Protein 6LCU (pdb70)

Sequence (756 aa):
PASTYRLQISAEFTLFDAARIVPYLHRLGADWLYLSPLLESESGSSHGYDVVDHSRVDAARGGPEGLAELSRAAHERGMGVVVDIVPNHVGVATPKANRWWWDVLARGQRSEYADYFDIDWEFGGGRLRLPVLGDGPDELDALRVDGDELVYYEHRFPIAEGTGGGTPREVHDRQHYELMSWRRADHDLNYRRFFAVNTLAAVRVEDPRVFDDTHREIGRWIAEGLVDGLRVDHPDGLRAPGDYLRRLAELAQGRPIWVEKIIEGDERMPPQWPIAGTTGYDALAGIDRVLVDPAGEHPLTQIVDEAAGSPRRWAELVPERKRAVARGILNSEIRRVARELGEVAGDVEDALVEIAAALSVYRSYLPFGREHLDEAVAAAQAAAPQLEADLAAVGAALADPGNPAALRFQQTSGMIMAKGVEDNAFYRYPRLTSLTEVGGDPSLFAIDAAAFHAAQRDRAARLPESMTTLTTHDTKRSEDTRARITALAEAPERWRRFLTEVGGLIGTGDRVLENLIWQAIVGAWPASRERLEAYALKAAREAGESTDWIDGDPAFEERLTRLVTVAVEEPLVHELLERLVDELTAAGYSNGLAAKLLQLLAPGTPDVYQGTERWDRSLVDPDNRRPVDFAAASELLDRLDGGWRPPVDETGAVKTLVVSRALRLRRDRPELFTAYHPVTARGAQAEHLIGFDRGGAIALATRLPLGLAAAGGWGDTVVDVGERSLRDELTGREARGAARVAELFADYPVALLVET

Organism: Arthrobacter ramosus (NCBI:txid1672)

Foldseek 3Di:
DQFEEEDQFFLVQALQNLLVCLVVCVLLQHAEYEYAAFAAADVPDSGRLAHQALAWGHVSRPIPVSLQSSLCSQVVVNHFYAYEDEQWWHFCPAVVSRVLSLQCQQPPPPGPNNQQFAFDCVLVVQAAEQQPFAPDPPQCVQWDDDPQWIDRPPHIHGQHPPLDDDDRVSSQVPTSHHYHHNQCLFARGGTDADQLDRRITTTQCVPVVSVCRNCVVVLVCQVVVSHQEYEYEDLLLHLASQVVQVVVCVSNVNGAYAYAFFDFDPDDDDQSRSHLYYQALLVQLLLLQQQFDVQLPVLLQVLLCVLVVHGDDLVPQQLVLLLVSCNTSLVNLLVVLDVLVDCLDPPLSVLLSQLLSQQRGLAANPVGPLVSSVRSLVVSCVVPVVCNVSSVSNSVLLRDSVRSSVSSSSSRSNSSNCLRQLLASLLSRPSQNLQSKRNHDVVSRHDALVVSQVSLVVCVVRNQAHEHEQDDLAIQWGNLLSLLSSLCSLPSVVLSVLLVVLVVPADQSRSSNVSVLLSLPLSLPPDDLVQSLVSSVSSVQSNVPQAHDPGGDVSSSVSSSVSSVCCCDPVPNVVSSVVVSVVRVQSSLQSSLQSLLCNSQGRHHYYHYAQVLAPDGAGGPPRNVPDHDSVLLSVLSVVVVVVDQDASDRSRSLSSLSSSLSSNCCNVVVVQADQWAWWFKDDDQRSQWGWIGRHFKIKIGGHNVVVCVVVPHQPAMWTAPECFWWAWSNPRDIDHGTHRQCVQCVGHRITMIGTD

B-factor: mean 44.97, std 16.31, range [18.85, 135.31]

Solvent-accessible surface area: 26616 Å² total; per-residue (Å²): 37,13,1,0,0,2,0,17,0,10,53,150,38,23,0,71,40,0,8,163,24,0,44,7,0,63,113,0,0,0,20,35,0,6,0,0,3,2,11,28,2,25,113,75,13,74,52,0,24,20,2,15,42,13,77,99,1,3,60,56,3,14,4,60,116,0,0,46,59,0,3,101,3,0,63,122,96,64,7,3,0,0,0,1,4,10,4,2,2,1,0,11,45,63,8,104,46,4,158,19,2,48,34,1,0,23,129,0,106,207,7,118,18,12,63,12,5,12,21,26,25,138,43,4,66,28,47,1,34,6,10,48,9,24,76,32,129,105,34,45,71,25,2,146,65,80,66,104,20,0,17,11,145,166,67,77,2,6,21,6,175,81,25,54,55,43,78,35,93,96,3,7,95,111,4,64,0,44,6,4,24,90,81,86,3,33,72,31,4,0,10,15,5,38,33,28,62,36,61,19,1,1,1,61,3,39,21,76,118,0,8,80,38,3,3,146,14,4,10,74,0,0,71,110,35,24,0,36,0,0,2,0,10,22,0,9,3,2,52,29,6,20,64,4,0,131,79,0,17,139,46,0,112,68,69,44,1,0,0,28,5,17,18,52,69,136,18,130,15,4,119,118,14,58,37,18,0,2,4,0,8,44,0,2,17,10,0,9,5,0,6,0,24,78,77,0,68,129,22,2,26,56,14,3,22,105,47,30,73,70,59,45,127,29,86,74,15,26,32,83,50,0,45,34,14,0,128,22,47,0,12,6,16,0,65,20,0,14,85,64,18,30,167,56,27,48,80,14,65,64,0,0,4,14,0,0,4,26,6,69,4,12,3,7,22,16,114,64,7,110,100,31,4,70,103,2,17,59,49,0,42,81,66,4,86,144,14,101,80,19,0,50,36,0,5,73,17,2,13,64,54,69,39,72,0,0,37,19,6,6,5,2,1,6,7,0,7,4,44,0,10,21,24,14,0,5,2,37,13,0,14,2,0,1,2,1,2,9,14,9,53,2,49,83,6,20,27,88,35,71,42,0,8,58,38,0,112,53,12,41,83,87,29,73,85,0,0,1,0,2,2,10,3,49,0,15,2,0,10,9,0,2,8,12,0,4,1,3,1,31,20,18,106,36,0,76,106,2,30,95,64,1,13,65,79,33,29,2,84,15,115,4,5,6,4,2,1,2,0,0,2,0,0,0,20,85,11,44,69,105,47,3,36,63,9,0,36,49,0,1,61,18,2,27,68,34,5,48,137,80,94,36,56,99,59,5,24,125,105,0,34,137,0,0,27,10,0,34,111,60,105,88,1,46,101,36,0,72,132,0,10,106,70,4,33,74,3,6,25,7,1,4,0,0,8,2,0,0,0,1,0,0,4,8,2,0,4,0,5,11,16,0,0,67,32,16,52,5,0,9,43,99,17,5,53,96,130,41,88,14,77,33,2,28,105,14,1,94,107,1,68,68,52,68,104,4,80,50,29,131,44,0,0,0,1,0,0,0,0,0,24,0,1,56,7,46,43,85,96,64,113,9,20,105,36,17,96,45,15,95,15,134,42,64,26,23,101,10,9,1,0,0,12,21,23,2,0,1,0,0,0,2,22,18,16,48,30,16,70,95,57,69,22,21,44,90,0,20,0,74,4,27,177,62,31,0,115,2,61,0,44,43,70,109,9,161,22,59,10,101,0,35,92,6,18,65,76,9,29,1,0,0,0,8,70,99

InterPro domains:
  IPR006047 Glycosyl hydrolase family 13, catalytic domain [PF00128] (23-235)
  IPR006047 Glycosyl hydrolase family 13, catalytic domain [SM00642] (2-662)
  IPR012767 Maltooligosyl trehalose synthase [TIGR02401] (2-755)
  IPR012767 Maltooligosyl trehalose synthase [cd11336] (4-670)
  IPR013797 Maltooligosyl trehalose synthase, domain 4 [G3DSA:1.10.10.470] (493-585)
  IPR017853 Glycoside hydrolase superfamily [SSF51445] (1-674)

CATH classification: 3.30.1590.10 (+1 more: 1.10.10.470)

Nearest PDB structures (foldseek):
  6lcu-assembly1_A  TM=1.001E+00  e=0.000E+00  Arthrobacter ramosus
  6lcv-assembly1_A  TM=1.001E+00  e=0.000E+00  Arthrobacter ramosus
  5zcr-assembly2_B  TM=9.187E-01  e=9.417E-55  Saccharolobus shibatae B12
  1iv8-assembly1_A  TM=9.026E-01  e=2.918E-51  Sulfolobus acidocaldarius
  3hje-assembly1_A  TM=9.130E-01  e=1.484E-50  Sulfurisphaera tokodaii str. 7

Radius of gyration: 26.71 Å; Cα contacts (8 Å, |Δi|>4): 1540; chains: 1; bounding box: 61×59×72 Å

Structure (mmCIF, N/CA/C/O backbone):
data_6LCU
#
_entry.id   6LCU
#
_cell.length_a   195.430
_cell.length_b   195.430
_cell.length_c   197.727
_cell.angle_alpha   90.000
_cell.angle_beta   90.000
_cell.angle_gamma   120.000
#
_symmetry.space_group_name_H-M   'P 61 2 2'
#
loop_
_entity.id
_entity.type
_entity.pdbx_description
1 polymer MTSase
2 water water
#
loop_
_atom_site.group_PDB
_atom_site.id
_atom_site.type_symbol
_atom_site.label_atom_id
_atom_site.label_alt_id
_atom_site.label_comp_id
_atom_site.label_asym_id
_atom_site.label_entity_id
_atom_site.label_seq_id
_atom_site.pdbx_PDB_ins_code
_atom_site.Cartn_x
_atom_site.Cartn_y
_atom_site.Cartn_z
_atom_site.occupancy
_atom_site.B_iso_or_equiv
_atom_site.auth_seq_id
_atom_site.auth_comp_id
_atom_site.auth_asym_id
_atom_site.auth_atom_id
_atom_site.pdbx_PDB_model_num
ATOM 1 N N . PRO A 1 2 ? -93.64200 52.92400 3.08800 1.000 33.84120 2 PRO A N 1
ATOM 2 C CA . PRO A 1 2 ? -93.00100 52.29600 1.92100 1.000 31.67195 2 PRO A CA 1
ATOM 3 C C . PRO A 1 2 ? -94.00900 51.68500 0.95600 1.000 31.08567 2 PRO A C 1
ATOM 4 O O . PRO A 1 2 ? -95.07200 51.23000 1.39000 1.000 35.80438 2 PRO A O 1
ATOM 8 N N . ALA A 1 3 ? -93.67200 51.70000 -0.33600 1.000 28.11562 3 ALA A N 1
ATOM 9 C CA . ALA A 1 3 ? -94.49400 51.05400 -1.35300 1.000 27.83307 3 ALA A CA 1
ATOM 10 C C . ALA A 1 3 ? -94.39700 49.53700 -1.28000 1.000 23.37502 3 ALA A C 1
ATOM 11 O O . ALA A 1 3 ? -95.30100 48.84600 -1.74900 1.000 32.42363 3 ALA A O 1
ATOM 13 N N . SER A 1 4 ? -93.30800 49.01800 -0.72900 1.000 25.89753 4 SER A N 1
ATOM 14 C CA . SER A 1 4 ? -93.02300 47.59000 -0.64400 1.000 29.12975 4 SER A CA 1
ATOM 15 C C . SER A 1 4 ? -91.78200 47.41100 0.21800 1.000 27.76058 4 SER A C 1
ATOM 16 O O . SER A 1 4 ? -90.98600 48.33600 0.38500 1.000 31.05976 4 SER A O 1
ATOM 19 N N . THR A 1 5 ? -91.62300 46.21200 0.76100 1.000 32.08221 5 THR A N 1
ATOM 20 C CA . THR A 1 5 ? -90.40800 45.84500 1.47200 1.000 31.76520 5 THR A CA 1
ATOM 21 C C . THR A 1 5 ? -89.85700 44.55600 0.86900 1.000 31.59555 5 THR A C 1
ATOM 22 O O . THR A 1 5 ? -90.59900 43.72400 0.33800 1.000 32.06085 5 THR A O 1
ATOM 26 N N . TYR A 1 6 ? -88.54100 44.40500 0.93500 1.000 25.94855 6 TYR A N 1
ATOM 27 C CA . TYR A 1 6 ? -87.86000 43.23700 0.39700 1.000 25.14265 6 TYR A CA 1
ATOM 28 C C . TYR A 1 6 ? -86.99500 42.65600 1.51300 1.000 32.64531 6 TYR A C 1
ATOM 29 O O . TYR A 1 6 ? -86.02900 43.29400 1.95200 1.000 27.85287 6 TYR A O 1
ATOM 38 N N . ARG A 1 7 ? -87.35600 41.46300 1.98900 1.000 28.39687 7 ARG A N 1
ATOM 39 C CA . ARG A 1 7 ? -86.72500 40.87000 3.16600 1.000 25.78065 7 ARG A CA 1
ATOM 40 C C . ARG A 1 7 ? -85.41000 40.16700 2.81400 1.000 30.65498 7 ARG A C 1
ATOM 41 O O . ARG A 1 7 ? -85.35900 39.31300 1.92000 1.000 30.12995 7 ARG A O 1
ATOM 49 N N . LEU A 1 8 ? -84.34900 40.51700 3.53000 1.000 30.35942 8 LEU A N 1
ATOM 50 C CA . LEU A 1 8 ? -83.02500 39.94700 3.32600 1.000 23.16149 8 LEU A CA 1
ATOM 51 C C . LEU A 1 8 ? -82.58800 39.23700 4.59800 1.000 29.91087 8 LEU A C 1
ATOM 52 O O . LEU A 1 8 ? -82.64300 39.82400 5.68200 1.000 32.10899 8 LEU A O 1
ATOM 57 N N . GLN A 1 9 ? -82.16000 37.98100 4.46800 1.000 28.32193 9 GLN A N 1
ATOM 58 C CA . GLN A 1 9 ? -81.51200 37.25200 5.56000 1.000 32.18467 9 GLN A CA 1
ATOM 59 C C . GLN A 1 9 ? -80.04000 37.64800 5.61200 1.000 35.06290 9 GLN A C 1
ATOM 60 O O . GLN A 1 9 ? -79.22800 37.13600 4.83300 1.000 31.18708 9 GLN A O 1
ATOM 66 N N . ILE A 1 10 ? -79.69100 38.55400 6.54400 1.000 32.23522 10 ILE A N 1
ATOM 67 C CA . ILE A 1 10 ? -78.30600 38.98700 6.74800 1.000 33.24490 10 ILE A CA 1
ATOM 68 C C . ILE A 1 10 ? -77.58300 38.00800 7.67700 1.000 36.19663 10 ILE A C 1
ATOM 69 O O . ILE A 1 10 ? -78.10300 37.60000 8.72700 1.000 34.26691 10 ILE A O 1
ATOM 74 N N . SER A 1 11 ? -76.37300 37.63000 7.30000 1.000 30.96228 11 SER A N 1
ATOM 75 C CA . SER A 1 11 ? -75.57300 36.72400 8.11200 1.000 32.27744 11 SER A CA 1
ATOM 76 C C . SER A 1 11 ? -74.12400 36.89900 7.69700 1.000 36.38430 11 SER A C 1
ATOM 77 O O . SER A 1 11 ? -73.80200 37.76900 6.87800 1.000 35.60663 11 SER A O 1
ATOM 80 N N . ALA A 1 12 ? -73.24500 36.04300 8.23400 1.000 33.91694 12 ALA A N 1
ATOM 81 C CA . ALA A 1 12 ? -71.85600 36.04900 7.78600 1.000 39.46959 12 ALA A CA 1
ATOM 82 C C . ALA A 1 12 ? -71.72600 35.63800 6.32500 1.000 40.11678 12 ALA A C 1
ATOM 83 O O . ALA A 1 12 ? -70.75800 36.02400 5.66800 1.000 44.64387 12 ALA A O 1
ATOM 85 N N . GLU A 1 13 ? -72.68300 34.86300 5.80900 1.000 41.63506 13 GLU A N 1
ATOM 86 C CA . GLU A 1 13 ? -72.68800 34.43600 4.41300 1.000 40.35615 13 GLU A CA 1
ATOM 87 C C . GLU A 1 13 ? -73.26000 35.49200 3.48300 1.000 45.98420 13 GLU A C 1
ATOM 88 O O . GLU A 1 13 ? -72.98200 35.46700 2.27900 1.000 50.86382 13 GLU A O 1
ATOM 94 N N . PHE A 1 14 ? -74.05800 36.41200 4.00900 1.000 40.92638 14 PHE A N 1
ATOM 95 C CA . PHE A 1 14 ? -74.61400 37.49800 3.21100 1.000 33.38077 14 PHE A CA 1
ATOM 96 C C . PHE A 1 14 ? -74.63700 38.71600 4.13200 1.000 30.92097 14 PHE A C 1
ATOM 97 O O . PHE A 1 14 ? -75.61400 38.95100 4.84800 1.000 32.17367 14 PHE A O 1
ATOM 105 N N . THR A 1 15 ? -73.54200 39.47300 4.12300 1.000 33.35241 15 THR A N 1
ATOM 106 C CA . THR A 1 15 ? -73.31700 40.54600 5.08300 1.000 31.93024 15 THR A CA 1
ATOM 107 C C . THR A 1 15 ? -74.00600 41.83900 4.64400 1.000 34.74504 15 THR A C 1
ATOM 108 O O . THR A 1 15 ? -74.53200 41.95800 3.53500 1.000 33.81255 15 THR A O 1
ATOM 112 N N . LEU A 1 16 ? -73.96800 42.83300 5.53300 1.000 32.89456 16 LEU A N 1
ATOM 113 C CA . LEU A 1 16 ? -74.46500 44.16300 5.18800 1.000 35.42701 16 LEU A CA 1
ATOM 114 C C . LEU A 1 16 ? -73.75000 44.74200 3.96700 1.000 37.36232 16 LEU A C 1
ATOM 115 O O . LEU A 1 16 ? -74.34500 45.52000 3.20900 1.000 38.40852 16 LEU A O 1
ATOM 120 N N . PHE A 1 17 ? -72.49000 44.35800 3.74600 1.000 31.93754 17 PHE A N 1
ATOM 121 C CA . PHE A 1 17 ? -71.77000 44.79200 2.55200 1.000 31.67040 17 PHE A CA 1
ATOM 122 C C . PHE A 1 17 ? -72.23500 44.04800 1.31200 1.000 33.55006 17 PHE A C 1
ATOM 123 O O . PHE A 1 17 ? -72.29700 44.63200 0.22600 1.000 36.46216 17 PHE A O 1
ATOM 131 N N . ASP A 1 18 ? -72.49200 42.73900 1.43900 1.000 32.24455 18 ASP A N 1
ATOM 132 C CA . ASP A 1 18 ? -73.10300 41.98600 0.34400 1.000 32.07322 18 ASP A CA 1
ATOM 133 C C . ASP A 1 18 ? -74.46600 42.56100 -0.00200 1.000 35.79587 18 ASP A C 1
ATOM 134 O O . ASP A 1 18 ? -74.78500 42.75600 -1.17900 1.000 35.41173 18 ASP A O 1
ATOM 139 N N . ALA A 1 19 ? -75.26400 42.87900 1.02000 1.000 32.18740 19 ALA A N 1
ATOM 140 C CA . ALA A 1 19 ? -76.55300 43.51300 0.79300 1.000 31.01934 19 ALA A CA 1
ATOM 141 C C . ALA A 1 19 ? -76.38800 44.85100 0.08100 1.000 34.28642 19 ALA A C 1
ATOM 142 O O . ALA A 1 19 ? -77.11000 45.14100 -0.88200 1.000 37.60681 19 ALA A O 1
ATOM 144 N N . ALA A 1 20 ? -75.42000 45.66900 0.51600 1.000 29.05052 20 ALA A N 1
ATOM 145 C CA . ALA A 1 20 ? -75.22200 46.95400 -0.14900 1.000 35.77499 20 ALA A CA 1
ATOM 146 C C . ALA A 1 20 ? -74.92300 46.76900 -1.63000 1.000 35.13667 20 ALA A C 1
ATOM 147 O O . ALA A 1 20 ? -75.34300 47.58900 -2.45200 1.000 35.16825 20 ALA A O 1
ATOM 149 N N . ARG A 1 21 ? -74.24100 45.67900 -1.99700 1.000 32.90588 21 ARG A N 1
ATOM 150 C CA . ARG A 1 21 ? -73.90800 45.49300 -3.39900 1.000 30.98053 21 ARG A CA 1
ATOM 151 C C . ARG A 1 21 ? -75.09700 45.05200 -4.24200 1.000 38.50819 21 ARG A C 1
ATOM 152 O O . ARG A 1 21 ? -75.05000 45.22100 -5.46200 1.000 40.82745 21 ARG A O 1
ATOM 160 N N . ILE A 1 22 ? -76.16000 44.49500 -3.65100 1.000 32.24335 22 ILE A N 1
ATOM 161 C CA . ILE A 1 22 ? -77.33000 44.16200 -4.45400 1.000 35.45031 22 ILE A CA 1
ATOM 162 C C . ILE A 1 22 ? -78.41600 45.22400 -4.36000 1.000 32.74401 22 ILE A C 1
ATOM 163 O O . ILE A 1 22 ? -79.46300 45.07400 -5.00700 1.000 38.77570 22 ILE A O 1
ATOM 168 N N . VAL A 1 23 ? -78.19700 46.30000 -3.59300 1.000 28.04921 23 VAL A N 1
ATOM 169 C CA . VAL A 1 23 ? -79.15700 47.40900 -3.58000 1.000 28.95431 23 VAL A CA 1
ATOM 170 C C . VAL A 1 23 ? -79.50600 47.91100 -4.98400 1.000 32.70604 23 VAL A C 1
ATOM 171 O O . VAL A 1 23 ? -80.70200 48.09000 -5.26800 1.000 28.05895 23 VAL A O 1
ATOM 175 N N . PRO A 1 24 ? -78.54900 48.16600 -5.89600 1.000 28.73203 24 PRO A N 1
ATOM 176 C CA . PRO A 1 24 ? -78.93800 48.58000 -7.25800 1.000 29.68318 24 PRO A CA 1
ATOM 177 C C . PRO A 1 24 ? -79.89300 47.61500 -7.92300 1.000 28.86210 24 PRO A C 1
ATOM 178 O O . PRO A 1 24 ? -80.89200 48.04400 -8.52200 1.000 33.49857 24 PRO A O 1
ATOM 182 N N . TYR A 1 25 ? -79.61200 46.31400 -7.83500 1.000 27.50971 25 TYR A N 1
ATOM 183 C CA . TYR A 1 25 ? -80.51100 45.33400 -8.43000 1.000 27.32960 25 TYR A CA 1
ATOM 184 C C . TYR A 1 25 ? -81.91100 45.41900 -7.81800 1.000 33.53044 25 TYR A C 1
ATOM 185 O O . TYR A 1 25 ? -82.91600 45.38000 -8.54200 1.000 29.73872 25 TYR A O 1
ATOM 194 N N . LEU A 1 26 ? -82.00200 45.55400 -6.48900 1.000 27.70170 26 LEU A N 1
ATOM 195 C CA . LEU A 1 26 ? -83.31500 45.62900 -5.85200 1.000 27.24778 26 LEU A CA 1
ATOM 196 C C . LEU A 1 26 ? -84.06800 46.88800 -6.27600 1.000 30.23351 26 LEU A C 1
ATOM 197 O O . LEU A 1 26 ? -85.29300 46.86000 -6.46400 1.000 30.34517 26 LEU A O 1
ATOM 202 N N . HIS A 1 27 ? -83.36100 48.00600 -6.42700 1.000 29.67991 27 HIS A N 1
ATOM 203 C CA . HIS A 1 27 ? -84.01300 49.19200 -6.96300 1.000 30.87823 27 HIS A CA 1
ATOM 204 C C . HIS A 1 27 ? -84.52700 48.93600 -8.38000 1.000 32.15548 27 HIS A C 1
ATOM 205 O O . HIS A 1 27 ? -85.66900 49.28500 -8.71800 1.000 31.58414 27 HIS A O 1
ATOM 212 N N . ARG A 1 28 ? -83.68800 48.31800 -9.21300 1.000 28.16460 28 ARG A N 1
ATOM 213 C CA . ARG A 1 28 ? -84.07300 47.90900 -10.56200 1.000 26.23534 28 ARG A CA 1
ATOM 214 C C . ARG A 1 28 ? -85.32200 47.04000 -10.53700 1.000 29.92028 28 ARG A C 1
ATOM 215 O O . ARG A 1 28 ? -86.23000 47.20800 -11.35500 1.000 29.88742 28 ARG A O 1
ATOM 223 N N . LEU A 1 29 ? -85.38200 46.10500 -9.59300 1.000 30.65391 29 LEU A N 1
ATOM 224 C CA . LEU A 1 29 ? -86.53500 45.22500 -9.48600 1.000 28.01795 29 LEU A CA 1
ATOM 225 C C . LEU A 1 29 ? -87.78700 46.00100 -9.10300 1.000 30.39012 29 LEU A C 1
ATOM 226 O O . LEU A 1 29 ? -88.89800 45.59300 -9.45200 1.000 34.34150 29 LEU A O 1
ATOM 231 N N . GLY A 1 30 ? -87.63500 47.12400 -8.40700 1.000 24.87129 30 GLY A N 1
ATOM 232 C CA . GLY A 1 30 ? -88.76700 47.92900 -7.99800 1.000 20.94863 30 GLY A CA 1
ATOM 233 C C . GLY A 1 30 ? -88.97700 47.97900 -6.50900 1.000 27.72372 30 GLY A C 1
ATOM 234 O O . GLY A 1 30 ? -89.95800 48.58400 -6.06600 1.000 36.89981 30 GLY A O 1
ATOM 235 N N . ALA A 1 31 ? -88.09700 47.35600 -5.71900 1.000 27.96704 31 ALA A N 1
ATOM 236 C CA . ALA A 1 31 ? -88.22800 47.39600 -4.26500 1.000 27.93664 31 ALA A CA 1
ATOM 237 C C . ALA A 1 31 ? -88.07700 48.82000 -3.75400 1.000 27.17605 31 ALA A C 1
ATOM 238 O O . ALA A 1 31 ? -87.27000 49.60500 -4.26700 1.000 34.57627 31 ALA A O 1
ATOM 240 N N . ASP A 1 32 ? -88.88100 49.15400 -2.74700 1.000 27.33626 32 ASP A N 1
ATOM 241 C CA . ASP A 1 32 ? -88.83900 50.47300 -2.12000 1.000 24.09529 32 ASP A CA 1
ATOM 242 C C . ASP A 1 32 ? -87.95800 50.48900 -0.86700 1.000 27.23120 32 ASP A C 1
ATOM 243 O O . ASP A 1 32 ? -87.02500 51.28600 -0.77200 1.000 32.59568 32 ASP A O 1
ATOM 248 N N . TRP A 1 33 ? -88.24400 49.62500 0.10200 1.000 23.83434 33 TRP A N 1
ATOM 249 C CA . TRP A 1 33 ? -87.46900 49.52800 1.33500 1.000 26.55142 33 TRP A CA 1
ATOM 250 C C . TRP A 1 33 ? -86.85100 48.14400 1.46000 1.000 28.26427 33 TRP A C 1
ATOM 251 O O . TRP A 1 33 ? -87.47600 47.14300 1.09600 1.000 30.47163 33 TRP A O 1
ATOM 262 N N . LEU A 1 34 ? -85.63700 48.09600 2.00800 1.000 29.32840 34 LEU A N 1
ATOM 263 C CA . LEU A 1 34 ? -85.02800 46.84200 2.43800 1.000 29.51798 34 LEU A CA 1
ATOM 264 C C . LEU A 1 34 ? -85.50900 46.50000 3.84100 1.000 31.65645 34 LEU A C 1
ATOM 265 O O . LEU A 1 34 ? -85.67200 47.37900 4.69700 1.000 38.86087 34 LEU A O 1
ATOM 270 N N . TYR A 1 35 ? -85.73700 45.21600 4.06800 1.000 29.38917 35 TYR A N 1
ATOM 271 C CA . TYR A 1 35 ? -86.24700 44.68800 5.33000 1.000 33.63227 35 TYR A CA 1
ATOM 272 C C . TYR A 1 35 ? -85.17300 43.71500 5.83000 1.000 35.30277 35 TYR A C 1
ATOM 273 O O . TYR A 1 35 ? -85.01300 42.61600 5.28800 1.000 29.99710 35 TYR A O 1
ATOM 282 N N . LEU A 1 36 ? -84.39600 44.14400 6.82500 1.000 32.17297 36 LEU A N 1
ATOM 283 C CA . LEU A 1 36 ? -83.20500 43.41700 7.24400 1.000 28.33761 36 LEU A CA 1
ATOM 284 C C . LEU A 1 36 ? -83.48000 42.59000 8.48900 1.000 30.17107 36 LEU A C 1
ATOM 285 O O . LEU A 1 36 ? -84.16700 43.04100 9.41300 1.000 30.99325 36 LEU A O 1
ATOM 290 N N . SER A 1 37 ? -82.92400 41.38000 8.50300 1.000 30.42341 37 SER A N 1
ATOM 291 C CA . SER A 1 37 ? -82.99400 40.47500 9.63500 1.000 29.66382 37 SER A CA 1
ATOM 292 C C . SER A 1 37 ? -82.19000 41.06700 10.80700 1.000 33.11291 37 SER A C 1
ATOM 293 O O . SER A 1 37 ? -81.47200 42.05600 10.63700 1.000 29.23618 37 SER A O 1
ATOM 296 N N . PRO A 1 38 ? -82.30400 40.50000 12.01600 1.000 34.85117 38 PRO A N 1
ATOM 297 C CA . PRO A 1 38 ? -81.72200 41.16200 13.20000 1.000 30.42309 38 PRO A CA 1
ATOM 298 C C . PRO A 1 38 ? -80.21900 41.40800 13.10000 1.000 35.50038 38 PRO A C 1
ATOM 299 O O . PRO A 1 38 ? -79.45100 40.52800 12.70000 1.000 34.70624 38 PRO A O 1
ATOM 303 N N . LEU A 1 39 ? -79.79800 42.62700 13.49800 1.000 31.68298 39 LEU A N 1
ATOM 304 C CA . LEU A 1 39 ? -78.42500 43.08300 13.27900 1.000 27.17265 39 LEU A CA 1
ATOM 305 C C . LEU A 1 39 ? -77.58000 43.25600 14.53600 1.000 33.62584 39 LEU A C 1
ATOM 306 O O . LEU A 1 39 ? -76.35600 43.41500 14.40400 1.000 32.73366 39 LEU A O 1
ATOM 311 N N . LEU A 1 40 ? -78.17300 43.27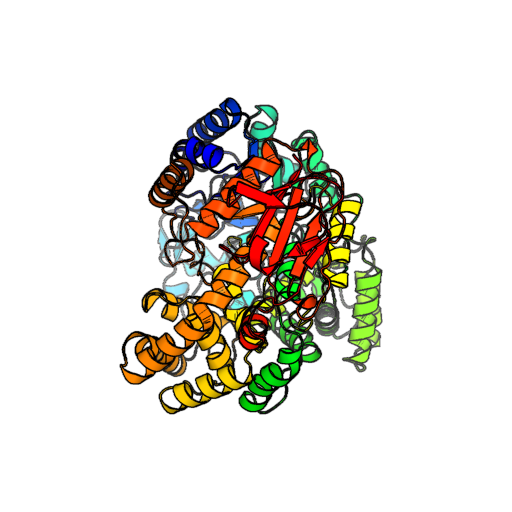700 15.73400 1.000 30.38907 40 LEU A N 1
ATOM 312 C CA . LEU A 1 40 ? -77.34800 43.39200 16.93300 1.000 29.76606 40 LEU A CA 1
ATOM 313 C C . LEU A 1 40 ? -76.46700 42.15000 17.05900 1.000 32.73987 40 LEU A C 1
ATOM 314 O O . LEU A 1 40 ? -76.81700 41.07300 16.57600 1.000 31.31162 40 LEU A O 1
ATOM 319 N N . GLU A 1 41 ? -75.29500 42.32300 17.67800 1.000 36.24773 41 GLU A N 1
ATOM 320 C CA . GLU A 1 41 ? -74.33100 41.23400 17.86600 1.000 39.20648 41 GLU A CA 1
ATOM 321 C C . GLU A 1 41 ? -75.00700 39.98500 18.42400 1.000 41.27519 41 GLU A C 1
ATOM 322 O O . GLU A 1 41 ? -75.70800 40.04300 19.44000 1.000 41.44640 41 GLU A O 1
ATOM 328 N N . SER A 1 42 ? -74.82500 38.86000 17.73400 1.000 37.25590 42 SER A N 1
ATOM 329 C CA . SER A 1 42 ? -75.52600 37.62200 18.07300 1.000 38.29147 42 SER A CA 1
ATOM 330 C C . SER A 1 42 ? -74.52300 36.48200 18.20900 1.000 36.78136 42 SER A C 1
ATOM 331 O O . SER A 1 42 ? -73.32700 36.65100 17.95200 1.000 45.77805 42 SER A O 1
ATOM 334 N N . GLU A 1 43 ? -75.03000 35.32700 18.66300 1.000 41.39428 43 GLU A N 1
ATOM 335 C CA . GLU A 1 43 ? -74.21900 34.12800 18.86000 1.000 43.61923 43 GLU A CA 1
ATOM 336 C C . GLU A 1 43 ? -73.30000 33.91400 17.67900 1.000 43.21066 43 GLU A C 1
ATOM 337 O O . GLU A 1 43 ? -73.72400 34.01000 16.52500 1.000 45.97944 43 GLU A O 1
ATOM 343 N N . SER A 1 44 ? -72.04100 33.62800 17.98000 1.000 45.49011 44 SER A N 1
ATOM 344 C CA . SER A 1 44 ? -71.07900 33.27200 16.94700 1.000 44.73888 44 SER A CA 1
ATOM 345 C C . SER A 1 44 ? -71.64400 32.19300 16.02900 1.000 43.45918 44 SER A C 1
ATOM 346 O O . SER A 1 44 ? -72.14500 31.16100 16.48700 1.000 45.08105 44 SER A O 1
ATOM 349 N N . GLY A 1 45 ? -71.59300 32.45300 14.72600 1.000 41.05616 45 GLY A N 1
ATOM 350 C CA . GLY A 1 45 ? -72.14000 31.53400 13.75300 1.000 31.57938 45 GLY A CA 1
ATOM 351 C C . GLY A 1 45 ? -73.63800 31.60400 13.55300 1.000 37.12181 45 GLY A C 1
ATOM 352 O O . GLY A 1 45 ? -74.17500 30.80400 12.78800 1.000 44.19335 45 GLY A O 1
ATOM 353 N N . SER A 1 46 ? -74.33200 32.52800 14.20300 1.000 39.42010 46 SER A N 1
ATOM 354 C CA . SER A 1 46 ? -75.78100 32.58900 14.06800 1.000 38.40847 46 SER A CA 1
ATOM 355 C C . SER A 1 46 ? -76.14500 32.94700 12.63400 1.000 41.74762 46 SER A C 1
ATOM 356 O O . SER A 1 46 ? -75.71000 33.97600 12.10100 1.000 43.24892 46 SER A O 1
ATOM 359 N N . SER A 1 47 ? -76.93200 32.08700 12.00300 1.000 36.59104 47 SER A N 1
ATOM 360 C CA . SER A 1 47 ? -77.39100 32.38100 10.66100 1.000 40.15180 47 SER A CA 1
ATOM 361 C C . SER A 1 47 ? -78.62700 33.27300 10.64800 1.000 41.26802 47 SER A C 1
ATOM 362 O O . SER A 1 47 ? -78.97400 33.80100 9.58600 1.000 42.65133 47 SER A O 1
ATOM 365 N N . HIS A 1 48 ? -79.28700 33.45900 11.79500 1.000 37.95710 48 HIS A N 1
ATOM 366 C CA . HIS A 1 48 ? -80.54100 34.19800 11.87700 1.000 37.73211 48 HIS A CA 1
ATOM 367 C C . HIS A 1 48 ? -80.48600 35.43900 12.76700 1.000 38.73345 48 HIS A C 1
ATOM 368 O O . HIS A 1 48 ? -81.27600 36.36200 12.55200 1.000 35.26729 48 HIS A O 1
ATOM 375 N N . GLY A 1 49 ? -79.60400 35.48300 13.76700 1.000 35.25482 49 GLY A N 1
ATOM 376 C CA . GLY A 1 49 ? -79.46200 36.67900 14.58800 1.000 35.35853 49 GLY A CA 1
ATOM 377 C C . GLY A 1 49 ? -80.49900 36.88100 15.67400 1.000 31.13079 49 GLY A C 1
ATOM 378 O O . GLY A 1 49 ? -80.52100 37.95300 16.28700 1.000 35.66637 49 GLY A O 1
ATOM 379 N N . TYR A 1 50 ? -81.37300 35.90500 15.92700 1.000 30.91369 50 TYR A N 1
ATOM 380 C CA . TYR A 1 50 ? -82.35800 36.04700 16.99900 1.000 36.60212 50 TYR A CA 1
ATOM 381 C C . TYR A 1 50 ? -81.78200 35.72400 18.37300 1.000 41.65114 50 TYR A C 1
ATOM 382 O O . TYR A 1 50 ? -82.43100 36.01300 19.38200 1.000 46.32956 50 TYR A O 1
ATOM 391 N N . ASP A 1 51 ? -80.56100 35.19600 18.43000 1.000 40.33799 51 ASP A N 1
ATOM 392 C CA . ASP A 1 51 ? -79.85500 34.94200 19.68600 1.000 35.63107 51 ASP A CA 1
ATOM 393 C C . ASP A 1 51 ? -78.85200 36.06700 19.96200 1.000 35.35266 51 ASP A C 1
ATOM 394 O O . ASP A 1 51 ? -77.63800 35.92000 19.81200 1.000 36.64840 51 ASP A O 1
ATOM 399 N N . VAL A 1 52 ? -79.39900 37.22100 20.36700 1.000 35.27045 52 VAL A N 1
ATOM 400 C CA . VAL A 1 52 ? -78.57800 38.39100 20.68300 1.000 35.30498 52 VAL A CA 1
ATOM 401 C C . VAL A 1 52 ? -77.70700 38.11800 21.90000 1.000 37.79228 52 VAL A C 1
ATOM 402 O O . VAL A 1 52 ? -78.17500 37.58000 22.91100 1.000 43.09589 52 VAL A O 1
ATOM 406 N N . VAL A 1 53 ? -76.43700 38.51300 21.82900 1.000 37.09963 53 VAL A N 1
ATOM 407 C CA . VAL A 1 53 ? -75.54100 38.39900 22.97800 1.000 36.54597 53 VAL A CA 1
ATOM 408 C C . VAL A 1 53 ? -74.95800 39.73000 23.42000 1.000 41.10843 53 VAL A C 1
ATOM 409 O O . VAL A 1 53 ? -74.38000 39.79500 24.51500 1.000 52.30987 53 VAL A O 1
ATOM 413 N N . ASP A 1 54 ? -75.06500 40.78700 22.61500 1.000 39.27277 54 ASP A N 1
ATOM 414 C CA . ASP A 1 54 ? -74.47100 42.08500 22.95000 1.000 38.68452 54 ASP A CA 1
ATOM 415 C C . ASP A 1 54 ? -75.29000 43.14400 22.21200 1.000 40.84479 54 ASP A C 1
ATOM 416 O O . ASP A 1 54 ? -75.13800 43.31200 21.00300 1.000 42.21653 54 ASP A O 1
ATOM 421 N N . HIS A 1 55 ? -76.14600 43.85400 22.94200 1.000 43.16787 55 HIS A N 1
ATOM 422 C CA . HIS A 1 55 ? -77.03000 44.85700 22.35100 1.000 40.88971 55 HIS A CA 1
ATOM 423 C C . HIS A 1 55 ? -76.32700 46.15000 21.97900 1.000 37.29760 55 HIS A C 1
ATOM 424 O O . HIS A 1 55 ? -76.97400 47.04800 21.43400 1.000 41.59267 55 HIS A O 1
ATOM 431 N N . SER A 1 56 ? -75.04000 46.28000 22.27800 1.000 35.27720 56 SER A N 1
ATOM 432 C CA . SER A 1 56 ? -74.38200 47.56800 22.17800 1.000 37.69248 56 SER A CA 1
ATOM 433 C C . SER A 1 56 ? -73.87000 47.88000 20.78700 1.000 40.47461 56 SER A C 1
ATOM 434 O O . SER A 1 56 ? -73.44400 49.01500 20.55600 1.000 41.59145 56 SER A O 1
ATOM 437 N N . ARG A 1 57 ? -73.88500 46.91800 19.86500 1.000 35.66270 57 ARG A N 1
ATOM 438 C CA . ARG A 1 57 ? -73.19500 47.10400 18.59500 1.000 40.80627 57 ARG A CA 1
ATOM 439 C C . ARG A 1 57 ? -73.84500 46.26900 17.50400 1.000 40.92244 57 ARG A C 1
ATOM 440 O O . ARG A 1 57 ? -74.51600 45.26500 17.76800 1.000 34.10976 57 ARG A O 1
ATOM 448 N N . VAL A 1 58 ? -73.62100 46.69600 16.25900 1.000 39.42777 58 VAL A N 1
ATOM 449 C CA . VAL A 1 58 ? -73.99900 45.87300 15.12000 1.000 38.06615 58 VAL A CA 1
ATOM 450 C C . VAL A 1 58 ? -73.06500 44.67400 15.02800 1.000 41.35513 58 VAL A C 1
ATOM 451 O O . VAL A 1 58 ? -71.83400 44.80400 15.13800 1.000 36.25611 58 VAL A O 1
ATOM 455 N N . ASP A 1 59 ? -73.66200 43.50100 14.82000 1.000 38.67731 59 ASP A N 1
ATOM 456 C CA . ASP A 1 59 ? -72.94400 42.23500 14.74100 1.000 33.46415 59 ASP A CA 1
ATOM 457 C C . ASP A 1 59 ? -71.75200 42.31100 13.78400 1.000 37.44186 59 ASP A C 1
ATOM 458 O O . ASP A 1 59 ? -71.88500 42.72900 12.62900 1.000 38.74344 59 ASP A O 1
ATOM 463 N N . ALA A 1 60 ? -70.58100 41.88900 14.26800 1.000 33.48320 60 ALA A N 1
ATOM 464 C CA . ALA A 1 60 ? -69.35400 42.07400 13.49000 1.000 38.24890 60 ALA A CA 1
ATOM 465 C C . ALA A 1 60 ? -69.30100 41.13700 12.29200 1.000 38.67871 60 ALA A C 1
ATOM 466 O O . ALA A 1 60 ? -68.81100 41.52200 11.22400 1.000 36.34645 60 ALA A O 1
ATOM 468 N N . ALA A 1 61 ? -69.79000 39.90100 12.45300 1.000 36.61260 61 ALA A N 1
ATOM 469 C CA . ALA A 1 61 ? -69.80100 38.95500 11.34100 1.000 36.15789 61 ALA A CA 1
ATOM 470 C C . ALA A 1 61 ? -70.64000 39.46000 10.17400 1.000 36.89811 61 ALA A C 1
ATOM 471 O O . ALA A 1 61 ? -70.36000 39.12600 9.01300 1.000 43.09594 61 ALA A O 1
ATOM 473 N N . ARG A 1 62 ? -71.60700 40.30500 10.48600 1.000 34.79943 62 ARG A N 1
ATOM 474 C CA . ARG A 1 62 ? -72.51800 40.88800 9.48600 1.000 35.42107 62 ARG A CA 1
ATOM 475 C C . ARG A 1 62 ? -71.96000 42.18800 8.91700 1.000 39.62086 62 ARG A C 1
ATOM 476 O O . ARG A 1 62 ? -72.61300 42.74100 8.10600 1.000 38.66845 62 ARG A O 1
ATOM 484 N N . GLY A 1 63 ? -70.79800 42.64000 9.36700 1.000 36.10678 63 GLY A N 1
ATOM 485 C CA . GLY A 1 63 ? -70.19100 43.85600 8.81400 1.000 35.92276 63 GLY A CA 1
ATOM 486 C C . GLY A 1 63 ? -70.00300 44.93200 9.83900 1.000 39.99822 63 GLY A C 1
ATOM 487 O O . GLY A 1 63 ? -69.35000 45.88600 9.53500 1.000 39.93532 63 GLY A O 1
ATOM 488 N N . GLY A 1 64 ? -70.64900 44.80100 10.98500 1.000 37.63810 64 GLY A N 1
ATOM 489 C CA . GLY A 1 64 ? -70.53100 45.78200 12.06900 1.000 34.51358 64 GLY A CA 1
ATOM 490 C C . GLY A 1 64 ? -71.17200 47.10900 11.75200 1.000 42.43442 64 GLY A C 1
ATOM 491 O O . GLY A 1 64 ? -71.99700 47.18900 10.88600 1.000 43.87058 64 GLY A O 1
ATOM 492 N N . PRO A 1 65 ? -70.83000 48.19400 12.45400 1.000 40.50271 65 PRO A N 1
ATOM 493 C CA . PRO A 1 65 ? -71.39600 49.48600 12.14700 1.000 36.05220 65 PRO A CA 1
ATOM 494 C C . PRO A 1 65 ? -70.97000 50.03000 10.77800 1.000 40.84384 65 PRO A C 1
ATOM 495 O O . PRO A 1 65 ? -71.65700 50.79000 10.25400 1.000 38.47738 65 PRO A O 1
ATOM 499 N N . GLU A 1 66 ? -69.81600 49.63400 10.27600 1.000 36.41099 66 GLU A N 1
ATOM 500 C CA . GLU A 1 66 ? -69.37600 50.08700 8.94600 1.000 38.73699 66 GLU A CA 1
ATOM 501 C C . GLU A 1 66 ? -70.28400 49.47100 7.88900 1.000 39.38314 66 GLU A C 1
ATOM 502 O O . GLU A 1 66 ? -70.56200 50.13700 6.94600 1.000 37.64907 66 GLU A O 1
ATOM 508 N N . GLY A 1 67 ? -70.69500 48.22900 8.07700 1.000 34.20599 67 GLY A N 1
ATOM 509 C CA . GLY A 1 67 ? -71.59800 47.55700 7.14000 1.000 35.32862 67 GLY A CA 1
ATOM 510 C C . GLY A 1 67 ? -72.95000 48.22100 7.10100 1.000 37.73333 67 GLY A C 1
ATOM 511 O O . GLY A 1 67 ? -73.44400 48.42300 6.03700 1.000 37.79339 67 GLY A O 1
ATOM 512 N N . LEU A 1 68 ? -73.49000 48.56700 8.25500 1.000 30.60013 68 LEU A N 1
ATOM 513 C CA . LEU A 1 68 ? -74.80600 49.21400 8.30000 1.000 30.03207 68 LEU A CA 1
ATOM 514 C C . LEU A 1 68 ? -74.70800 50.59100 7.67100 1.000 36.66534 68 LEU A C 1
ATOM 515 O O . LEU A 1 68 ? -75.61500 50.96100 7.00300 1.000 37.58651 68 LEU A O 1
ATOM 520 N N . ALA A 1 69 ? -73.62200 51.30600 7.90500 1.000 37.21522 69 ALA A N 1
ATOM 521 C CA . ALA A 1 69 ? -73.46600 52.65700 7.33400 1.000 37.99306 69 ALA A CA 1
ATOM 522 C C . ALA A 1 69 ? -73.45900 52.58600 5.81100 1.000 37.60204 69 ALA A C 1
ATOM 523 O O . ALA A 1 69 ? -74.10600 53.38200 5.21100 1.000 34.85195 69 ALA A O 1
ATOM 525 N N . GLU A 1 70 ? -72.74800 51.61900 5.25600 1.000 32.27930 70 GLU A N 1
ATOM 526 C CA . GLU A 1 70 ? -72.63300 51.41200 3.79800 1.000 30.63495 70 GLU A CA 1
ATOM 527 C C . GLU A 1 70 ? -73.97100 50.98000 3.20100 1.000 34.02059 70 GLU A C 1
ATOM 528 O O . GLU A 1 70 ? -74.32200 51.49800 2.18900 1.000 36.66190 70 GLU A O 1
ATOM 534 N N . LEU A 1 71 ? -74.66000 50.04400 3.82700 1.000 26.97626 71 LEU A N 1
ATOM 535 C CA . LEU A 1 71 ? -75.95500 49.56500 3.31900 1.000 29.89798 71 LEU A CA 1
ATOM 536 C C . LEU A 1 71 ? -76.94400 50.72400 3.34400 1.000 36.50428 71 LEU A C 1
ATOM 537 O O . LEU A 1 71 ? -77.59200 50.96000 2.37800 1.000 39.54225 71 LEU A O 1
ATOM 542 N N . SER A 1 72 ? -77.00700 51.42100 4.45200 1.000 33.32871 72 SER A N 1
ATOM 543 C CA . SER A 1 72 ? -77.94700 52.54000 4.62900 1.000 34.22594 72 SER A CA 1
ATOM 544 C C . SER A 1 72 ? -77.63800 53.67500 3.64700 1.000 35.75762 72 SER A C 1
ATOM 545 O O . SER A 1 72 ? -78.55800 54.24500 3.13700 1.000 35.25049 72 SER A O 1
ATOM 548 N N . ARG A 1 73 ? -76.37000 53.91500 3.36100 1.000 34.30163 73 ARG A N 1
ATOM 549 C CA . ARG A 1 73 ? -75.93200 54.93000 2.38400 1.000 37.74512 73 ARG A CA 1
ATOM 550 C C . ARG A 1 73 ? -76.34600 54.51900 0.96800 1.000 38.50598 73 ARG A C 1
ATOM 551 O O . ARG A 1 73 ? -76.84400 55.34200 0.26400 1.000 36.51264 73 ARG A O 1
ATOM 559 N N . ALA A 1 74 ? -76.13900 53.26700 0.60200 1.000 31.55201 74 ALA A N 1
ATOM 560 C CA . ALA A 1 74 ? -76.50900 52.77700 -0.73600 1.000 33.55048 74 ALA A CA 1
ATOM 561 C C . ALA A 1 74 ? -78.01100 52.93100 -0.95700 1.000 37.82351 74 ALA A C 1
ATOM 562 O O . ALA A 1 74 ? -78.38300 53.42400 -1.98400 1.000 34.53103 74 ALA A O 1
ATOM 564 N N . ALA A 1 75 ? -78.81000 52.53800 0.02000 1.000 28.49478 75 ALA A N 1
ATOM 565 C CA . ALA A 1 75 ? -80.27100 52.67100 -0.05800 1.000 31.61846 75 ALA A CA 1
ATOM 566 C C . ALA A 1 75 ? -80.69800 54.13600 -0.05000 1.000 34.25404 75 ALA A C 1
ATOM 567 O O . ALA A 1 75 ? -81.40800 54.52000 -0.91700 1.000 34.45837 75 ALA A O 1
ATOM 569 N N . HIS A 1 76 ? -80.21500 54.93200 0.88300 1.000 31.63011 76 HIS A N 1
ATOM 570 C CA . HIS A 1 76 ? -80.74600 56.28900 0.96700 1.000 31.42027 76 HIS A CA 1
ATOM 571 C C . HIS A 1 76 ? -80.33400 57.14100 -0.22800 1.000 35.38039 76 HIS A C 1
ATOM 572 O O . HIS A 1 76 ? -81.11200 57.99200 -0.66200 1.000 31.25535 76 HIS A O 1
ATOM 579 N N . GLU A 1 77 ? -79.14200 56.92100 -0.79200 1.000 32.58010 77 GLU A N 1
ATOM 580 C CA . GLU A 1 77 ? -78.77000 57.66900 -1.99000 1.000 30.50522 77 GLU A CA 1
ATOM 581 C C . GLU A 1 77 ? -79.63600 57.32500 -3.19900 1.000 34.19389 77 GLU A C 1
ATOM 582 O O . GLU A 1 77 ? -79.58600 58.04400 -4.19800 1.000 35.46594 77 GLU A O 1
ATOM 588 N N . ARG A 1 78 ? -80.44600 56.27400 -3.12200 1.000 36.29638 78 ARG A N 1
ATOM 589 C CA . ARG A 1 78 ? -81.38600 55.91800 -4.17100 1.000 34.25511 78 ARG A CA 1
ATOM 590 C C . ARG A 1 78 ? -82.82300 56.21500 -3.77300 1.000 33.91383 78 ARG A C 1
ATOM 591 O O . ARG A 1 78 ? -83.75200 55.84200 -4.49700 1.000 37.18896 78 ARG A O 1
ATOM 599 N N . GLY A 1 79 ? -83.02800 56.88900 -2.64700 1.000 29.77047 79 GLY A N 1
ATOM 600 C CA . GLY A 1 79 ? -84.37200 57.10800 -2.17100 1.000 23.63592 79 GLY A CA 1
ATOM 601 C C . GLY A 1 79 ? -85.04700 55.86500 -1.64300 1.000 32.15272 79 GLY A C 1
ATOM 602 O O . GLY A 1 79 ? -86.27500 55.80900 -1.59400 1.000 39.71326 79 GLY A O 1
ATOM 603 N N . MET A 1 80 ? -84.28200 54.84900 -1.28000 1.000 32.05535 80 MET A N 1
ATOM 604 C CA . MET A 1 80 ? -84.85500 53.65800 -0.67600 1.000 26.71439 80 MET A CA 1
ATOM 605 C C . MET A 1 80 ? -84.77900 53.77400 0.84000 1.000 32.24374 80 MET A C 1
ATOM 606 O O . MET A 1 80 ? -84.07100 54.62500 1.38900 1.000 40.74531 80 MET A O 1
ATOM 611 N N . GLY A 1 81 ? -85.56000 52.93500 1.51900 1.000 32.24166 81 GLY A N 1
ATOM 612 C CA . GLY A 1 81 ? -85.61100 52.92300 2.96200 1.000 26.82799 81 GLY A CA 1
ATOM 613 C C . GLY A 1 81 ? -85.08700 51.60900 3.51700 1.000 30.31436 81 GLY A C 1
ATOM 614 O O . GLY A 1 81 ? -84.85300 50.64700 2.78600 1.000 32.37897 81 GLY A O 1
ATOM 615 N N . VAL A 1 82 ? -84.92400 51.58800 4.84300 1.000 25.21914 82 VAL A N 1
ATOM 616 C CA . VAL A 1 82 ? -84.39600 50.44700 5.58700 1.000 29.45689 82 VAL A CA 1
ATOM 617 C C . VAL A 1 82 ? -85.25600 50.25200 6.83400 1.000 33.32222 82 VAL A C 1
ATOM 618 O O . VAL A 1 82 ? -85.33700 51.15300 7.68200 1.000 28.94776 82 VAL A O 1
ATOM 622 N N . VAL A 1 83 ? -85.89500 49.08200 6.95100 1.000 25.33313 83 VAL A N 1
ATOM 623 C CA . VAL A 1 83 ? -86.53700 48.64200 8.18400 1.000 29.11896 83 VAL A CA 1
ATOM 624 C C . VAL A 1 83 ? -85.76100 47.43400 8.71000 1.000 29.31524 83 VAL A C 1
ATOM 625 O O . VAL A 1 83 ? -85.37000 46.55300 7.93400 1.000 33.62906 83 VAL A O 1
ATOM 629 N N . VAL A 1 84 ? -85.49500 47.41900 10.02200 1.000 28.39372 84 VAL A N 1
ATOM 630 C CA . VAL A 1 84 ? -84.67400 46.39400 10.65900 1.000 29.44259 84 VAL A CA 1
ATOM 631 C C . VAL A 1 84 ? -85.52700 45.58500 11.63500 1.000 27.82600 84 VAL A C 1
ATOM 632 O O . VAL A 1 84 ? -86.28200 46.14900 12.43900 1.000 32.46931 84 VAL A O 1
ATOM 636 N N . ASP A 1 85 ? -85.41800 44.26300 11.53100 1.000 24.57942 85 ASP A N 1
ATOM 637 C CA . ASP A 1 85 ? -85.92400 43.33100 12.53300 1.000 26.06176 85 ASP A CA 1
ATOM 638 C C . ASP A 1 85 ? -85.15700 43.51800 13.84800 1.000 27.85046 85 ASP A C 1
ATOM 639 O O . ASP A 1 85 ? -83.92200 43.45900 13.86300 1.000 34.59264 85 ASP A O 1
ATOM 644 N N . ILE A 1 86 ? -85.87500 43.75700 14.95000 1.000 28.18353 86 ILE A N 1
ATOM 645 C CA . ILE A 1 86 ? -85.27100 43.82100 16.28100 1.000 28.84740 86 ILE A CA 1
ATOM 646 C C . ILE A 1 86 ? -85.95900 42.81400 17.19800 1.000 36.47706 86 ILE A C 1
ATOM 647 O O . ILE A 1 86 ? -87.13200 42.46600 17.01700 1.000 34.06902 86 ILE A O 1
ATOM 652 N N . VAL A 1 87 ? -85.22100 42.37000 18.21000 1.000 31.44137 87 VAL A N 1
ATOM 653 C CA . VAL A 1 87 ? -85.61900 41.23100 19.03600 1.000 32.05136 87 VAL A CA 1
ATOM 654 C C . VAL A 1 87 ? -85.67600 41.65000 20.50500 1.000 34.24562 87 VAL A C 1
ATOM 655 O O . VAL A 1 87 ? -84.68400 41.46500 21.22500 1.000 33.68208 87 VAL A O 1
ATOM 659 N N . PRO A 1 88 ? -86.79400 42.19800 21.00600 1.000 36.61693 88 PRO A N 1
ATOM 660 C CA . PRO A 1 88 ? -86.79700 42.72700 22.38600 1.000 32.31744 88 PRO A CA 1
ATOM 661 C C . PRO A 1 88 ? -87.04200 41.69900 23.47900 1.000 35.21435 88 PRO A C 1
ATOM 662 O O . PRO A 1 88 ? -86.81700 42.01700 24.65500 1.000 39.63791 88 PRO A O 1
ATOM 666 N N . ASN A 1 89 ? -87.51900 40.49900 23.15300 1.000 36.11720 89 ASN A N 1
ATOM 667 C CA . ASN A 1 89 ? -88.01500 39.62200 24.20300 1.000 35.52666 89 ASN A CA 1
ATOM 668 C C . ASN A 1 89 ? -86.91500 38.81600 24.89400 1.000 39.08720 89 ASN A C 1
ATOM 669 O O . ASN A 1 89 ? -87.07900 38.45200 26.06800 1.000 39.91053 89 ASN A O 1
ATOM 674 N N . HIS A 1 90 ? -85.81300 38.49600 24.20800 1.000 33.33274 90 HIS A N 1
ATOM 675 C CA . HIS A 1 90 ? -84.92200 37.46400 24.73600 1.000 37.97728 90 HIS A CA 1
ATOM 676 C C . HIS A 1 90 ? -83.52400 37.61500 24.16100 1.000 40.95263 90 HIS A C 1
ATOM 677 O O . HIS A 1 90 ? -83.30000 38.32500 23.17600 1.000 40.01800 90 HIS A O 1
ATOM 684 N N . VAL A 1 91 ? -82.58500 36.89700 24.78600 1.000 42.39555 91 VAL A N 1
ATOM 685 C CA . VAL A 1 91 ? -81.17800 36.91800 24.41700 1.000 27.62850 91 VAL A CA 1
ATOM 686 C C . VAL A 1 91 ? -80.67100 35.48300 24.34900 1.000 36.87325 91 VAL A C 1
ATOM 687 O O . VAL A 1 91 ? -81.28000 34.54800 24.88100 1.000 34.50342 91 VAL A O 1
ATOM 691 N N . GLY A 1 92 ? -79.53700 35.32100 23.66500 1.000 34.38326 92 GLY A N 1
ATOM 692 C CA . GLY A 1 92 ? -78.94300 34.01500 23.48300 1.000 33.76328 92 GLY A CA 1
ATOM 693 C C . GLY A 1 92 ? -78.01800 33.66400 24.63000 1.000 40.43012 92 GLY A C 1
ATOM 694 O O . GLY A 1 92 ? -77.10200 34.42200 24.95500 1.000 44.72762 92 GLY A O 1
ATOM 695 N N . VAL A 1 93 ? -78.26900 32.51000 25.24900 1.000 37.10744 93 VAL A N 1
ATOM 696 C CA . VAL A 1 93 ? -77.45100 32.05700 26.36200 1.000 44.61936 93 VAL A CA 1
ATOM 697 C C . VAL A 1 93 ? -76.84700 30.67600 26.08700 1.000 50.24371 93 VAL A C 1
ATOM 698 O O . VAL A 1 93 ? -76.45700 29.96800 27.01800 1.000 46.74796 93 VAL A O 1
ATOM 702 N N . ALA A 1 94 ? -76.73700 30.30000 24.80700 1.000 47.11125 94 ALA A N 1
ATOM 703 C CA . ALA A 1 94 ? -76.11000 29.03000 24.43900 1.000 42.15242 94 ALA A CA 1
ATOM 704 C C . ALA A 1 94 ? -74.65600 28.97500 24.89000 1.000 47.92539 94 ALA A C 1
ATOM 705 O O . ALA A 1 94 ? -74.20000 27.95700 25.41900 1.000 55.40216 94 ALA A O 1
ATOM 707 N N . THR A 1 95 ? -73.90100 30.05500 24.66000 1.000 51.27014 95 THR A N 1
ATOM 708 C CA . THR A 1 95 ? -72.53800 30.20900 25.16000 1.000 50.34933 95 THR A CA 1
ATOM 709 C C . THR A 1 95 ? -72.58800 31.24500 26.26500 1.000 53.45198 95 THR A C 1
ATOM 710 O O . THR A 1 95 ? -72.46500 32.44800 25.99200 1.000 56.34731 95 THR A O 1
ATOM 714 N N . PRO A 1 96 ? -72.76900 30.83400 27.52100 1.000 52.35386 96 PRO A N 1
ATOM 715 C CA . PRO A 1 96 ? -72.88500 31.81500 28.61800 1.000 52.11590 96 PRO A CA 1
ATOM 716 C C . PRO A 1 96 ? -71.81700 32.90200 28.59500 1.000 58.89215 96 PRO A C 1
ATOM 717 O O . PRO A 1 96 ? -72.12800 34.08300 28.80600 1.000 58.67034 96 PRO A O 1
ATOM 721 N N . LYS A 1 97 ? -70.56700 32.53700 28.29400 1.000 59.53538 97 LYS A N 1
ATOM 722 C CA . LYS A 1 97 ? -69.48500 33.51600 28.28300 1.000 55.92808 97 LYS A CA 1
ATOM 723 C C . LYS A 1 97 ? -69.70200 34.61000 27.24400 1.000 55.36318 97 LYS A C 1
ATOM 724 O O . LYS A 1 97 ? -69.25800 35.74600 27.44800 1.000 52.89585 97 LYS A O 1
ATOM 730 N N . ALA A 1 98 ? -70.36500 34.29900 26.12500 1.000 55.91857 98 ALA A N 1
ATOM 731 C CA . ALA A 1 98 ? -70.57900 35.31800 25.10000 1.000 49.73302 98 ALA A CA 1
ATOM 732 C C . ALA A 1 98 ? -71.59800 36.36800 25.51900 1.000 48.06089 98 ALA A C 1
ATOM 733 O O . ALA A 1 98 ? -71.66000 37.42800 24.89200 1.000 53.95211 98 ALA A O 1
ATOM 735 N N . ASN A 1 99 ? -72.36800 36.11900 26.57400 1.000 47.56199 99 ASN A N 1
ATOM 736 C CA . ASN A 1 99 ? -73.42700 37.02000 27.01300 1.000 44.69708 99 ASN A CA 1
ATOM 737 C C . ASN A 1 99 ? -73.04900 37.54700 28.39100 1.000 49.23034 99 ASN A C 1
ATOM 738 O O . ASN A 1 99 ? -73.33700 36.90300 29.40400 1.000 51.48311 99 ASN A O 1
ATOM 743 N N . ARG A 1 100 ? -72.42300 38.72600 28.43500 1.000 50.06558 100 ARG A N 1
ATOM 744 C CA . ARG A 1 100 ? -71.81000 39.16200 29.68500 1.000 49.70011 100 ARG A CA 1
ATOM 745 C C . ARG A 1 100 ? -72.85200 39.37100 30.78300 1.000 47.21582 100 ARG A C 1
ATOM 746 O O . ARG A 1 100 ? -72.55400 39.13400 31.96100 1.000 49.50652 100 ARG A O 1
ATOM 754 N N . TRP A 1 101 ? -74.07600 39.77300 30.42700 1.000 48.67906 101 TRP A N 1
ATOM 755 C CA . TRP A 1 101 ? -75.13800 39.89000 31.42600 1.000 48.68184 101 TRP A CA 1
ATOM 756 C C . TRP A 1 101 ? -75.43700 38.54400 32.08200 1.000 48.67600 101 TRP A C 1
ATOM 757 O O . TRP A 1 101 ? -75.50200 38.43300 33.31100 1.000 51.45829 101 TRP A O 1
ATOM 768 N N . TRP A 1 102 ? -75.67100 37.51800 31.26400 1.000 44.45514 102 TRP A N 1
ATOM 769 C CA . TRP A 1 102 ? -75.98200 36.19400 31.78300 1.000 47.44797 102 TRP A CA 1
ATOM 770 C C . TRP A 1 102 ? -74.79900 35.61600 32.54700 1.000 52.29855 102 TRP A C 1
ATOM 771 O O . TRP A 1 102 ? -74.97000 35.03200 33.62400 1.000 55.08165 102 TRP A O 1
ATOM 782 N N . TRP A 1 103 ? -73.59000 35.76400 31.99800 1.000 49.10185 103 TRP A N 1
ATOM 783 C CA . TRP A 1 103 ? -72.39100 35.28500 32.67700 1.000 49.32238 103 TRP A CA 1
ATOM 784 C C . TRP A 1 103 ? -72.28200 35.89000 34.06500 1.000 56.49975 103 TRP A C 1
ATOM 785 O O . TRP A 1 103 ? -71.95200 35.19700 35.03600 1.000 63.07396 103 TRP A O 1
ATOM 796 N N . ASP A 1 104 ? -72.58300 37.18000 34.18100 1.000 48.74071 104 ASP A N 1
ATOM 797 C CA . ASP A 1 104 ? -72.51100 37.83200 35.47800 1.000 52.86268 104 ASP A CA 1
ATOM 798 C C . ASP A 1 104 ? -73.52600 37.25200 36.45100 1.000 53.55031 104 ASP A C 1
ATOM 799 O O . ASP A 1 104 ? -73.23600 37.11500 37.64500 1.000 54.39648 104 ASP A O 1
ATOM 804 N N . VAL A 1 105 ? -74.72600 36.92000 35.96800 1.000 56.44676 105 VAL A N 1
ATOM 805 C CA . VAL A 1 105 ? -75.73200 36.34400 36.85700 1.000 54.52162 105 VAL A CA 1
ATOM 806 C C . VAL A 1 105 ? -75.31000 34.94600 37.30400 1.000 50.80624 105 VAL A C 1
ATOM 807 O O . VAL A 1 105 ? -75.52400 34.56500 38.45700 1.000 55.05507 105 VAL A O 1
ATOM 811 N N . LEU A 1 106 ? -74.67800 34.17400 36.41400 1.000 45.05159 106 LEU A N 1
ATOM 812 C CA . LEU A 1 106 ? -74.16200 32.86900 36.81600 1.000 45.32436 106 LEU A CA 1
ATOM 813 C C . LEU A 1 106 ? -73.06500 33.01300 37.85600 1.000 54.47762 106 LEU A C 1
ATOM 814 O O . LEU A 1 106 ? -72.92200 32.15600 38.73500 1.000 56.63347 106 LEU A O 1
ATOM 819 N N . ALA A 1 107 ? -72.29100 34.09200 37.78000 1.000 58.05466 107 ALA A N 1
ATOM 820 C CA . ALA A 1 107 ? -71.15400 34.27300 38.67100 1.000 55.27131 107 ALA A CA 1
ATOM 821 C C . ALA A 1 107 ? -71.53300 34.89400 40.00900 1.000 57.35672 107 ALA A C 1
ATOM 822 O O . ALA A 1 107 ? -70.89300 34.60100 41.02500 1.000 60.89189 107 ALA A O 1
ATOM 824 N N . ARG A 1 108 ? -72.55800 35.74000 40.04300 1.000 52.10710 108 ARG A N 1
ATOM 825 C CA . ARG A 1 108 ? -72.89900 36.47500 41.24900 1.000 55.75638 108 ARG A CA 1
ATOM 826 C C . ARG A 1 108 ? -74.33100 36.24800 41.71500 1.000 59.57467 108 ARG A C 1
ATOM 827 O O . ARG A 1 108 ? -74.68700 36.71600 42.80300 1.000 57.63184 108 ARG A O 1
ATOM 835 N N . GLY A 1 109 ? -75.15500 35.54500 40.93800 1.000 57.87594 109 GLY A N 1
ATOM 836 C CA . GLY A 1 109 ? -76.50900 35.26700 41.38200 1.000 54.12747 109 GLY A CA 1
ATOM 837 C C . GLY A 1 109 ? -77.30200 36.54400 41.54100 1.000 54.53713 109 GLY A C 1
ATOM 838 O O . GLY A 1 109 ? -77.21400 37.46600 40.72300 1.000 56.13901 109 GLY A O 1
ATOM 839 N N . GLN A 1 110 ? -78.06800 36.62300 42.62900 1.000 57.44892 110 GLN A N 1
ATOM 840 C CA . GLN A 1 110 ? -78.95100 37.76700 42.82100 1.000 54.06062 110 GLN A CA 1
ATOM 841 C C . GLN A 1 110 ? -78.21200 39.05000 43.16800 1.000 54.05558 110 GLN A C 1
ATOM 842 O O . GLN A 1 110 ? -78.81900 40.12000 43.11000 1.000 65.27729 110 GLN A O 1
ATOM 848 N N . ARG A 1 111 ? -76.93100 38.97900 43.50500 1.000 50.75296 111 ARG A N 1
ATOM 849 C CA . ARG A 1 111 ? -76.13700 40.18100 43.72100 1.000 59.97210 111 ARG A CA 1
ATOM 850 C C . ARG A 1 111 ? -75.67600 40.82900 42.42900 1.000 63.44527 111 ARG A C 1
ATOM 851 O O . ARG A 1 111 ? -75.17300 41.96200 42.47300 1.000 67.65442 111 ARG A O 1
ATOM 859 N N . SER A 1 112 ? -75.81800 40.13800 41.30000 1.000 60.06318 112 SER A N 1
ATOM 860 C CA . SER A 1 112 ? -75.44300 40.72000 40.02200 1.000 60.62561 112 SER A CA 1
ATOM 861 C C . SER A 1 112 ? -76.30100 41.93700 39.70200 1.000 60.04376 112 SER A C 1
ATOM 862 O O . SER A 1 112 ? -77.51200 41.95300 39.95300 1.000 59.47727 112 SER A O 1
ATOM 865 N N . GLU A 1 113 ? -75.65700 42.96200 39.13700 1.000 53.07677 113 GLU A N 1
ATOM 866 C CA . GLU A 1 113 ? -76.38300 44.13400 38.67100 1.000 59.26804 113 GLU A CA 1
ATOM 867 C C . GLU A 1 113 ? -77.38800 43.78100 37.57100 1.000 57.88068 113 GLU A C 1
ATOM 868 O O . GLU A 1 113 ? -78.32200 44.55400 37.32100 1.000 58.57745 113 GLU A O 1
ATOM 874 N N . TYR A 1 114 ? -77.22700 42.62100 36.92900 1.000 52.16838 114 TYR A N 1
ATOM 875 C CA . TYR A 1 114 ? -78.08100 42.18000 35.83200 1.000 52.01737 114 TYR A CA 1
ATOM 876 C C . TYR A 1 114 ? -79.10600 41.12700 36.23600 1.000 54.20616 114 TYR A C 1
ATOM 877 O O . TYR A 1 114 ? -79.83900 40.64300 35.37400 1.000 52.56826 114 TYR A O 1
ATOM 886 N N . ALA A 1 115 ? -79.19300 40.76900 37.51700 1.000 56.12104 115 ALA A N 1
ATOM 887 C CA . ALA A 1 115 ? -80.08700 39.68400 37.90300 1.000 52.44606 115 ALA A CA 1
ATOM 888 C C . ALA A 1 115 ? -81.53000 39.98500 37.51200 1.000 51.84539 115 ALA A C 1
ATOM 889 O O . ALA A 1 115 ? -82.24800 39.09600 37.04600 1.000 48.31607 115 ALA A O 1
ATOM 891 N N . ASP A 1 116 ? -81.98300 41.22100 37.70700 1.000 49.27316 116 ASP A N 1
ATOM 892 C CA . ASP A 1 116 ? -83.35500 41.57100 37.37300 1.000 48.03772 116 ASP A CA 1
ATOM 893 C C . ASP A 1 116 ? -83.49500 42.02100 35.92500 1.000 48.93588 116 ASP A C 1
ATOM 894 O O . ASP A 1 116 ? -84.55100 42.53800 35.54300 1.000 49.01493 116 ASP A O 1
ATOM 899 N N . TYR A 1 117 ? -82.45600 41.82500 35.10900 1.000 48.18004 117 TYR A N 1
ATOM 900 C CA . TYR A 1 117 ? -82.62900 41.92300 33.66900 1.000 40.94077 117 TYR A CA 1
ATOM 901 C C . TYR A 1 117 ? -83.31600 40.69200 33.09600 1.000 45.90213 117 TYR A C 1
ATOM 902 O O . TYR A 1 117 ? -83.86100 40.76900 31.99100 1.000 40.75207 117 TYR A O 1
ATOM 911 N N . PHE A 1 118 ? -83.29800 39.56800 33.82000 1.000 47.43076 118 PHE A N 1
ATOM 912 C CA . PHE A 1 118 ? -83.91200 38.30700 33.41500 1.000 42.06558 118 PHE A CA 1
ATOM 913 C C . PHE A 1 118 ? -85.11900 38.01700 34.30300 1.000 45.20476 118 PHE A C 1
ATOM 914 O O . PHE A 1 118 ? -85.35100 38.67200 35.32300 1.000 48.03193 118 PHE A O 1
ATOM 922 N N . ASP A 1 119 ? -85.90400 37.03100 33.89800 1.000 41.89694 119 ASP A N 1
ATOM 923 C CA . ASP A 1 119 ? -87.18200 36.71500 34.53900 1.000 37.20813 119 ASP A CA 1
ATOM 924 C C . ASP A 1 119 ? -87.02200 35.35500 35.23600 1.000 39.04602 119 ASP A C 1
ATOM 925 O O . ASP A 1 119 ? -87.36500 34.31000 34.68300 1.000 42.81619 119 ASP A O 1
ATOM 930 N N . ILE A 1 120 ? -86.49900 35.38100 36.46300 1.000 41.80094 120 ILE A N 1
ATOM 931 C CA . ILE A 1 120 ? -85.99500 34.19300 37.14800 1.000 43.10522 120 ILE A CA 1
ATOM 932 C C . ILE A 1 120 ? -86.80500 33.95800 38.41900 1.000 47.34041 120 ILE A C 1
ATOM 933 O O . ILE A 1 120 ? -87.04800 34.88700 39.19800 1.000 50.40267 120 ILE A O 1
ATOM 938 N N . ASP A 1 121 ? -87.23300 32.71400 38.61800 1.000 47.96905 121 ASP A N 1
ATOM 939 C CA . ASP A 1 121 ? -87.89500 32.30100 39.85000 1.000 45.55468 121 ASP A CA 1
ATOM 940 C C . ASP A 1 121 ? -86.83300 31.69100 40.75900 1.000 50.18298 121 ASP A C 1
ATOM 941 O O . ASP A 1 121 ? -86.63700 30.47600 40.80200 1.000 54.49942 121 ASP A O 1
ATOM 946 N N . TRP A 1 122 ? -86.13000 32.56200 41.49400 1.000 55.61485 122 TRP A N 1
ATOM 947 C CA . TRP A 1 122 ? -85.03600 32.09700 42.34500 1.000 52.20800 122 TRP A CA 1
ATOM 948 C C . TRP A 1 122 ? -85.54200 31.14300 43.41500 1.000 52.20603 122 TRP A C 1
ATOM 949 O O . TRP A 1 122 ? -84.87300 30.15400 43.74000 1.000 53.55647 122 TRP A O 1
ATOM 960 N N . GLU A 1 123 ? -86.73500 31.40800 43.95800 1.000 48.48988 123 GLU A N 1
ATOM 961 C CA . GLU A 1 123 ? -87.22300 30.58500 45.06100 1.000 49.83025 123 GLU A CA 1
ATOM 962 C C . GLU A 1 123 ? -87.55300 29.17600 44.59400 1.000 50.08484 123 GLU A C 1
ATOM 963 O O . GLU A 1 123 ? -87.21900 28.20400 45.27500 1.000 54.22045 123 GLU A O 1
ATOM 969 N N . PHE A 1 124 ? -88.16100 29.03600 43.41500 1.000 55.88262 124 PHE A N 1
ATOM 970 C CA . PHE A 1 124 ? -88.40600 27.70100 42.88400 1.000 56.18506 124 PHE A CA 1
ATOM 971 C C . PHE A 1 124 ? -87.10500 26.94000 42.68500 1.000 57.75901 124 PHE A C 1
ATOM 972 O O . PHE A 1 124 ? -87.07500 25.71000 42.81700 1.000 60.93135 124 PHE A O 1
ATOM 980 N N . GLY A 1 125 ? -86.02200 27.64800 42.38500 1.000 56.16731 125 GLY A N 1
ATOM 981 C CA . GLY A 1 125 ? -84.74300 27.01100 42.17100 1.000 56.34826 125 GLY A CA 1
ATOM 982 C C . GLY A 1 125 ? -83.95200 26.73400 43.42300 1.000 53.87533 125 GLY A C 1
ATOM 983 O O . GLY A 1 125 ? -82.79900 26.30500 43.34500 1.000 58.92937 125 GLY A O 1
ATOM 984 N N . GLY A 1 126 ? -84.53900 26.95600 44.59000 1.000 53.85499 126 GLY A N 1
ATOM 985 C CA . GLY A 1 126 ? -83.77700 26.81000 45.81300 1.000 54.98071 126 GLY A CA 1
ATOM 986 C C . GLY A 1 126 ? -82.67600 27.83100 45.93300 1.000 58.33432 126 GLY A C 1
ATOM 987 O O . GLY A 1 126 ? -81.63500 27.54300 46.52800 1.000 66.07737 126 GLY A O 1
ATOM 988 N N . GLY A 1 127 ? -82.88300 29.02200 45.37300 1.000 55.78056 127 GLY A N 1
ATOM 989 C CA . GLY A 1 127 ? -81.87400 30.05300 45.33400 1.000 51.64038 127 GLY A CA 1
ATOM 990 C C . GLY A 1 127 ? -80.91900 29.97100 44.16400 1.000 57.58549 127 GLY A C 1
ATOM 991 O O . GLY A 1 127 ? -80.04000 30.83600 44.04400 1.000 65.41139 127 GLY A O 1
ATOM 992 N N . ARG A 1 128 ? -81.06500 28.97400 43.29700 1.000 55.54370 128 ARG A N 1
ATOM 993 C CA . ARG A 1 128 ? -80.14600 28.75100 42.19500 1.000 51.44550 128 ARG A CA 1
ATOM 994 C C . ARG A 1 128 ? -80.89000 28.84100 40.87300 1.000 53.33283 128 ARG A C 1
ATOM 995 O O . ARG A 1 128 ? -82.09300 28.57600 40.79500 1.000 56.11666 128 ARG A O 1
ATOM 1003 N N . LEU A 1 129 ? -80.15500 29.23100 39.83700 1.000 49.13624 129 LEU A N 1
ATOM 1004 C CA . LEU A 1 129 ? -80.67000 29.29900 38.48200 1.000 45.19785 129 LEU A CA 1
ATOM 1005 C C . LEU A 1 129 ? -80.38700 27.96600 37.80900 1.000 50.41929 129 LEU A C 1
ATOM 1006 O O . LEU A 1 129 ? -79.23200 27.53600 37.75700 1.000 51.36420 129 LEU A O 1
ATOM 1011 N N . ARG A 1 130 ? -81.43300 27.31400 37.29900 1.000 54.44906 130 ARG A N 1
ATOM 1012 C CA . ARG A 1 130 ? -81.31500 25.97000 36.73400 1.000 48.89544 130 ARG A CA 1
ATOM 1013 C C . ARG A 1 130 ? -80.99400 26.02200 35.24500 1.000 54.62060 130 ARG A C 1
ATOM 1014 O O . ARG A 1 130 ? -81.70300 26.67100 34.46200 1.000 51.34066 130 ARG A O 1
ATOM 1022 N N . LEU A 1 131 ? -79.92000 25.34300 34.86300 1.000 52.72470 131 LEU A N 1
ATOM 1023 C CA . LEU A 1 131 ? -79.43600 25.34600 33.48400 1.000 50.46822 131 LEU A CA 1
ATOM 1024 C C . LEU A 1 131 ? -79.56900 23.94400 32.92000 1.000 48.61382 131 LEU A C 1
ATOM 1025 O O . LEU A 1 131 ? -78.80000 23.04900 33.31500 1.000 52.74957 131 LEU A O 1
ATOM 1030 N N . PRO A 1 132 ? -80.48600 23.69500 31.99500 1.000 48.63662 132 PRO A N 1
ATOM 1031 C CA . PRO A 1 132 ? -80.73400 22.32100 31.51000 1.000 50.20524 132 PRO A CA 1
ATOM 1032 C C . PRO A 1 132 ? -79.75700 21.89400 30.42000 1.000 57.22531 132 PRO A C 1
ATOM 1033 O O . PRO A 1 132 ? -80.14100 21.62900 29.27900 1.000 61.50832 132 PRO A O 1
ATOM 1037 N N . VAL A 1 133 ? -78.47100 21.81900 30.77000 1.000 55.92277 133 VAL A N 1
ATOM 1038 C CA . VAL A 1 133 ? -77.41600 21.57900 29.78700 1.000 51.39949 133 VAL A CA 1
ATOM 1039 C C . VAL A 1 133 ? -76.78900 20.20200 29.90800 1.000 54.94441 133 VAL A C 1
ATOM 1040 O O . VAL A 1 133 ? -75.94800 19.85100 29.06400 1.000 60.09227 133 VAL A O 1
ATOM 1044 N N . LEU A 1 134 ? -77.16000 19.41000 30.91300 1.000 55.96053 134 LEU A N 1
ATOM 1045 C CA . LEU A 1 134 ? -76.57700 18.08700 31.08900 1.000 59.76088 134 LEU A CA 1
ATOM 1046 C C . LEU A 1 134 ? -77.27800 17.06100 30.20900 1.000 65.85782 134 LEU A C 1
ATOM 1047 O O . LEU A 1 134 ? -78.42300 17.24000 29.78700 1.000 70.74132 134 LEU A O 1
ATOM 1052 N N . GLY A 1 135 ? -76.57400 15.96600 29.94600 1.000 64.33289 135 GLY A N 1
ATOM 1053 C CA . GLY A 1 135 ? -77.19600 14.83300 29.30400 1.000 68.97595 135 GLY A CA 1
ATOM 1054 C C . GLY A 1 135 ? -78.04400 14.03800 30.27200 1.000 79.40196 135 GLY A C 1
ATOM 1055 O O . GLY A 1 135 ? -77.88200 14.12000 31.49100 1.000 80.17078 135 GLY A O 1
ATOM 1056 N N . ASP A 1 136 ? -78.97000 13.25800 29.70800 1.000 83.65469 136 ASP A N 1
ATOM 1057 C CA . ASP A 1 136 ? -79.92300 12.49900 30.51400 1.000 90.49529 136 ASP A CA 1
ATOM 1058 C C . ASP A 1 136 ? -79.31300 11.26100 31.15600 1.000 86.15259 136 ASP A C 1
ATOM 1059 O O . ASP A 1 136 ? -79.88800 10.73900 32.11600 1.000 89.47642 136 ASP A O 1
ATOM 1064 N N . GLY A 1 137 ? -78.17900 10.77500 30.65000 1.000 87.18636 137 GLY A N 1
ATOM 1065 C CA . GLY A 1 137 ? -77.52700 9.61300 31.20800 1.000 87.87236 137 GLY A CA 1
ATOM 1066 C C . GLY A 1 137 ? -77.17600 9.80100 32.66900 1.000 90.17412 137 GLY A C 1
ATOM 1067 O O . GLY A 1 137 ? -77.04400 10.92900 33.15300 1.000 87.22699 137 GLY A O 1
ATOM 1068 N N . PRO A 1 138 ? -77.02000 8.70000 33.40200 1.000 97.77585 138 PRO A N 1
ATOM 1069 C CA . PRO A 1 138 ? -76.67200 8.79800 34.82300 1.000 98.72180 138 PRO A CA 1
ATOM 1070 C C . PRO A 1 138 ? -75.20500 9.15500 34.99000 1.000 99.63076 138 PRO A C 1
ATOM 1071 O O . PRO A 1 138 ? -74.40100 9.04500 34.06200 1.000 102.10923 138 PRO A O 1
ATOM 1075 N N . ASP A 1 139 ? -74.86800 9.59900 36.20100 1.000 94.25024 139 ASP A N 1
ATOM 1076 C CA . ASP A 1 139 ? -73.48700 9.94200 36.53600 1.000 97.25624 139 ASP A CA 1
ATOM 1077 C C . ASP A 1 139 ? -72.91000 10.99300 35.58500 1.000 90.81859 139 ASP A C 1
ATOM 1078 O O . ASP A 1 139 ? -71.72500 10.97500 35.24400 1.000 89.81717 139 ASP A O 1
ATOM 1083 N N . GLU A 1 140 ? -73.74400 11.93100 35.15200 1.000 83.38793 140 GLU A N 1
ATOM 1084 C CA . GLU A 1 140 ? -73.27900 12.84200 34.11900 1.000 78.47572 140 GLU A CA 1
ATOM 1085 C C . GLU A 1 140 ? -72.27300 13.84700 34.66600 1.000 79.82240 140 GLU A C 1
ATOM 1086 O O . GLU A 1 140 ? -71.39200 14.30800 33.92800 1.000 79.64313 140 GLU A O 1
ATOM 1092 N N . LEU A 1 141 ? -72.36200 14.18200 35.94800 1.000 80.25186 141 LEU A N 1
ATOM 1093 C CA . LEU A 1 141 ? -71.44400 15.16900 36.49900 1.000 83.91195 141 LEU A CA 1
ATOM 1094 C C . LEU A 1 141 ? -70.06400 14.60100 36.77800 1.000 85.16673 141 LEU A C 1
ATOM 1095 O O . LEU A 1 141 ? -69.19600 15.34300 37.24800 1.000 85.30829 141 LEU A O 1
ATOM 1100 N N . ASP A 1 142 ? -69.83700 13.31200 36.51600 1.000 84.37938 142 ASP A N 1
ATOM 1101 C CA . ASP A 1 142 ? -68.46900 12.81900 36.55400 1.000 88.83830 142 ASP A CA 1
ATOM 1102 C C . ASP A 1 142 ? -67.61300 13.52600 35.51400 1.000 86.80134 142 ASP A C 1
ATOM 1103 O O . ASP A 1 142 ? -66.40400 13.70800 35.72200 1.000 93.45443 142 ASP A O 1
ATOM 1108 N N . ALA A 1 143 ? -68.23300 13.95000 34.40400 1.000 78.37883 143 ALA A N 1
ATOM 1109 C CA . ALA A 1 143 ? -67.53700 14.69700 33.36500 1.000 73.97196 143 ALA A CA 1
ATOM 1110 C C . ALA A 1 143 ? -67.22300 16.12000 33.79000 1.000 75.13620 143 ALA A C 1
ATOM 1111 O O . ALA A 1 143 ? -66.35000 16.75900 33.19300 1.000 75.03195 143 ALA A O 1
ATOM 1113 N N . LEU A 1 144 ? -67.92000 16.63000 34.79900 1.000 77.01345 144 LEU A N 1
ATOM 1114 C CA . LEU A 1 144 ? -67.68300 17.98800 35.26400 1.000 74.24860 144 LEU A CA 1
ATOM 1115 C C . LEU A 1 144 ? -66.24000 18.13300 35.73200 1.000 80.24832 144 LEU A C 1
ATOM 1116 O O . LEU A 1 144 ? -65.76300 17.35000 36.56100 1.000 83.37762 144 LEU A O 1
ATOM 1121 N N . ARG A 1 145 ? -65.53900 19.12500 35.18000 1.000 75.59491 145 ARG A N 1
ATOM 1122 C CA . ARG A 1 145 ? -64.14200 19.38700 35.50500 1.000 75.73490 145 ARG A CA 1
ATOM 1123 C C . ARG A 1 145 ? -63.96700 20.85300 35.88300 1.000 76.83493 145 ARG A C 1
ATOM 1124 O O . ARG A 1 145 ? -64.81700 21.70000 35.58600 1.000 73.02589 145 ARG A O 1
ATOM 1132 N N . VAL A 1 146 ? -62.85100 21.14300 36.55100 1.000 77.49497 146 VAL A N 1
ATOM 1133 C CA . VAL A 1 146 ? -62.47500 22.50600 36.91000 1.000 74.07720 146 VAL A CA 1
ATOM 1134 C C . VAL A 1 146 ? -61.24300 22.90400 36.11000 1.000 79.76523 146 VAL A C 1
ATOM 1135 O O . VAL A 1 146 ? -60.29100 22.12600 35.98400 1.000 83.86201 146 VAL A O 1
ATOM 1139 N N . ASP A 1 147 ? -61.27000 24.12000 35.56600 1.000 79.26236 147 ASP A N 1
ATOM 1140 C CA . ASP A 1 147 ? -60.16800 24.68100 34.78500 1.000 83.50145 147 ASP A CA 1
ATOM 1141 C C . ASP A 1 147 ? -60.06000 26.14600 35.19900 1.000 86.95812 147 ASP A C 1
ATOM 1142 O O . ASP A 1 147 ? -60.82300 26.99500 34.72300 1.000 88.53244 147 ASP A O 1
ATOM 1147 N N . GLY A 1 148 ? -59.11300 26.43700 36.08400 1.000 84.92183 148 GLY A N 1
ATOM 1148 C CA . GLY A 1 148 ? -58.99900 27.80000 36.56300 1.000 83.20884 148 GLY A CA 1
ATOM 1149 C C . GLY A 1 148 ? -60.24500 28.17800 37.33200 1.000 81.12938 148 GLY A C 1
ATOM 1150 O O . GLY A 1 148 ? -60.69000 27.44900 38.22800 1.000 81.05077 148 GLY A O 1
ATOM 1151 N N . ASP A 1 149 ? -60.82800 29.32600 36.97800 1.000 80.16801 149 ASP A N 1
ATOM 1152 C CA . ASP A 1 149 ? -62.02900 29.83000 37.63400 1.000 83.47900 149 ASP A CA 1
ATOM 1153 C C . ASP A 1 149 ? -63.30300 29.47600 36.86200 1.000 74.86869 149 ASP A C 1
ATOM 1154 O O . ASP A 1 149 ? -64.30200 30.21000 36.91900 1.000 72.09450 149 ASP A O 1
ATOM 1159 N N . GLU A 1 150 ? -63.29600 28.34300 36.16500 1.000 71.64560 150 GLU A N 1
ATOM 1160 C CA . GLU A 1 150 ? -64.42200 27.93200 35.34600 1.000 69.32002 150 GLU A CA 1
ATOM 1161 C C . GLU A 1 150 ? -64.73700 26.47100 35.59900 1.000 70.28349 150 GLU A C 1
ATOM 1162 O O . GLU A 1 150 ? -63.83000 25.63900 35.67500 1.000 72.64155 150 GLU A O 1
ATOM 1168 N N . LEU A 1 151 ? -66.02200 26.18000 35.75100 1.000 71.61006 151 LEU A N 1
ATOM 1169 C CA . LEU A 1 151 ? -66.53400 24.81900 35.73000 1.000 68.20952 151 LEU A CA 1
ATOM 1170 C C . LEU A 1 151 ? -66.78500 24.41100 34.27900 1.000 64.25626 151 LEU A C 1
ATOM 1171 O O . LEU A 1 151 ? -67.33500 25.18800 33.49100 1.000 62.76384 151 LEU A O 1
ATOM 1176 N N . VAL A 1 152 ? -66.36300 23.21000 33.90700 1.000 64.01060 152 VAL A N 1
ATOM 1177 C CA . VAL A 1 152 ? -66.42800 22.78500 32.51500 1.000 65.39360 152 VAL A CA 1
ATOM 1178 C C . VAL A 1 152 ? -67.22300 21.49100 32.41400 1.000 68.42638 152 VAL A C 1
ATOM 1179 O O . VAL A 1 152 ? -66.98800 20.54300 33.17300 1.000 72.09101 152 VAL A O 1
ATOM 1183 N N . TYR A 1 153 ? -68.15800 21.45500 31.46800 1.000 63.83298 153 TYR A N 1
ATOM 1184 C CA . TYR A 1 153 ? -68.90400 20.24900 31.12500 1.000 62.82491 153 TYR A CA 1
ATOM 1185 C C . TYR A 1 153 ? -68.83400 20.13600 29.60400 1.000 66.83463 153 TYR A C 1
ATOM 1186 O O . TYR A 1 153 ? -69.56500 20.83300 28.89000 1.000 63.70900 153 TYR A O 1
ATOM 1195 N N . TYR A 1 154 ? -67.92700 19.27900 29.12400 1.000 63.47946 154 TYR A N 1
ATOM 1196 C CA . TYR A 1 154 ? -67.62900 19.09300 27.69900 1.000 60.96391 154 TYR A CA 1
ATOM 1197 C C . TYR A 1 154 ? -67.27500 20.45100 27.10400 1.000 68.10262 154 TYR A C 1
ATOM 1198 O O . TYR A 1 154 ? -66.30400 21.07600 27.56500 1.000 69.15128 154 TYR A O 1
ATOM 1207 N N . GLU A 1 155 ? -68.00300 20.95100 26.11600 1.000 72.56774 155 GLU A N 1
ATOM 1208 C CA . GLU A 1 155 ? -67.67500 22.23300 25.51300 1.000 81.36400 155 GLU A CA 1
ATOM 1209 C C . GLU A 1 155 ? -68.27000 23.42400 26.26500 1.000 74.13086 155 GLU A C 1
ATOM 1210 O O . GLU A 1 155 ? -67.98300 24.57100 25.90800 1.000 74.51377 155 GLU A O 1
ATOM 1216 N N . HIS A 1 156 ? -69.06200 23.18100 27.30800 1.000 69.28624 156 HIS A N 1
ATOM 1217 C CA . HIS A 1 156 ? -69.72400 24.24100 28.05400 1.000 61.01445 156 HIS A CA 1
ATOM 1218 C C . HIS A 1 156 ? -68.85900 24.71000 29.21400 1.000 64.08615 156 HIS A C 1
ATOM 1219 O O . HIS A 1 156 ? -68.26800 23.89200 29.92800 1.000 63.64198 156 HIS A O 1
ATOM 1226 N N . ARG A 1 157 ? -68.80700 26.03300 29.41300 1.000 60.73254 157 ARG A N 1
ATOM 1227 C CA . ARG A 1 157 ? -68.00900 26.63800 30.47200 1.000 61.44241 157 ARG A CA 1
ATOM 1228 C C . ARG A 1 157 ? -68.86400 27.60700 31.27700 1.000 56.04029 157 ARG A C 1
ATOM 1229 O O . ARG A 1 157 ? -69.66600 28.35300 30.71100 1.000 52.32718 157 ARG A O 1
ATOM 1237 N N . PHE A 1 158 ? -68.67500 27.60400 32.59500 1.000 53.14971 158 PHE A N 1
ATOM 1238 C CA . PHE A 1 158 ? -69.48200 28.38700 33.52100 1.000 53.62162 158 PHE A CA 1
ATOM 1239 C C . PHE A 1 158 ? -68.56800 29.02100 34.55700 1.000 58.10807 158 PHE A C 1
ATOM 1240 O O . PHE A 1 158 ? -67.51600 28.45800 34.87600 1.000 59.84793 158 PHE A O 1
ATOM 1248 N N . PRO A 1 159 ? -68.94100 30.17700 35.10600 1.000 55.26502 159 PRO A N 1
ATOM 1249 C CA . PRO A 1 159 ? -68.07700 30.81700 36.10800 1.000 53.23786 159 PRO A CA 1
ATOM 1250 C C . PRO A 1 159 ? -68.09700 30.08300 37.44300 1.000 59.33396 159 PRO A C 1
ATOM 1251 O O . PRO A 1 159 ? -69.13100 29.57200 37.88200 1.000 62.12371 159 PRO A O 1
ATOM 1255 N N . ILE A 1 160 ? -66.93600 30.03700 38.09200 1.000 62.29985 160 ILE A N 1
ATOM 1256 C CA . ILE A 1 160 ? -66.86300 29.64300 39.49400 1.000 63.24186 160 ILE A CA 1
ATOM 1257 C C . ILE A 1 160 ? -66.94600 30.91400 40.32900 1.000 67.42408 160 ILE A C 1
ATOM 1258 O O . ILE A 1 160 ? -66.10800 31.81000 40.18900 1.000 70.43160 160 ILE A O 1
ATOM 1263 N N . ALA A 1 161 ? -67.97800 31.00600 41.16700 1.000 62.30766 161 ALA A N 1
ATOM 1264 C CA . ALA A 1 161 ? -68.19000 32.20300 41.96700 1.000 57.93686 161 ALA A CA 1
ATOM 1265 C C . ALA A 1 161 ? -66.99400 32.46300 42.87500 1.000 73.07460 161 ALA A C 1
ATOM 1266 O O . ALA A 1 161 ? -66.27900 31.54100 43.27800 1.000 78.33716 161 ALA A O 1
ATOM 1268 N N . GLU A 1 162 ? -66.78900 33.74300 43.18900 1.000 75.49609 162 GLU A N 1
ATOM 1269 C CA . GLU A 1 162 ? -65.62400 34.18500 43.94700 1.000 81.75065 162 GLU A CA 1
ATOM 1270 C C . GLU A 1 162 ? -65.52700 33.45900 45.28100 1.000 82.49265 162 GLU A C 1
ATOM 1271 O O . GLU A 1 162 ? -66.47700 33.45100 46.06600 1.000 82.62272 162 GLU A O 1
ATOM 1277 N N . GLY A 1 163 ? -64.37500 32.84000 45.53400 1.000 84.68452 163 GLY A N 1
ATOM 1278 C CA . GLY A 1 163 ? -64.15800 32.16700 46.80100 1.000 83.24442 163 GLY A CA 1
ATOM 1279 C C . GLY A 1 163 ? -64.92000 30.87700 46.99700 1.000 78.64089 163 GLY A C 1
ATOM 1280 O O . GLY A 1 163 ? -64.99800 30.38200 48.12500 1.000 83.19544 163 GLY A O 1
ATOM 1281 N N . THR A 1 164 ? -65.46700 30.34100 45.92200 1.000 77.39021 164 THR A N 1
ATOM 1282 C CA . THR A 1 164 ? -66.22800 29.07400 46.00200 1.000 74.60739 164 THR A CA 1
ATOM 1283 C C . THR A 1 164 ? -65.36000 27.95000 45.45500 1.000 76.17312 164 THR A C 1
ATOM 1284 O O . THR A 1 164 ? -65.81300 26.83600 45.43500 1.000 77.03427 164 THR A O 1
ATOM 1288 N N . GLY A 1 165 ? -64.14100 28.25900 45.03800 1.000 71.67903 165 GLY A N 1
ATOM 1289 C CA . GLY A 1 165 ? -63.23300 27.20900 44.56400 1.000 74.37383 165 GLY A CA 1
ATOM 1290 C C . GLY A 1 165 ? -62.88000 26.28700 45.71200 1.000 89.81284 165 GLY A C 1
ATOM 1291 O O . GLY A 1 165 ? -62.74300 26.75000 46.85200 1.000 93.02823 165 GLY A O 1
ATOM 1292 N N . GLY A 1 166 ? -62.74300 25.00500 45.43400 1.000 90.13675 166 GLY A N 1
ATOM 1293 C CA . GLY A 1 166 ? -62.44100 24.08800 46.53400 1.000 91.41172 166 GLY A CA 1
ATOM 1294 C C . GLY A 1 166 ? -61.86800 22.82500 45.97700 1.000 99.32048 166 GLY A C 1
ATOM 1295 O O . GLY A 1 166 ? -60.93900 22.90200 45.19500 1.000 114.09195 166 GLY A O 1
ATOM 1296 N N . GLY A 1 167 ? -62.40800 21.69400 46.36900 1.000 92.71877 167 GLY A N 1
ATOM 1297 C CA . GLY A 1 167 ? -61.86400 20.45800 45.80500 1.000 91.74892 167 GLY A CA 1
ATOM 1298 C C . GLY A 1 167 ? -63.00500 19.64000 45.29000 1.000 87.02914 167 GLY A C 1
ATOM 1299 O O . GLY A 1 167 ? -64.02200 19.66800 45.95200 1.000 92.03975 167 GLY A O 1
ATOM 1300 N N . THR A 1 168 ? -62.80700 18.97600 44.15600 1.000 81.65588 168 THR A N 1
ATOM 1301 C CA . THR A 1 168 ? -63.81400 18.13500 43.46000 1.000 83.27557 168 THR A CA 1
ATOM 1302 C C . THR A 1 168 ? -64.82200 19.01200 42.72000 1.000 82.14068 168 THR A C 1
ATOM 1303 O O . THR A 1 168 ? -65.57100 19.74100 43.35500 1.000 84.53866 168 THR A O 1
ATOM 1307 N N . PRO A 1 169 ? -64.88900 18.90300 41.38100 1.000 80.38839 169 PRO A N 1
ATOM 1308 C CA . PRO A 1 169 ? -65.83800 19.63700 40.55200 1.000 79.21543 169 PRO A CA 1
ATOM 1309 C C . PRO A 1 169 ? -67.26000 19.55900 41.09800 1.000 83.29308 169 PRO A C 1
ATOM 1310 O O . PRO A 1 169 ? -67.88500 20.55600 41.24500 1.000 85.16228 169 PRO A O 1
ATOM 1314 N N . ARG A 1 170 ? -67.70200 18.36600 41.46200 1.000 84.40440 170 ARG A N 1
ATOM 1315 C CA . ARG A 1 170 ? -69.03800 18.21800 42.06200 1.000 80.03404 170 ARG A CA 1
ATOM 1316 C C . ARG A 1 170 ? -69.15400 19.08800 43.31700 1.000 79.89457 170 ARG A C 1
ATOM 1317 O O . ARG A 1 170 ? -70.18800 19.70000 43.47500 1.000 78.97420 170 ARG A O 1
ATOM 1325 N N . GLU A 1 171 ? -68.09100 19.19500 44.09900 1.000 78.24801 171 GLU A N 1
ATOM 1326 C CA . GLU A 1 171 ? -68.17500 19.97100 45.35500 1.000 77.00193 171 GLU A CA 1
ATOM 1327 C C . GLU A 1 171 ? -68.26100 21.45000 45.01300 1.000 78.26809 171 GLU A C 1
ATOM 1328 O O . GLU A 1 171 ? -69.02900 22.16800 45.64000 1.000 76.08175 171 GLU A O 1
ATOM 1334 N N . VAL A 1 172 ? -67.48100 21.85700 44.03100 1.000 75.07078 172 VAL A N 1
ATOM 1335 C CA . VAL A 1 172 ? -67.46500 23.28200 43.60400 1.000 78.68642 172 VAL A CA 1
ATOM 1336 C C . VAL A 1 172 ? -68.83500 23.63800 43.03400 1.000 75.80600 172 VAL A C 1
ATOM 1337 O O . VAL A 1 172 ? -69.38400 24.66800 43.38600 1.000 73.62256 172 VAL A O 1
ATOM 1341 N N . HIS A 1 173 ? -69.37400 22.74000 42.22600 1.000 73.78501 173 HIS A N 1
ATOM 1342 C CA . HIS A 1 173 ? -70.67700 22.92100 41.55800 1.000 68.68943 173 HIS A CA 1
ATOM 1343 C C . HIS A 1 173 ? -71.80200 23.13200 42.56300 1.000 68.42887 173 HIS A C 1
ATOM 1344 O O . HIS A 1 173 ? -72.65300 23.96600 42.30100 1.000 62.91706 173 HIS A O 1
ATOM 1351 N N . ASP A 1 174 ? -71.76300 22.46100 43.71200 1.000 67.45066 174 ASP A N 1
ATOM 1352 C CA . ASP A 1 174 ? -72.82000 22.57800 44.74600 1.000 70.11771 174 ASP A CA 1
ATOM 1353 C C . ASP A 1 174 ? -72.88100 23.96500 45.38800 1.000 68.39709 174 ASP A C 1
ATOM 1354 O O . ASP A 1 174 ? -73.89300 24.24400 45.98700 1.000 71.03609 174 ASP A O 1
ATOM 1359 N N . ARG A 1 175 ? -71.84100 24.78600 45.30000 1.000 67.19197 175 ARG A N 1
ATOM 1360 C CA . ARG A 1 175 ? -71.88000 26.13800 45.89600 1.000 66.88336 175 ARG A CA 1
ATOM 1361 C C . ARG A 1 175 ? -72.15100 27.21400 44.84100 1.000 67.51726 175 ARG A C 1
ATOM 1362 O O . ARG A 1 175 ? -72.09200 28.37200 45.19600 1.000 73.74650 175 ARG A O 1
ATOM 1370 N N . GLN A 1 176 ? -72.45900 26.85600 43.60100 1.000 63.01849 176 GLN A N 1
ATOM 1371 C CA . GLN A 1 176 ? -72.63800 27.91000 42.57700 1.000 58.33180 176 GLN A CA 1
ATOM 1372 C C . GLN A 1 176 ? -74.05300 28.47600 42.60500 1.000 61.22459 176 GLN A C 1
ATOM 1373 O O . GLN A 1 176 ? -74.94100 27.82000 43.08700 1.000 63.43915 176 GLN A O 1
ATOM 1379 N N . HIS A 1 177 ? -74.21500 29.68900 42.09800 1.000 60.88491 177 HIS A N 1
ATOM 1380 C CA . HIS A 1 177 ? -75.53300 30.29700 41.96700 1.000 58.26560 177 HIS A CA 1
ATOM 1381 C C . HIS A 1 177 ? -76.37300 29.65000 40.87300 1.000 53.92125 177 HIS A C 1
ATOM 1382 O O . HIS A 1 177 ? -77.56800 29.94600 40.77600 1.000 52.38709 177 HIS A O 1
ATOM 1389 N N . TYR A 1 178 ? -75.78000 28.79300 40.05100 1.000 52.39982 178 TYR A N 1
ATOM 1390 C CA . TYR A 1 178 ? -76.48600 28.01300 39.04900 1.000 56.17023 178 TYR A CA 1
ATOM 1391 C C . TYR A 1 178 ? -76.43300 26.53200 39.43000 1.000 59.09004 178 TYR A C 1
ATOM 1392 O O . TYR A 1 178 ? -75.58500 26.09500 40.21500 1.000 54.70407 178 TYR A O 1
ATOM 1401 N N . GLU A 1 179 ? -77.36300 25.75700 38.87800 1.000 52.94367 179 GLU A N 1
ATOM 1402 C CA . GLU A 1 179 ? -77.36400 24.30600 39.03500 1.000 52.32153 179 GLU A CA 1
ATOM 1403 C C . GLU A 1 179 ? -77.46000 23.67600 37.65300 1.000 55.72440 179 GLU A C 1
ATOM 1404 O O . GLU A 1 179 ? -78.44800 23.88600 36.94400 1.000 57.05206 179 GLU A O 1
ATOM 1410 N N . LEU A 1 180 ? -76.42900 22.93400 37.25400 1.000 59.73165 180 LEU A N 1
ATOM 1411 C CA . LEU A 1 180 ? -76.50100 22.20100 35.99800 1.000 57.37360 180 LEU A CA 1
ATOM 1412 C C . LEU A 1 180 ? -77.41400 20.99300 36.17100 1.000 57.12310 180 LEU A C 1
ATOM 1413 O O . LEU A 1 180 ? -77.35100 20.29600 37.18400 1.000 65.84518 180 LEU A O 1
ATOM 1418 N N . MET A 1 181 ? -78.28000 20.74600 35.18900 1.000 50.70734 181 MET A N 1
ATOM 1419 C CA . MET A 1 181 ? -79.23300 19.65400 35.31700 1.000 51.70240 181 MET A CA 1
ATOM 1420 C C . MET A 1 181 ? -79.57400 19.10000 33.93800 1.000 55.89292 181 MET A C 1
ATOM 1421 O O . MET A 1 181 ? -79.31000 19.73000 32.90900 1.000 52.14641 181 MET A O 1
ATOM 1426 N N . SER A 1 182 ? -80.17000 17.90300 33.93400 1.000 57.47229 182 SER A N 1
ATOM 1427 C CA . SER A 1 182 ? -80.55400 17.24000 32.69100 1.000 57.52322 182 SER A CA 1
ATOM 1428 C C . SER A 1 182 ? -81.44500 18.12300 31.82200 1.000 53.93352 182 SER A C 1
ATOM 1429 O O . SER A 1 182 ? -82.36200 18.79200 32.31300 1.000 49.29578 182 SER A O 1
ATOM 1432 N N . TRP A 1 183 ? -81.17800 18.09800 30.51100 1.000 53.49640 183 TRP A N 1
ATOM 1433 C CA . TRP A 1 183 ? -82.02200 18.83100 29.57200 1.000 48.63193 183 TRP A CA 1
ATOM 1434 C C . TRP A 1 183 ? -83.48600 18.42800 29.69800 1.000 51.17734 183 TRP A C 1
ATOM 1435 O O . TRP A 1 183 ? -84.37200 19.25200 29.45500 1.000 59.99507 183 TRP A O 1
ATOM 1446 N N . ARG A 1 184 ? -83.75700 17.17600 30.08900 1.000 51.24102 184 ARG A N 1
ATOM 1447 C CA . ARG A 1 184 ? -85.13400 16.70900 30.21000 1.000 53.73722 184 ARG A CA 1
ATOM 1448 C C . ARG A 1 184 ? -85.89100 17.46700 31.29100 1.000 57.24963 184 ARG A C 1
ATOM 1449 O O . ARG A 1 184 ? -87.10900 17.66100 31.17600 1.000 54.58450 184 ARG A O 1
ATOM 1457 N N . ARG A 1 185 ? -85.19200 17.92500 32.33300 1.000 54.03129 185 ARG A N 1
ATOM 1458 C CA . ARG A 1 185 ? -85.85900 18.64800 33.41200 1.000 53.00166 185 ARG A CA 1
ATOM 1459 C C . ARG A 1 185 ? -86.36700 20.02800 32.99900 1.000 52.17907 185 ARG A C 1
ATOM 1460 O O . ARG A 1 185 ? -87.07800 20.66200 33.78500 1.000 52.58884 185 ARG A O 1
ATOM 1468 N N . ALA A 1 186 ? -86.05400 20.49500 31.79100 1.000 44.37668 186 ALA A N 1
ATOM 1469 C CA . ALA A 1 186 ? -86.56200 21.78400 31.34900 1.000 49.89918 186 ALA A CA 1
ATOM 1470 C C . ALA A 1 186 ? -88.06700 21.75800 31.14200 1.000 51.48125 186 ALA A C 1
ATOM 1471 O O . ALA A 1 186 ? -88.70200 22.81600 31.21200 1.000 50.13928 186 ALA A O 1
ATOM 1473 N N . ASP A 1 187 ? -88.64400 20.57500 30.90300 1.000 46.75756 187 ASP A N 1
ATOM 1474 C CA . ASP A 1 187 ? -90.08400 20.48000 30.68500 1.000 48.29452 187 ASP A CA 1
ATOM 1475 C C . ASP A 1 187 ? -90.85900 20.94300 31.91000 1.000 47.92465 187 ASP A C 1
ATOM 1476 O O . ASP A 1 187 ? -91.90500 21.59100 31.78400 1.000 48.43603 187 ASP A O 1
ATOM 1481 N N . HIS A 1 188 ? -90.37300 20.60500 33.10500 1.000 44.15535 188 HIS A N 1
ATOM 1482 C CA . HIS A 1 188 ? -91.14100 20.82800 34.32800 1.000 50.16979 188 HIS A CA 1
ATOM 1483 C C . HIS A 1 188 ? -90.43500 21.63400 35.39500 1.000 47.03526 188 HIS A C 1
ATOM 1484 O O . HIS A 1 188 ? -91.12500 22.16700 36.26700 1.000 49.76788 188 HIS A O 1
ATOM 1491 N N . ASP A 1 189 ? -89.10300 21.73600 35.37800 1.000 45.70815 189 ASP A N 1
ATOM 1492 C CA . ASP A 1 189 ? -88.36000 22.29000 36.50600 1.000 46.98806 189 ASP A CA 1
ATOM 1493 C C . ASP A 1 189 ? -87.60400 23.56400 36.17100 1.000 46.66491 189 ASP A C 1
ATOM 1494 O O . ASP A 1 189 ? -86.85400 24.05000 37.02100 1.000 50.09124 189 ASP A O 1
ATOM 1499 N N . LEU A 1 190 ? -87.76200 24.11300 34.96900 1.000 46.56950 190 LEU A N 1
ATOM 1500 C CA . LEU A 1 190 ? -87.03600 25.32800 34.63100 1.000 46.33066 190 LEU A CA 1
ATOM 1501 C C . LEU A 1 190 ? -87.54600 26.48900 35.47900 1.000 46.52883 190 LEU A C 1
ATOM 1502 O O . LEU A 1 190 ? -88.73400 26.56500 35.80100 1.000 48.00832 190 LEU A O 1
ATOM 1507 N N . ASN A 1 191 ? -86.63200 27.38200 35.87700 1.000 44.81511 191 ASN A N 1
ATOM 1508 C CA . ASN A 1 191 ? -87.00100 28.51900 36.71700 1.000 45.08552 191 ASN A CA 1
ATOM 1509 C C . ASN A 1 191 ? -86.55900 29.84200 36.10700 1.000 49.61391 191 ASN A C 1
ATOM 1510 O O . ASN A 1 191 ? -86.33800 30.81700 36.83200 1.000 51.98997 191 ASN A O 1
ATOM 1515 N N . TYR A 1 192 ? -86.43400 29.90300 34.77700 1.000 45.50579 192 TYR A N 1
ATOM 1516 C CA . TYR A 1 192 ? -86.31500 31.18800 34.10100 1.000 44.86084 192 TYR A CA 1
ATOM 1517 C C . TYR A 1 192 ? -87.20400 31.19200 32.86200 1.000 44.64273 192 TYR A C 1
ATOM 1518 O O . TYR A 1 192 ? -87.45600 30.14800 32.25200 1.000 45.68885 192 TYR A O 1
ATOM 1527 N N . ARG A 1 193 ? -87.70200 32.37500 32.50800 1.000 37.76967 193 ARG A N 1
ATOM 1528 C CA . ARG A 1 193 ? -88.52700 32.50100 31.31000 1.000 41.60793 193 ARG A CA 1
ATOM 1529 C C . ARG A 1 193 ? -87.66900 32.43200 30.04500 1.000 43.38788 193 ARG A C 1
ATOM 1530 O O . ARG A 1 193 ? -86.58800 33.02500 29.95800 1.000 44.08353 193 ARG A O 1
ATOM 1538 N N . ARG A 1 194 ? -88.15400 31.68900 29.06000 1.000 39.05306 194 ARG A N 1
ATOM 1539 C CA . ARG A 1 194 ? -87.42300 31.45100 27.83100 1.000 37.49336 194 ARG A CA 1
ATOM 1540 C C . ARG A 1 194 ? -88.35300 31.71900 26.65800 1.000 37.31711 194 ARG A C 1
ATOM 1541 O O . ARG A 1 194 ? -89.55300 31.93700 26.83000 1.000 40.07560 194 ARG A O 1
ATOM 1549 N N . PHE A 1 195 ? -87.79500 31.70500 25.45300 1.000 39.17118 195 PHE A N 1
ATOM 1550 C CA . PHE A 1 195 ? -88.59500 31.83200 24.24500 1.000 39.15482 195 PHE A CA 1
ATOM 1551 C C . PHE A 1 195 ? -89.09600 30.44700 23.85700 1.000 43.32660 195 PHE A C 1
ATOM 1552 O O . PHE A 1 195 ? -88.29400 29.53100 23.63400 1.000 42.80310 195 PHE A O 1
ATOM 1560 N N . PHE A 1 196 ? -90.42100 30.30500 23.76800 1.000 43.37055 196 PHE A N 1
ATOM 1561 C CA . PHE A 1 196 ? -91.05800 29.00600 23.58700 1.000 45.24679 196 PHE A CA 1
ATOM 1562 C C . PHE A 1 196 ? -90.41300 27.98500 24.51600 1.000 52.26971 196 PHE A C 1
ATOM 1563 O O . PHE A 1 196 ? -90.33100 28.21100 25.73400 1.000 50.59154 196 PHE A O 1
ATOM 1571 N N . ALA A 1 197 ? -89.94300 26.86800 23.96500 1.000 47.18137 197 ALA A N 1
ATOM 1572 C CA . ALA A 1 197 ? -89.23400 25.87000 24.75700 1.000 48.57607 197 ALA A CA 1
ATOM 1573 C C . ALA A 1 197 ? -87.76300 25.78300 24.35600 1.000 47.42702 197 ALA A C 1
ATOM 1574 O O . ALA A 1 197 ? -87.12900 24.73000 24.49000 1.000 49.83250 197 ALA A O 1
ATOM 1576 N N . VAL A 1 198 ? -87.21500 26.89200 23.86700 1.000 42.30570 198 VAL A N 1
ATOM 1577 C CA . VAL A 1 198 ? -85.81000 26.98200 23.48600 1.000 39.18900 198 VAL A CA 1
ATOM 1578 C C . VAL A 1 198 ? -85.01400 27.47500 24.69000 1.000 42.21967 198 VAL A C 1
ATOM 1579 O O . VAL A 1 198 ? -85.04800 28.66100 25.02600 1.000 43.62801 198 VAL A O 1
ATOM 1583 N N . ASN A 1 199 ? -84.27400 26.57000 25.33100 1.000 38.07424 199 ASN A N 1
ATOM 1584 C CA . ASN A 1 199 ? -83.65200 26.90400 26.60900 1.000 41.95402 199 ASN A CA 1
ATOM 1585 C C . ASN A 1 199 ? -82.48300 27.85000 26.46100 1.000 42.62716 199 ASN A C 1
ATOM 1586 O O . ASN A 1 199 ? -82.09500 28.48700 27.44600 1.000 49.07609 199 ASN A O 1
ATOM 1591 N N . THR A 1 200 ? -81.91200 27.94900 25.26900 1.000 42.31499 200 THR A N 1
ATOM 1592 C CA . THR A 1 200 ? -80.78800 28.83800 25.01300 1.000 43.57219 200 THR A CA 1
ATOM 1593 C C . THR A 1 200 ? -81.22600 30.24900 24.63400 1.000 40.92568 200 THR A C 1
ATOM 1594 O O . THR A 1 200 ? -80.38500 31.06600 24.23900 1.000 45.58623 200 THR A O 1
ATOM 1598 N N . LEU A 1 201 ? -82.51700 30.55400 24.74800 1.000 43.80939 201 LEU A N 1
ATOM 1599 C CA . LEU A 1 201 ? -83.03600 31.90500 24.55700 1.000 43.79768 201 LEU A CA 1
ATOM 1600 C C . LEU A 1 201 ? -83.73500 32.33200 25.84200 1.000 40.31159 201 LEU A C 1
ATOM 1601 O O . LEU A 1 201 ? -84.84700 31.88700 26.12200 1.000 44.56758 201 LEU A O 1
ATOM 1606 N N . ALA A 1 202 ? -83.09400 33.19900 26.61500 1.000 39.25241 202 ALA A N 1
ATOM 1607 C CA . ALA A 1 202 ? -83.61100 33.62500 27.91000 1.000 40.07350 202 ALA A CA 1
ATOM 1608 C C . ALA A 1 202 ? -84.28000 34.98400 27.76900 1.000 40.03845 202 ALA A C 1
ATOM 1609 O O . ALA A 1 202 ? -83.70300 35.90200 27.17800 1.000 43.61759 202 ALA A O 1
ATOM 1611 N N . ALA A 1 203 ? -85.47900 35.11600 28.32900 1.000 34.02962 203 ALA A N 1
ATOM 1612 C CA . ALA A 1 203 ? -86.20800 36.36800 28.21800 1.000 37.07318 203 ALA A CA 1
ATOM 1613 C C . ALA A 1 203 ? -85.54300 37.45000 29.06000 1.000 40.97148 203 ALA A C 1
ATOM 1614 O O . ALA A 1 203 ? -84.93600 37.17300 30.09900 1.000 40.85972 203 ALA A O 1
ATOM 1616 N N . VAL A 1 204 ? -85.63800 38.69100 28.58700 1.000 36.26017 204 VAL A N 1
ATOM 1617 C CA . VAL A 1 204 ? -85.15300 39.85700 29.32100 1.000 40.60562 204 VAL A CA 1
ATOM 1618 C C . VAL A 1 204 ? -86.34500 40.74800 29.63000 1.000 40.43162 204 VAL A C 1
ATOM 1619 O O . VAL A 1 204 ? -87.28900 40.83900 28.83800 1.000 40.87730 204 VAL A O 1
ATOM 1623 N N . ARG A 1 205 ? -86.31300 41.36800 30.80400 1.000 40.20830 205 ARG A N 1
ATOM 1624 C CA . ARG A 1 205 ? -87.45500 42.11600 31.33000 1.000 36.91074 205 ARG A CA 1
ATOM 1625 C C . ARG A 1 205 ? -87.45500 43.53600 30.75600 1.000 40.83435 205 ARG A C 1
ATOM 1626 O O . ARG A 1 205 ? -87.27000 44.53800 31.44600 1.000 40.78853 205 ARG A O 1
ATOM 1634 N N . VAL A 1 206 ? -87.70800 43.60100 29.45000 1.000 41.83454 206 VAL A N 1
ATOM 1635 C CA . VAL A 1 206 ? -87.65200 44.84700 28.70400 1.000 38.29863 206 VAL A CA 1
ATOM 1636 C C . VAL A 1 206 ? -88.72700 45.84700 29.14000 1.000 39.99516 206 VAL A C 1
ATOM 1637 O O . VAL A 1 206 ? -88.65800 47.02300 28.77000 1.000 37.17230 206 VAL A O 1
ATOM 1641 N N . GLU A 1 207 ? -89.71200 45.40600 29.93900 1.000 38.58512 207 GLU A N 1
ATOM 1642 C CA . GLU A 1 207 ? -90.67800 46.31900 30.55600 1.000 42.10152 207 GLU A CA 1
ATOM 1643 C C . GLU A 1 207 ? -90.04900 47.20500 31.62000 1.000 43.87528 207 GLU A C 1
ATOM 1644 O O . GLU A 1 207 ? -90.65900 48.19500 32.01600 1.000 42.98815 207 GLU A O 1
ATOM 1650 N N . ASP A 1 208 ? -88.87500 46.84100 32.11300 1.000 45.45866 208 ASP A N 1
ATOM 1651 C CA . ASP A 1 208 ? -88.09000 47.68800 33.00000 1.000 38.62643 208 ASP A CA 1
ATOM 1652 C C . ASP A 1 208 ? -87.36500 48.73900 32.16200 1.000 45.30465 208 ASP A C 1
ATOM 1653 O O . ASP A 1 208 ? -86.61100 48.37500 31.25000 1.000 43.57119 208 ASP A O 1
ATOM 1658 N N . PRO A 1 209 ? -87.56300 50.03400 32.42200 1.000 43.80493 209 PRO A N 1
ATOM 1659 C CA . PRO A 1 209 ? -86.92000 51.06000 31.57400 1.000 37.40031 209 PRO A CA 1
ATOM 1660 C C . PRO A 1 209 ? -85.39300 50.99400 31.55600 1.000 44.61631 209 PRO A C 1
ATOM 1661 O O . PRO A 1 209 ? -84.78600 51.30200 30.52200 1.000 49.44293 209 PRO A O 1
ATOM 1665 N N . ARG A 1 210 ? -84.75700 50.61100 32.66800 1.000 47.61784 210 ARG A N 1
ATOM 1666 C CA . ARG A 1 210 ? -83.32900 50.30600 32.66900 1.000 47.13866 210 ARG A CA 1
ATOM 1667 C C . ARG A 1 210 ? -82.97600 49.31700 31.56300 1.000 43.43538 210 ARG A C 1
ATOM 1668 O O . ARG A 1 210 ? -82.00300 49.50400 30.82800 1.000 42.06496 210 ARG A O 1
ATOM 1676 N N . VAL A 1 211 ? -83.74800 48.23300 31.46500 1.000 40.92599 211 VAL A N 1
ATOM 1677 C CA . VAL A 1 211 ? -83.46200 47.17000 30.51000 1.000 40.14760 211 VAL A CA 1
ATOM 1678 C C . VAL A 1 211 ? -83.82700 47.60300 29.09500 1.000 42.36130 211 VAL A C 1
ATOM 1679 O O . VAL A 1 211 ? -83.10900 47.30100 28.13400 1.000 41.28208 211 VAL A O 1
ATOM 1683 N N . PHE A 1 212 ? -84.94400 48.31600 28.93600 1.000 41.41736 212 PHE A N 1
ATOM 1684 C CA . PHE A 1 212 ? -85.26600 48.84900 27.61700 1.000 41.91255 212 PHE A CA 1
ATOM 1685 C C . PHE A 1 212 ? -84.13800 49.73800 27.11900 1.000 40.24941 212 PHE A C 1
ATOM 1686 O O . PHE A 1 212 ? -83.66800 49.59400 25.98600 1.000 40.23060 212 PHE A O 1
ATOM 1694 N N . ASP A 1 213 ? -83.68300 50.65400 27.97400 1.000 41.43907 213 ASP A N 1
ATOM 1695 C CA . ASP A 1 213 ? -82.61400 51.57200 27.60400 1.000 44.35388 213 ASP A CA 1
ATOM 1696 C C . ASP A 1 213 ? -81.36200 50.82300 27.17600 1.000 41.14400 213 ASP A C 1
ATOM 1697 O O . ASP A 1 213 ? -80.74800 51.16000 26.15900 1.000 41.64543 213 ASP A O 1
ATOM 1702 N N . ASP A 1 214 ? -80.95200 49.81100 27.95400 1.000 37.42058 214 ASP A N 1
ATOM 1703 C CA . ASP A 1 214 ? -79.70700 49.11000 27.64400 1.000 37.52752 214 ASP A CA 1
ATOM 1704 C C . ASP A 1 214 ? -79.85000 48.26000 26.38700 1.000 41.95210 214 ASP A C 1
ATOM 1705 O O . ASP A 1 214 ? -78.92100 48.18300 25.57400 1.000 52.72996 214 ASP A O 1
ATOM 1710 N N . THR A 1 215 ? -81.00700 47.62800 26.19100 1.000 41.05078 215 THR A N 1
ATOM 1711 C CA . THR A 1 215 ? -81.14400 46.77000 25.02200 1.000 39.81743 215 THR A CA 1
ATOM 1712 C C . THR A 1 215 ? -81.48000 47.54000 23.75400 1.000 36.90562 215 THR A C 1
ATOM 1713 O O . THR A 1 215 ? -81.34200 46.97700 22.66500 1.000 34.91529 215 THR A O 1
ATOM 1717 N N . HIS A 1 216 ? -81.85700 48.81800 23.85700 1.000 33.75070 216 HIS A N 1
ATOM 1718 C CA . HIS A 1 216 ? -82.27800 49.58100 22.68900 1.000 34.77871 216 HIS A CA 1
ATOM 1719 C C . HIS A 1 216 ? -81.37800 50.76500 22.37000 1.000 39.82175 216 HIS A C 1
ATOM 1720 O O . HIS A 1 216 ? -81.71500 51.54900 21.47000 1.000 39.05206 216 HIS A O 1
ATOM 1727 N N . ARG A 1 217 ? -80.24000 50.91300 23.06100 1.000 32.37150 217 ARG A N 1
ATOM 1728 C CA . ARG A 1 217 ? -79.42800 52.11500 22.86400 1.000 33.71646 217 ARG A CA 1
ATOM 1729 C C . ARG A 1 217 ? -78.85600 52.18400 21.45200 1.000 36.41540 217 ARG A C 1
ATOM 1730 O O . ARG A 1 217 ? -78.87200 53.24600 20.82000 1.000 38.61731 217 ARG A O 1
ATOM 1738 N N . GLU A 1 218 ? -78.36800 51.05600 20.93200 1.000 34.99140 218 GLU A N 1
ATOM 1739 C CA . GLU A 1 218 ? -77.78400 51.05900 19.59900 1.000 35.44796 218 GLU A CA 1
ATOM 1740 C C . GLU A 1 218 ? -78.87100 51.17500 18.52700 1.000 34.64729 218 GLU A C 1
ATOM 1741 O O . GLU A 1 218 ? -78.71800 51.93200 17.56100 1.000 36.70963 218 GLU A O 1
ATOM 1747 N N . ILE A 1 219 ? -79.99400 50.47300 18.70700 1.000 40.16111 219 ILE A N 1
ATOM 1748 C CA . ILE A 1 219 ? -81.16300 50.67200 17.84600 1.000 36.78283 219 ILE A CA 1
ATOM 1749 C C . ILE A 1 219 ? -81.53900 52.15000 17.79300 1.000 37.21424 219 ILE A C 1
ATOM 1750 O O . ILE A 1 219 ? -81.81500 52.70300 16.71800 1.000 34.68785 219 ILE A O 1
ATOM 1755 N N . GLY A 1 220 ? -81.53400 52.81900 18.95200 1.000 32.59644 220 GLY A N 1
ATOM 1756 C CA . GLY A 1 220 ? -81.86600 54.23200 18.98900 1.000 28.75996 220 GLY A CA 1
ATOM 1757 C C . GLY A 1 220 ? -80.87200 55.10100 18.24500 1.000 36.92534 220 GLY A C 1
ATOM 1758 O O . GLY A 1 220 ? -81.24900 56.12700 17.66700 1.000 44.55250 220 GLY A O 1
ATOM 1759 N N . ARG A 1 221 ? -79.59700 54.71100 18.24800 1.000 35.96767 221 ARG A N 1
ATOM 1760 C CA . ARG A 1 221 ? -78.60700 55.42300 17.44200 1.000 36.68788 221 ARG A CA 1
ATOM 1761 C C . ARG A 1 221 ? -78.91200 55.30400 15.94800 1.000 35.19692 221 ARG A C 1
ATOM 1762 O O . ARG A 1 221 ? -78.76600 56.27700 15.19600 1.000 34.57990 221 ARG A O 1
ATOM 1770 N N . TRP A 1 222 ? -79.34000 54.11900 15.49700 1.000 32.36191 222 TRP A N 1
ATOM 1771 C CA . TRP A 1 222 ? -79.72800 53.96200 14.09700 1.000 33.59287 222 TRP A CA 1
ATOM 1772 C C . TRP A 1 222 ? -80.82500 54.94300 13.71200 1.000 37.77705 222 TRP A C 1
ATOM 1773 O O . TRP A 1 222 ? -80.79000 55.53100 12.62200 1.000 39.59262 222 TRP A O 1
ATOM 1784 N N . ILE A 1 223 ? -81.83200 55.10100 14.57800 1.000 37.93120 223 ILE A N 1
ATOM 1785 C CA . ILE A 1 223 ? -82.91500 56.03900 14.30200 1.000 36.10301 223 ILE A CA 1
ATOM 1786 C C . ILE A 1 223 ? -82.38100 57.46400 14.30500 1.000 40.64965 223 ILE A C 1
ATOM 1787 O O . ILE A 1 223 ? -82.57000 58.22400 13.34400 1.000 38.78631 223 ILE A O 1
ATOM 1792 N N . ALA A 1 224 ? -81.67500 57.82600 15.37900 1.000 35.38580 224 ALA A N 1
ATOM 1793 C CA . ALA A 1 224 ? -81.22500 59.20100 15.57200 1.000 34.51513 224 ALA A CA 1
ATOM 1794 C C . ALA A 1 224 ? -80.26200 59.64500 14.48000 1.000 38.75109 224 ALA A C 1
ATOM 1795 O O . ALA A 1 224 ? -80.31300 60.79300 14.03000 1.000 45.78064 224 ALA A O 1
ATOM 1797 N N . GLU A 1 225 ? -79.38500 58.76000 14.02900 1.000 37.55044 225 GLU A N 1
ATOM 1798 C CA . GLU A 1 225 ? -78.42100 59.13400 13.00500 1.000 32.29212 225 GLU A CA 1
ATOM 1799 C C . GLU A 1 225 ? -78.93700 58.90600 11.58700 1.000 34.98819 225 GLU A C 1
ATOM 1800 O O . GLU A 1 225 ? -78.16900 59.01700 10.63000 1.000 38.63388 225 GLU A O 1
ATOM 1806 N N . GLY A 1 226 ? -80.21400 58.59300 11.42400 1.000 34.30265 226 GLY A N 1
ATOM 1807 C CA . GLY A 1 226 ? -80.74400 58.47200 10.08700 1.000 27.85359 226 GLY A CA 1
ATOM 1808 C C . GLY A 1 226 ? -80.34000 57.23100 9.33300 1.000 33.35630 226 GLY A C 1
ATOM 1809 O O . GLY A 1 226 ? -80.42900 57.21100 8.10600 1.000 40.29992 226 GLY A O 1
ATOM 1810 N N . LEU A 1 227 ? -79.91800 56.18100 10.02100 1.000 31.62514 227 LEU A N 1
ATOM 1811 C CA . LEU A 1 227 ? -79.51500 54.97500 9.31500 1.000 28.47055 227 LEU A CA 1
ATOM 1812 C C . LEU A 1 227 ? -80.70600 54.09400 8.96900 1.000 33.00816 227 LEU A C 1
ATOM 1813 O O . LEU A 1 227 ? -80.67600 53.40400 7.94500 1.000 31.87080 227 LEU A O 1
ATOM 1818 N N . VAL A 1 228 ? -81.74100 54.05200 9.81700 1.000 29.51921 228 VAL A N 1
ATOM 1819 C CA . VAL A 1 228 ? -82.88300 53.20800 9.51200 1.000 35.26977 228 VAL A CA 1
ATOM 1820 C C . VAL A 1 228 ? -84.17500 54.00400 9.65400 1.000 32.01452 228 VAL A C 1
ATOM 1821 O O . VAL A 1 228 ? -84.28600 54.95500 10.43600 1.000 32.62821 228 VAL A O 1
ATOM 1825 N N . ASP A 1 229 ? -85.14700 53.60800 8.84600 1.000 30.70834 229 ASP A N 1
ATOM 1826 C CA . ASP A 1 229 ? -86.37500 54.34400 8.61200 1.000 31.28929 229 ASP A CA 1
ATOM 1827 C C . ASP A 1 229 ? -87.58600 53.67900 9.22500 1.000 33.31579 229 ASP A C 1
ATOM 1828 O O . ASP A 1 229 ? -88.67100 54.27100 9.18300 1.000 31.15965 229 ASP A O 1
ATOM 1833 N N . GLY A 1 230 ? -87.42800 52.47300 9.78100 1.000 30.35709 230 GLY A N 1
ATOM 1834 C CA . GLY A 1 230 ? -88.53000 51.75900 10.40200 1.000 22.38783 230 GLY A CA 1
ATOM 1835 C C . GLY A 1 230 ? -88.01400 50.53100 11.11400 1.000 28.14484 230 GLY A C 1
ATOM 1836 O O . GLY A 1 230 ? -86.84400 50.16300 10.99400 1.000 32.68002 230 GLY A O 1
ATOM 1837 N N . LEU A 1 231 ? -88.91300 49.90500 11.86700 1.000 26.71880 231 LEU A N 1
ATOM 1838 C CA . LEU A 1 231 ? -88.57400 48.77800 12.71600 1.000 26.42385 231 LEU A CA 1
ATOM 1839 C C . LEU A 1 231 ? -89.65600 47.71100 12.61400 1.000 27.65336 231 LEU A C 1
ATOM 1840 O O . LEU A 1 231 ? -90.84500 48.01400 12.47900 1.000 31.77102 231 LEU A O 1
ATOM 1845 N N . ARG A 1 232 ? -89.22400 46.45400 12.68900 1.000 27.55877 232 ARG A N 1
ATOM 1846 C CA . ARG A 1 232 ? -90.09600 45.29700 12.78500 1.000 26.58469 232 ARG A CA 1
ATOM 1847 C C . ARG A 1 232 ? -89.79800 44.60000 14.10900 1.000 31.62791 232 ARG A C 1
ATOM 1848 O O . ARG A 1 232 ? -88.64400 44.24300 14.38500 1.000 27.91148 232 ARG A O 1
ATOM 1856 N N . VAL A 1 233 ? -90.82700 44.41700 14.92800 1.000 26.89343 233 VAL A N 1
ATOM 1857 C CA . VAL A 1 233 ? -90.68100 43.88100 16.28400 1.000 28.06037 233 VAL A CA 1
ATOM 1858 C C . VAL A 1 233 ? -90.91400 42.36800 16.26900 1.000 28.19869 233 VAL A C 1
ATOM 1859 O O . VAL A 1 233 ? -91.99500 41.88700 15.91900 1.000 26.63794 233 VAL A O 1
ATOM 1863 N N . ASP A 1 234 ? -89.90200 41.61800 16.67100 1.000 34.88798 234 ASP A N 1
ATOM 1864 C CA . ASP A 1 234 ? -90.03700 40.18000 16.80600 1.000 28.91123 234 ASP A CA 1
ATOM 1865 C C . ASP A 1 234 ? -90.82200 39.84100 18.05800 1.000 32.12400 234 ASP A C 1
ATOM 1866 O O . ASP A 1 234 ? -90.57000 40.39800 19.12800 1.000 34.19485 234 ASP A O 1
ATOM 1871 N N . HIS A 1 235 ? -91.75700 38.90700 17.92000 1.000 31.98334 235 HIS A N 1
ATOM 1872 C CA . HIS A 1 235 ? -92.44200 38.26500 19.03700 1.000 34.00497 235 HIS A CA 1
ATOM 1873 C C . HIS A 1 235 ? -92.92600 39.17900 20.17100 1.000 35.72209 235 HIS A C 1
ATOM 1874 O O . HIS A 1 235 ? -92.61200 38.94300 21.33900 1.000 36.86101 235 HIS A O 1
ATOM 1881 N N . PRO A 1 236 ? -93.72300 40.21000 19.86300 1.000 32.92570 236 PRO A N 1
ATOM 1882 C CA . PRO A 1 236 ? -94.24000 41.05100 20.95300 1.000 30.83954 236 PRO A CA 1
ATOM 1883 C C . PRO A 1 236 ? -95.17500 40.29800 21.89000 1.000 31.37165 236 PRO A C 1
ATOM 1884 O O . PRO A 1 236 ? -95.36000 40.71700 23.04300 1.000 35.08653 236 PRO A O 1
ATOM 1888 N N . ASP A 1 237 ? -95.74300 39.17600 21.45200 1.000 31.86671 237 ASP A N 1
ATOM 1889 C CA . ASP A 1 237 ? -96.66600 38.45100 22.31700 1.000 33.46047 237 ASP A CA 1
ATOM 1890 C C . ASP A 1 237 ? -95.97100 37.74000 23.47800 1.000 37.96310 237 ASP A C 1
ATOM 1891 O O . ASP A 1 237 ? -96.66200 37.27300 24.39000 1.000 37.48384 237 ASP A O 1
ATOM 1896 N N . GLY A 1 238 ? -94.63200 37.68600 23.49900 1.000 35.24478 238 GLY A N 1
ATOM 1897 C CA . GLY A 1 238 ? -93.93500 37.24700 24.69600 1.000 31.82840 238 GLY A CA 1
ATOM 1898 C C . GLY A 1 238 ? -93.67700 38.32000 25.74100 1.000 35.72951 238 GLY A C 1
ATOM 1899 O O . GLY A 1 238 ? -93.31200 37.98800 26.87200 1.000 39.72711 238 GLY A O 1
ATOM 1900 N N . LEU A 1 239 ? -93.90900 39.57200 25.41400 1.000 33.24747 239 LEU A N 1
ATOM 1901 C CA . LEU A 1 239 ? -93.62000 40.66300 26.36800 1.000 34.57611 239 LEU A CA 1
ATOM 1902 C C . LEU A 1 239 ? -94.71000 40.79200 27.42200 1.000 35.81965 239 LEU A C 1
ATOM 1903 O O . LEU A 1 239 ? -95.84000 40.55400 27.13100 1.000 36.18863 239 LEU A O 1
ATOM 1908 N N . ARG A 1 240 ? -94.29900 41.19200 28.60900 1.000 37.34305 240 ARG A N 1
ATOM 1909 C CA . ARG A 1 240 ? -95.18000 41.39900 29.76600 1.000 40.64236 240 ARG A CA 1
ATOM 1910 C C . ARG A 1 240 ? -96.11900 42.56800 29.50200 1.000 35.89109 240 ARG A C 1
ATOM 1911 O O . ARG A 1 240 ? -97.25200 42.46600 29.86000 1.000 38.38146 240 ARG A O 1
ATOM 1919 N N . ALA A 1 241 ? -95.65300 43.59700 28.82500 1.000 31.39644 241 ALA A N 1
ATOM 1920 C CA . ALA A 1 241 ? -96.48600 44.77800 28.58200 1.000 36.03755 241 ALA A CA 1
ATOM 1921 C C . ALA A 1 241 ? -96.23300 45.28400 27.17100 1.000 35.46282 241 ALA A C 1
ATOM 1922 O O . ALA A 1 241 ? -95.54900 46.29000 26.97100 1.000 34.11184 241 ALA A O 1
ATOM 1924 N N . PRO A 1 242 ? -96.75700 44.58700 26.15600 1.000 39.46695 242 PRO A N 1
ATOM 1925 C CA . PRO A 1 242 ? -96.40600 44.95900 24.77400 1.000 36.14974 242 PRO A CA 1
ATOM 1926 C C . PRO A 1 242 ? -96.91000 46.33000 24.38000 1.000 33.59187 242 PRO A C 1
ATOM 1927 O O . PRO A 1 242 ? -96.24900 47.01500 23.59000 1.000 40.57854 242 PRO A O 1
ATOM 1931 N N . GLY A 1 243 ? -98.04600 46.76200 24.92400 1.000 39.41726 243 GLY A N 1
ATOM 1932 C CA . GLY A 1 243 ? -98.51700 48.10600 24.64200 1.000 32.18448 243 GLY A CA 1
ATOM 1933 C C . GLY A 1 243 ? -97.55200 49.16700 25.12900 1.000 39.61945 243 GLY A C 1
ATOM 1934 O O . GLY A 1 243 ? -97.23900 50.11800 24.40500 1.000 43.47989 243 GLY A O 1
ATOM 1935 N N . ASP A 1 244 ? -97.06400 49.01900 26.36700 1.000 37.75081 244 ASP A N 1
ATOM 1936 C CA . ASP A 1 244 ? -96.08800 49.97900 26.87900 1.000 39.42734 244 ASP A CA 1
ATOM 1937 C C . ASP A 1 244 ? -94.78400 49.87300 26.11100 1.000 40.88055 244 ASP A C 1
ATOM 1938 O O . ASP A 1 244 ? -94.16400 50.89300 25.78700 1.000 40.82878 244 ASP A O 1
ATOM 1943 N N . TYR A 1 245 ? -94.36700 48.64800 25.78400 1.000 36.51675 245 TYR A N 1
ATOM 1944 C CA . TYR A 1 245 ? -93.17300 48.48700 24.97100 1.000 34.74527 245 TYR A CA 1
ATOM 1945 C C . TYR A 1 245 ? -93.29000 49.27400 23.66600 1.000 34.78435 245 TYR A C 1
ATOM 1946 O O . TYR A 1 245 ? -92.40500 50.07200 23.32900 1.000 31.49847 245 TYR A O 1
ATOM 1955 N N . LEU A 1 246 ? -94.39100 49.06900 22.92600 1.000 34.87167 246 LEU A N 1
ATOM 1956 C CA . LEU A 1 246 ? -94.55700 49.72600 21.63100 1.000 32.79661 246 LEU A CA 1
ATOM 1957 C C . LEU A 1 246 ? -94.64700 51.23900 21.78000 1.000 36.66650 246 LEU A C 1
ATOM 1958 O O . LEU A 1 246 ? -94.13700 51.98200 20.93000 1.000 36.73129 246 LEU A O 1
ATOM 1963 N N . ARG A 1 247 ? -95.25500 51.71600 22.86200 1.000 35.20314 247 ARG A N 1
ATOM 1964 C CA . ARG A 1 247 ? -95.29500 53.15300 23.09200 1.000 32.64825 247 ARG A CA 1
ATOM 1965 C C . ARG A 1 247 ? -93.88300 53.70900 23.26200 1.000 35.55481 247 ARG A C 1
ATOM 1966 O O . ARG A 1 247 ? -93.52300 54.72900 22.65700 1.000 36.50517 247 ARG A O 1
ATOM 1974 N N . ARG A 1 248 ? -93.05700 53.02600 24.06100 1.000 31.98498 248 ARG A N 1
ATOM 1975 C CA . ARG A 1 248 ? -91.67300 53.45500 24.24600 1.000 33.80493 248 ARG A CA 1
ATOM 1976 C C . ARG A 1 248 ? -90.89100 53.37600 22.94000 1.000 35.80845 248 ARG A C 1
ATOM 1977 O O . ARG A 1 248 ? -90.06600 54.25100 22.64100 1.000 37.83317 248 ARG A O 1
ATOM 1985 N N . LEU A 1 249 ? -91.12700 52.32500 22.15600 1.000 35.46901 249 LEU A N 1
ATOM 1986 C CA . LEU A 1 249 ? -90.39500 52.16300 20.91000 1.000 33.10244 249 LEU A CA 1
ATOM 1987 C C . LEU A 1 249 ? -90.78800 53.23300 19.90200 1.000 35.23885 249 LEU A C 1
ATOM 1988 O O . LEU A 1 249 ? -89.93900 53.72900 19.15200 1.000 33.98870 249 LEU A O 1
ATOM 1993 N N . ALA A 1 250 ? -92.07000 53.60600 19.86500 1.000 30.51658 250 ALA A N 1
ATOM 1994 C CA . ALA A 1 250 ? -92.48400 54.61500 18.89800 1.000 32.76654 250 ALA A CA 1
ATOM 1995 C C . ALA A 1 250 ? -91.78300 55.94700 19.16200 1.000 34.15883 250 ALA A C 1
ATOM 1996 O O . ALA A 1 250 ? -91.39900 56.65600 18.21900 1.000 36.87433 250 ALA A O 1
ATOM 1998 N N . GLU A 1 251 ? -91.57400 56.29100 20.44000 1.000 31.31572 251 GLU A N 1
ATOM 1999 C CA . GLU A 1 251 ? -90.79100 57.48500 20.75400 1.000 36.93491 251 GLU A CA 1
ATOM 2000 C C . GLU A 1 251 ? -89.32900 57.28300 20.39200 1.000 36.42078 251 GLU A C 1
ATOM 2001 O O . GLU A 1 251 ? -88.69200 58.19300 19.85500 1.000 38.60109 251 GLU A O 1
ATOM 2007 N N . LEU A 1 252 ? -88.77900 56.09900 20.67300 1.000 33.50108 252 LEU A N 1
ATOM 2008 C CA . LEU A 1 252 ? -87.39400 55.84100 20.29400 1.000 32.16401 252 LEU A CA 1
ATOM 2009 C C . LEU A 1 252 ? -87.22000 55.91700 18.78100 1.000 37.16196 252 LEU A C 1
ATOM 2010 O O . LEU A 1 252 ? -86.22100 56.46000 18.29400 1.000 34.38948 252 LEU A O 1
ATOM 2015 N N . ALA A 1 253 ? -88.19500 55.39000 18.02200 1.000 28.51979 253 ALA A N 1
ATOM 2016 C CA . ALA A 1 253 ? -88.21000 55.44100 16.56000 1.000 31.15081 253 ALA A CA 1
ATOM 2017 C C . ALA A 1 253 ? -88.62000 56.80800 16.01600 1.000 36.74986 253 ALA A C 1
ATOM 2018 O O . ALA A 1 253 ? -88.68500 56.98100 14.79300 1.000 35.80374 253 ALA A O 1
ATOM 2020 N N . GLN A 1 254 ? -88.91300 57.77300 16.88900 1.000 37.91893 254 GLN A N 1
ATOM 2021 C CA . GLN A 1 254 ? -89.28100 59.12100 16.46700 1.000 35.23715 254 GLN A CA 1
ATOM 2022 C C . GLN A 1 254 ? -90.44100 59.11300 15.47000 1.000 36.72067 254 GLN A C 1
ATOM 2023 O O . GLN A 1 254 ? -90.45700 59.87300 14.49400 1.000 38.06070 254 GLN A O 1
ATOM 2029 N N . GLY A 1 255 ? -91.42800 58.25300 15.73100 1.000 31.73467 255 GLY A N 1
ATOM 2030 C CA . GLY A 1 255 ? -92.63500 58.22800 14.93900 1.000 31.63865 255 GLY A CA 1
ATOM 2031 C C . GLY A 1 255 ? -92.50700 57.54300 13.60400 1.000 35.67492 255 GLY A C 1
ATOM 2032 O O . GLY A 1 255 ? -93.43800 57.61600 12.80100 1.000 42.13705 255 GLY A O 1
ATOM 2033 N N . ARG A 1 256 ? -91.38100 56.89600 13.33300 1.000 35.95398 256 ARG A N 1
ATOM 2034 C CA . ARG A 1 256 ? -91.23800 56.09000 12.13500 1.000 32.03492 256 ARG A CA 1
ATOM 2035 C C . ARG A 1 256 ? -92.05400 54.79600 12.23600 1.000 33.52491 256 ARG A C 1
ATOM 2036 O O . ARG A 1 256 ? -92.44100 54.37800 13.33200 1.000 33.84999 256 ARG A O 1
ATOM 2044 N N . PRO A 1 257 ? -92.35200 54.16600 11.09300 1.000 30.88435 257 PRO A N 1
ATOM 2045 C CA . PRO A 1 257 ? -93.25200 53.00000 11.08900 1.000 30.94627 257 PRO A CA 1
ATOM 2046 C C . PRO A 1 257 ? -92.68900 51.82300 11.86200 1.000 36.58471 257 PRO A C 1
ATOM 2047 O O . PRO A 1 257 ? -91.50700 51.49000 11.75500 1.000 32.49193 257 PRO A O 1
ATOM 2051 N N . ILE A 1 258 ? -93.57300 51.16000 12.60000 1.000 30.61850 258 ILE A N 1
ATOM 2052 C CA . ILE A 1 258 ? -93.25900 49.94000 13.31800 1.000 28.12816 258 ILE A CA 1
ATOM 2053 C C . ILE A 1 258 ? -94.24700 48.86800 12.87700 1.000 33.34563 258 ILE A C 1
ATOM 2054 O O . ILE A 1 258 ? -95.46100 49.09800 12.88900 1.000 31.96358 258 ILE A O 1
ATOM 2059 N N . TRP A 1 259 ? -93.73700 47.70500 12.48900 1.000 28.86736 259 TRP A N 1
ATOM 2060 C CA . TRP A 1 259 ? -94.58300 46.54500 12.25400 1.000 26.97013 259 TRP A CA 1
ATOM 2061 C C . TRP A 1 259 ? -94.28700 45.52300 13.34100 1.000 31.40541 259 TRP A C 1
ATOM 2062 O O . TRP A 1 259 ? -93.16200 45.45200 13.84400 1.000 33.34376 259 TRP A O 1
ATOM 2073 N N . VAL A 1 260 ? -95.30200 44.74600 13.71300 1.000 30.14383 260 VAL A N 1
ATOM 2074 C CA . VAL A 1 260 ? -95.16000 43.70900 14.72900 1.000 32.74294 260 VAL A CA 1
ATOM 2075 C C . VAL A 1 260 ? -95.39400 42.34700 14.09700 1.000 30.54592 260 VAL A C 1
ATOM 2076 O O . VAL A 1 260 ? -96.30200 42.17300 13.28200 1.000 35.06901 260 VAL A O 1
ATOM 2080 N N . GLU A 1 261 ? -94.55700 41.38500 14.45600 1.000 33.99983 261 GLU A N 1
ATOM 2081 C CA . GLU A 1 261 ? -94.83800 39.98600 14.16000 1.000 31.51448 261 GLU A CA 1
ATOM 2082 C C . GLU A 1 261 ? -95.88300 39.51300 15.16600 1.000 33.53423 261 GLU A C 1
ATOM 2083 O O . GLU A 1 261 ? -95.57700 39.23000 16.32300 1.000 39.00296 261 GLU A O 1
ATOM 2089 N N . LYS A 1 262 ? -97.13300 39.44900 14.73900 1.000 33.39399 262 LYS A N 1
ATOM 2090 C CA . LYS A 1 262 ? -98.22900 39.14200 15.64300 1.000 31.69921 262 LYS A CA 1
ATOM 2091 C C . LYS A 1 262 ? -99.20500 38.28200 14.86400 1.000 34.62290 262 LYS A C 1
ATOM 2092 O O . LYS A 1 262 ? -99.66200 38.69100 13.79400 1.000 35.77742 262 LYS A O 1
ATOM 2098 N N . ILE A 1 263 ? -99.50400 37.08600 15.37500 1.000 33.82681 263 ILE A N 1
ATOM 2099 C CA . ILE A 1 263 ? -100.40400 36.16800 14.68700 1.000 36.24019 263 ILE A CA 1
ATOM 2100 C C . ILE A 1 263 ? -101.84300 36.49200 15.06600 1.000 36.89866 263 ILE A C 1
ATOM 2101 O O . ILE A 1 263 ? -102.18800 36.55300 16.25400 1.000 39.41160 263 ILE A O 1
ATOM 2106 N N . ILE A 1 264 ? -102.68600 36.67400 14.05000 1.000 34.52294 264 ILE A N 1
ATOM 2107 C CA . ILE A 1 264 ? -104.09800 37.00900 14.21100 1.000 34.51577 264 ILE A CA 1
ATOM 2108 C C . ILE A 1 264 ? -104.91500 35.75100 13.96200 1.000 40.33127 264 ILE A C 1
ATOM 2109 O O . ILE A 1 264 ? -104.70700 35.05300 12.95900 1.000 41.14076 264 ILE A O 1
ATOM 2114 N N . GLU A 1 265 ? -105.85400 35.46700 14.85100 1.000 36.90321 265 GLU A N 1
ATOM 2115 C CA . GLU A 1 265 ? -106.75200 34.33400 14.68300 1.000 34.12183 265 GLU A CA 1
ATOM 2116 C C . GLU A 1 265 ? -108.06300 34.84800 14.10500 1.000 41.92286 265 GLU A C 1
ATOM 2117 O O . GLU A 1 265 ? -108.78300 35.60300 14.76300 1.000 40.84483 265 GLU A O 1
ATOM 2123 N N . GLY A 1 266 ? -108.34900 34.47200 12.86000 1.000 44.76465 266 GLY A N 1
ATOM 2124 C CA . GLY A 1 266 ? -109.63600 34.82900 12.28500 1.000 47.35276 266 GLY A CA 1
ATOM 2125 C C . GLY A 1 266 ? -109.79200 36.32900 12.13900 1.000 48.32652 266 GLY A C 1
ATOM 2126 O O . GLY A 1 266 ? -108.92500 37.01100 11.57700 1.000 49.90940 266 GLY A O 1
ATOM 2127 N N . ASP A 1 267 ? -110.90800 36.85400 12.65700 1.000 43.49695 267 ASP A N 1
ATOM 2128 C CA . ASP A 1 267 ? -111.22200 38.27900 12.58400 1.000 53.27219 267 ASP A CA 1
ATOM 2129 C C . ASP A 1 267 ? -110.79700 39.04900 13.83900 1.000 51.91826 267 ASP A C 1
ATOM 2130 O O . ASP A 1 267 ? -111.28500 40.16300 14.06900 1.000 51.78209 267 ASP A O 1
ATOM 2135 N N . GLU A 1 268 ? -109.91000 38.46600 14.65200 1.000 49.15864 268 GLU A N 1
ATOM 2136 C CA . GLU A 1 268 ? -109.34500 39.15000 15.80700 1.000 41.86802 268 GLU A CA 1
ATOM 2137 C C . GLU A 1 268 ? -108.73500 40.49300 15.41000 1.000 40.48108 268 GLU A C 1
ATOM 2138 O O . GLU A 1 268 ? -108.18700 40.65800 14.31400 1.000 40.29831 268 GLU A O 1
ATOM 2144 N N . ARG A 1 269 ? -108.83600 41.46200 16.30700 1.000 38.61411 269 ARG A N 1
ATOM 2145 C CA . ARG A 1 269 ? -108.25100 42.77100 16.08500 1.000 36.81249 269 ARG A CA 1
ATOM 2146 C C . ARG A 1 269 ? -107.24400 43.05000 17.18000 1.000 31.48566 269 ARG A C 1
ATOM 2147 O O . ARG A 1 269 ? -107.38600 42.56500 18.30300 1.000 31.78935 269 ARG A O 1
ATOM 2155 N N . MET A 1 270 ? -106.17600 43.74600 16.81100 1.000 32.65498 270 MET A N 1
ATOM 2156 C CA . MET A 1 270 ? -105.15700 44.14800 17.76700 1.000 35.44445 270 MET A CA 1
ATOM 2157 C C . MET A 1 270 ? -105.65500 45.34700 18.56200 1.000 37.00928 270 MET A C 1
ATOM 2158 O O . MET A 1 270 ? -106.61100 46.01400 18.15600 1.000 36.05729 270 MET A O 1
ATOM 2163 N N . PRO A 1 271 ? -105.04500 45.63900 19.70700 1.000 40.13043 271 PRO A N 1
ATOM 2164 C CA . PRO A 1 271 ? -105.39800 46.87600 20.42700 1.000 36.09760 271 PRO A CA 1
ATOM 2165 C C . PRO A 1 271 ? -105.20700 48.08700 19.52900 1.000 30.92753 271 PRO A C 1
ATOM 2166 O O . PRO A 1 271 ? -104.12600 48.29400 18.96300 1.000 32.89856 271 PRO A O 1
ATOM 2170 N N . PRO A 1 272 ? -106.24100 48.90500 19.34100 1.000 33.43608 272 PRO A N 1
ATOM 2171 C CA . PRO A 1 272 ? -106.10200 50.03100 18.40200 1.000 35.28235 272 PRO A CA 1
ATOM 2172 C C . PRO A 1 272 ? -105.07300 51.05300 18.83500 1.000 36.22236 272 PRO A C 1
ATOM 2173 O O . PRO A 1 272 ? -104.52800 51.76000 17.97300 1.000 35.05822 272 PRO A O 1
ATOM 2177 N N . GLN A 1 273 ? -104.76800 51.14100 20.13600 1.000 34.23994 273 GLN A N 1
ATOM 2178 C CA . GLN A 1 273 ? -103.85500 52.18100 20.61200 1.000 36.95158 273 GLN A CA 1
ATOM 2179 C C . GLN A 1 273 ? -102.40400 51.90700 20.25300 1.000 32.43749 273 GLN A C 1
ATOM 2180 O O . GLN A 1 273 ? -101.57800 52.81000 20.39200 1.000 37.64324 273 GLN A O 1
ATOM 2186 N N . TRP A 1 274 ? -102.07400 50.69300 19.81900 1.000 36.25191 274 TRP A N 1
ATOM 2187 C CA . TRP A 1 274 ? -100.70300 50.36500 19.46700 1.000 30.38073 274 TRP A CA 1
ATOM 2188 C C . TRP A 1 274 ? -100.23100 51.28200 18.35200 1.000 34.28115 274 TRP A C 1
ATOM 2189 O O . TRP A 1 274 ? -100.89000 51.36000 17.30300 1.000 36.65605 274 TRP A O 1
ATOM 2200 N N . PRO A 1 275 ? -99.11500 51.98900 18.52900 1.000 34.38214 275 PRO A N 1
ATOM 2201 C CA . PRO A 1 275 ? -98.62200 52.95700 17.52800 1.000 32.63027 275 PRO A CA 1
ATOM 2202 C C . PRO A 1 275 ? -97.81800 52.27000 16.43000 1.000 40.93826 275 PRO A C 1
ATOM 2203 O O . PRO A 1 275 ? -96.60300 52.47700 16.25100 1.000 40.70819 275 PRO A O 1
ATOM 2207 N N . ILE A 1 276 ? -98.50500 51.42700 15.66400 1.000 39.25107 276 ILE A N 1
ATOM 2208 C CA . ILE A 1 276 ? -97.86000 50.55000 14.70400 1.000 35.38376 276 ILE A CA 1
ATOM 2209 C C . ILE A 1 276 ? -98.50100 50.75900 13.34500 1.000 33.43943 276 ILE A C 1
ATOM 2210 O O . ILE A 1 276 ? -99.63400 51.22800 13.22800 1.000 34.05750 276 ILE A O 1
ATOM 2215 N N . ALA A 1 277 ? -97.73700 50.39700 12.31500 1.000 29.29092 277 ALA A N 1
ATOM 2216 C CA . ALA A 1 277 ? -98.20700 50.34500 10.94300 1.000 27.65744 277 ALA A CA 1
ATOM 2217 C C . ALA A 1 277 ? -99.05900 49.11400 10.66400 1.000 29.32988 277 ALA A C 1
ATOM 2218 O O . ALA A 1 277 ? -99.84500 49.13600 9.71600 1.000 31.40791 277 ALA A O 1
ATOM 2220 N N . GLY A 1 278 ? -98.91600 48.04800 11.45600 1.000 30.96078 278 GLY A N 1
ATOM 2221 C CA . GLY A 1 278 ? -99.62000 46.80000 11.26600 1.000 27.14790 278 GLY A CA 1
ATOM 2222 C C . GLY A 1 278 ? -98.71000 45.61600 11.56700 1.000 31.95033 278 GLY A C 1
ATOM 2223 O O . GLY A 1 278 ? -97.71600 45.74400 12.28400 1.000 32.96019 278 GLY A O 1
ATOM 2224 N N . THR A 1 279 ? -99.06400 44.46100 10.99000 1.000 30.26136 279 THR A N 1
ATOM 2225 C CA . THR A 1 279 ? -98.37200 43.19100 11.17200 1.000 26.96958 279 THR A CA 1
ATOM 2226 C C . THR A 1 279 ? -97.37600 42.95500 10.03800 1.000 31.29151 279 THR A C 1
ATOM 2227 O O . THR A 1 279 ? -97.20200 43.78800 9.14400 1.000 28.17458 279 THR A O 1
ATOM 2231 N N . THR A 1 280 ? -96.72600 41.78400 10.06900 1.000 27.73344 280 THR A N 1
ATOM 2232 C CA . THR A 1 280 ? -95.83300 41.37500 8.99700 1.000 24.36988 280 THR A CA 1
ATOM 2233 C C . THR A 1 280 ? -96.53800 40.55000 7.91600 1.000 29.68710 280 THR A C 1
ATOM 2234 O O . THR A 1 280 ? -95.87400 40.08000 6.98700 1.000 30.89493 280 THR A O 1
ATOM 2238 N N . GLY A 1 281 ? -97.85700 40.36400 8.00900 1.000 27.04145 281 GLY A N 1
ATOM 2239 C CA . GLY A 1 281 ? -98.64000 40.02900 6.83500 1.000 27.25039 281 GLY A CA 1
ATOM 2240 C C . GLY A 1 281 ? -99.27600 38.65100 6.77100 1.000 31.86895 281 GLY A C 1
ATOM 2241 O O . GLY A 1 281 ? -99.93800 38.35900 5.76800 1.000 32.48861 281 GLY A O 1
ATOM 2242 N N . TYR A 1 282 ? -99.12300 37.79900 7.79100 1.000 30.29978 282 TYR A N 1
ATOM 2243 C CA . TYR A 1 282 ? -99.67100 36.44000 7.71000 1.000 31.85862 282 TYR A CA 1
ATOM 2244 C C . TYR A 1 282 ? -101.18900 36.43900 7.57300 1.000 33.71092 282 TYR A C 1
ATOM 2245 O O . TYR A 1 282 ? -101.75200 35.53800 6.93100 1.000 34.06676 282 TYR A O 1
ATOM 2254 N N . ASP A 1 283 ? -101.86300 37.43300 8.16900 1.000 26.90153 283 ASP A N 1
ATOM 2255 C CA . ASP A 1 283 ? -103.31000 37.55800 8.01900 1.000 24.48518 283 ASP A CA 1
ATOM 2256 C C . ASP A 1 283 ? -103.68400 37.79100 6.55700 1.000 31.58372 283 ASP A C 1
ATOM 2257 O O . ASP A 1 283 ? -104.72500 37.31100 6.09200 1.000 34.09194 283 ASP A O 1
ATOM 2262 N N . ALA A 1 284 ? -102.85000 38.53400 5.81500 1.000 28.39796 284 ALA A N 1
ATOM 2263 C CA . ALA A 1 284 ? -103.09800 38.70400 4.38300 1.000 30.97632 284 ALA A CA 1
ATOM 2264 C C . ALA A 1 284 ? -102.86000 37.40500 3.62800 1.000 35.73552 284 ALA A C 1
ATOM 2265 O O . ALA A 1 284 ? -103.65500 37.03800 2.75100 1.000 35.21194 284 ALA A O 1
ATOM 2267 N N . LEU A 1 285 ? -101.75900 36.71000 3.95700 1.000 31.49710 285 LEU A N 1
ATOM 2268 C CA . LEU A 1 285 ? -101.43000 35.43400 3.32400 1.000 29.32685 285 LEU A CA 1
ATOM 2269 C C . LEU A 1 285 ? -102.62000 34.48500 3.34600 1.000 35.82681 285 LEU A C 1
ATOM 2270 O O . LEU A 1 285 ? -102.92400 33.83400 2.34100 1.000 36.32949 285 LEU A O 1
ATOM 2275 N N . ALA A 1 286 ? -103.31900 34.41700 4.48600 1.000 34.63974 286 ALA A N 1
ATOM 2276 C CA . ALA A 1 286 ? -104.39300 33.44300 4.66300 1.000 35.49474 286 ALA A CA 1
ATOM 2277 C C . ALA A 1 286 ? -105.53000 33.65900 3.66500 1.000 36.55065 286 ALA A C 1
ATOM 2278 O O . ALA A 1 286 ? -106.10100 32.68900 3.13900 1.000 36.05426 286 ALA A O 1
ATOM 2280 N N . GLY A 1 287 ? -105.87000 34.92600 3.39300 1.000 31.24381 287 GLY A N 1
ATOM 2281 C CA . GLY A 1 287 ? -106.96600 35.21400 2.48300 1.000 28.13261 287 GLY A CA 1
ATOM 2282 C C . GLY A 1 287 ? -106.60900 34.96200 1.03000 1.000 31.82287 287 GLY A C 1
ATOM 2283 O O . GLY A 1 287 ? -107.44300 34.49400 0.25200 1.000 40.66235 287 GLY A O 1
ATOM 2284 N N . ILE A 1 288 ? -105.36600 35.26200 0.65300 1.000 32.48208 288 ILE A N 1
ATOM 2285 C CA . ILE A 1 288 ? -104.91200 35.06300 -0.71800 1.000 33.95850 288 ILE A CA 1
ATOM 2286 C C . ILE A 1 288 ? -104.87500 33.58500 -1.04700 1.000 39.10917 288 ILE A C 1
ATOM 2287 O O . ILE A 1 288 ? -105.32200 33.15700 -2.12000 1.000 38.78881 288 ILE A O 1
ATOM 2292 N N . ASP A 1 289 ? -104.37300 32.77300 -0.11900 1.000 34.33027 289 ASP A N 1
ATOM 2293 C CA . ASP A 1 289 ? -104.30600 31.34500 -0.39600 1.000 38.05593 289 ASP A CA 1
ATOM 2294 C C . ASP A 1 289 ? -105.70200 30.75500 -0.51000 1.000 36.20334 289 ASP A C 1
ATOM 2295 O O . ASP A 1 289 ? -105.95700 29.93900 -1.40400 1.000 41.81473 289 ASP A O 1
ATOM 2300 N N . ARG A 1 290 ? -106.64100 31.21600 0.32300 1.000 36.55228 290 ARG A N 1
ATOM 2301 C CA . ARG A 1 290 ? -107.95000 30.57400 0.37700 1.000 29.03017 290 ARG A CA 1
ATOM 2302 C C . ARG A 1 290 ? -108.87700 30.96000 -0.78200 1.000 32.74805 290 ARG A C 1
ATOM 2303 O O . ARG A 1 290 ? -109.81700 30.21300 -1.07300 1.000 33.30399 290 ARG A O 1
ATOM 2311 N N . VAL A 1 291 ? -108.63300 32.08300 -1.46900 1.000 30.28532 291 VAL A N 1
ATOM 2312 C CA . VAL A 1 291 ? -109.44600 32.41800 -2.63700 1.000 29.40139 291 VAL A CA 1
ATOM 2313 C C . VAL A 1 291 ? -109.06000 31.58000 -3.84600 1.000 33.58835 291 VAL A C 1
ATOM 2314 O O . VAL A 1 291 ? -109.82100 31.52600 -4.81900 1.000 35.48357 291 VAL A O 1
ATOM 2318 N N . LEU A 1 292 ? -107.91400 30.89200 -3.79000 1.000 36.12468 292 LEU A N 1
ATOM 2319 C CA . LEU A 1 292 ? -107.43200 30.01400 -4.85500 1.000 33.63062 292 LEU A CA 1
ATOM 2320 C C . LEU A 1 292 ? -107.76900 28.53800 -4.62500 1.000 34.15437 292 LEU A C 1
ATOM 2321 O O . LEU A 1 292 ? -107.52700 27.71600 -5.51100 1.000 32.93128 292 LEU A O 1
ATOM 2326 N N . VAL A 1 293 ? -108.32400 28.18600 -3.47600 1.000 32.44812 293 VAL A N 1
ATOM 2327 C CA . VAL A 1 293 ? -108.69000 26.80900 -3.17900 1.000 32.47135 293 VAL A CA 1
ATOM 2328 C C . VAL A 1 293 ? -110.10000 26.53100 -3.69900 1.000 34.95568 293 VAL A C 1
ATOM 2329 O O . VAL A 1 293 ? -111.04600 27.27000 -3.40200 1.000 33.94096 293 VAL A O 1
ATOM 2333 N N . ASP A 1 294 ? -110.24200 25.46500 -4.46300 1.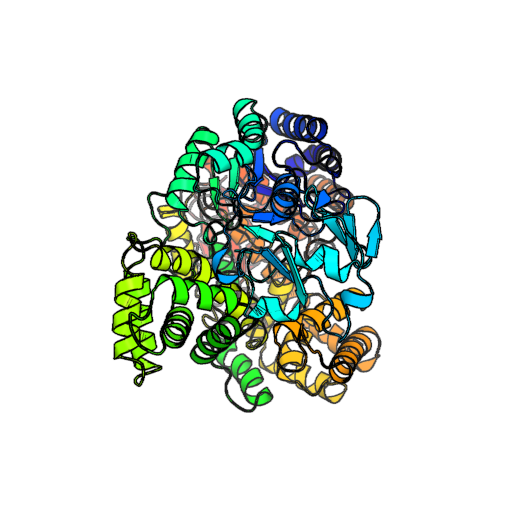000 34.17646 294 ASP A N 1
ATOM 2334 C CA . ASP A 1 294 ? -111.54600 25.01800 -4.92800 1.000 34.61399 294 ASP A CA 1
ATOM 2335 C C . ASP A 1 294 ? -112.33300 24.44700 -3.75700 1.000 40.14595 294 ASP A C 1
ATOM 2336 O O . ASP A 1 294 ? -111.97500 23.37300 -3.25700 1.000 41.33228 294 ASP A O 1
ATOM 2341 N N . PRO A 1 295 ? -113.41500 25.09600 -3.31100 1.000 42.91297 295 PRO A N 1
ATOM 2342 C CA . PRO A 1 295 ? -114.14500 24.59200 -2.13300 1.000 39.86366 295 PRO A CA 1
ATOM 2343 C C . PRO A 1 295 ? -114.72000 23.20000 -2.31900 1.000 41.63228 295 PRO A C 1
ATOM 2344 O O . PRO A 1 295 ? -114.94100 22.50200 -1.31800 1.000 42.51272 295 PRO A O 1
ATOM 2348 N N . ALA A 1 296 ? -114.96800 22.76900 -3.56200 1.000 37.79115 296 ALA A N 1
ATOM 2349 C CA . ALA A 1 296 ? -115.47800 21.41700 -3.79200 1.000 37.46399 296 ALA A CA 1
ATOM 2350 C C . ALA A 1 296 ? -114.48500 20.33300 -3.39700 1.000 39.14911 296 ALA A C 1
ATOM 2351 O O . ALA A 1 296 ? -114.88300 19.16600 -3.29700 1.000 40.70940 296 ALA A O 1
ATOM 2353 N N . GLY A 1 297 ? -113.21100 20.67500 -3.18100 1.000 36.45160 297 GLY A N 1
ATOM 2354 C CA . GLY A 1 297 ? -112.25400 19.68400 -2.71600 1.000 38.67952 297 GLY A CA 1
ATOM 2355 C C . GLY A 1 297 ? -112.29100 19.35600 -1.22600 1.000 40.64247 297 GLY A C 1
ATOM 2356 O O . GLY A 1 297 ? -111.65900 18.37600 -0.81700 1.000 45.73021 297 GLY A O 1
ATOM 2357 N N . GLU A 1 298 ? -113.01300 20.13300 -0.41300 1.000 36.52301 298 GLU A N 1
ATOM 2358 C CA . GLU A 1 298 ? -112.91600 19.99500 1.03800 1.000 38.51218 298 GLU A CA 1
ATOM 2359 C C . GLU A 1 298 ? -113.28200 18.59100 1.49500 1.000 43.37909 298 GLU A C 1
ATOM 2360 O O . GLU A 1 298 ? -112.48300 17.90600 2.14400 1.000 45.57564 298 GLU A O 1
ATOM 2366 N N . HIS A 1 299 ? -114.49700 18.14900 1.17500 1.000 42.65330 299 HIS A N 1
ATOM 2367 C CA . HIS A 1 299 ? -114.94000 16.83800 1.64400 1.000 43.06430 299 HIS A CA 1
ATOM 2368 C C . HIS A 1 299 ? -114.07700 15.69700 1.12200 1.000 44.00858 299 HIS A C 1
ATOM 2369 O O . HIS A 1 299 ? -113.66800 14.84500 1.93100 1.000 45.23270 299 HIS A O 1
ATOM 2376 N N . PRO A 1 300 ? -113.75600 15.60800 -0.17300 1.000 46.01960 300 PRO A N 1
ATOM 2377 C CA . PRO A 1 300 ? -112.90400 14.49300 -0.61900 1.000 42.14193 300 PRO A CA 1
ATOM 2378 C C . PRO A 1 300 ? -111.52600 14.49200 0.02000 1.000 46.50312 300 PRO A C 1
ATOM 2379 O O . PRO A 1 300 ? -111.04800 13.42700 0.43800 1.000 44.61211 300 PRO A O 1
ATOM 2383 N N . LEU A 1 301 ? -110.86100 15.65600 0.09400 1.000 35.85246 301 LEU A N 1
ATOM 2384 C CA . LEU A 1 301 ? -109.53500 15.67300 0.70200 1.000 40.15314 301 LEU A CA 1
ATOM 2385 C C . LEU A 1 301 ? -109.60900 15.34900 2.18500 1.000 43.71318 301 LEU A C 1
ATOM 2386 O O . LEU A 1 301 ? -108.68600 14.73700 2.72900 1.000 46.71843 301 LEU A O 1
ATOM 2391 N N . THR A 1 302 ? -110.69900 15.72900 2.84900 1.000 44.37496 302 THR A N 1
ATOM 2392 C CA . THR A 1 302 ? -110.83800 15.38300 4.25600 1.000 41.70123 302 THR A CA 1
ATOM 2393 C C . THR A 1 302 ? -111.01400 13.88100 4.42400 1.000 46.53094 302 THR A C 1
ATOM 2394 O O . THR A 1 302 ? -110.43600 13.27900 5.34000 1.000 45.62246 302 THR A O 1
ATOM 2398 N N . GLN A 1 303 ? -111.79200 13.26100 3.53100 1.000 41.94453 303 GLN A N 1
ATOM 2399 C CA . GLN A 1 303 ? -112.01800 11.82500 3.62000 1.000 52.07717 303 GLN A CA 1
ATOM 2400 C C . GLN A 1 303 ? -110.72700 11.03700 3.43500 1.000 50.05585 303 GLN A C 1
ATOM 2401 O O . GLN A 1 303 ? -110.54200 9.99800 4.07700 1.000 45.91812 303 GLN A O 1
ATOM 2407 N N . ILE A 1 304 ? -109.81200 11.53000 2.60000 1.000 48.86935 304 ILE A N 1
ATOM 2408 C CA . ILE A 1 304 ? -108.53000 10.85900 2.42400 1.000 47.75808 304 ILE A CA 1
ATOM 2409 C C . ILE A 1 304 ? -107.78900 10.78500 3.75100 1.000 45.89529 304 ILE A C 1
ATOM 2410 O O . ILE A 1 304 ? -107.15100 9.77500 4.07600 1.000 44.03682 304 ILE A O 1
ATOM 2415 N N . VAL A 1 305 ? -107.86400 11.85100 4.54200 1.000 44.18677 305 VAL A N 1
ATOM 2416 C CA . VAL A 1 305 ? -107.18100 11.85800 5.82600 1.000 42.43970 305 VAL A CA 1
ATOM 2417 C C . VAL A 1 305 ? -107.90300 10.95800 6.81200 1.000 43.79089 305 VAL A C 1
ATOM 2418 O O . VAL A 1 305 ? -107.28000 10.14700 7.50700 1.000 49.32485 305 VAL A O 1
ATOM 2422 N N . ASP A 1 306 ? -109.23100 11.07200 6.87000 1.000 41.73282 306 ASP A N 1
ATOM 2423 C CA . ASP A 1 306 ? -109.99100 10.36500 7.89200 1.000 42.63581 306 ASP A CA 1
ATOM 2424 C C . ASP A 1 306 ? -109.92000 8.86000 7.67700 1.000 48.05063 306 ASP A C 1
ATOM 2425 O O . ASP A 1 306 ? -109.81700 8.09000 8.64400 1.000 47.72735 306 ASP A O 1
ATOM 2430 N N . GLU A 1 307 ? -109.95600 8.42700 6.41400 1.000 49.88054 307 GLU A N 1
ATOM 2431 C CA . GLU A 1 307 ? -109.80700 7.01000 6.10700 1.000 46.70176 307 GLU A CA 1
ATOM 2432 C C . GLU A 1 307 ? -108.41100 6.51300 6.47500 1.000 49.02560 307 GLU A C 1
ATOM 2433 O O . GLU A 1 307 ? -108.26600 5.47900 7.13600 1.000 57.27833 307 GLU A O 1
ATOM 2439 N N . ALA A 1 308 ? -107.37200 7.26400 6.10600 1.000 48.62344 308 ALA A N 1
ATOM 2440 C CA . ALA A 1 308 ? -106.01700 6.87800 6.48900 1.000 46.19906 308 ALA A CA 1
ATOM 2441 C C . ALA A 1 308 ? -105.86000 6.77400 8.00000 1.000 52.15041 308 ALA A C 1
ATOM 2442 O O . ALA A 1 308 ? -105.10900 5.92700 8.48900 1.000 54.59237 308 ALA A O 1
ATOM 2444 N N . ALA A 1 309 ? -106.52500 7.65600 8.75200 1.000 48.20119 309 ALA A N 1
ATOM 2445 C CA . ALA A 1 309 ? -106.33100 7.74800 10.19000 1.000 47.45473 309 ALA A CA 1
ATOM 2446 C C . ALA A 1 309 ? -107.21900 6.79600 10.98300 1.000 49.74676 309 ALA A C 1
ATOM 2447 O O . ALA A 1 309 ? -106.95400 6.56800 12.17200 1.000 54.80773 309 ALA A O 1
ATOM 2449 N N . GLY A 1 310 ? -108.25500 6.22100 10.37300 1.000 50.96433 310 GLY A N 1
ATOM 2450 C CA . GLY A 1 310 ? -109.13400 5.30700 11.08600 1.000 50.35421 310 GLY A CA 1
ATOM 2451 C C . GLY A 1 310 ? -110.20100 5.96300 11.94200 1.000 58.56222 310 GLY A C 1
ATOM 2452 O O . GLY A 1 310 ? -111.14800 5.28400 12.35700 1.000 66.56031 310 GLY A O 1
ATOM 2453 N N . SER A 1 311 ? -110.07100 7.25500 12.22800 1.000 60.62176 311 SER A N 1
ATOM 2454 C CA . SER A 1 311 ? -111.07400 8.08600 12.87600 1.000 52.75876 311 SER A CA 1
ATOM 2455 C C . SER A 1 311 ? -110.86700 9.50500 12.37800 1.000 54.03626 311 SER A C 1
ATOM 2456 O O . SER A 1 311 ? -109.74700 9.87100 11.99700 1.000 53.94326 311 SER A O 1
ATOM 2459 N N . PRO A 1 312 ? -111.91600 10.31000 12.33000 1.000 52.73507 312 PRO A N 1
ATOM 2460 C CA . PRO A 1 312 ? -111.78100 11.64500 11.73800 1.000 48.39507 312 PRO A CA 1
ATOM 2461 C C . PRO A 1 312 ? -110.78600 12.51700 12.49400 1.000 53.78201 312 PRO A C 1
ATOM 2462 O O . PRO A 1 312 ? -110.74500 12.52700 13.72700 1.000 59.10325 312 PRO A O 1
ATOM 2466 N N . ARG A 1 313 ? -109.95500 13.22200 11.72800 1.000 43.05167 313 ARG A N 1
ATOM 2467 C CA . ARG A 1 313 ? -109.13100 14.30300 12.24300 1.000 43.96853 313 ARG A CA 1
ATOM 2468 C C . ARG A 1 313 ? -109.99700 15.54600 12.24700 1.000 46.49652 313 ARG A C 1
ATOM 2469 O O . ARG A 1 313 ? -110.29300 16.10000 11.18500 1.000 45.65995 313 ARG A O 1
ATOM 2477 N N . ARG A 1 314 ? -110.40800 15.97800 13.42900 1.000 40.78437 314 ARG A N 1
ATOM 2478 C CA . ARG A 1 314 ? -111.25400 17.15200 13.57700 1.000 41.85402 314 ARG A CA 1
ATOM 2479 C C . ARG A 1 314 ? -110.44000 18.29000 14.18900 1.000 47.06809 314 ARG A C 1
ATOM 2480 O O . ARG A 1 314 ? -109.85600 18.14000 15.27200 1.000 50.01242 314 ARG A O 1
ATOM 2488 N N . TRP A 1 315 ? -110.39700 19.42300 13.48300 1.000 39.89927 315 TRP A N 1
ATOM 2489 C CA . TRP A 1 315 ? -109.60400 20.54800 13.94900 1.000 37.41809 315 TRP A CA 1
ATOM 2490 C C . TRP A 1 315 ? -110.11300 21.04300 15.29300 1.000 40.24385 315 TRP A C 1
ATOM 2491 O O . TRP A 1 315 ? -109.32900 21.53100 16.11700 1.000 41.05418 315 TRP A O 1
ATOM 2502 N N . ALA A 1 316 ? -111.41800 20.89600 15.54100 1.000 35.53790 316 ALA A N 1
ATOM 2503 C CA . ALA A 1 316 ? -111.97600 21.32400 16.81300 1.000 37.63132 316 ALA A CA 1
ATOM 2504 C C . ALA A 1 316 ? -111.50500 20.44100 17.95800 1.000 41.51302 316 ALA A C 1
ATOM 2505 O O . ALA A 1 316 ? -111.49100 20.89100 19.10700 1.000 41.91843 316 ALA A O 1
ATOM 2507 N N . GLU A 1 317 ? -111.12700 19.19300 17.67700 1.000 39.19164 317 GLU A N 1
ATOM 2508 C CA . GLU A 1 317 ? -110.51900 18.35400 18.70600 1.000 40.81425 317 GLU A CA 1
ATOM 2509 C C . GLU A 1 317 ? -108.99900 18.50800 18.77300 1.000 44.85107 317 GLU A C 1
ATOM 2510 O O . GLU A 1 317 ? -108.43300 18.58500 19.86600 1.000 46.72620 317 GLU A O 1
ATOM 2516 N N . LEU A 1 318 ? -108.34100 18.56300 17.61200 1.000 44.70197 318 LEU A N 1
ATOM 2517 C CA . LEU A 1 318 ? -106.88300 18.58600 17.54200 1.000 37.94694 318 LEU A CA 1
ATOM 2518 C C . LEU A 1 318 ? -106.28500 19.77200 18.29900 1.000 41.91672 318 LEU A C 1
ATOM 2519 O O . LEU A 1 318 ? -105.31000 19.61200 19.04000 1.000 42.61471 318 LEU A O 1
ATOM 2524 N N . VAL A 1 319 ? -106.84100 20.96800 18.12300 1.000 38.14945 319 VAL A N 1
ATOM 2525 C CA . VAL A 1 319 ? -106.27000 22.17400 18.72200 1.000 33.28893 319 VAL A CA 1
ATOM 2526 C C . VAL A 1 319 ? -106.27300 22.10600 20.25200 1.000 41.29262 319 VAL A C 1
ATOM 2527 O O . VAL A 1 319 ? -105.19900 22.21000 20.86700 1.000 42.95108 319 VAL A O 1
ATOM 2531 N N . PRO A 1 320 ? -107.41600 21.92500 20.92300 1.000 41.72751 320 PRO A N 1
ATOM 2532 C CA . PRO A 1 320 ? -107.35900 21.80400 22.39600 1.000 41.88464 320 PRO A CA 1
ATOM 2533 C C . PRO A 1 320 ? -106.50100 20.63800 22.88200 1.000 44.82528 320 PRO A C 1
ATOM 2534 O O . PRO A 1 320 ? -105.76700 20.77800 23.86900 1.000 48.94487 320 PRO A O 1
ATOM 2538 N N . GLU A 1 321 ? -106.57400 19.48400 22.21600 1.000 40.41365 321 GLU A N 1
ATOM 2539 C CA . GLU A 1 321 ? -105.78500 18.33400 22.64700 1.000 41.78118 321 GLU A CA 1
ATOM 2540 C C . GLU A 1 321 ? -104.29300 18.62300 22.56600 1.000 45.72892 321 GLU A C 1
ATOM 2541 O O . GLU A 1 321 ? -103.54200 18.34000 23.51000 1.000 41.55016 321 GLU A O 1
ATOM 2547 N N . ARG A 1 322 ? -103.83900 19.17900 21.43700 1.000 42.12872 322 ARG A N 1
ATOM 2548 C CA . ARG A 1 322 ? -102.40700 19.38700 21.26300 1.000 38.50693 322 ARG A CA 1
ATOM 2549 C C . ARG A 1 322 ? -101.89800 20.52000 22.14200 1.000 41.30685 322 ARG A C 1
ATOM 2550 O O . ARG A 1 322 ? -100.75600 20.46400 22.61500 1.000 38.00754 322 ARG A O 1
ATOM 2558 N N . LYS A 1 323 ? -102.74100 21.53100 22.38900 1.000 42.64324 323 LYS A N 1
ATOM 2559 C CA . LYS A 1 323 ? -102.38900 22.57900 23.33800 1.000 38.87719 323 LYS A CA 1
ATOM 2560 C C . LYS A 1 323 ? -102.31500 22.02000 24.75200 1.000 37.62910 323 LYS A C 1
ATOM 2561 O O . LYS A 1 323 ? -101.36800 22.32000 25.49500 1.000 39.56725 323 LYS A O 1
ATOM 2567 N N . ARG A 1 324 ? -103.29100 21.18800 25.13600 1.000 38.00361 324 ARG A N 1
ATOM 2568 C CA . ARG A 1 324 ? -103.21100 20.49900 26.42400 1.000 40.27804 324 ARG A CA 1
ATOM 2569 C C . ARG A 1 324 ? -101.89200 19.75900 26.56200 1.000 42.44170 324 ARG A C 1
ATOM 2570 O O . ARG A 1 324 ? -101.24400 19.81300 27.61200 1.000 46.42829 324 ARG A O 1
ATOM 2578 N N . ALA A 1 325 ? -101.46600 19.08400 25.49400 1.000 42.05644 325 ALA A N 1
ATOM 2579 C CA . ALA A 1 325 ? -100.29400 18.22200 25.57900 1.000 42.25622 325 ALA A CA 1
ATOM 2580 C C . ALA A 1 325 ? -99.02300 19.03400 25.79300 1.000 43.87059 325 ALA A C 1
ATOM 2581 O O . ALA A 1 325 ? -98.19800 18.67000 26.64200 1.000 45.66182 325 ALA A O 1
ATOM 2583 N N . VAL A 1 326 ? -98.84900 20.14500 25.05400 1.000 33.69757 326 VAL A N 1
ATOM 2584 C CA . VAL A 1 326 ? -97.65300 20.96400 25.26500 1.000 42.29798 326 VAL A CA 1
ATOM 2585 C C . VAL A 1 326 ? -97.69600 21.64200 26.63400 1.000 45.93974 326 VAL A C 1
ATOM 2586 O O . VAL A 1 326 ? -96.66400 21.75300 27.30700 1.000 43.86513 326 VAL A O 1
ATOM 2590 N N . ALA A 1 327 ? -98.88600 22.07400 27.08600 1.000 39.36116 327 ALA A N 1
ATOM 2591 C CA . ALA A 1 327 ? -98.98700 22.68800 28.40900 1.000 39.79982 327 ALA A CA 1
ATOM 2592 C C . ALA A 1 327 ? -98.63200 21.70300 29.52500 1.000 44.20891 327 ALA A C 1
ATOM 2593 O O . ALA A 1 327 ? -98.09300 22.10300 30.56200 1.000 41.80705 327 ALA A O 1
ATOM 2595 N N . ARG A 1 328 ? -98.92100 20.41900 29.33800 1.000 39.39259 328 ARG A N 1
ATOM 2596 C CA . ARG A 1 328 ? -98.55300 19.41100 30.32000 1.000 41.33995 328 ARG A CA 1
ATOM 2597 C C . ARG A 1 328 ? -97.17300 18.82400 30.07000 1.000 48.86355 328 ARG A C 1
ATOM 2598 O O . ARG A 1 328 ? -96.66100 18.09900 30.93500 1.000 47.81598 328 ARG A O 1
ATOM 2606 N N . GLY A 1 329 ? -96.57800 19.09400 28.90500 1.000 44.09647 329 GLY A N 1
ATOM 2607 C CA . GLY A 1 329 ? -95.25200 18.59900 28.59000 1.000 42.67644 329 GLY A CA 1
ATOM 2608 C C . GLY A 1 329 ? -94.15800 19.65900 28.55100 1.000 47.16451 329 GLY A C 1
ATOM 2609 O O . GLY A 1 329 ? -93.72800 20.16200 29.59500 1.000 53.32747 329 GLY A O 1
ATOM 2610 N N . ILE A 1 330 ? -93.70100 20.00100 27.34200 1.000 40.36787 330 ILE A N 1
ATOM 2611 C CA . ILE A 1 330 ? -92.49900 20.81400 27.18200 1.000 43.75890 330 ILE A CA 1
ATOM 2612 C C . ILE A 1 330 ? -92.67600 22.23300 27.70000 1.000 44.56461 330 ILE A C 1
ATOM 2613 O O . ILE A 1 330 ? -91.67900 22.90000 27.99000 1.000 43.20095 330 ILE A O 1
ATOM 2618 N N . LEU A 1 331 ? -93.91100 22.71900 27.83500 1.000 40.90914 331 LEU A N 1
ATOM 2619 C CA . LEU A 1 331 ? -94.15800 24.05100 28.36700 1.000 38.26449 331 LEU A CA 1
ATOM 2620 C C . LEU A 1 331 ? -94.72500 24.00300 29.77600 1.000 42.56051 331 LEU A C 1
ATOM 2621 O O . LEU A 1 331 ? -95.25700 25.01000 30.26200 1.000 42.95133 331 LEU A O 1
ATOM 2626 N N . ASN A 1 332 ? -94.60300 22.85700 30.45600 1.000 38.97432 332 ASN A N 1
ATOM 2627 C CA . ASN A 1 332 ? -95.20200 22.73500 31.78200 1.000 43.21642 332 ASN A CA 1
ATOM 2628 C C . ASN A 1 332 ? -94.52400 23.64200 32.81400 1.000 49.12529 332 ASN A C 1
ATOM 2629 O O . ASN A 1 332 ? -95.17500 24.06900 33.77700 1.000 52.19397 332 ASN A O 1
ATOM 2634 N N . SER A 1 333 ? -93.23000 23.93600 32.64200 1.000 46.57221 333 SER A N 1
ATOM 2635 C CA . SER A 1 333 ? -92.53400 24.84800 33.54900 1.000 47.28102 333 SER A CA 1
ATOM 2636 C C . SER A 1 333 ? -93.25300 26.18400 33.65200 1.000 46.74019 333 SER A C 1
ATOM 2637 O O . SER A 1 333 ? -93.43700 26.72900 34.75300 1.000 45.28886 333 SER A O 1
ATOM 2640 N N . GLU A 1 334 ? -93.66400 26.71900 32.50100 1.000 40.76860 334 GLU A N 1
ATOM 2641 C CA . GLU A 1 334 ? -94.43000 27.96000 32.44200 1.000 39.74405 334 GLU A CA 1
ATOM 2642 C C . GLU A 1 334 ? -95.77200 27.83100 33.15900 1.000 40.88647 334 GLU A C 1
ATOM 2643 O O . GLU A 1 334 ? -96.15800 28.70900 33.94400 1.000 43.71614 334 GLU A O 1
ATOM 2649 N N . ILE A 1 335 ? -96.49800 26.74100 32.89400 1.000 35.42230 335 ILE A N 1
ATOM 2650 C CA . ILE A 1 335 ? -97.78300 26.51900 33.54700 1.000 40.52722 335 ILE A CA 1
ATOM 2651 C C . ILE A 1 335 ? -97.60300 26.45000 35.06100 1.000 41.60700 335 ILE A C 1
ATOM 2652 O O . ILE A 1 335 ? -98.35700 27.06700 35.82200 1.000 39.88228 335 ILE A O 1
ATOM 2657 N N . ARG A 1 336 ? -96.58600 25.71100 35.51900 1.000 43.87226 336 ARG A N 1
ATOM 2658 C CA . ARG A 1 336 ? -96.36700 25.57300 36.95600 1.000 42.41588 336 ARG A CA 1
ATOM 2659 C C . ARG A 1 336 ? -96.00500 26.90400 37.59400 1.000 43.85294 336 ARG A C 1
ATOM 2660 O O . ARG A 1 336 ? -96.40100 27.16800 38.73700 1.000 50.70633 336 ARG A O 1
ATOM 2668 N N . ARG A 1 337 ? -95.27700 27.76200 36.86900 1.000 43.51962 337 ARG A N 1
ATOM 2669 C CA . ARG A 1 337 ? -94.90000 29.06200 37.42000 1.000 40.95139 337 ARG A CA 1
ATOM 2670 C C . ARG A 1 337 ? -96.11000 29.97700 37.60900 1.000 44.13917 337 ARG A C 1
ATOM 2671 O O . ARG A 1 337 ? -96.22900 30.64800 38.64000 1.000 50.12794 337 ARG A O 1
ATOM 2679 N N . VAL A 1 338 ? -97.01100 30.03200 36.62400 1.000 46.63611 338 VAL A N 1
ATOM 2680 C CA . VAL A 1 338 ? -98.25400 30.77400 36.80900 1.000 43.54066 338 VAL A CA 1
ATOM 2681 C C . VAL A 1 338 ? -99.03600 30.22700 38.00200 1.000 48.38650 338 VAL A C 1
ATOM 2682 O O . VAL A 1 338 ? -99.58000 30.99400 38.80700 1.000 52.67536 338 VAL A O 1
ATOM 2686 N N . ALA A 1 339 ? -99.08600 28.89900 38.15400 1.000 42.49237 339 ALA A N 1
ATOM 2687 C CA . ALA A 1 339 ? -99.82600 28.31600 39.27100 1.000 47.11170 339 ALA A CA 1
ATOM 2688 C C . ALA A 1 339 ? -99.19600 28.67700 40.61800 1.000 51.14609 339 ALA A C 1
ATOM 2689 O O . ALA A 1 339 ? -99.91300 28.93200 41.59600 1.000 53.47461 339 ALA A O 1
ATOM 2691 N N . ARG A 1 340 ? -97.86000 28.70000 40.69600 1.000 52.12232 340 ARG A N 1
ATOM 2692 C CA . ARG A 1 340 ? -97.20900 29.20900 41.90300 1.000 45.62700 340 ARG A CA 1
ATOM 2693 C C . ARG A 1 340 ? -97.59500 30.66300 42.16000 1.000 48.28226 340 ARG A C 1
ATOM 2694 O O . ARG A 1 340 ? -97.85700 31.05100 43.29900 1.000 48.22642 340 ARG A O 1
ATOM 2702 N N . GLU A 1 341 ? -97.65500 31.48500 41.10900 1.000 48.83372 341 GLU A N 1
ATOM 2703 C CA . GLU A 1 341 ? -98.03700 32.87200 41.32200 1.000 45.42574 341 GLU A CA 1
ATOM 2704 C C . GLU A 1 341 ? -99.49200 33.01400 41.75700 1.000 51.72359 341 GLU A C 1
ATOM 2705 O O . GLU A 1 341 ? -99.83400 33.98700 42.43000 1.000 57.08957 341 GLU A O 1
ATOM 2711 N N . LEU A 1 342 ? -100.36700 32.08300 41.38300 1.000 58.34869 342 LEU A N 1
ATOM 2712 C CA . LEU A 1 342 ? -101.76200 32.20700 41.78400 1.000 57.48792 342 LEU A CA 1
ATOM 2713 C C . LEU A 1 342 ? -101.96900 31.86200 43.24600 1.000 69.46404 342 LEU A C 1
ATOM 2714 O O . LEU A 1 342 ? -102.84400 32.44300 43.89800 1.000 85.24737 342 LEU A O 1
ATOM 2719 N N . GLY A 1 343 ? -101.17200 30.95800 43.78900 1.000 63.74651 343 GLY A N 1
ATOM 2720 C CA . GLY A 1 343 ? -101.48600 30.39900 45.08700 1.000 71.63356 343 GLY A CA 1
ATOM 2721 C C . GLY A 1 343 ? -102.65200 29.44400 44.92800 1.000 90.43523 343 GLY A C 1
ATOM 2722 O O . GLY A 1 343 ? -103.13900 29.18400 43.82100 1.000 91.08477 343 GLY A O 1
ATOM 2723 N N . GLU A 1 344 ? -103.10400 28.90100 46.06100 1.000 99.46182 344 GLU A N 1
ATOM 2724 C CA . GLU A 1 344 ? -104.19900 27.92400 46.05200 1.000 101.00158 344 GLU A CA 1
ATOM 2725 C C . GLU A 1 344 ? -105.54800 28.64200 46.01800 1.000 88.00449 344 GLU A C 1
ATOM 2726 O O . GLU A 1 344 ? -106.36300 28.55000 46.92900 1.000 95.20272 344 GLU A O 1
ATOM 2732 N N . VAL A 1 345 ? -105.77500 29.37600 44.93000 1.000 79.63711 345 VAL A N 1
ATOM 2733 C CA . VAL A 1 345 ? -107.10200 29.89800 44.66300 1.000 75.50398 345 VAL A CA 1
ATOM 2734 C C . VAL A 1 345 ? -108.12200 28.78500 44.45900 1.000 83.34465 345 VAL A C 1
ATOM 2735 O O . VAL A 1 345 ? -109.32700 29.05400 44.45300 1.000 88.45960 345 VAL A O 1
ATOM 2739 N N . ALA A 1 346 ? -107.66200 27.54300 44.30400 1.000 82.94598 346 ALA A N 1
ATOM 2740 C CA . ALA A 1 346 ? -108.49400 26.35100 44.18200 1.000 76.35616 346 ALA A CA 1
ATOM 2741 C C . ALA A 1 346 ? -107.57700 25.13600 44.17600 1.000 74.44697 346 ALA A C 1
ATOM 2742 O O . ALA A 1 346 ? -106.35100 25.25300 44.09200 1.000 82.44157 346 ALA A O 1
ATOM 2744 N N . GLY A 1 347 ? -108.17600 23.97100 44.26500 1.000 63.44915 347 GLY A N 1
ATOM 2745 C CA . GLY A 1 347 ? -107.44300 22.77900 43.92600 1.000 67.02435 347 GLY A CA 1
ATOM 2746 C C . GLY A 1 347 ? -107.29600 22.70300 42.43800 1.000 81.78415 347 GLY A C 1
ATOM 2747 O O . GLY A 1 347 ? -108.01800 23.37400 41.70700 1.000 94.99186 347 GLY A O 1
ATOM 2748 N N . ASP A 1 348 ? -106.34200 21.91100 41.97500 1.000 87.03416 348 ASP A N 1
ATOM 2749 C CA . ASP A 1 348 ? -106.15600 21.72400 40.53900 1.000 78.76381 348 ASP A CA 1
ATOM 2750 C C . ASP A 1 348 ? -106.04800 23.07400 39.82200 1.000 65.05063 348 ASP A C 1
ATOM 2751 O O . ASP A 1 348 ? -106.71600 23.33200 38.81500 1.000 59.93615 348 ASP A O 1
ATOM 2756 N N . VAL A 1 349 ? -105.22300 23.96500 40.37500 1.000 60.22056 349 VAL A N 1
ATOM 2757 C CA . VAL A 1 349 ? -104.94500 25.22100 39.68000 1.000 57.44630 349 VAL A CA 1
ATOM 2758 C C . VAL A 1 349 ? -104.26100 24.94000 38.35000 1.000 53.15754 349 VAL A C 1
ATOM 2759 O O . VAL A 1 349 ? -104.64800 25.48400 37.30900 1.000 56.94400 349 VAL A O 1
ATOM 2763 N N . GLU A 1 350 ? -103.24000 24.07100 38.36400 1.000 49.30754 350 GLU A N 1
ATOM 2764 C CA . GLU A 1 350 ? -102.55300 23.70800 37.12500 1.000 51.60081 350 GLU A CA 1
ATOM 2765 C C . GLU A 1 350 ? -103.52300 23.17300 36.07700 1.000 52.79839 350 GLU A C 1
ATOM 2766 O O . GLU A 1 350 ? -103.45900 23.56500 34.90600 1.000 53.67368 350 GLU A O 1
ATOM 2772 N N . ASP A 1 351 ? -104.43500 22.28200 36.47800 1.000 51.19334 351 ASP A N 1
ATOM 2773 C CA . ASP A 1 351 ? -105.37800 21.70500 35.52400 1.000 53.01870 351 ASP A CA 1
ATOM 2774 C C . ASP A 1 351 ? -106.31900 22.76000 34.96100 1.000 52.68707 351 ASP A C 1
ATOM 2775 O O . ASP A 1 351 ? -106.64600 22.72900 33.76900 1.000 57.11487 351 ASP A O 1
ATOM 2780 N N . ALA A 1 352 ? -106.76600 23.69900 35.80400 1.000 51.09615 352 ALA A N 1
ATOM 2781 C CA . ALA A 1 352 ? -107.56900 24.81700 35.31700 1.000 46.97378 352 ALA A CA 1
ATOM 2782 C C . ALA A 1 352 ? -106.79300 25.64600 34.29400 1.000 45.00750 352 ALA A C 1
ATOM 2783 O O . ALA A 1 352 ? -107.33000 26.00900 33.24200 1.000 44.19398 352 ALA A O 1
ATOM 2785 N N . LEU A 1 353 ? -105.52100 25.94700 34.58000 1.000 43.50857 353 LEU A N 1
ATOM 2786 C CA . LEU A 1 353 ? -104.71300 26.71800 33.63500 1.000 45.60040 353 LEU A CA 1
ATOM 2787 C C . LEU A 1 353 ? -104.60300 26.00800 32.29000 1.000 47.66261 353 LEU A C 1
ATOM 2788 O O . LEU A 1 353 ? -104.76700 26.62700 31.23400 1.000 49.73362 353 LEU A O 1
ATOM 2793 N N . VAL A 1 354 ? -104.31400 24.70600 32.31600 1.000 46.72121 354 VAL A N 1
ATOM 2794 C CA . VAL A 1 354 ? -104.18700 23.92600 31.08900 1.000 42.32680 354 VAL A CA 1
ATOM 2795 C C . VAL A 1 354 ? -105.48500 23.98500 30.28800 1.000 44.03069 354 VAL A C 1
ATOM 2796 O O . VAL A 1 354 ? -105.47500 24.20300 29.07100 1.000 44.23428 354 VAL A O 1
ATOM 2800 N N . GLU A 1 355 ? -106.62800 23.82200 30.96600 1.000 41.77731 355 GLU A N 1
ATOM 2801 C CA . GLU A 1 355 ? -107.90400 23.85700 30.25500 1.000 43.46609 355 GLU A CA 1
ATOM 2802 C C . GLU A 1 355 ? -108.17600 25.23400 29.66100 1.000 46.90076 355 GLU A C 1
ATOM 2803 O O . GLU A 1 355 ? -108.65600 25.33600 28.52600 1.000 46.02191 355 GLU A O 1
ATOM 2809 N N . ILE A 1 356 ? -107.87400 26.30500 30.40700 1.000 45.53408 356 ILE A N 1
ATOM 2810 C CA . ILE A 1 356 ? -108.13300 27.65500 29.91100 1.000 44.52277 356 ILE A CA 1
ATOM 2811 C C . ILE A 1 356 ? -107.23900 27.96700 28.71300 1.000 44.31233 356 ILE A C 1
ATOM 2812 O O . ILE A 1 356 ? -107.70700 28.49600 27.69500 1.000 45.79502 356 ILE A O 1
ATOM 2817 N N . ALA A 1 357 ? -105.95200 27.61600 28.79500 1.000 43.44685 357 ALA A N 1
ATOM 2818 C CA . ALA A 1 357 ? -105.06200 27.82900 27.65700 1.000 42.12606 357 ALA A CA 1
ATOM 2819 C C . ALA A 1 357 ? -105.51600 27.01600 26.45000 1.000 41.12041 357 ALA A C 1
ATOM 2820 O O . ALA A 1 357 ? -105.49600 27.51000 25.31500 1.000 38.83162 357 ALA A O 1
ATOM 2822 N N . ALA A 1 358 ? -105.94800 25.77000 26.67700 1.000 37.01592 358 ALA A N 1
ATOM 2823 C CA . ALA A 1 358 ? -106.38100 24.92800 25.56200 1.000 37.75032 358 ALA A CA 1
ATOM 2824 C C . ALA A 1 358 ? -107.56200 25.55100 24.83600 1.000 40.18440 358 ALA A C 1
ATOM 2825 O O . ALA A 1 358 ? -107.63700 25.50700 23.60500 1.000 46.12662 358 ALA A O 1
ATOM 2827 N N . ALA A 1 359 ? -108.48300 26.15900 25.58300 1.000 41.43326 359 ALA A N 1
ATOM 2828 C CA . ALA A 1 359 ? -109.69700 26.71400 25.00400 1.000 38.81587 359 ALA A CA 1
ATOM 2829 C C . ALA A 1 359 ? -109.50200 28.11400 24.42800 1.000 42.73323 359 ALA A C 1
ATOM 2830 O O . ALA A 1 359 ? -110.33100 28.53600 23.61100 1.000 42.72122 359 ALA A O 1
ATOM 2832 N N . LEU A 1 360 ? -108.44100 28.83400 24.82500 1.000 40.45626 360 LEU A N 1
ATOM 2833 C CA . LEU A 1 360 ? -108.23800 30.20500 24.36300 1.000 37.98468 360 LEU A CA 1
ATOM 2834 C C . LEU A 1 360 ? -108.13400 30.25300 22.84100 1.000 46.24297 360 LEU A C 1
ATOM 2835 O O . LEU A 1 360 ? -107.32400 29.53900 22.23300 1.000 52.15270 360 LEU A O 1
ATOM 2840 N N . SER A 1 361 ? -108.96000 31.10800 22.23200 1.000 39.09835 361 SER A N 1
ATOM 2841 C CA . SER A 1 361 ? -109.11000 31.19900 20.78600 1.000 40.67227 361 SER A CA 1
ATOM 2842 C C . SER A 1 361 ? -108.11300 32.12700 20.12600 1.000 40.52865 361 SER A C 1
ATOM 2843 O O . SER A 1 361 ? -108.04900 32.14900 18.89600 1.000 44.28939 361 SER A O 1
ATOM 2846 N N . VAL A 1 362 ? -107.37700 32.91600 20.90500 1.000 39.70452 362 VAL A N 1
ATOM 2847 C CA . VAL A 1 362 ? -106.36600 33.83200 20.40200 1.000 36.40684 362 VAL A CA 1
ATOM 2848 C C . VAL A 1 362 ? -105.03400 33.45100 21.04400 1.000 37.86968 362 VAL A C 1
ATOM 2849 O O . VAL A 1 362 ? -104.97700 32.64100 21.97100 1.000 35.54205 362 VAL A O 1
ATOM 2853 N N . TYR A 1 363 ? -103.94700 34.03700 20.53200 1.000 36.14339 363 TYR A N 1
ATOM 2854 C CA . TYR A 1 363 ? -102.65300 33.81200 21.17100 1.000 38.05059 363 TYR A CA 1
ATOM 2855 C C . TYR A 1 363 ? -102.66200 34.28700 22.61600 1.000 37.51298 363 TYR A C 1
ATOM 2856 O O . TYR A 1 363 ? -102.17800 33.57500 23.50800 1.000 32.24873 363 TYR A O 1
ATOM 2865 N N . ARG A 1 364 ? -103.23400 35.46500 22.87400 1.000 37.28953 364 ARG A N 1
ATOM 2866 C CA . ARG A 1 364 ? -103.22900 36.03800 24.21700 1.000 35.84038 364 ARG A CA 1
ATOM 2867 C C . ARG A 1 364 ? -104.18300 37.22100 24.27600 1.000 37.87634 364 ARG A C 1
ATOM 2868 O O . ARG A 1 364 ? -104.53200 37.82200 23.25200 1.000 34.81340 364 ARG A O 1
ATOM 2876 N N . SER A 1 365 ? -104.57500 37.56600 25.49900 1.000 29.55071 365 SER A N 1
ATOM 2877 C CA . SER A 1 365 ? -105.24200 38.82900 25.74600 1.000 34.73246 365 SER A CA 1
ATOM 2878 C C . SER A 1 365 ? -104.20300 39.92300 26.00500 1.000 38.30985 365 SER A C 1
ATOM 2879 O O . SER A 1 365 ? -102.99900 39.66800 26.11100 1.000 37.50647 365 SER A O 1
ATOM 2882 N N . TYR A 1 366 ? -104.68300 41.16700 26.06000 1.000 35.09863 366 TYR A N 1
ATOM 2883 C CA . TYR A 1 366 ? -103.86800 42.32900 26.41400 1.000 31.84616 366 TYR A CA 1
ATOM 2884 C C . TYR A 1 366 ? -104.64400 43.12900 27.44100 1.000 37.22460 366 TYR A C 1
ATOM 2885 O O . TYR A 1 366 ? -104.97600 44.29700 27.22700 1.000 41.18809 366 TYR A O 1
ATOM 2894 N N . LEU A 1 367 ? -104.95100 42.45300 28.55500 1.000 36.04458 367 LEU A N 1
ATOM 2895 C CA . LEU A 1 367 ? -105.94200 42.92400 29.51200 1.000 41.50708 367 LEU A CA 1
ATOM 2896 C C . LEU A 1 367 ? -105.66200 44.37300 29.91900 1.000 42.10367 367 LEU A C 1
ATOM 2897 O O . LEU A 1 367 ? -104.50800 44.72300 30.20300 1.000 42.27931 367 LEU A O 1
ATOM 2902 N N . PRO A 1 368 ? -106.69400 45.23300 30.00800 1.000 42.59282 368 PRO A N 1
ATOM 2903 C CA . PRO A 1 368 ? -108.12200 44.85700 29.93500 1.000 43.99829 368 PRO A CA 1
ATOM 2904 C C . PRO A 1 368 ? -108.64700 44.57100 28.52400 1.000 41.67177 368 PRO A C 1
ATOM 2905 O O . PRO A 1 368 ? -109.77400 44.09800 28.39600 1.000 44.02707 368 PRO A O 1
ATOM 2909 N N . PHE A 1 369 ? -107.85900 44.86100 27.49300 1.000 40.54553 369 PHE A N 1
ATOM 2910 C CA . PHE A 1 369 ? -108.25700 44.51200 26.13700 1.000 40.06305 369 PHE A CA 1
ATOM 2911 C C . PHE A 1 369 ? -108.22800 42.99800 25.95000 1.000 41.40835 369 PHE A C 1
ATOM 2912 O O . PHE A 1 369 ? -107.33400 42.31100 26.44500 1.000 46.63424 369 PHE A O 1
ATOM 2920 N N . GLY A 1 370 ? -109.20100 42.47700 25.21700 1.000 42.21924 370 GLY A N 1
ATOM 2921 C CA . GLY A 1 370 ? -109.23500 41.04900 24.98100 1.000 35.16804 370 GLY A CA 1
ATOM 2922 C C . GLY A 1 370 ? -109.85200 40.24500 26.09800 1.000 43.55770 370 GLY A C 1
ATOM 2923 O O . GLY A 1 370 ? -109.80200 39.00800 26.05900 1.000 44.07604 370 GLY A O 1
ATOM 2924 N N . ARG A 1 371 ? -110.43100 40.91400 27.09400 1.000 43.47103 371 ARG A N 1
ATOM 2925 C CA . ARG A 1 371 ? -111.05500 40.21200 28.20900 1.000 46.75270 371 ARG A CA 1
ATOM 2926 C C . ARG A 1 371 ? -112.12800 39.24200 27.73000 1.000 47.09901 371 ARG A C 1
ATOM 2927 O O . ARG A 1 371 ? -112.28100 38.16000 28.30700 1.000 47.07460 371 ARG A O 1
ATOM 2935 N N . GLU A 1 372 ? -112.85100 39.59300 26.65700 1.000 47.88126 372 GLU A N 1
ATOM 2936 C CA . GLU A 1 372 ? -113.91100 38.71800 26.16200 1.000 47.31629 372 GLU A CA 1
ATOM 2937 C C . GLU A 1 372 ? -113.34500 37.37200 25.71500 1.000 43.38885 372 GLU A C 1
ATOM 2938 O O . GLU A 1 372 ? -113.97100 36.33000 25.92100 1.000 47.32454 372 GLU A O 1
ATOM 2944 N N . HIS A 1 373 ? -112.14000 37.37000 25.14400 1.000 46.50753 373 HIS A N 1
ATOM 2945 C CA . HIS A 1 373 ? -111.52000 36.12100 24.72200 1.000 45.41584 373 HIS A CA 1
ATOM 2946 C C . HIS A 1 373 ? -111.22600 35.23500 25.91200 1.000 46.45652 373 HIS A C 1
ATOM 2947 O O . HIS A 1 373 ? -111.39900 34.01200 25.84100 1.000 54.17142 373 HIS A O 1
ATOM 2954 N N . LEU A 1 374 ? -110.77300 35.84000 27.01100 1.000 43.52944 374 LEU A N 1
ATOM 2955 C CA . LEU A 1 374 ? -110.52100 35.08700 28.23000 1.000 44.93849 374 LEU A CA 1
ATOM 2956 C C . LEU A 1 374 ? -111.82100 34.54000 28.81700 1.000 50.22394 374 LEU A C 1
ATOM 2957 O O . LEU A 1 374 ? -111.88600 33.36800 29.22000 1.000 44.62895 374 LEU A O 1
ATOM 2962 N N . ASP A 1 375 ? -112.87700 35.36500 28.84800 1.000 47.09033 375 ASP A N 1
ATOM 2963 C CA . ASP A 1 375 ? -114.15100 34.90500 29.39200 1.000 44.42050 375 ASP A CA 1
ATOM 2964 C C . ASP A 1 375 ? -114.68500 33.73100 28.59100 1.000 47.42094 375 ASP A C 1
ATOM 2965 O O . ASP A 1 375 ? -115.19400 32.76100 29.16800 1.000 48.94716 375 ASP A O 1
ATOM 2970 N N . GLU A 1 376 ? -114.56900 33.79900 27.25300 1.000 45.70683 376 GLU A N 1
ATOM 2971 C CA . GLU A 1 376 ? -115.03300 32.69900 26.41200 1.000 40.22289 376 GLU A CA 1
ATOM 2972 C C . GLU A 1 376 ? -114.23000 31.43300 26.67700 1.000 42.72493 376 GLU A C 1
ATOM 2973 O O . GLU A 1 376 ? -114.79600 30.33500 26.76500 1.000 53.37576 376 GLU A O 1
ATOM 2979 N N . ALA A 1 377 ? -112.91300 31.57000 26.82400 1.000 45.21643 377 ALA A N 1
ATOM 2980 C CA . ALA A 1 377 ? -112.07200 30.41100 27.10200 1.000 45.40323 377 ALA A CA 1
ATOM 2981 C C . ALA A 1 377 ? -112.46800 29.74000 28.41300 1.000 46.14524 377 ALA A C 1
ATOM 2982 O O . ALA A 1 377 ? -112.51100 28.50700 28.50600 1.000 41.50604 377 ALA A O 1
ATOM 2984 N N . VAL A 1 378 ? -112.75400 30.53600 29.44500 1.000 49.04652 378 VAL A N 1
ATOM 2985 C CA . VAL A 1 378 ? -113.10300 29.94700 30.72800 1.000 45.27444 378 VAL A CA 1
ATOM 2986 C C . VAL A 1 378 ? -114.42100 29.20200 30.61700 1.000 50.42198 378 VAL A C 1
ATOM 2987 O O . VAL A 1 378 ? -114.57100 28.08600 31.13700 1.000 54.64193 378 VAL A O 1
ATOM 2991 N N . ALA A 1 379 ? -115.38500 29.78700 29.90800 1.000 46.57785 379 ALA A N 1
ATOM 2992 C CA . ALA A 1 379 ? -116.66100 29.11200 29.70700 1.000 46.73166 379 ALA A CA 1
ATOM 2993 C C . ALA A 1 379 ? -116.48100 27.84700 28.88200 1.000 45.65764 379 ALA A C 1
ATOM 2994 O O . ALA A 1 379 ? -117.03200 26.79400 29.21900 1.000 52.69176 379 ALA A O 1
ATOM 2996 N N . ALA A 1 380 ? -115.69400 27.93000 27.81000 1.000 40.67640 380 ALA A N 1
ATOM 2997 C CA . ALA A 1 380 ? -115.43600 26.75500 26.99000 1.000 43.51986 380 ALA A CA 1
ATOM 2998 C C . ALA A 1 380 ? -114.74300 25.65400 27.79500 1.000 47.22212 380 ALA A C 1
ATOM 2999 O O . ALA A 1 380 ? -115.09000 24.47100 27.68100 1.000 50.08523 380 ALA A O 1
ATOM 3001 N N . ALA A 1 381 ? -113.75000 26.02500 28.60500 1.000 46.37153 381 ALA A N 1
ATOM 3002 C CA . ALA A 1 381 ? -113.06700 25.04000 29.43800 1.000 49.35183 381 ALA A CA 1
ATOM 3003 C C . ALA A 1 381 ? -114.03100 24.38900 30.42400 1.000 50.13049 381 ALA A C 1
ATOM 3004 O O . ALA A 1 381 ? -113.96300 23.17800 30.66900 1.000 52.84536 381 ALA A O 1
ATOM 3006 N N . GLN A 1 382 ? -114.94400 25.17000 30.99500 1.000 48.59211 382 GLN A N 1
ATOM 3007 C CA . GLN A 1 382 ? -115.90100 24.59400 31.93400 1.000 54.72438 382 GLN A CA 1
ATOM 3008 C C . GLN A 1 382 ? -116.82300 23.60000 31.25700 1.000 55.38828 382 GLN A C 1
ATOM 3009 O O . GLN A 1 382 ? -117.26400 22.63600 31.88800 1.000 58.57414 382 GLN A O 1
ATOM 3015 N N . ALA A 1 383 ? -117.14800 23.82900 29.98500 1.000 53.69633 383 ALA A N 1
ATOM 3016 C CA . ALA A 1 383 ? -117.94100 22.85600 29.24800 1.000 50.17747 383 ALA A CA 1
ATOM 3017 C C . ALA A 1 383 ? -117.11900 21.60900 28.93700 1.000 57.17557 383 ALA A C 1
ATOM 3018 O O . ALA A 1 383 ? -117.62200 20.48300 29.03700 1.000 65.88798 383 ALA A O 1
ATOM 3020 N N . ALA A 1 384 ? -115.84100 21.79000 28.59200 1.000 51.61768 384 ALA A N 1
ATOM 3021 C CA . ALA A 1 384 ? -114.98400 20.65600 28.26300 1.000 48.99785 384 ALA A CA 1
ATOM 3022 C C . ALA A 1 384 ? -114.58500 19.86000 29.50400 1.000 57.47704 384 ALA A C 1
ATOM 3023 O O . ALA A 1 384 ? -114.37600 18.64600 29.41700 1.000 59.78166 384 ALA A O 1
ATOM 3025 N N . ALA A 1 385 ? -114.47700 20.50900 30.66100 1.000 58.87095 385 ALA A N 1
ATOM 3026 C CA . ALA A 1 385 ? -114.04000 19.85500 31.89600 1.000 54.54628 385 ALA A CA 1
ATOM 3027 C C . ALA A 1 385 ? -114.98600 20.22300 33.03000 1.000 60.40775 385 ALA A C 1
ATOM 3028 O O . ALA A 1 385 ? -114.61400 20.96300 33.95200 1.000 61.93345 385 ALA A O 1
ATOM 3030 N N . PRO A 1 386 ? -116.21700 19.69400 33.00500 1.000 59.76627 386 PRO A N 1
ATOM 3031 C CA . PRO A 1 386 ? -117.22000 20.10200 34.00900 1.000 55.33905 386 PRO A CA 1
ATOM 3032 C C . PRO A 1 386 ? -116.79700 19.82100 35.42900 1.000 60.36060 386 PRO A C 1
ATOM 3033 O O . PRO A 1 386 ? -117.21700 20.53700 36.34700 1.000 65.99226 386 PRO A O 1
ATOM 3037 N N . GLN A 1 387 ? -115.96700 18.79800 35.63400 1.000 60.08358 387 GLN A N 1
ATOM 3038 C CA . GLN A 1 387 ? -115.48200 18.46800 36.96900 1.000 61.40284 387 GLN A CA 1
ATOM 3039 C C . GLN A 1 387 ? -114.62500 19.58100 37.55500 1.000 68.34683 387 GLN A C 1
ATOM 3040 O O . GLN A 1 387 ? -114.41900 19.61500 38.77200 1.000 73.92050 387 GLN A O 1
ATOM 3046 N N . LEU A 1 388 ? -114.13600 20.49100 36.71400 1.000 67.25457 388 LEU A N 1
ATOM 3047 C CA . LEU A 1 388 ? -113.27900 21.58900 37.13000 1.000 61.82826 388 LEU A CA 1
ATOM 3048 C C . LEU A 1 388 ? -114.00100 22.92600 37.13300 1.000 65.04044 388 LEU A C 1
ATOM 3049 O O . LEU A 1 388 ? -113.34300 23.96800 37.21700 1.000 68.66514 388 LEU A O 1
ATOM 3054 N N . GLU A 1 389 ? -115.33200 22.92100 37.03800 1.000 63.57251 389 GLU A N 1
ATOM 3055 C CA . GLU A 1 389 ? -116.08000 24.15800 36.83400 1.000 63.90565 389 GLU A CA 1
ATOM 3056 C C . GLU A 1 389 ? -115.73100 25.21300 37.88400 1.000 63.48136 389 GLU A C 1
ATOM 3057 O O . GLU A 1 389 ? -115.43700 26.36900 37.54900 1.000 59.13970 389 GLU A O 1
ATOM 3063 N N . ALA A 1 390 ? -115.72700 24.82500 39.16200 1.000 58.31157 390 ALA A N 1
ATOM 3064 C CA . ALA A 1 390 ? -115.46700 25.79000 40.22800 1.000 58.00701 390 ALA A CA 1
ATOM 3065 C C . ALA A 1 390 ? -114.03700 26.32200 40.17900 1.000 61.43086 390 ALA A C 1
ATOM 3066 O O . ALA A 1 390 ? -113.80700 27.52100 40.38600 1.000 63.98667 390 ALA A O 1
ATOM 3068 N N . ASP A 1 391 ? -113.05800 25.44200 39.92700 1.000 61.68750 391 ASP A N 1
ATOM 3069 C CA . ASP A 1 391 ? -111.66100 25.87200 39.84800 1.000 58.16790 391 ASP A CA 1
ATOM 3070 C C . ASP A 1 391 ? -111.44000 26.78700 38.65400 1.000 55.70000 391 ASP A C 1
ATOM 3071 O O . ASP A 1 391 ? -110.72800 27.79600 38.75700 1.000 55.64459 391 ASP A O 1
ATOM 3076 N N . LEU A 1 392 ? -112.04000 26.44100 37.51200 1.000 52.79349 392 LEU A N 1
ATOM 3077 C CA . LEU A 1 392 ? -111.96600 27.29100 36.33200 1.000 52.58224 392 LEU A CA 1
ATOM 3078 C C . LEU A 1 392 ? -112.56400 28.66500 36.59800 1.000 54.49489 392 LEU A C 1
ATOM 3079 O O . LEU A 1 392 ? -112.00300 29.69000 36.19300 1.000 52.09701 392 LEU A O 1
ATOM 3084 N N . ALA A 1 393 ? -113.70900 28.70600 37.27400 1.000 54.06189 393 ALA A N 1
ATOM 3085 C CA . ALA A 1 393 ? -114.26900 29.98000 37.69700 1.000 51.71619 393 ALA A CA 1
ATOM 3086 C C . ALA A 1 393 ? -113.26100 30.77200 38.52600 1.000 55.18947 393 ALA A C 1
ATOM 3087 O O . ALA A 1 393 ? -112.97300 31.94100 38.23800 1.000 56.77496 393 ALA A O 1
ATOM 3089 N N . ALA A 1 394 ? -112.69900 30.13600 39.55500 1.000 51.41267 394 ALA A N 1
ATOM 3090 C CA . ALA A 1 394 ? -111.78200 30.83400 40.44800 1.000 47.50411 394 ALA A CA 1
ATOM 3091 C C . ALA A 1 394 ? -110.54700 31.29500 39.70100 1.000 51.13744 394 ALA A C 1
ATOM 3092 O O . ALA A 1 394 ? -110.09300 32.43300 39.86500 1.000 59.45183 394 ALA A O 1
ATOM 3094 N N . VAL A 1 395 ? -109.97100 30.40700 38.89400 1.000 50.14388 395 VAL A N 1
ATOM 3095 C CA . VAL A 1 395 ? -108.73200 30.75200 38.21700 1.000 44.88335 395 VAL A CA 1
ATOM 3096 C C . VAL A 1 395 ? -108.99900 31.78100 37.13700 1.000 47.67418 395 VAL A C 1
ATOM 3097 O O . VAL A 1 395 ? -108.21100 32.71400 36.94300 1.000 52.27477 395 VAL A O 1
ATOM 3101 N N . GLY A 1 396 ? -110.12600 31.64400 36.43400 1.000 49.17354 396 GLY A N 1
ATOM 3102 C CA . GLY A 1 396 ? -110.44300 32.58800 35.37400 1.000 48.21635 396 GLY A CA 1
ATOM 3103 C C . GLY A 1 396 ? -110.66400 33.99600 35.89500 1.000 53.04877 396 GLY A C 1
ATOM 3104 O O . GLY A 1 396 ? -110.29200 34.97700 35.24500 1.000 48.14389 396 GLY A O 1
ATOM 3105 N N . ALA A 1 397 ? -111.27300 34.11600 37.08000 1.000 50.62043 397 ALA A N 1
ATOM 3106 C CA . ALA A 1 397 ? -111.47000 35.43200 37.67600 1.000 48.07160 397 ALA A CA 1
ATOM 3107 C C . ALA A 1 397 ? -110.14000 36.07500 38.05700 1.000 49.73058 397 ALA A C 1
ATOM 3108 O O . ALA A 1 397 ? -109.97000 37.28900 37.91300 1.000 52.90924 397 ALA A O 1
ATOM 3110 N N . ALA A 1 398 ? -109.19000 35.28000 38.55100 1.000 48.60929 398 ALA A N 1
ATOM 3111 C CA . ALA A 1 398 ? -107.87600 35.82100 38.88700 1.000 42.87090 398 ALA A CA 1
ATOM 3112 C C . ALA A 1 398 ? -107.11400 36.22000 37.63500 1.000 45.42555 398 ALA A C 1
ATOM 3113 O O . ALA A 1 398 ? -106.48500 37.28600 37.60200 1.000 52.77975 398 ALA A O 1
ATOM 3115 N N . LEU A 1 399 ? -107.16500 35.37900 36.59600 1.000 42.30720 399 LEU A N 1
ATOM 3116 C CA . LEU A 1 399 ? -106.50000 35.67500 35.32800 1.000 45.18960 399 LEU A CA 1
ATOM 3117 C C . LEU A 1 399 ? -107.05600 36.90400 34.62400 1.000 48.26508 399 LEU A C 1
ATOM 3118 O O . LEU A 1 399 ? -106.42700 37.37500 33.67200 1.000 50.68354 399 LEU A O 1
ATOM 3123 N N . ALA A 1 400 ? -108.21300 37.41700 35.04600 1.000 49.94665 400 ALA A N 1
ATOM 3124 C CA . ALA A 1 400 ? -108.88500 38.52700 34.38200 1.000 49.07809 400 ALA A CA 1
ATOM 3125 C C . ALA A 1 400 ? -108.47200 39.89300 34.91800 1.000 53.21336 400 ALA A C 1
ATOM 3126 O O . ALA A 1 400 ? -108.89700 40.91600 34.36800 1.000 61.56916 400 ALA A O 1
ATOM 3128 N N . ASP A 1 401 ? -107.64400 39.93300 35.95100 1.000 48.43206 401 ASP A N 1
ATOM 3129 C CA . ASP A 1 401 ? -107.24500 41.16800 36.61300 1.000 50.74045 401 ASP A CA 1
ATOM 3130 C C . ASP A 1 401 ? -105.80200 41.50900 36.25500 1.000 51.26369 401 ASP A C 1
ATOM 3131 O O . ASP A 1 401 ? -104.88600 40.78000 36.65800 1.000 53.10989 401 ASP A O 1
ATOM 3136 N N . PRO A 1 402 ? -105.54200 42.60100 35.52300 1.000 50.21370 402 PRO A N 1
ATOM 3137 C CA . PRO A 1 402 ? -104.15200 42.95100 35.17300 1.000 49.82666 402 PRO A CA 1
ATOM 3138 C C . PRO A 1 402 ? -103.31100 43.39400 36.35600 1.000 53.94240 402 PRO A C 1
ATOM 3139 O O . PRO A 1 402 ? -102.08400 43.48400 36.22200 1.000 57.90517 402 PRO A O 1
ATOM 3143 N N . GLY A 1 403 ? -103.92200 43.70800 37.49000 1.000 52.14433 403 GLY A N 1
ATOM 3144 C CA . GLY A 1 403 ? -103.16000 43.97500 38.68900 1.000 58.82866 403 GLY A CA 1
ATOM 3145 C C . GLY A 1 403 ? -102.68300 42.73300 39.39500 1.000 61.51233 403 GLY A C 1
ATOM 3146 O O . GLY A 1 403 ? -102.15800 42.78700 40.51000 1.000 71.82176 403 GLY A O 1
ATOM 3147 N N . ASN A 1 404 ? -102.86400 41.59700 38.75300 1.000 56.82142 404 ASN A N 1
ATOM 3148 C CA . ASN A 1 404 ? -102.52000 40.29200 39.28600 1.000 53.35407 404 ASN A CA 1
ATOM 3149 C C . ASN A 1 404 ? -101.35600 39.73900 38.47800 1.000 53.24144 404 ASN A C 1
ATOM 3150 O O . ASN A 1 404 ? -101.52900 39.45500 37.28000 1.000 52.34970 404 ASN A O 1
ATOM 3155 N N . PRO A 1 405 ? -100.15400 39.61600 39.05300 1.000 52.12589 405 PRO A N 1
ATOM 3156 C CA . PRO A 1 405 ? -98.99100 39.21000 38.24600 1.000 47.42532 405 PRO A CA 1
ATOM 3157 C C . PRO A 1 405 ? -99.15700 37.87000 37.54300 1.000 50.71495 405 PRO A C 1
ATOM 3158 O O . PRO 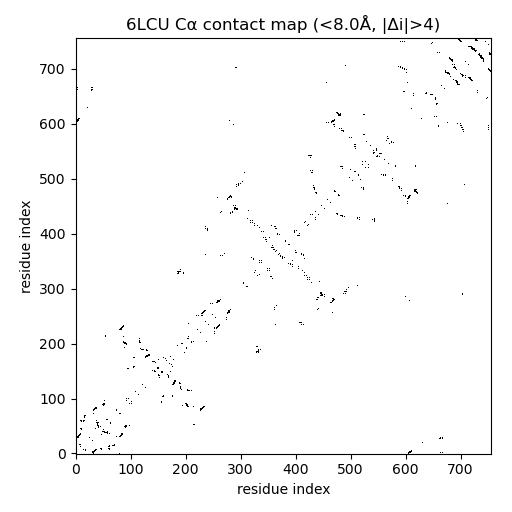A 1 405 ? -98.58800 37.68600 36.45500 1.000 44.81251 405 PRO A O 1
ATOM 3162 N N . ALA A 1 406 ? -99.94100 36.94000 38.10300 1.000 42.38833 406 ALA A N 1
ATOM 3163 C CA . ALA A 1 406 ? -100.17500 35.68400 37.39400 1.000 40.12216 406 ALA A CA 1
ATOM 3164 C C . ALA A 1 406 ? -100.94500 35.91600 36.10100 1.000 46.11267 406 ALA A C 1
ATOM 3165 O O . ALA A 1 406 ? -100.70800 35.23500 35.09600 1.000 46.70590 406 ALA A O 1
ATOM 3167 N N . ALA A 1 407 ? -101.87300 36.87500 36.10900 1.000 46.00517 407 ALA A N 1
ATOM 3168 C CA . ALA A 1 407 ? -102.62200 37.20100 34.90400 1.000 42.37453 407 ALA A CA 1
ATOM 3169 C C . ALA A 1 407 ? -101.69400 37.67100 33.79200 1.000 36.66794 407 ALA A C 1
ATOM 3170 O O . ALA A 1 407 ? -101.89700 37.34400 32.61600 1.000 38.77981 407 ALA A O 1
ATOM 3172 N N . LEU A 1 408 ? -100.65600 38.41800 34.14400 1.000 32.26725 408 LEU A N 1
ATOM 3173 C CA . LEU A 1 408 ? -99.76100 38.92600 33.11600 1.000 43.02296 408 LEU A CA 1
ATOM 3174 C C . LEU A 1 408 ? -98.79800 37.84600 32.63800 1.000 39.99239 408 LEU A C 1
ATOM 3175 O O . LEU A 1 408 ? -98.47900 37.77700 31.44100 1.000 43.34477 408 LEU A O 1
ATOM 3180 N N . ARG A 1 409 ? -98.32300 36.99300 33.54800 1.000 34.26134 409 ARG A N 1
ATOM 3181 C CA . ARG A 1 409 ? -97.47800 35.89200 33.10400 1.000 41.23961 409 ARG A CA 1
ATOM 3182 C C . ARG A 1 409 ? -98.26300 34.93300 32.21700 1.000 40.04801 409 ARG A C 1
ATOM 3183 O O . ARG A 1 409 ? -97.72000 34.38100 31.25300 1.000 45.51744 409 ARG A O 1
ATOM 3191 N N . PHE A 1 410 ? -99.55300 34.74400 32.50700 1.000 34.51491 410 PHE A N 1
ATOM 3192 C CA . PHE A 1 410 ? -100.35500 33.85400 31.67900 1.000 37.01750 410 PHE A CA 1
ATOM 3193 C C . PHE A 1 410 ? -100.47100 34.38700 30.24600 1.000 35.21865 410 PHE A C 1
ATOM 3194 O O . PHE A 1 410 ? -100.39200 33.61900 29.28300 1.000 40.16156 410 PHE A O 1
ATOM 3202 N N . GLN A 1 411 ? -100.62700 35.70300 30.08300 1.000 36.99056 411 GLN A N 1
ATOM 3203 C CA . GLN A 1 411 ? -100.65800 36.29200 28.74300 1.000 33.85692 411 GLN A CA 1
ATOM 3204 C C . GLN A 1 411 ? -99.34800 36.07200 28.00600 1.000 36.74463 411 GLN A C 1
ATOM 3205 O O . GLN A 1 411 ? -99.32800 36.06000 26.76900 1.000 39.90207 411 GLN A O 1
ATOM 3211 N N . GLN A 1 412 ? -98.24600 35.92000 28.75000 1.000 42.94372 412 GLN A N 1
ATOM 3212 C CA . GLN A 1 412 ? -96.92100 35.61200 28.22600 1.000 35.40187 412 GLN A CA 1
ATOM 3213 C C . GLN A 1 412 ? -96.72700 34.13200 27.94200 1.000 42.26206 412 GLN A C 1
ATOM 3214 O O . GLN A 1 412 ? -95.67700 33.75000 27.42200 1.000 49.16921 412 GLN A O 1
ATOM 3220 N N . THR A 1 413 ? -97.69800 33.29800 28.28000 1.000 39.53387 413 THR A N 1
ATOM 3221 C CA . THR A 1 413 ? -97.59700 31.85100 28.16700 1.000 41.73781 413 THR A CA 1
ATOM 3222 C C . THR A 1 413 ? -98.57000 31.26900 27.15300 1.000 40.71352 413 THR A C 1
ATOM 3223 O O . THR A 1 413 ? -98.20500 30.35100 26.41400 1.000 42.93711 413 THR A O 1
ATOM 3227 N N . SER A 1 414 ? -99.78900 31.81900 27.07000 1.000 35.39945 414 SER A N 1
ATOM 3228 C CA . SER A 1 414 ? -100.82400 31.20800 26.24200 1.000 35.77617 414 SER A CA 1
ATOM 3229 C C . SER A 1 414 ? -100.47100 31.27200 24.76500 1.000 33.68535 414 SER A C 1
ATOM 3230 O O . SER A 1 414 ? -100.91800 30.42300 23.98700 1.000 32.72266 414 SER A O 1
ATOM 3233 N N . GLY A 1 415 ? -99.66900 32.26000 24.36400 1.000 30.88710 415 GLY A N 1
ATOM 3234 C CA . GLY A 1 415 ? -99.22700 32.33100 22.98600 1.000 28.48557 415 GLY A CA 1
ATOM 3235 C C . GLY A 1 415 ? -98.16200 31.31300 22.65100 1.000 33.85324 415 GLY A C 1
ATOM 3236 O O . GLY A 1 415 ? -98.13200 30.79100 21.52800 1.000 40.87121 415 GLY A O 1
ATOM 3237 N N . MET A 1 416 ? -97.26700 31.02700 23.60300 1.000 31.02417 416 MET A N 1
ATOM 3238 C CA . MET A 1 416 ? -96.32300 29.92400 23.42600 1.000 39.40813 416 MET A CA 1
ATOM 3239 C C . MET A 1 416 ? -97.06200 28.60600 23.24000 1.000 40.59258 416 MET A C 1
ATOM 3240 O O . MET A 1 416 ? -96.70200 27.80200 22.37500 1.000 41.53038 416 MET A O 1
ATOM 3245 N N . ILE A 1 417 ? -98.09600 28.37100 24.05600 1.000 37.19656 417 ILE A N 1
ATOM 3246 C CA . ILE A 1 417 ? -98.86000 27.13700 23.97200 1.000 32.52127 417 ILE A CA 1
ATOM 3247 C C . ILE A 1 417 ? -99.56100 27.03600 22.62800 1.000 35.03839 417 ILE A C 1
ATOM 3248 O O . ILE A 1 417 ? -99.62000 25.95700 22.02100 1.000 36.36035 417 ILE A O 1
ATOM 3253 N N . MET A 1 418 ? -100.08700 28.15900 22.13400 1.000 33.38178 418 MET A N 1
ATOM 3254 C CA . MET A 1 418 ? -100.71300 28.17600 20.81600 1.000 35.01677 418 MET A CA 1
ATOM 3255 C C . MET A 1 418 ? -99.70200 27.85500 19.71400 1.000 38.02110 418 MET A C 1
ATOM 3256 O O . MET A 1 418 ? -99.96600 27.02300 18.84400 1.000 40.56900 418 MET A O 1
ATOM 3261 N N . ALA A 1 419 ? -98.53300 28.50300 19.73900 1.000 33.22037 419 ALA A N 1
ATOM 3262 C CA . ALA A 1 419 ? -97.55200 28.29800 18.67600 1.000 35.62952 419 ALA A CA 1
ATOM 3263 C C . ALA A 1 419 ? -97.00300 26.87500 18.68900 1.000 42.14743 419 ALA A C 1
ATOM 3264 O O . ALA A 1 419 ? -96.94200 26.21800 17.64300 1.000 42.50689 419 ALA A O 1
ATOM 3266 N N . LYS A 1 420 ? -96.60900 26.37000 19.86400 1.000 38.72891 420 LYS A N 1
ATOM 3267 C CA . LYS A 1 420 ? -96.02900 25.02900 19.91100 1.000 34.53191 420 LYS A CA 1
ATOM 3268 C C . LYS A 1 420 ? -97.08200 23.93500 19.80500 1.000 39.74719 420 LYS A C 1
ATOM 3269 O O . LYS A 1 420 ? -96.79200 22.86100 19.27300 1.000 44.42113 420 LYS A O 1
ATOM 3275 N N . GLY A 1 421 ? -98.29100 24.17100 20.31200 1.000 39.63125 421 GLY A N 1
ATOM 3276 C CA . GLY A 1 421 ? -99.36300 23.19200 20.21800 1.000 31.25551 421 GLY A CA 1
ATOM 3277 C C . GLY A 1 421 ? -99.97800 23.12100 18.83100 1.000 38.21811 421 GLY A C 1
ATOM 3278 O O . GLY A 1 421 ? -100.18800 22.02800 18.29700 1.000 34.55645 421 GLY A O 1
ATOM 3279 N N . VAL A 1 422 ? -100.24000 24.28300 18.21500 1.000 35.05633 422 VAL A N 1
ATOM 3280 C CA . VAL A 1 422 ? -100.98900 24.32200 16.96000 1.000 32.72894 422 VAL A CA 1
ATOM 3281 C C . VAL A 1 422 ? -100.06200 24.38400 15.74800 1.000 38.58057 422 VAL A C 1
ATOM 3282 O O . VAL A 1 422 ? -100.07100 23.47800 14.90900 1.000 42.70410 422 VAL A O 1
ATOM 3286 N N . GLU A 1 423 ? -99.24800 25.44000 15.64900 1.000 39.77554 423 GLU A N 1
ATOM 3287 C CA . GLU A 1 423 ? -98.43600 25.62700 14.44700 1.000 40.96291 423 GLU A CA 1
ATOM 3288 C C . GLU A 1 423 ? -97.35900 24.56000 14.30200 1.000 41.89019 423 GLU A C 1
ATOM 3289 O O . GLU A 1 423 ? -96.99000 24.21800 13.17600 1.000 39.77051 423 GLU A O 1
ATOM 3295 N N . ASP A 1 424 ? -96.81100 24.05400 15.40800 1.000 36.28588 424 ASP A N 1
ATOM 3296 C CA . ASP A 1 424 ? -95.64900 23.17200 15.34200 1.000 40.17856 424 ASP A CA 1
ATOM 3297 C C . ASP A 1 424 ? -96.00500 21.73100 15.65500 1.000 41.81062 424 ASP A C 1
ATOM 3298 O O . ASP A 1 424 ? -95.10600 20.90600 15.83900 1.000 44.45144 424 ASP A O 1
ATOM 3303 N N . ASN A 1 425 ? -97.29500 21.41700 15.73600 1.000 37.29382 425 ASN A N 1
ATOM 3304 C CA . ASN A 1 425 ? -97.72300 20.09200 16.13900 1.000 32.65734 425 ASN A CA 1
ATOM 3305 C C . ASN A 1 425 ? -99.06300 19.78400 15.47900 1.000 34.69299 425 ASN A C 1
ATOM 3306 O O . ASN A 1 425 ? -99.12600 18.92600 14.59300 1.000 42.69619 425 ASN A O 1
ATOM 3311 N N . ALA A 1 426 ? -100.12900 20.50000 15.85300 1.000 35.82984 426 ALA A N 1
ATOM 3312 C CA . ALA A 1 426 ? -101.44100 20.19300 15.28700 1.000 36.61536 426 ALA A CA 1
ATOM 3313 C C . ALA A 1 426 ? -101.45300 20.34200 13.76200 1.000 36.44448 426 ALA A C 1
ATOM 3314 O O . ALA A 1 426 ? -102.07700 19.53300 13.07000 1.000 39.71589 426 ALA A O 1
ATOM 3316 N N . PHE A 1 427 ? -100.76300 21.35800 13.21600 1.000 38.01923 427 PHE A N 1
ATOM 3317 C CA . PHE A 1 427 ? -100.65700 21.49800 11.75800 1.000 37.87127 427 PHE A CA 1
ATOM 3318 C C . PHE A 1 427 ? -100.24500 20.18600 11.09900 1.000 43.77709 427 PHE A C 1
ATOM 3319 O O . PHE A 1 427 ? -100.82700 19.76600 10.09100 1.000 47.50702 427 PHE A O 1
ATOM 3327 N N . TYR A 1 428 ? -99.22000 19.53700 11.64900 1.000 35.57716 428 TYR A N 1
ATOM 3328 C CA . TYR A 1 428 ? -98.65400 18.34100 11.05000 1.000 36.66406 428 TYR A CA 1
ATOM 3329 C C . TYR A 1 428 ? -99.51200 17.10100 11.27500 1.000 36.50190 428 TYR A C 1
ATOM 3330 O O . TYR A 1 428 ? -99.13200 16.02200 10.82000 1.000 41.02819 428 TYR A O 1
ATOM 3339 N N . ARG A 1 429 ? -100.65500 17.23000 11.95000 1.000 38.16675 429 ARG A N 1
ATOM 3340 C CA . ARG A 1 429 ? -101.59100 16.13300 12.16100 1.000 36.04252 429 ARG A CA 1
ATOM 3341 C C . ARG A 1 429 ? -102.87200 16.32200 11.37100 1.000 41.98159 429 ARG A C 1
ATOM 3342 O O . ARG A 1 429 ? -103.79800 15.50800 11.50000 1.000 44.52280 429 ARG A O 1
ATOM 3350 N N . TYR A 1 430 ? -102.92900 17.36700 10.54500 1.000 39.74653 430 TYR A N 1
ATOM 3351 C CA . TYR A 1 430 ? -104.13800 17.79100 9.84100 1.000 38.35514 430 TYR A CA 1
ATOM 3352 C C . TYR A 1 430 ? -103.75600 18.14600 8.41000 1.000 42.18904 430 TYR A C 1
ATOM 3353 O O . TYR A 1 430 ? -103.81100 19.31200 8.00500 1.000 38.79267 430 TYR A O 1
ATOM 3362 N N . PRO A 1 431 ? -103.36500 17.15500 7.60700 1.000 39.63755 431 PRO A N 1
ATOM 3363 C CA . PRO A 1 431 ? -102.76500 17.47700 6.30600 1.000 35.30317 431 PRO A CA 1
ATOM 3364 C C . PRO A 1 431 ? -103.71000 17.36200 5.11600 1.000 39.92525 431 PRO A C 1
ATOM 3365 O O . PRO A 1 431 ? -103.22200 17.14500 4.00600 1.000 38.87420 431 PRO A O 1
ATOM 3369 N N . ARG A 1 432 ? -105.03100 17.49300 5.29500 1.000 38.81571 432 ARG A N 1
ATOM 3370 C CA . ARG A 1 432 ? -105.92800 17.31300 4.15100 1.000 38.87728 432 ARG A CA 1
ATOM 3371 C C . ARG A 1 432 ? -105.54800 18.22100 2.97900 1.000 41.37897 432 ARG A C 1
ATOM 3372 O O . ARG A 1 432 ? -105.68500 17.83000 1.81500 1.000 37.08937 432 ARG A O 1
ATOM 3380 N N . LEU A 1 433 ? -105.08200 19.44200 3.26500 1.000 38.34728 433 LEU A N 1
ATOM 3381 C CA . LEU A 1 433 ? -104.48700 20.29300 2.23600 1.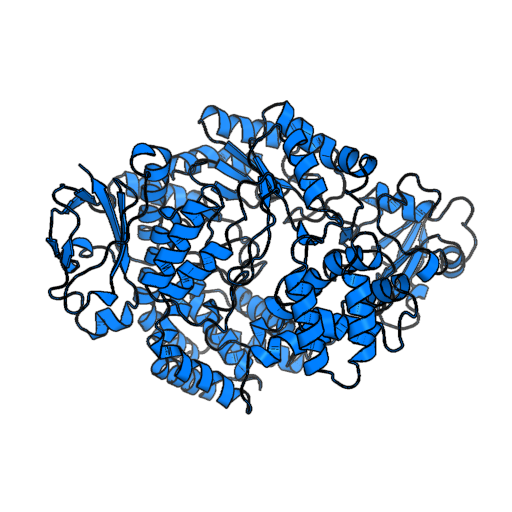000 34.48166 433 LEU A CA 1
ATOM 3382 C C . LEU A 1 433 ? -103.42500 21.14300 2.93000 1.000 36.98078 433 LEU A C 1
ATOM 3383 O O . LEU A 1 433 ? -103.74900 22.15800 3.54900 1.000 34.23445 433 LEU A O 1
ATOM 3388 N N . THR A 1 434 ? -102.15900 20.73100 2.81300 1.000 37.32172 434 THR A N 1
ATOM 3389 C CA . THR A 1 434 ? -101.11100 21.32000 3.64300 1.000 35.02047 434 THR A CA 1
ATOM 3390 C C . THR A 1 434 ? -100.77500 22.76500 3.27900 1.000 36.93491 434 THR A C 1
ATOM 3391 O O . THR A 1 434 ? -100.09600 23.43400 4.06200 1.000 36.16918 434 THR A O 1
ATOM 3395 N N . SER A 1 435 ? -101.22200 23.28000 2.13500 1.000 36.06449 435 SER A N 1
ATOM 3396 C CA . SER A 1 435 ? -101.02300 24.70700 1.90300 1.000 34.64373 435 SER A CA 1
ATOM 3397 C C . SER A 1 435 ? -101.83500 25.56300 2.87700 1.000 34.89446 435 SER A C 1
ATOM 3398 O O . SER A 1 435 ? -101.50400 26.73200 3.07900 1.000 35.51118 435 SER A O 1
ATOM 3401 N N . LEU A 1 436 ? -102.88200 25.00800 3.49000 1.000 34.47138 436 LEU A N 1
ATOM 3402 C CA . LEU A 1 436 ? -103.71300 25.76000 4.42000 1.000 36.51585 436 LEU A CA 1
ATOM 3403 C C . LEU A 1 436 ? -103.20200 25.71700 5.85800 1.000 39.13143 436 LEU A C 1
ATOM 3404 O O . LEU A 1 436 ? -103.59600 26.57000 6.66200 1.000 37.91977 436 LEU A O 1
ATOM 3409 N N . THR A 1 437 ? -102.37100 24.72700 6.20400 1.000 30.42790 437 THR A N 1
ATOM 3410 C CA . THR A 1 437 ? -101.65800 24.68300 7.48100 1.000 32.13636 437 THR A CA 1
ATOM 3411 C C . THR A 1 437 ? -100.40900 25.55300 7.34100 1.000 36.84909 437 THR A C 1
ATOM 3412 O O . THR A 1 437 ? -99.30200 25.08200 7.06900 1.000 36.48846 437 THR A O 1
ATOM 3416 N N . GLU A 1 438 ? -100.61300 26.85800 7.50000 1.000 33.83666 438 GLU A N 1
ATOM 3417 C CA . GLU A 1 438 ? -99.56500 27.85100 7.33600 1.000 32.04006 438 GLU A CA 1
ATOM 3418 C C . GLU A 1 438 ? -99.70300 28.86000 8.46000 1.000 32.08178 438 GLU A C 1
ATOM 3419 O O . GLU A 1 438 ? -100.81600 29.10600 8.93900 1.000 32.30439 438 GLU A O 1
ATOM 3425 N N . VAL A 1 439 ? -98.56800 29.42500 8.89500 1.000 32.11109 439 VAL A N 1
ATOM 3426 C CA . VAL A 1 439 ? -98.56000 30.43800 9.95600 1.000 33.83256 439 VAL A CA 1
ATOM 3427 C C . VAL A 1 439 ? -99.61200 31.49700 9.65100 1.000 34.06617 439 VAL A C 1
ATOM 3428 O O . VAL A 1 439 ? -99.62500 32.07300 8.55300 1.000 34.39525 439 VAL A O 1
ATOM 3432 N N . GLY A 1 440 ? -100.53300 31.71800 10.59600 1.000 34.62028 440 GLY A N 1
ATOM 3433 C CA . GLY A 1 440 ? -101.60000 32.68800 10.44000 1.000 27.00094 440 GLY A CA 1
ATOM 3434 C C . GLY A 1 440 ? -102.87400 32.15000 9.83200 1.000 34.98453 440 GLY A C 1
ATOM 3435 O O . GLY A 1 440 ? -103.86700 32.89300 9.74300 1.000 37.16545 440 GLY A O 1
ATOM 3436 N N . GLY A 1 441 ? -102.87600 30.89000 9.40500 1.000 31.12167 441 GLY A N 1
ATOM 3437 C CA . GLY A 1 441 ? -104.04100 30.27400 8.80400 1.000 34.01943 441 GLY A CA 1
ATOM 3438 C C . GLY A 1 441 ? -104.82200 29.41600 9.78600 1.000 39.83170 441 GLY A C 1
ATOM 3439 O O . GLY A 1 441 ? -104.27300 28.88300 10.75100 1.000 52.18950 441 GLY A O 1
ATOM 3440 N N . ASP A 1 442 ? -106.13400 29.33300 9.54500 1.000 41.65441 442 ASP A N 1
ATOM 3441 C CA . ASP A 1 442 ? -107.02100 28.35700 10.16800 1.000 36.52039 442 ASP A CA 1
ATOM 3442 C C . ASP A 1 442 ? -107.26700 27.25100 9.16100 1.000 34.42211 442 ASP A C 1
ATOM 3443 O O . ASP A 1 442 ? -108.02500 27.46200 8.19800 1.000 34.10873 442 ASP A O 1
ATOM 3448 N N . PRO A 1 443 ? -106.66000 26.07500 9.31400 1.000 37.10073 443 PRO A N 1
ATOM 3449 C CA . PRO A 1 443 ? -106.81900 25.04500 8.27500 1.000 38.17741 443 PRO A CA 1
ATOM 3450 C C . PRO A 1 443 ? -108.22100 24.48300 8.20300 1.000 36.79065 443 PRO A C 1
ATOM 3451 O O . PRO A 1 443 ? -108.55100 23.81600 7.21300 1.000 36.76781 443 PRO A O 1
ATOM 3455 N N . SER A 1 444 ? -109.06100 24.72500 9.20700 1.000 29.65213 444 SER A N 1
ATOM 3456 C CA . SER A 1 444 ? -110.43900 24.27600 9.08900 1.000 35.61812 444 SER A CA 1
ATOM 3457 C C . SER A 1 444 ? -111.25500 25.18900 8.19300 1.000 38.58699 444 SER A C 1
ATOM 3458 O O . SER A 1 444 ? -112.37100 24.81400 7.80600 1.000 45.33090 444 SER A O 1
ATOM 3461 N N . LEU A 1 445 ? -110.71800 26.36600 7.86000 1.000 34.36463 445 LEU A N 1
ATOM 3462 C CA . LEU A 1 445 ? -111.31700 27.26600 6.87700 1.000 37.66865 445 LEU A CA 1
ATOM 3463 C C . LEU A 1 445 ? -110.68100 26.93800 5.53300 1.000 38.62403 445 LEU A C 1
ATOM 3464 O O . LEU A 1 445 ? -109.57100 27.38400 5.22700 1.000 34.18806 445 LEU A O 1
ATOM 3469 N N . PHE A 1 446 ? -111.39300 26.14900 4.73300 1.000 36.60148 446 PHE A N 1
ATOM 3470 C CA . PHE A 1 446 ? -110.79000 25.49100 3.58200 1.000 35.97448 446 PHE A CA 1
ATOM 3471 C C . PHE A 1 446 ? -110.66500 26.42700 2.38400 1.000 35.11416 446 PHE A C 1
ATOM 3472 O O . PHE A 1 446 ? -109.68100 26.36300 1.64200 1.000 38.84235 446 PHE A O 1
ATOM 3480 N N . ALA A 1 447 ? -111.65500 27.28700 2.17400 1.000 32.83366 447 ALA A N 1
ATOM 3481 C CA . ALA A 1 447 ? -111.68200 28.18100 1.03000 1.000 34.58384 447 ALA A CA 1
ATOM 3482 C C . ALA A 1 447 ? -112.50600 29.40100 1.40600 1.000 38.34552 447 ALA A C 1
ATOM 3483 O O . ALA A 1 447 ? -113.34600 29.34100 2.30700 1.000 42.29804 447 ALA A O 1
ATOM 3485 N N . ILE A 1 448 ? -112.26000 30.51300 0.71300 1.000 38.69860 448 ILE A N 1
ATOM 3486 C CA . ILE A 1 448 ? -113.15400 31.66700 0.75700 1.000 35.16087 448 ILE A CA 1
ATOM 3487 C C . ILE A 1 448 ? -113.45400 32.08000 -0.67600 1.000 36.48479 448 ILE A C 1
ATOM 3488 O O . ILE A 1 448 ? -112.61900 31.92300 -1.57500 1.000 34.06646 448 ILE A O 1
ATOM 3493 N N . ASP A 1 449 ? -114.66800 32.59200 -0.89500 1.000 33.90174 449 ASP A N 1
ATOM 3494 C CA . ASP A 1 449 ? -115.08200 32.99600 -2.23200 1.000 34.80054 449 ASP A CA 1
ATOM 3495 C C . ASP A 1 449 ? -114.61500 34.41900 -2.51900 1.000 36.19041 449 ASP A C 1
ATOM 3496 O O . ASP A 1 449 ? -114.03800 35.09100 -1.66600 1.000 35.95618 449 ASP A O 1
ATOM 3501 N N . ALA A 1 450 ? -114.88100 34.89800 -3.73100 1.000 36.82686 450 ALA A N 1
ATOM 3502 C CA . ALA A 1 450 ? -114.33500 36.19600 -4.11800 1.000 34.19143 450 ALA A CA 1
ATOM 3503 C C . ALA A 1 450 ? -114.86100 37.30300 -3.21600 1.000 32.89119 450 ALA A C 1
ATOM 3504 O O . ALA A 1 450 ? -114.12100 38.21600 -2.84100 1.000 38.93577 450 ALA A O 1
ATOM 3506 N N . ALA A 1 451 ? -116.13200 37.22200 -2.83200 1.000 35.23681 451 ALA A N 1
ATOM 3507 C CA . ALA A 1 451 ? -116.71600 38.24500 -1.97600 1.000 32.90663 451 ALA A CA 1
ATOM 3508 C C . ALA A 1 451 ? -115.98900 38.33100 -0.64200 1.000 33.99362 451 ALA A C 1
ATOM 3509 O O . ALA A 1 451 ? -115.68300 39.42400 -0.15800 1.000 43.63317 451 ALA A O 1
ATOM 3511 N N . ALA A 1 452 ? -115.72100 37.18000 -0.02300 1.000 35.18131 452 ALA A N 1
ATOM 3512 C CA . ALA A 1 452 ? -114.97600 37.15900 1.23200 1.000 33.71684 452 ALA A CA 1
ATOM 3513 C C . ALA A 1 452 ? -113.54700 37.66300 1.04400 1.000 33.54505 452 ALA A C 1
ATOM 3514 O O . ALA A 1 452 ? -113.01400 38.38100 1.90300 1.000 32.12269 452 ALA A O 1
ATOM 3516 N N . PHE A 1 453 ? -112.89800 37.27400 -0.05600 1.000 33.08082 453 PHE A N 1
ATOM 3517 C CA . PHE A 1 453 ? -111.57800 37.81200 -0.35900 1.000 32.57574 453 PHE A CA 1
ATOM 3518 C C . PHE A 1 453 ? -111.60700 39.33700 -0.40300 1.000 35.28281 453 PHE A C 1
ATOM 3519 O O . PHE A 1 453 ? -110.79100 40.00700 0.24100 1.000 35.55412 453 PHE A O 1
ATOM 3527 N N . HIS A 1 454 ? -112.56200 39.90300 -1.14600 1.000 31.27950 454 HIS A N 1
ATOM 3528 C CA . HIS A 1 454 ? -112.63300 41.35500 -1.28000 1.000 32.54718 454 HIS A CA 1
ATOM 3529 C C . HIS A 1 454 ? -112.90600 42.03900 0.05900 1.000 36.03867 454 HIS A C 1
ATOM 3530 O O . HIS A 1 454 ? -112.31200 43.08300 0.36100 1.000 37.46368 454 HIS A O 1
ATOM 3537 N N . ALA A 1 455 ? -113.81000 41.47600 0.86700 1.000 36.89102 455 ALA A N 1
ATOM 3538 C CA . ALA A 1 455 ? -114.06500 42.02900 2.19200 1.000 35.20908 455 ALA A CA 1
ATOM 3539 C C . ALA A 1 455 ? -112.79100 42.04300 3.02900 1.000 35.52324 455 ALA A C 1
ATOM 3540 O O . ALA A 1 455 ? -112.51700 43.00900 3.74800 1.000 37.63381 455 ALA A O 1
ATOM 3542 N N . ALA A 1 456 ? -111.98900 40.98700 2.93700 1.000 28.12403 456 ALA A N 1
ATOM 3543 C CA . ALA A 1 456 ? -110.70600 40.99900 3.62100 1.000 30.00375 456 ALA A CA 1
ATOM 3544 C C . A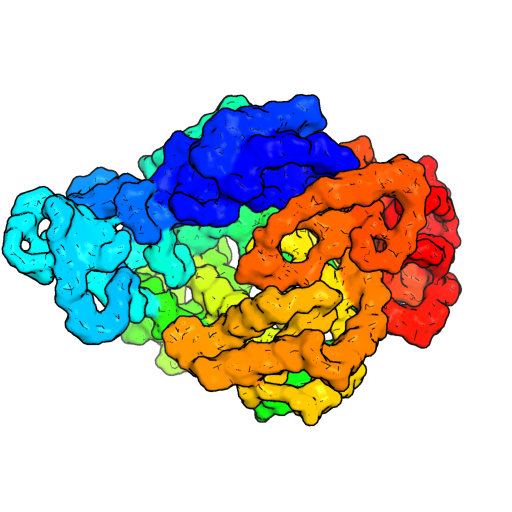LA A 1 456 ? -109.82800 42.15200 3.13600 1.000 37.45802 456 ALA A C 1
ATOM 3545 O O . ALA A 1 456 ? -109.18900 42.83200 3.94500 1.000 39.14935 456 ALA A O 1
ATOM 3547 N N . GLN A 1 457 ? -109.77800 42.39000 1.82000 1.000 37.80347 457 GLN A N 1
ATOM 3548 C CA . GLN A 1 457 ? -108.93300 43.47700 1.31200 1.000 33.77752 457 GLN A CA 1
ATOM 3549 C C . GLN A 1 457 ? -109.45300 44.83100 1.77100 1.000 34.57708 457 GLN A C 1
ATOM 3550 O O . GLN A 1 457 ? -108.67100 45.70900 2.16300 1.000 33.55623 457 GLN A O 1
ATOM 3556 N N . ARG A 1 458 ? -110.77600 45.01300 1.73200 1.000 32.37920 458 ARG A N 1
ATOM 3557 C CA . ARG A 1 458 ? -111.36400 46.26300 2.19000 1.000 34.42726 458 ARG A CA 1
ATOM 3558 C C . ARG A 1 458 ? -111.07200 46.51700 3.65900 1.000 34.79034 458 ARG A C 1
ATOM 3559 O O . ARG A 1 458 ? -110.77700 47.65400 4.04600 1.000 32.32484 458 ARG A O 1
ATOM 3567 N N . ASP A 1 459 ? -111.18500 45.48000 4.49600 1.000 33.21822 459 ASP A N 1
ATOM 3568 C CA . ASP A 1 459 ? -110.89000 45.63800 5.91600 1.000 34.67014 459 ASP A CA 1
ATOM 3569 C C . ASP A 1 459 ? -109.46600 46.14900 6.12600 1.000 32.16695 459 ASP A C 1
ATOM 3570 O O . ASP A 1 459 ? -109.23500 47.09400 6.89200 1.000 31.41731 459 ASP A O 1
ATOM 3575 N N . ARG A 1 460 ? -108.50700 45.58200 5.41000 1.000 29.33865 460 ARG A N 1
ATOM 3576 C CA . ARG A 1 460 ? -107.10800 46.03300 5.54800 1.000 26.55236 460 ARG A CA 1
ATOM 3577 C C . ARG A 1 460 ? -107.02300 47.48100 5.08200 1.000 34.19926 460 ARG A C 1
ATOM 3578 O O . ARG A 1 460 ? -106.42400 48.23800 5.73900 1.000 29.94805 460 ARG A O 1
ATOM 3586 N N . ALA A 1 461 ? -107.66800 47.80700 3.97800 1.000 29.59441 461 ALA A N 1
ATOM 3587 C CA . ALA A 1 461 ? -107.62300 49.18500 3.48900 1.000 30.92944 461 ALA A CA 1
ATOM 3588 C C . ALA A 1 461 ? -108.21700 50.15700 4.50000 1.000 32.85785 461 ALA A C 1
ATOM 3589 O O . ALA A 1 461 ? -107.79000 51.31600 4.57900 1.000 36.63931 461 ALA A O 1
ATOM 3591 N N . ALA A 1 462 ? -109.19800 49.70100 5.27900 1.000 30.40476 462 ALA A N 1
ATOM 3592 C CA . ALA A 1 462 ? -109.94800 50.56100 6.18100 1.000 33.25368 462 ALA A CA 1
ATOM 3593 C C . ALA A 1 462 ? -109.27500 50.71600 7.52900 1.000 35.78779 462 ALA A C 1
ATOM 3594 O O . ALA A 1 462 ? -109.35100 51.79600 8.12200 1.000 38.03410 462 ALA A O 1
ATOM 3596 N N . ARG A 1 463 ? -108.58600 49.67600 8.01400 1.000 33.91337 463 ARG A N 1
ATOM 3597 C CA . ARG A 1 463 ? -108.04000 49.68500 9.36400 1.000 31.43149 463 ARG A CA 1
ATOM 3598 C C . ARG A 1 463 ? -106.53200 49.51500 9.44100 1.000 34.31463 463 ARG A C 1
ATOM 3599 O O . ARG A 1 463 ? -105.93500 49.92800 10.44300 1.000 41.15160 463 ARG A O 1
ATOM 3607 N N . LEU A 1 464 ? -105.90200 48.91900 8.43800 1.000 34.88560 464 LEU A N 1
ATOM 3608 C CA . LEU A 1 464 ? -104.47000 48.61900 8.47600 1.000 33.10516 464 LEU A CA 1
ATOM 3609 C C . LEU A 1 464 ? -103.81300 48.96500 7.14300 1.000 33.19616 464 LEU A C 1
ATOM 3610 O O . LEU A 1 464 ? -103.09300 48.12900 6.57600 1.000 30.95698 464 LEU A O 1
ATOM 3615 N N . PRO A 1 465 ? -104.00900 50.18400 6.62400 1.000 33.63887 465 PRO A N 1
ATOM 3616 C CA . PRO A 1 465 ? -103.59100 50.46700 5.23700 1.000 30.63986 465 PRO A CA 1
ATOM 3617 C C . PRO A 1 465 ? -102.09400 50.39500 5.01700 1.000 32.41013 465 PRO A C 1
ATOM 3618 O O . PRO A 1 465 ? -101.66000 50.20800 3.87100 1.000 36.56036 465 PRO A O 1
ATOM 3622 N N . GLU A 1 466 ? -101.28700 50.50200 6.07000 1.000 28.54187 466 GLU A N 1
ATOM 3623 C CA . GLU A 1 466 ? -99.84100 50.36900 5.94300 1.000 26.76011 466 GLU A CA 1
ATOM 3624 C C . GLU A 1 466 ? -99.32900 49.00300 6.37600 1.000 27.78814 466 GLU A C 1
ATOM 3625 O O . GLU A 1 466 ? -98.12700 48.74300 6.26500 1.000 33.49364 466 GLU A O 1
ATOM 3631 N N . SER A 1 467 ? -100.20900 48.11800 6.83800 1.000 24.20269 467 SER A N 1
ATOM 3632 C CA . SER A 1 467 ? -99.77400 46.81900 7.33900 1.000 26.66699 467 SER A CA 1
ATOM 3633 C C . SER A 1 467 ? -99.15600 45.99300 6.20700 1.000 33.61978 467 SER A C 1
ATOM 3634 O O . SER A 1 467 ? -99.49500 46.16000 5.03100 1.000 32.00398 467 SER A O 1
ATOM 3637 N N . MET A 1 468 ? -98.20100 45.13100 6.56300 1.000 32.45011 468 MET A N 1
ATOM 3638 C CA . MET A 1 468 ? -97.56700 44.28100 5.56200 1.000 27.54535 468 MET A CA 1
ATOM 3639 C C . MET A 1 468 ? -98.54000 43.22400 5.06600 1.000 30.02286 468 MET A C 1
ATOM 3640 O O . MET A 1 468 ? -99.44400 42.78700 5.78600 1.000 35.35782 468 MET A O 1
ATOM 3645 N N . THR A 1 469 ? -98.38000 42.85700 3.80200 1.000 26.45050 469 THR A N 1
ATOM 3646 C CA . THR A 1 469 ? -98.88700 41.59600 3.29300 1.000 29.22570 469 THR A CA 1
ATOM 3647 C C . THR A 1 469 ? -97.67900 40.75100 2.93300 1.000 29.32528 469 THR A C 1
ATOM 3648 O O . THR A 1 469 ? -96.61800 41.27800 2.58100 1.000 35.54072 469 THR A O 1
ATOM 3652 N N . THR A 1 470 ? -97.83800 39.43900 3.01800 1.000 24.39418 470 THR A N 1
ATOM 3653 C CA . THR A 1 470 ? -96.70800 38.56400 2.75100 1.000 30.31414 470 THR A CA 1
ATOM 3654 C C . THR A 1 470 ? -97.21400 37.22700 2.20700 1.000 34.38817 470 THR A C 1
ATOM 3655 O O . THR A 1 470 ? -98.34200 36.81600 2.48500 1.000 27.46460 470 THR A O 1
ATOM 3659 N N . LEU A 1 471 ? -96.37600 36.55600 1.41200 1.000 35.21406 471 LEU A N 1
ATOM 3660 C CA . LEU A 1 471 ? -96.65600 35.19600 0.96600 1.000 35.03130 471 LEU A CA 1
ATOM 3661 C C . LEU A 1 471 ? -95.61900 34.17800 1.41700 1.000 32.22710 471 LEU A C 1
ATOM 3662 O O . LEU A 1 471 ? -95.92300 32.98400 1.43300 1.000 33.16833 471 LEU A O 1
ATOM 3667 N N . THR A 1 472 ? -94.40600 34.61100 1.74500 1.000 28.26934 472 THR A N 1
ATOM 3668 C CA . THR A 1 472 ? -93.31700 33.76200 2.20300 1.000 26.04799 472 THR A CA 1
ATOM 3669 C C . THR A 1 472 ? -92.52200 34.56500 3.21700 1.000 33.76189 472 THR A C 1
ATOM 3670 O O . THR A 1 472 ? -92.28100 35.75700 3.00800 1.000 30.14764 472 THR A O 1
ATOM 3674 N N . THR A 1 473 ? -92.13300 33.92600 4.31800 1.000 30.39282 473 THR A N 1
ATOM 3675 C CA . THR A 1 473 ? -91.16800 34.52100 5.23400 1.000 30.11853 473 THR A CA 1
ATOM 3676 C C . THR A 1 473 ? -90.12600 33.47000 5.61900 1.000 33.15038 473 THR A C 1
ATOM 3677 O O . THR A 1 473 ? -90.15000 32.32000 5.16000 1.000 29.79170 473 THR A O 1
ATOM 3681 N N . HIS A 1 474 ? -89.18300 33.88900 6.46300 1.000 31.84875 474 HIS A N 1
ATOM 3682 C CA . HIS A 1 474 ? -88.20000 32.97300 7.02000 1.000 31.31164 474 HIS A CA 1
ATOM 3683 C C . HIS A 1 474 ? -88.83700 31.97900 7.98300 1.000 32.20630 474 HIS A C 1
ATOM 3684 O O . HIS A 1 474 ? -88.16600 31.01900 8.38600 1.000 33.62208 474 HIS A O 1
ATOM 3691 N N . ASP A 1 475 ? -90.12400 32.16200 8.33200 1.000 29.41294 475 ASP A N 1
ATOM 3692 C CA . ASP A 1 475 ? -90.81800 31.25100 9.23800 1.000 30.36300 475 ASP A CA 1
ATOM 3693 C C . ASP A 1 475 ? -92.00100 30.50100 8.63400 1.000 36.80299 475 ASP A C 1
ATOM 3694 O O . ASP A 1 475 ? -92.63800 29.71900 9.35600 1.000 33.82520 475 ASP A O 1
ATOM 3699 N N . THR A 1 476 ? -92.33200 30.70400 7.35800 1.000 33.45872 476 THR A N 1
ATOM 3700 C CA . THR A 1 476 ? -93.47000 29.97800 6.80100 1.000 31.66200 476 THR A CA 1
ATOM 3701 C C . THR A 1 476 ? -93.16200 28.48600 6.71200 1.000 32.58003 476 THR A C 1
ATOM 3702 O O . THR A 1 476 ? -92.00300 28.06800 6.59100 1.000 33.85144 476 THR A O 1
ATOM 3706 N N . LYS A 1 477 ? -94.22400 27.68000 6.80200 1.000 33.60910 477 LYS A N 1
ATOM 3707 C CA . LYS A 1 477 ? -94.08500 26.22400 6.81000 1.000 30.68040 477 LYS A CA 1
ATOM 3708 C C . LYS A 1 477 ? -93.72200 25.69400 5.43800 1.000 32.87770 477 LYS A C 1
ATOM 3709 O O . LYS A 1 477 ? -93.03200 24.68100 5.33000 1.000 32.54278 477 LYS A O 1
ATOM 3715 N N . ARG A 1 478 ? -94.18100 26.36800 4.39000 1.000 32.48594 478 ARG A N 1
ATOM 3716 C CA . ARG A 1 478 ? -93.92100 26.02300 3.00100 1.000 32.38826 478 ARG A CA 1
ATOM 3717 C C . ARG A 1 478 ? -93.93400 27.34000 2.23500 1.000 32.28486 478 ARG A C 1
ATOM 3718 O O . ARG A 1 478 ? -94.78800 28.19800 2.50000 1.000 31.80701 478 ARG A O 1
ATOM 3726 N N . SER A 1 479 ? -92.97200 27.52500 1.32200 1.000 30.98923 479 SER A N 1
ATOM 3727 C CA . SER A 1 479 ? -92.87800 28.80400 0.61900 1.000 36.97882 479 SER A CA 1
ATOM 3728 C C . SER A 1 479 ? -93.95600 28.90500 -0.47100 1.000 33.99247 479 SER A C 1
ATOM 3729 O O . SER A 1 479 ? -94.61300 27.91300 -0.82700 1.000 32.36248 479 SER A O 1
ATOM 3732 N N . GLU A 1 480 ? -94.12200 30.12900 -1.01100 1.000 31.01039 480 GLU A N 1
ATOM 3733 C CA . GLU A 1 480 ? -95.33700 30.47700 -1.76200 1.000 29.61263 480 GLU A CA 1
ATOM 3734 C C . GLU A 1 480 ? -95.58000 29.55900 -2.96500 1.000 29.59941 480 GLU A C 1
ATOM 3735 O O . GLU A 1 480 ? -96.72500 29.18700 -3.23800 1.000 33.53095 480 GLU A O 1
ATOM 3741 N N . ASP A 1 481 ? -94.53500 29.16500 -3.69400 1.000 24.50049 481 ASP A N 1
ATOM 3742 C CA . ASP A 1 481 ? -94.80700 28.34500 -4.87500 1.000 32.79285 481 ASP A CA 1
ATOM 3743 C C . ASP A 1 481 ? -94.97600 26.86400 -4.56200 1.000 32.67174 481 ASP A C 1
ATOM 3744 O O . ASP A 1 481 ? -95.62800 26.14900 -5.33600 1.000 31.73492 481 ASP A O 1
ATOM 3749 N N . THR A 1 482 ? -94.41700 26.38800 -3.45300 1.000 33.52121 482 THR A N 1
ATOM 3750 C CA . THR A 1 482 ? -94.77900 25.06800 -2.95600 1.000 34.87709 482 THR A CA 1
ATOM 3751 C C . THR A 1 482 ? -96.27300 25.00000 -2.67200 1.000 31.92106 482 THR A C 1
ATOM 3752 O O . THR A 1 482 ? -96.95800 24.05200 -3.07600 1.000 37.72346 482 THR A O 1
ATOM 3756 N N . ARG A 1 483 ? -96.79700 26.01400 -1.97700 1.000 30.44910 483 ARG A N 1
ATOM 3757 C CA . ARG A 1 483 ? -98.22100 26.04300 -1.67200 1.000 30.68797 483 ARG A CA 1
ATOM 3758 C C . ARG A 1 483 ? -99.05300 26.20900 -2.93800 1.000 36.92152 483 ARG A C 1
ATOM 3759 O O . ARG A 1 483 ? -100.12200 25.59200 -3.07200 1.000 36.09314 483 ARG A O 1
ATOM 3767 N N . ALA A 1 484 ? -98.56600 27.02200 -3.88800 1.000 28.98658 484 ALA A N 1
ATOM 3768 C CA . ALA A 1 484 ? -99.31300 27.25700 -5.12200 1.000 30.18384 484 ALA A CA 1
ATOM 3769 C C . ALA A 1 484 ? -99.62100 25.95200 -5.83900 1.000 34.35617 484 ALA A C 1
ATOM 3770 O O . ALA A 1 484 ? -100.73100 25.75900 -6.34300 1.000 32.46300 484 ALA A O 1
ATOM 3772 N N . ARG A 1 485 ? -98.64700 25.04200 -5.90200 1.000 31.93947 485 ARG A N 1
ATOM 3773 C CA . ARG A 1 485 ? -98.91400 23.78300 -6.57100 1.000 31.27206 485 ARG A CA 1
ATOM 3774 C C . ARG A 1 485 ? -99.74800 22.85100 -5.69400 1.000 36.55790 485 ARG A C 1
ATOM 3775 O O . ARG A 1 485 ? -100.66800 22.19300 -6.19400 1.000 37.40839 485 ARG A O 1
ATOM 3783 N N . ILE A 1 486 ? -99.45800 22.79700 -4.38700 1.000 36.28362 486 ILE A N 1
ATOM 3784 C CA . ILE A 1 486 ? -100.24500 21.95700 -3.48400 1.000 33.11765 486 ILE A CA 1
ATOM 3785 C C . ILE A 1 486 ? -101.72400 22.32700 -3.55700 1.000 33.58796 486 ILE A C 1
ATOM 3786 O O . ILE A 1 486 ? -102.59700 21.45000 -3.58400 1.000 36.08998 486 ILE A O 1
ATOM 3791 N N . THR A 1 487 ? -102.01900 23.63200 -3.62500 1.000 32.50209 487 THR A N 1
ATOM 3792 C CA . THR A 1 487 ? -103.39700 24.12900 -3.66000 1.000 35.50914 487 THR A CA 1
ATOM 3793 C C . THR A 1 487 ? -104.18800 23.58300 -4.85300 1.000 39.86151 487 THR A C 1
ATOM 3794 O O . THR A 1 487 ? -105.41400 23.41800 -4.77000 1.000 36.52120 487 THR A O 1
ATOM 3798 N N . ALA A 1 488 ? -103.49500 23.23400 -5.92000 1.000 36.18840 488 ALA A N 1
ATOM 3799 C CA . ALA A 1 488 ? -104.14100 22.65800 -7.10900 1.000 30.78894 488 ALA A CA 1
ATOM 3800 C C . ALA A 1 488 ? -104.78300 21.30600 -6.78000 1.000 41.57116 488 ALA A C 1
ATOM 3801 O O . ALA A 1 488 ? -105.73300 20.96400 -7.43900 1.000 43.43409 488 ALA A O 1
ATOM 3803 N N . LEU A 1 489 ? -104.36100 20.63100 -5.70900 1.000 36.77348 489 LEU A N 1
ATOM 3804 C CA . LEU A 1 489 ? -104.94600 19.33300 -5.28400 1.000 35.83785 489 LEU A CA 1
ATOM 3805 C C . LEU A 1 489 ? -106.42600 19.46400 -4.91100 1.000 43.85339 489 LEU A C 1
ATOM 3806 O O . LEU A 1 489 ? -107.11700 18.52700 -5.09800 1.000 38.06931 489 LEU A O 1
ATOM 3811 N N . ALA A 1 490 ? -106.91300 20.63100 -4.49300 1.000 40.79755 490 ALA A N 1
ATOM 3812 C CA . ALA A 1 490 ? -108.34200 20.84300 -4.18900 1.000 39.81925 490 ALA A CA 1
ATOM 3813 C C . ALA A 1 490 ? -109.22100 20.76300 -5.44100 1.000 40.99749 490 ALA A C 1
ATOM 3814 O O . ALA A 1 490 ? -110.37700 20.56600 -5.29000 1.000 42.71909 490 ALA A O 1
ATOM 3816 N N . GLU A 1 491 ? -108.67300 20.95000 -6.62800 1.000 41.69805 491 GLU A N 1
ATOM 3817 C CA . GLU A 1 491 ? -109.41100 20.83800 -7.89900 1.000 44.79439 491 GLU A CA 1
ATOM 3818 C C . GLU A 1 491 ? -109.37100 19.39800 -8.40200 1.000 43.36992 491 GLU A C 1
ATOM 3819 O O . GLU A 1 491 ? -110.18300 19.05900 -9.22000 1.000 46.24045 491 GLU A O 1
ATOM 3825 N N . ALA A 1 492 ? -108.45100 18.58500 -7.90900 1.000 40.55466 492 ALA A N 1
ATOM 3826 C CA . ALA A 1 492 ? -108.36800 17.19100 -8.38400 1.000 42.46239 492 ALA A CA 1
ATOM 3827 C C . ALA A 1 492 ? -108.23500 16.20800 -7.22200 1.000 44.28316 492 ALA A C 1
ATOM 3828 O O . ALA A 1 492 ? -107.28800 15.47600 -7.19700 1.000 42.11819 492 ALA A O 1
ATOM 3830 N N . PRO A 1 493 ? -109.17100 16.16500 -6.26800 1.000 45.09617 493 PRO A N 1
ATOM 3831 C CA . PRO A 1 493 ? -109.06100 15.26200 -5.14200 1.000 44.35333 493 PRO A CA 1
ATOM 3832 C C . PRO A 1 493 ? -109.08700 13.77100 -5.50100 1.000 44.81369 493 PRO A C 1
ATOM 3833 O O . PRO A 1 493 ? -108.44000 13.02300 -4.86900 1.000 44.38531 493 PRO A O 1
ATOM 3837 N N . GLU A 1 494 ? -109.81400 13.41200 -6.54700 1.000 45.12339 494 GLU A N 1
ATOM 3838 C CA . GLU A 1 494 ? -109.85900 12.00700 -6.98900 1.000 44.72252 494 GLU A CA 1
ATOM 3839 C C . GLU A 1 494 ? -108.51100 11.65400 -7.60700 1.000 44.88640 494 GLU A C 1
ATOM 3840 O O . GLU A 1 494 ? -108.03600 10.57300 -7.37100 1.000 42.72625 494 GLU A O 1
ATOM 3846 N N . ARG A 1 495 ? -107.90900 12.57900 -8.33500 1.000 44.31035 495 ARG A N 1
ATOM 3847 C CA . ARG A 1 495 ? -106.58200 12.31900 -8.92200 1.000 45.93341 495 ARG A CA 1
ATOM 3848 C C . ARG A 1 495 ? -105.55600 12.17500 -7.80400 1.000 50.48989 495 ARG A C 1
ATOM 3849 O O . ARG A 1 495 ? -104.67300 11.38100 -7.95500 1.000 47.04221 495 ARG A O 1
ATOM 3857 N N . TRP A 1 496 ? -105.68300 12.96000 -6.74000 1.000 41.89905 496 TRP A N 1
ATOM 3858 C CA . TRP A 1 496 ? -104.74600 12.89000 -5.60000 1.000 39.44799 496 TRP A CA 1
ATOM 3859 C C . TRP A 1 496 ? -104.90300 11.55200 -4.88000 1.000 44.15781 496 TRP A C 1
ATOM 3860 O O . TRP A 1 496 ? -103.91000 10.97500 -4.54500 1.000 40.94119 496 TRP A O 1
ATOM 3871 N N . ARG A 1 497 ? -106.13600 11.11200 -4.68100 1.000 40.29234 497 ARG A N 1
ATOM 3872 C CA . ARG A 1 497 ? -106.43400 9.81200 -4.04800 1.000 40.20483 497 ARG A CA 1
ATOM 3873 C C . ARG A 1 497 ? -105.77800 8.71700 -4.87700 1.000 42.48510 497 ARG A C 1
ATOM 3874 O O . ARG A 1 497 ? -105.11600 7.89800 -4.31300 1.000 51.53141 497 ARG A O 1
ATOM 3882 N N . ARG A 1 498 ? -105.93500 8.77000 -6.18800 1.000 42.76632 498 ARG A N 1
ATOM 3883 C CA . ARG A 1 498 ? -105.31900 7.78400 -7.09700 1.000 43.00903 498 ARG A CA 1
ATOM 3884 C C . ARG A 1 498 ? -103.80500 7.82100 -6.97300 1.000 44.36278 498 ARG A C 1
ATOM 3885 O O . ARG A 1 498 ? -103.21900 6.78300 -7.02400 1.000 47.87456 498 ARG A O 1
ATOM 3893 N N . PHE A 1 499 ? -103.21000 8.99300 -6.83500 1.000 39.82173 499 PHE A N 1
ATOM 3894 C CA . PHE A 1 499 ? -101.74000 9.08700 -6.74100 1.000 42.74237 499 PHE A CA 1
ATOM 3895 C C . PHE A 1 499 ? -101.26100 8.42700 -5.45400 1.000 43.23043 499 PHE A C 1
ATOM 3896 O O . PHE A 1 499 ? -100.31900 7.69800 -5.48400 1.000 42.14416 499 PHE A O 1
ATOM 3904 N N . LEU A 1 500 ? -101.87900 8.78000 -4.34400 1.000 41.02272 500 LEU A N 1
ATOM 3905 C CA . LEU A 1 500 ? -101.50600 8.16200 -3.07300 1.000 42.55892 500 LEU A CA 1
ATOM 3906 C C . LEU A 1 500 ? -101.68900 6.64800 -3.12100 1.000 44.09976 500 LEU A C 1
ATOM 3907 O O . LEU A 1 500 ? -100.86500 5.89600 -2.58700 1.000 46.83745 500 LEU A O 1
ATOM 3912 N N . THR A 1 501 ? -102.76300 6.18200 -3.76100 1.000 47.24961 501 THR A N 1
ATOM 3913 C CA . THR A 1 501 ? -103.00100 4.74600 -3.86600 1.000 41.57744 501 THR A CA 1
ATOM 3914 C C . THR A 1 501 ? -101.90000 4.07000 -4.67200 1.000 50.17399 501 THR A C 1
ATOM 3915 O O . THR A 1 501 ? -101.39800 3.00400 -4.28900 1.000 49.38404 501 THR A O 1
ATOM 3919 N N . GLU A 1 502 ? -101.50900 4.68000 -5.79600 1.000 49.94535 502 GLU A N 1
ATOM 3920 C CA . GLU A 1 502 ? -100.51300 4.04900 -6.65600 1.000 46.52757 502 GLU A CA 1
ATOM 3921 C C . GLU A 1 502 ? -99.13400 4.12500 -6.02900 1.000 44.68205 502 GLU A C 1
ATOM 3922 O O . GLU A 1 502 ? -98.40100 3.13400 -5.98100 1.000 56.42873 502 GLU A O 1
ATOM 3928 N N . VAL A 1 503 ? -98.77400 5.28200 -5.51000 1.000 47.31897 503 VAL A N 1
ATOM 3929 C CA . VAL A 1 503 ? -97.45200 5.38200 -4.92900 1.000 52.93545 503 VAL A CA 1
ATOM 3930 C C . VAL A 1 503 ? -97.40800 4.59700 -3.61300 1.000 53.12940 503 VAL A C 1
ATOM 3931 O O . VAL A 1 503 ? -96.38400 3.99200 -3.26500 1.000 54.00947 503 VAL A O 1
ATOM 3935 N N . GLY A 1 504 ? -98.54100 4.51400 -2.91300 1.000 47.48130 504 GLY A N 1
ATOM 3936 C CA . GLY A 1 504 ? -98.62300 3.73400 -1.69800 1.000 48.24826 504 GLY A CA 1
ATOM 3937 C C . GLY A 1 504 ? -98.64500 2.24300 -1.92800 1.000 53.73429 504 GLY A C 1
ATOM 3938 O O . GLY A 1 504 ? -98.45200 1.48400 -0.97300 1.000 51.39465 504 GLY A O 1
ATOM 3939 N N . GLY A 1 505 ? -98.89300 1.80900 -3.16600 1.000 51.53149 505 GLY A N 1
ATOM 3940 C CA . GLY A 1 505 ? -98.69900 0.42300 -3.51900 1.000 45.93099 505 GLY A CA 1
ATOM 3941 C C . GLY A 1 505 ? -97.25600 0.01900 -3.68600 1.000 48.77510 505 GLY A C 1
ATOM 3942 O O . GLY A 1 505 ? -96.97700 -1.16300 -3.90700 1.000 47.93226 505 GLY A O 1
ATOM 3943 N N . LEU A 1 506 ? -96.32600 0.96800 -3.57800 1.000 47.79779 506 LEU A N 1
ATOM 3944 C CA . LEU A 1 506 ? -94.91100 0.68900 -3.78400 1.000 51.26146 506 LEU A CA 1
ATOM 3945 C C . LEU A 1 506 ? -94.04000 0.96500 -2.57000 1.000 50.63320 506 LEU A C 1
ATOM 3946 O O . LEU A 1 506 ? -93.02500 0.28200 -2.39400 1.000 55.72325 506 LEU A O 1
ATOM 3951 N N . ILE A 1 507 ? -94.40600 1.93000 -1.72600 1.000 48.79612 507 ILE A N 1
ATOM 3952 C CA . ILE A 1 507 ? -93.57000 2.32800 -0.60000 1.000 50.35832 507 ILE A CA 1
ATOM 3953 C C . ILE A 1 507 ? -94.46800 2.93200 0.47300 1.000 51.01146 507 ILE A C 1
ATOM 3954 O O . ILE A 1 507 ? -95.53100 3.48800 0.17800 1.000 51.95651 507 ILE A O 1
ATOM 3959 N N . GLY A 1 508 ? -94.04400 2.79800 1.72700 1.000 49.94190 508 GLY A N 1
ATOM 3960 C CA . GLY A 1 508 ? -94.82000 3.28100 2.85800 1.000 41.77898 508 GLY A CA 1
ATOM 3961 C C . GLY A 1 508 ? -94.00800 3.20500 4.13400 1.000 42.55011 508 GLY A C 1
ATOM 3962 O O . GLY A 1 508 ? -92.93100 2.60500 4.18100 1.000 45.35952 508 GLY A O 1
ATOM 3963 N N . THR A 1 509 ? -94.54900 3.82500 5.18200 1.000 45.92809 509 THR A N 1
ATOM 3964 C CA . THR A 1 509 ? -93.85800 3.95200 6.45900 1.000 49.68752 509 THR A CA 1
ATOM 3965 C C . THR A 1 509 ? -94.60100 3.33600 7.63400 1.000 55.00787 509 THR A C 1
ATOM 3966 O O . THR A 1 509 ? -93.98000 3.11000 8.67500 1.000 57.52185 509 THR A O 1
ATOM 3970 N N . GLY A 1 510 ? -95.89700 3.04500 7.49400 1.000 54.86718 510 GLY A N 1
ATOM 3971 C CA . GLY A 1 510 ? -96.76500 2.72300 8.60600 1.000 43.51259 510 GLY A CA 1
ATOM 3972 C C . GLY A 1 510 ? -97.62000 3.88600 9.07600 1.000 53.21925 510 GLY A C 1
ATOM 3973 O O . GLY A 1 510 ? -98.52000 3.67900 9.90600 1.000 66.64434 510 GLY A O 1
ATOM 3974 N N . ASP A 1 511 ? -97.36500 5.09700 8.57500 1.000 50.01223 511 ASP A N 1
ATOM 3975 C CA . ASP A 1 511 ? -98.12000 6.31300 8.91000 1.000 45.47735 511 ASP A CA 1
ATOM 3976 C C . ASP A 1 511 ? -98.66400 6.92500 7.61300 1.000 45.43796 511 ASP A C 1
ATOM 3977 O O . ASP A 1 511 ? -98.04000 7.80900 7.01900 1.000 47.41145 511 ASP A O 1
ATOM 3982 N N . ARG A 1 512 ? -99.83200 6.44900 7.17000 1.000 44.26416 512 ARG A N 1
ATOM 3983 C CA . ARG A 1 512 ? -100.37100 6.91500 5.89900 1.000 40.91246 512 ARG A CA 1
ATOM 3984 C C . ARG A 1 512 ? -100.82200 8.36500 5.98300 1.000 44.16361 512 ARG A C 1
ATOM 3985 O O . ARG A 1 512 ? -100.82000 9.06900 4.96700 1.000 46.59375 512 ARG A O 1
ATOM 3993 N N . VAL A 1 513 ? -101.22000 8.83000 7.17200 1.000 44.43035 513 VAL A N 1
ATOM 3994 C CA . VAL A 1 513 ? -101.59500 10.23500 7.30400 1.000 39.31701 513 VAL A CA 1
ATOM 3995 C C . VAL A 1 513 ? -100.37600 11.12200 7.09000 1.000 44.77725 513 VAL A C 1
ATOM 3996 O O . VAL A 1 513 ? -100.42700 12.10800 6.33700 1.000 39.47666 513 VAL A O 1
ATOM 4000 N N . LEU A 1 514 ? -99.24800 10.76600 7.71100 1.000 41.31273 514 LEU A N 1
ATOM 4001 C CA . LEU A 1 514 ? -98.02900 11.53400 7.49400 1.000 39.60979 514 LEU A CA 1
ATOM 4002 C C . LEU A 1 514 ? -97.57000 11.44300 6.04000 1.000 41.60991 514 LEU A C 1
ATOM 4003 O O . LEU A 1 514 ? -97.06900 12.42200 5.47800 1.000 37.40148 514 LEU A O 1
ATOM 4008 N N . GLU A 1 515 ? -97.73900 10.27300 5.40800 1.000 41.14901 515 GLU A N 1
ATOM 4009 C CA . GLU A 1 515 ? -97.31200 10.12200 4.01800 1.000 39.07191 515 GLU A CA 1
ATOM 4010 C C . GLU A 1 515 ? -98.07500 11.06100 3.08500 1.000 39.94863 515 GLU A C 1
ATOM 4011 O O . GLU A 1 515 ? -97.50500 11.57400 2.11400 1.000 39.77466 515 GLU A O 1
ATOM 4017 N N . ASN A 1 516 ? -99.35700 11.30700 3.36900 1.000 42.08497 516 ASN A N 1
ATOM 4018 C CA . ASN A 1 516 ? -100.10700 12.29700 2.60500 1.000 32.81084 516 ASN A CA 1
ATOM 4019 C C . ASN A 1 516 ? -99.43700 13.66900 2.71000 1.000 38.23680 516 ASN A C 1
ATOM 4020 O O . ASN A 1 516 ? -99.17000 14.32300 1.69400 1.000 38.23389 516 ASN A O 1
ATOM 4025 N N . LEU A 1 517 ? -99.11000 14.09800 3.93500 1.000 32.69707 517 LEU A N 1
ATOM 4026 C CA . LEU A 1 517 ? -98.36800 15.34300 4.13100 1.000 34.51219 517 LEU A CA 1
ATOM 4027 C C . LEU A 1 517 ? -97.04100 15.33400 3.36800 1.000 35.81225 517 LEU A C 1
ATOM 4028 O O . LEU A 1 517 ? -96.71200 16.30300 2.67400 1.000 34.24644 517 LEU A O 1
ATOM 4033 N N . ILE A 1 518 ? -96.25700 14.25100 3.50100 1.000 34.76036 518 ILE A N 1
ATOM 4034 C CA . ILE A 1 518 ? -94.94400 14.17000 2.85100 1.000 34.80590 518 ILE A CA 1
ATOM 4035 C C . ILE A 1 518 ? -95.07700 14.24100 1.32400 1.000 44.48865 518 ILE A C 1
ATOM 4036 O O . ILE A 1 518 ? -94.35000 14.99100 0.65200 1.000 41.36698 518 ILE A O 1
ATOM 4041 N N . TRP A 1 519 ? -95.99700 13.45000 0.74800 1.000 41.04015 519 TRP A N 1
ATOM 4042 C CA . TRP A 1 519 ? -96.16400 13.45700 -0.70700 1.000 36.46839 519 TRP A CA 1
ATOM 4043 C C . TRP A 1 519 ? -96.60800 14.82200 -1.22100 1.000 36.56853 519 TRP A C 1
ATOM 4044 O O . TRP A 1 519 ? -96.18600 15.24100 -2.30500 1.000 35.18498 519 TRP A O 1
ATOM 4055 N N . GLN A 1 520 ? -97.46500 15.53000 -0.46900 1.000 33.78269 520 GLN A N 1
ATOM 4056 C CA . GLN A 1 520 ? -97.81000 16.88900 -0.87200 1.000 32.91458 520 GLN A CA 1
ATOM 4057 C C . GLN A 1 520 ? -96.57200 17.76600 -0.92400 1.000 36.53155 520 GLN A C 1
ATOM 4058 O O . GLN A 1 520 ? -96.42800 18.58100 -1.84000 1.000 37.97846 520 GLN A O 1
ATOM 4064 N N . ALA A 1 521 ? -95.65800 17.60700 0.04500 1.000 33.90236 521 ALA A N 1
ATOM 4065 C CA . ALA A 1 521 ? -94.45600 18.44000 0.05200 1.000 30.12812 521 ALA A CA 1
ATOM 4066 C C . ALA A 1 521 ? -93.53800 18.07900 -1.10800 1.000 34.96859 521 ALA A C 1
ATOM 4067 O O . ALA A 1 521 ? -92.99600 18.96500 -1.77900 1.000 34.52623 521 ALA A O 1
ATOM 4069 N N . ILE A 1 522 ? -93.36700 16.78000 -1.36600 1.000 33.32650 522 ILE A N 1
ATOM 4070 C CA . ILE A 1 522 ? -92.54200 16.34400 -2.48700 1.000 39.27095 522 ILE A CA 1
ATOM 4071 C C . ILE A 1 522 ? -93.12100 16.85400 -3.80900 1.000 41.09831 522 ILE A C 1
ATOM 4072 O O . ILE A 1 522 ? -92.39200 17.35500 -4.67400 1.000 36.80059 522 ILE A O 1
ATOM 4077 N N . VAL A 1 523 ? -94.43800 16.72200 -3.99000 1.000 40.40940 523 VAL A N 1
ATOM 4078 C CA . VAL A 1 523 ? -95.05600 17.17000 -5.23500 1.000 36.33524 523 VAL A CA 1
ATOM 4079 C C . VAL A 1 523 ? -94.94800 18.68700 -5.36700 1.000 34.76565 523 VAL A C 1
ATOM 4080 O O . VAL A 1 523 ? -94.67200 19.21200 -6.45300 1.000 36.20841 523 VAL A O 1
ATOM 4084 N N . GLY A 1 524 ? -95.11000 19.41300 -4.26100 1.000 32.00446 524 GLY A N 1
ATOM 4085 C CA . GLY A 1 524 ? -95.07300 20.86200 -4.33200 1.000 30.96173 524 GLY A CA 1
ATOM 4086 C C . GLY A 1 524 ? -93.67500 21.41200 -4.51300 1.000 35.12952 524 GLY A C 1
ATOM 4087 O O . GLY A 1 524 ? -93.48700 22.43200 -5.18500 1.000 38.26919 524 GLY A O 1
ATOM 4088 N N . ALA A 1 525 ? -92.67700 20.75300 -3.93400 1.000 32.07379 525 ALA A N 1
ATOM 4089 C CA . ALA A 1 525 ? -91.30600 21.23400 -4.02600 1.000 35.18986 525 ALA A CA 1
ATOM 4090 C C . ALA A 1 525 ? -90.59200 20.74400 -5.27200 1.000 38.17792 525 ALA A C 1
ATOM 4091 O O . ALA A 1 525 ? -89.46100 21.17500 -5.52600 1.000 35.49080 525 ALA A O 1
ATOM 4093 N N . TRP A 1 526 ? -91.22100 19.85000 -6.03400 1.000 35.09075 526 TRP A N 1
ATOM 4094 C CA . TRP A 1 526 ? -90.51500 19.12000 -7.07400 1.000 32.55224 526 TRP A CA 1
ATOM 4095 C C . TRP A 1 526 ? -90.14900 20.04800 -8.22600 1.000 38.55809 526 TRP A C 1
ATOM 4096 O O . TRP A 1 526 ? -90.99400 20.82600 -8.68300 1.000 38.49358 526 TRP A O 1
ATOM 4107 N N . PRO A 1 527 ? -88.91500 19.98300 -8.74200 1.000 39.10006 527 PRO A N 1
ATOM 4108 C CA . PRO A 1 527 ? -87.83200 19.07900 -8.33900 1.000 38.91885 527 PRO A CA 1
ATOM 4109 C C . PRO A 1 527 ? -87.01400 19.57700 -7.14600 1.000 43.29209 527 PRO A C 1
ATOM 4110 O O . PRO A 1 527 ? -86.74000 20.77400 -7.02600 1.000 42.43940 527 PRO A O 1
ATOM 4114 N N . ALA A 1 528 ? -86.63500 18.64500 -6.27200 1.000 40.66914 528 ALA A N 1
ATOM 4115 C CA . ALA A 1 528 ? -85.89100 18.94600 -5.05900 1.000 35.47629 528 ALA A CA 1
ATOM 4116 C C . ALA A 1 528 ? -84.94600 17.79200 -4.78300 1.000 40.71175 528 ALA A C 1
ATOM 4117 O O . ALA A 1 528 ? -85.25300 16.64000 -5.09800 1.000 44.24706 528 ALA A O 1
ATOM 4119 N N . SER A 1 529 ? -83.80000 18.10600 -4.18400 1.000 40.53882 529 SER A N 1
ATOM 4120 C CA . SER A 1 529 ? -82.79800 17.08100 -3.90400 1.000 37.43427 529 SER A CA 1
ATOM 4121 C C . SER A 1 529 ? -83.27100 16.09900 -2.83200 1.000 37.25933 529 SER A C 1
ATOM 4122 O O . SER A 1 529 ? -84.08500 16.42400 -1.96500 1.000 39.98926 529 SER A O 1
ATOM 4125 N N . ARG A 1 530 ? -82.73600 14.88100 -2.89800 1.000 41.35922 530 ARG A N 1
ATOM 4126 C CA . ARG A 1 530 ? -82.99700 13.88800 -1.86000 1.000 44.47775 530 ARG A CA 1
ATOM 4127 C C . ARG A 1 530 ? -82.65300 14.43300 -0.47600 1.000 45.00526 530 ARG A C 1
ATOM 4128 O O . ARG A 1 530 ? -83.39900 14.21900 0.48900 1.000 48.33004 530 ARG A O 1
ATOM 4136 N N . GLU A 1 531 ? -81.52200 15.14600 -0.36200 1.000 39.13571 531 GLU A N 1
ATOM 4137 C CA . GLU A 1 531 ? -81.08100 15.65900 0.93600 1.000 41.79649 531 GLU A CA 1
ATOM 4138 C C . GLU A 1 531 ? -82.08800 16.64300 1.50600 1.000 42.19465 531 GLU A C 1
ATOM 4139 O O . GLU A 1 531 ? -82.42600 16.57200 2.69500 1.000 40.81840 531 GLU A O 1
ATOM 4145 N N . ARG A 1 532 ? -82.59400 17.56000 0.67200 1.000 35.46203 532 ARG A N 1
ATOM 4146 C CA . ARG A 1 532 ? -83.56200 18.52900 1.16600 1.000 35.58125 532 ARG A CA 1
ATOM 4147 C C . ARG A 1 532 ? -84.86700 17.84400 1.55300 1.000 39.43808 532 ARG A C 1
ATOM 4148 O O . ARG A 1 532 ? -85.44000 18.14300 2.60700 1.000 39.07638 532 ARG A O 1
ATOM 4156 N N . LEU A 1 533 ? -85.34300 16.91100 0.72000 1.000 33.22613 533 LEU A N 1
ATOM 4157 C CA . LEU A 1 533 ? -86.60600 16.23500 1.00500 1.000 37.01703 533 LEU A CA 1
ATOM 4158 C C . LEU A 1 533 ? -86.49200 15.33500 2.23700 1.000 39.59454 533 LEU A C 1
ATOM 4159 O O . LEU A 1 533 ? -87.40800 15.27100 3.06700 1.000 40.88888 533 LEU A O 1
ATOM 4164 N N . GLU A 1 534 ? -85.36300 14.65500 2.39300 1.000 36.41200 534 GLU A N 1
ATOM 4165 C CA . GLU A 1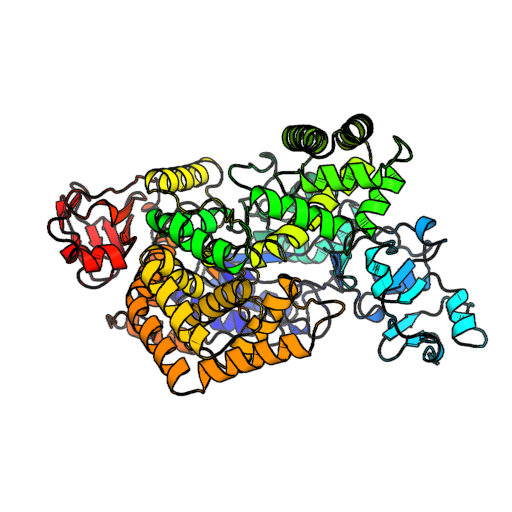 534 ? -85.15500 13.83400 3.57900 1.000 36.49788 534 GLU A CA 1
ATOM 4166 C C . GLU A 1 534 ? -85.13600 14.69100 4.85100 1.000 42.14527 534 GLU A C 1
ATOM 4167 O O . GLU A 1 534 ? -85.80000 14.37000 5.84600 1.000 37.61504 534 GLU A O 1
ATOM 4173 N N . ALA A 1 535 ? -84.40900 15.81400 4.82100 1.000 39.46968 535 ALA A N 1
ATOM 4174 C CA . ALA A 1 535 ? -84.39200 16.72100 5.96200 1.000 33.77003 535 ALA A CA 1
ATOM 4175 C C . ALA A 1 535 ? -85.79000 17.22900 6.28100 1.000 38.26878 535 ALA A C 1
ATOM 4176 O O . ALA A 1 535 ? -86.17400 17.33200 7.45400 1.000 40.02553 535 ALA A O 1
ATOM 4178 N N . TYR A 1 536 ? -86.56600 17.56100 5.25000 1.000 38.95615 536 TYR A N 1
ATOM 4179 C CA . TYR A 1 536 ? -87.93700 17.99100 5.48800 1.000 36.10275 536 TYR A CA 1
ATOM 4180 C C . TYR A 1 536 ? -88.75600 16.87500 6.12800 1.000 43.16908 536 TYR A C 1
ATOM 4181 O O . TYR A 1 536 ? -89.48900 17.10900 7.09900 1.000 41.89934 536 TYR A O 1
ATOM 4190 N N . ALA A 1 537 ? -88.65100 15.65200 5.58500 1.000 32.19202 537 ALA A N 1
ATOM 4191 C CA . ALA A 1 537 ? -89.49300 14.55700 6.05600 1.000 35.84803 537 ALA A CA 1
ATOM 4192 C C . ALA A 1 537 ? -89.22900 14.26200 7.53400 1.000 39.64499 537 ALA A C 1
ATOM 4193 O O . ALA A 1 537 ? -90.17000 14.14700 8.33400 1.000 39.81035 537 ALA A O 1
ATOM 4195 N N . LEU A 1 538 ? -87.95200 14.18300 7.92700 1.000 38.05852 538 LEU A N 1
ATOM 4196 C CA . LEU A 1 538 ? -87.63500 13.96200 9.33500 1.000 37.72662 538 LEU A CA 1
ATOM 4197 C C . LEU A 1 538 ? -88.21900 15.06400 10.21300 1.000 40.26471 538 LEU A C 1
ATOM 4198 O O . LEU A 1 538 ? -88.80800 14.78300 11.26600 1.000 39.81700 538 LEU A O 1
ATOM 4203 N N . LYS A 1 539 ? -88.09800 16.32500 9.78500 1.000 35.05890 539 LYS A N 1
ATOM 4204 C CA . LYS A 1 539 ? -88.61400 17.41500 10.60800 1.000 35.85449 539 LYS A CA 1
ATOM 4205 C C . LYS A 1 539 ? -90.13200 17.34800 10.73100 1.000 41.04462 539 LYS A C 1
ATOM 4206 O O . LYS A 1 539 ? -90.67900 17.44200 11.83600 1.000 40.39642 539 LYS A O 1
ATOM 4212 N N . ALA A 1 540 ? -90.83300 17.19200 9.60400 1.000 39.40114 540 ALA A N 1
ATOM 4213 C CA . ALA A 1 540 ? -92.29100 17.11400 9.64500 1.000 35.58684 540 ALA A CA 1
ATOM 4214 C C . ALA A 1 540 ? -92.76200 15.95400 10.51500 1.000 41.62923 540 ALA A C 1
ATOM 4215 O O . ALA A 1 540 ? -93.72600 16.09700 11.27700 1.000 40.58041 540 ALA A O 1
ATOM 4217 N N . ALA A 1 541 ? -92.09000 14.79600 10.42200 1.000 33.66352 541 ALA A N 1
ATOM 4218 C CA . ALA A 1 541 ? -92.49600 13.65100 11.23000 1.000 34.89219 541 ALA A CA 1
ATOM 4219 C C . ALA A 1 541 ? -92.31700 13.93200 12.72000 1.000 41.76513 541 ALA A C 1
ATOM 4220 O O . ALA A 1 541 ? -93.15100 13.52300 13.54200 1.000 42.21493 541 ALA A O 1
ATOM 4222 N N . ARG A 1 542 ? -91.24500 14.63900 13.08400 1.000 41.17780 542 ARG A N 1
ATOM 4223 C CA . ARG A 1 542 ? -90.99900 14.93900 14.49100 1.000 40.67654 542 ARG A CA 1
ATOM 4224 C C . ARG A 1 542 ? -91.95700 16.00500 15.01200 1.000 37.57710 542 ARG A C 1
ATOM 4225 O O . ARG A 1 542 ? -92.41800 15.92300 16.15300 1.000 37.71024 542 ARG A O 1
ATOM 4233 N N . GLU A 1 543 ? -92.26300 17.01400 14.19300 1.000 30.14836 543 GLU A N 1
ATOM 4234 C CA . GLU A 1 543 ? -93.27300 17.99800 14.56600 1.000 32.91834 543 GLU A CA 1
ATOM 4235 C C . GLU A 1 543 ? -94.60800 17.32500 14.83700 1.000 40.89500 543 GLU A C 1
ATOM 4236 O O . GLU A 1 543 ? -95.30300 17.67200 15.80200 1.000 39.11610 543 GLU A O 1
ATOM 4242 N N . ALA A 1 544 ? -94.99000 16.36700 13.98200 1.000 34.93702 544 ALA A N 1
ATOM 4243 C CA . ALA A 1 544 ? -96.24500 15.65500 14.17900 1.000 37.54886 544 ALA A CA 1
ATOM 4244 C C . ALA A 1 544 ? -96.22400 14.89800 15.50000 1.000 39.77675 544 ALA A C 1
ATOM 4245 O O . ALA A 1 544 ? -97.22300 14.86900 16.22900 1.000 37.64797 544 ALA A O 1
ATOM 4247 N N . GLY A 1 545 ? -95.08300 14.30500 15.83600 1.000 35.56194 545 GLY A N 1
ATOM 4248 C CA . GLY A 1 545 ? -94.95600 13.59500 17.08300 1.000 37.21507 545 GLY A CA 1
ATOM 4249 C C . GLY A 1 545 ? -95.76600 12.32700 17.19000 1.000 39.68054 545 GLY A C 1
ATOM 4250 O O . GLY A 1 545 ? -95.89500 11.79400 18.29300 1.000 48.13410 545 GLY A O 1
ATOM 4251 N N . GLU A 1 546 ? -96.31300 11.81600 16.08600 1.000 39.86713 546 GLU A N 1
ATOM 4252 C CA . GLU A 1 546 ? -97.12800 10.60500 16.14800 1.000 38.70695 546 GLU A CA 1
ATOM 4253 C C . GLU A 1 546 ? -96.30400 9.32600 15.99000 1.000 41.15229 546 GLU A C 1
ATOM 4254 O O . GLU A 1 546 ? -96.48900 8.37700 16.75800 1.000 51.45311 546 GLU A O 1
ATOM 4260 N N . SER A 1 547 ? -95.40700 9.26500 15.00100 1.000 44.80215 547 SER A N 1
ATOM 4261 C CA . SER A 1 547 ? -94.62400 8.05200 14.76000 1.000 47.11060 547 SER A CA 1
ATOM 4262 C C . SER A 1 547 ? -93.17000 8.16800 15.19300 1.000 47.26349 547 SER A C 1
ATOM 4263 O O . SER A 1 547 ? -92.47300 7.14700 15.25700 1.000 48.26458 547 SER A O 1
ATOM 4266 N N . THR A 1 548 ? -92.70200 9.38300 15.44300 1.000 40.13145 548 THR A N 1
ATOM 4267 C CA . THR A 1 548 ? -91.39500 9.70100 15.99700 1.000 45.52225 548 THR A CA 1
ATOM 4268 C C . THR A 1 548 ? -91.57600 11.04900 16.68300 1.000 47.88394 548 THR A C 1
ATOM 4269 O O . THR A 1 548 ? -92.67300 11.61400 16.66200 1.000 47.32132 548 THR A O 1
ATOM 4273 N N . ASP A 1 549 ? -90.51300 11.57500 17.29100 1.000 46.93530 549 ASP A N 1
ATOM 4274 C CA . ASP A 1 549 ? -90.59500 12.92500 17.85200 1.000 50.27165 549 ASP A CA 1
ATOM 4275 C C . ASP A 1 549 ? -89.18800 13.45900 18.08500 1.000 46.65951 549 ASP A C 1
ATOM 4276 O O . ASP A 1 549 ? -88.18800 12.81800 17.74500 1.000 43.12958 549 ASP A O 1
ATOM 4281 N N . TRP A 1 550 ? -89.12500 14.65700 18.67500 1.000 50.53122 550 TRP A N 1
ATOM 4282 C CA . TRP A 1 550 ? -87.84400 15.29800 18.93700 1.000 46.57793 550 TRP A CA 1
ATOM 4283 C C . TRP A 1 550 ? -87.12900 14.72600 20.16100 1.000 54.90642 550 TRP A C 1
ATOM 4284 O O . TRP A 1 550 ? -85.89800 14.68700 20.18200 1.000 60.99003 550 TRP A O 1
ATOM 4295 N N . ILE A 1 551 ? -87.87100 14.27300 21.17200 1.000 58.33766 551 ILE A N 1
ATOM 4296 C CA . ILE A 1 551 ? -87.31100 13.82400 22.44300 1.000 63.06739 551 ILE A CA 1
ATOM 4297 C C . ILE A 1 551 ? -86.77300 12.40100 22.34000 1.000 66.04915 551 ILE A C 1
ATOM 4298 O O . ILE A 1 551 ? -85.56100 12.16700 22.42600 1.000 73.73862 551 ILE A O 1
ATOM 4303 N N . ASP A 1 552 ? -87.66700 11.43400 22.18500 1.000 59.80132 552 ASP A N 1
ATOM 4304 C CA . ASP A 1 552 ? -87.29600 10.02400 22.05900 1.000 60.82448 552 ASP A CA 1
ATOM 4305 C C . ASP A 1 552 ? -87.85600 9.52800 20.72800 1.000 64.52499 552 ASP A C 1
ATOM 4306 O O . ASP A 1 552 ? -88.96800 8.99200 20.66600 1.000 67.25441 552 ASP A O 1
ATOM 4311 N N . GLY A 1 553 ? -87.10000 9.70900 19.66000 1.000 54.28720 553 GLY A N 1
ATOM 4312 C CA . GLY A 1 553 ? -87.62600 9.36200 18.36300 1.000 54.18599 553 GLY A CA 1
ATOM 4313 C C . GLY A 1 553 ? -87.63400 7.86700 18.12900 1.000 57.04954 553 GLY A C 1
ATOM 4314 O O . GLY A 1 553 ? -87.10500 7.08800 18.91700 1.000 60.59789 553 GLY A O 1
ATOM 4315 N N . ASP A 1 554 ? -88.25800 7.47400 17.01800 1.000 50.82307 554 ASP A N 1
ATOM 4316 C CA . ASP A 1 554 ? -88.26300 6.08600 16.56400 1.000 50.61432 554 ASP A CA 1
ATOM 4317 C C . ASP A 1 554 ? -87.33000 5.96700 15.36500 1.000 51.44620 554 ASP A C 1
ATOM 4318 O O . ASP A 1 554 ? -87.71800 6.31200 14.23600 1.000 49.10491 554 ASP A O 1
ATOM 4323 N N . PRO A 1 555 ? -86.09900 5.49800 15.55300 1.000 53.59415 555 PRO A N 1
ATOM 4324 C CA . PRO A 1 555 ? -85.16300 5.42700 14.41800 1.000 47.09930 555 PRO A CA 1
ATOM 4325 C C . PRO A 1 555 ? -85.58500 4.45900 13.32200 1.000 46.53304 555 PRO A C 1
ATOM 4326 O O . PRO A 1 555 ? -85.31200 4.73800 12.14700 1.000 43.19611 555 PRO A O 1
ATOM 4330 N N . ALA A 1 556 ? -86.22300 3.33100 13.66400 1.000 47.76554 556 ALA A N 1
ATOM 4331 C CA . ALA A 1 556 ? -86.72200 2.42800 12.63000 1.000 45.21505 556 ALA A CA 1
ATOM 4332 C C . ALA A 1 556 ? -87.75100 3.12100 11.75500 1.000 49.49527 556 ALA A C 1
ATOM 4333 O O . ALA A 1 556 ? -87.69500 3.03000 10.52000 1.000 47.46820 556 ALA A O 1
ATOM 4335 N N . PHE A 1 557 ? -88.71300 3.81300 12.38100 1.000 43.63855 557 PHE A N 1
ATOM 4336 C CA . PHE A 1 557 ? -89.68600 4.55500 11.59500 1.000 44.55567 557 PHE A CA 1
ATOM 4337 C C . PHE A 1 557 ? -88.99000 5.60800 10.75300 1.000 47.21854 557 PHE A C 1
ATOM 4338 O O . PHE A 1 557 ? -89.33600 5.81100 9.58000 1.000 47.29867 557 PHE A O 1
ATOM 4346 N N . GLU A 1 558 ? -88.00500 6.29200 11.33500 1.000 43.22994 558 GLU A N 1
ATOM 4347 C CA . GLU A 1 558 ? -87.35600 7.37000 10.60900 1.000 47.22909 558 GLU A CA 1
ATOM 4348 C C . GLU A 1 558 ? -86.61100 6.84500 9.39500 1.000 43.66409 558 GLU A C 1
ATOM 4349 O O . GLU A 1 558 ? -86.54700 7.52800 8.36500 1.000 45.01076 558 GLU A O 1
ATOM 4355 N N . GLU A 1 559 ? -86.09100 5.62100 9.46600 1.000 45.01524 559 GLU A N 1
ATOM 4356 C CA . GLU A 1 559 ? -85.44200 5.08300 8.28100 1.000 50.06018 559 GLU A CA 1
ATOM 4357 C C . GLU A 1 559 ? -86.43800 4.59500 7.23900 1.000 45.95813 559 GLU A C 1
ATOM 4358 O O . GLU A 1 559 ? -86.14900 4.67200 6.03900 1.000 50.54901 559 GLU A O 1
ATOM 4364 N N . ARG A 1 560 ? -87.61600 4.12900 7.65100 1.000 45.78077 560 ARG A N 1
ATOM 4365 C CA . ARG A 1 560 ? -88.66500 3.89800 6.66600 1.000 49.08956 560 ARG A CA 1
ATOM 4366 C C . ARG A 1 560 ? -89.01600 5.19400 5.94800 1.000 49.36841 560 ARG A C 1
ATOM 4367 O O . ARG A 1 560 ? -89.26500 5.20000 4.73800 1.000 48.72235 560 ARG A O 1
ATOM 4375 N N . LEU A 1 561 ? -88.98000 6.31100 6.65800 1.000 39.23621 561 LEU A N 1
ATOM 4376 C CA . LEU A 1 561 ? -89.31300 7.63600 6.08700 1.000 43.55169 561 LEU A CA 1
ATOM 4377 C C . LEU A 1 561 ? -88.21800 8.09000 5.12200 1.000 46.84560 561 LEU A C 1
ATOM 4378 O O . LEU A 1 561 ? -88.52400 8.54800 4.06200 1.000 45.43809 561 LEU A O 1
ATOM 4383 N N . THR A 1 562 ? -86.97300 7.89900 5.49800 1.000 48.67832 562 THR A N 1
ATOM 4384 C CA . THR A 1 562 ? -85.82300 8.26400 4.65700 1.000 51.34522 562 THR A CA 1
ATOM 4385 C C . THR A 1 562 ? -85.83600 7.46100 3.36200 1.000 57.85493 562 THR A C 1
ATOM 4386 O O . THR A 1 562 ? -85.46500 7.99700 2.34000 1.000 53.51780 562 THR A O 1
ATOM 4390 N N . ARG A 1 563 ? -86.19900 6.17900 3.47500 1.000 52.06104 563 ARG A N 1
ATOM 4391 C CA . ARG A 1 563 ? -86.26100 5.24900 2.31900 1.000 47.78204 563 ARG A CA 1
ATOM 4392 C C . ARG A 1 563 ? -87.38400 5.70500 1.38400 1.000 44.52935 563 ARG A C 1
ATOM 4393 O O . ARG A 1 563 ? -87.19000 5.63800 0.15400 1.000 51.98501 563 ARG A O 1
ATOM 4401 N N . LEU A 1 564 ? -88.51000 6.15100 1.95000 1.000 45.04247 564 LEU A N 1
ATOM 4402 C CA . LEU A 1 564 ? -89.62100 6.61800 1.09400 1.000 45.97244 564 LEU A CA 1
ATOM 4403 C C . LEU A 1 564 ? -89.14000 7.77500 0.22200 1.000 46.52304 564 LEU A C 1
ATOM 4404 O O . LEU A 1 564 ? -89.43400 7.78700 -0.93000 1.000 45.56284 564 LEU A O 1
ATOM 4409 N N . VAL A 1 565 ? -88.42100 8.71300 0.81000 1.000 46.06116 565 VAL A N 1
ATOM 4410 C CA . VAL A 1 565 ? -87.86700 9.87700 0.09000 1.000 42.10077 565 VAL A CA 1
ATOM 4411 C C . VAL A 1 565 ? -86.86700 9.38000 -0.94300 1.000 44.61557 565 VAL A C 1
ATOM 4412 O O . VAL A 1 565 ? -86.91200 9.85800 -2.03600 1.000 49.45628 565 VAL A O 1
ATOM 4416 N N . THR A 1 566 ? -86.00400 8.45100 -0.57500 1.000 43.50692 566 THR A N 1
ATOM 4417 C CA . THR A 1 566 ? -84.99700 7.90800 -1.51200 1.000 45.71617 566 THR A CA 1
ATOM 4418 C C . THR A 1 566 ? -85.67100 7.24700 -2.71200 1.000 53.35036 566 THR A C 1
ATOM 4419 O O . THR A 1 566 ? -85.19200 7.42700 -3.80700 1.000 51.89743 566 THR A O 1
ATOM 4423 N N . VAL A 1 567 ? -86.75000 6.52100 -2.47900 1.000 47.72414 567 VAL A N 1
ATOM 4424 C CA . VAL A 1 567 ? -87.47500 5.82800 -3.53600 1.000 41.68421 567 VAL A CA 1
ATOM 4425 C C . VAL A 1 567 ? -88.18500 6.82800 -4.45000 1.000 45.41295 567 VAL A C 1
ATOM 4426 O O . VAL A 1 567 ? -88.24400 6.64100 -5.67500 1.000 45.64679 567 VAL A O 1
ATOM 4430 N N . ALA A 1 568 ? -88.71700 7.91400 -3.87500 1.000 38.11637 568 ALA A N 1
ATOM 4431 C CA . ALA A 1 568 ? -89.36200 8.95000 -4.67700 1.000 46.82299 568 ALA A CA 1
ATOM 4432 C C . ALA A 1 568 ? -88.38600 9.57800 -5.66200 1.000 47.34639 568 ALA A C 1
ATOM 4433 O O . ALA A 1 568 ? -88.76500 9.95100 -6.78100 1.000 47.63943 568 ALA A O 1
ATOM 4435 N N . VAL A 1 569 ? -87.12400 9.70100 -5.26800 1.000 46.63838 569 VAL A N 1
ATOM 4436 C CA . VAL A 1 569 ? -86.15700 10.39200 -6.10500 1.000 46.07366 569 VAL A CA 1
ATOM 4437 C C . VAL A 1 569 ? -85.46400 9.43800 -7.07600 1.000 52.48790 569 VAL A C 1
ATOM 4438 O O . VAL A 1 569 ? -85.12800 9.83300 -8.19700 1.000 58.88388 569 VAL A O 1
ATOM 4442 N N . GLU A 1 570 ? -85.29300 8.17200 -6.69500 1.000 50.29781 570 GLU A N 1
ATOM 4443 C CA . GLU A 1 570 ? -84.41600 7.27600 -7.42700 1.000 48.61894 570 GLU A CA 1
ATOM 4444 C C . GLU A 1 570 ? -85.07300 6.00700 -7.94700 1.000 48.49327 570 GLU A C 1
ATOM 4445 O O . GLU A 1 570 ? -84.47800 5.34100 -8.80000 1.000 53.86626 570 GLU A O 1
ATOM 4451 N N . GLU A 1 571 ? -86.26800 5.64200 -7.47700 1.000 48.80592 571 GLU A N 1
ATOM 4452 C CA . GLU A 1 571 ? -86.77000 4.37400 -8.01100 1.000 44.94231 571 GLU A CA 1
ATOM 4453 C C . GLU A 1 571 ? -87.59100 4.62300 -9.27400 1.000 43.19914 571 GLU A C 1
ATOM 4454 O O . GLU A 1 571 ? -88.53500 5.42500 -9.24200 1.000 43.81333 571 GLU A O 1
ATOM 4460 N N . PRO A 1 572 ? -87.26000 3.93900 -10.37700 1.000 44.44048 572 PRO A N 1
ATOM 4461 C CA . PRO A 1 572 ? -87.89300 4.19800 -11.67800 1.000 44.40394 572 PRO A CA 1
ATOM 4462 C C . PRO A 1 572 ? -89.40600 4.36800 -11.68200 1.000 49.02272 572 PRO A C 1
ATOM 4463 O O . PRO A 1 572 ? -89.90400 5.36300 -12.22400 1.000 46.67049 572 PRO A O 1
ATOM 4467 N N . LEU A 1 573 ? -90.15100 3.42500 -11.09800 1.000 44.61798 573 LEU A N 1
ATOM 4468 C CA . LEU A 1 573 ? -91.60700 3.48500 -11.18800 1.000 44.34074 573 LEU A CA 1
ATOM 4469 C C . LEU A 1 573 ? -92.18600 4.58500 -10.29300 1.000 48.81430 573 LEU A C 1
ATOM 4470 O O . LEU A 1 573 ? -93.02900 5.37800 -10.73400 1.000 46.88299 573 LEU A O 1
ATOM 4475 N N . VAL A 1 574 ? -91.73500 4.67500 -9.04100 1.000 42.23961 574 VAL A N 1
ATOM 4476 C CA . VAL A 1 574 ? -92.22500 5.74500 -8.17500 1.000 40.71729 574 VAL A CA 1
ATOM 4477 C C . VAL A 1 574 ? -91.84200 7.09700 -8.75100 1.000 46.14965 574 VAL A C 1
ATOM 4478 O O . VAL A 1 574 ? -92.67000 8.01100 -8.85600 1.000 44.77273 574 VAL A O 1
ATOM 4482 N N . HIS A 1 575 ? -90.57000 7.24700 -9.11500 1.000 44.87342 575 HIS A N 1
ATOM 4483 C CA . HIS A 1 575 ? -90.12100 8.50400 -9.68800 1.000 44.55327 575 HIS A CA 1
ATOM 4484 C C . HIS A 1 575 ? -90.98900 8.90800 -10.86800 1.000 48.70721 575 HIS A C 1
ATOM 4485 O O . HIS A 1 575 ? -91.37900 10.07700 -10.99800 1.000 44.23763 575 HIS A O 1
ATOM 4492 N N . GLU A 1 576 ? -91.33500 7.94400 -11.71900 1.000 40.01244 576 GLU A N 1
ATOM 4493 C CA . GLU A 1 576 ? -92.14800 8.26700 -12.88000 1.000 41.82453 576 GLU A CA 1
ATOM 4494 C C . GLU A 1 576 ? -93.57500 8.64500 -12.48200 1.000 42.16173 576 GLU A C 1
ATOM 4495 O O . GLU A 1 576 ? -94.14100 9.60200 -13.02100 1.000 43.77284 576 GLU A O 1
ATOM 4501 N N . LEU A 1 577 ? -94.18100 7.91100 -11.54900 1.000 46.90400 577 LEU A N 1
ATOM 4502 C CA . LEU A 1 577 ? -95.49900 8.31000 -11.07500 1.000 38.65293 577 LEU A CA 1
ATOM 4503 C C . LEU A 1 577 ? -95.46600 9.72900 -10.53200 1.000 39.63659 577 LEU A C 1
ATOM 4504 O O . LEU A 1 577 ? -96.39100 10.51500 -10.77400 1.000 42.60574 577 LEU A O 1
ATOM 4509 N N . LEU A 1 578 ? -94.39500 10.08200 -9.81200 1.000 43.07406 578 LEU A N 1
ATOM 4510 C CA . LEU A 1 578 ? -94.28700 11.42700 -9.24600 1.000 41.16502 578 LEU A CA 1
ATOM 4511 C C . LEU A 1 578 ? -94.13900 12.47600 -10.34800 1.000 39.71781 578 LEU A C 1
ATOM 4512 O O . LEU A 1 578 ? -94.85400 13.48400 -10.35300 1.000 41.12273 578 LEU A O 1
ATOM 4517 N N . GLU A 1 579 ? -93.23000 12.24200 -11.30800 1.000 40.34051 579 GLU A N 1
ATOM 4518 C CA . GLU A 1 579 ? -93.01200 13.21600 -12.38000 1.000 44.38913 579 GLU A CA 1
ATOM 4519 C C . GLU A 1 579 ? -94.26700 13.41200 -13.21700 1.000 45.18936 579 GLU A C 1
ATOM 4520 O O . GLU A 1 579 ? -94.57600 14.53500 -13.63100 1.000 43.75048 579 GLU A O 1
ATOM 4526 N N . ARG A 1 580 ? -95.01400 12.33600 -13.45200 1.000 41.72351 580 ARG A N 1
ATOM 4527 C CA . ARG A 1 580 ? -96.25200 12.44200 -14.21200 1.000 46.78313 580 ARG A CA 1
ATOM 4528 C C . ARG A 1 580 ? -97.25600 13.34900 -13.50300 1.000 43.15992 580 ARG A C 1
ATOM 4529 O O . ARG A 1 580 ? -97.83600 14.25200 -14.11700 1.000 42.67186 580 ARG A O 1
ATOM 4537 N N . LEU A 1 581 ? -97.46900 13.13100 -12.20100 1.000 38.06214 581 LEU A N 1
ATOM 4538 C CA . LEU A 1 581 ? -98.39200 13.98300 -11.46500 1.000 38.81676 581 LEU A CA 1
ATOM 4539 C C . LEU A 1 581 ? -97.92000 15.43300 -11.46600 1.000 40.18551 581 LEU A C 1
ATOM 4540 O O . LEU A 1 581 ? -98.72800 16.35800 -11.63200 1.000 43.48311 581 LEU A O 1
ATOM 4545 N N . VAL A 1 582 ? -96.61400 15.65100 -11.28000 1.000 36.45607 582 VAL A N 1
ATOM 4546 C CA . VAL A 1 582 ? -96.09900 17.01700 -11.25200 1.000 41.04226 582 VAL A CA 1
ATOM 4547 C C . VAL A 1 582 ? -96.33400 17.69000 -12.59600 1.000 39.92530 582 VAL A C 1
ATOM 4548 O O . VAL A 1 582 ? -96.72600 18.85900 -12.66400 1.000 41.49959 582 VAL A O 1
ATOM 4552 N N . ASP A 1 583 ? -96.14800 16.94600 -13.68500 1.000 36.31745 583 ASP A N 1
ATOM 4553 C CA . ASP A 1 583 ? -96.42300 17.50000 -15.00400 1.000 37.26889 583 ASP A CA 1
ATOM 4554 C C . ASP A 1 583 ? -97.87900 17.91600 -15.12400 1.000 36.78768 583 ASP A C 1
ATOM 4555 O O . ASP A 1 583 ? -98.17600 19.01000 -15.60900 1.000 41.24276 583 ASP A O 1
ATOM 4560 N N . GLU A 1 584 ? -98.80300 17.06700 -14.65900 1.000 36.77614 584 GLU A N 1
ATOM 4561 C CA . GLU A 1 584 ? -100.22000 17.41700 -14.69000 1.000 34.80016 584 GLU A CA 1
ATOM 4562 C C . GLU A 1 584 ? -100.52200 18.68700 -13.90400 1.000 38.67339 584 GLU A C 1
ATOM 4563 O O . GLU A 1 584 ? -101.43000 19.44000 -14.27700 1.000 42.46736 584 GLU A O 1
ATOM 4569 N N . LEU A 1 585 ? -99.78700 18.95400 -12.82700 1.000 35.16625 585 LEU A N 1
ATOM 4570 C CA . LEU A 1 585 ? -100.10100 20.07900 -11.95300 1.000 34.77875 585 LEU A CA 1
ATOM 4571 C C . LEU A 1 585 ? -99.25900 21.32000 -12.23600 1.000 36.15518 585 LEU A C 1
ATOM 4572 O O . LEU A 1 585 ? -99.47300 22.36500 -11.60100 1.000 36.63156 585 LEU A O 1
ATOM 4577 N N . THR A 1 586 ? -98.31200 21.23900 -13.17200 1.000 36.29186 586 THR A N 1
ATOM 4578 C CA . THR A 1 586 ? -97.30800 22.29300 -13.29000 1.000 37.22412 586 THR A CA 1
ATOM 4579 C C . THR A 1 586 ? -97.92800 23.60600 -13.76600 1.000 39.56067 586 THR A C 1
ATOM 4580 O O . THR A 1 586 ? -97.70900 24.66000 -13.15700 1.000 37.03531 586 THR A O 1
ATOM 4584 N N . ALA A 1 587 ? -98.71600 23.56600 -14.84400 1.000 31.95208 587 ALA A N 1
ATOM 4585 C CA . ALA A 1 587 ? -99.36000 24.79100 -15.31800 1.000 29.65210 587 ALA A CA 1
ATOM 4586 C C . ALA A 1 587 ? -100.24800 25.40100 -14.24300 1.000 32.20349 587 ALA A C 1
ATOM 4587 O O . ALA A 1 587 ? -100.24900 26.62600 -14.04900 1.000 35.92517 587 ALA A O 1
ATOM 4589 N N . ALA A 1 588 ? -101.01000 24.56400 -13.53000 1.000 27.26309 588 ALA A N 1
ATOM 4590 C CA . ALA A 1 588 ? -101.90000 25.07800 -12.49300 1.000 30.95953 588 ALA A CA 1
ATOM 4591 C C . ALA A 1 588 ? -101.10900 25.72900 -11.36500 1.000 36.65715 588 ALA A C 1
ATOM 4592 O O . ALA A 1 588 ? -101.50500 26.78400 -10.84300 1.000 36.95794 588 ALA A O 1
ATOM 4594 N N . GLY A 1 589 ? -99.98700 25.11400 -10.97400 1.000 31.47646 589 GLY A N 1
ATOM 4595 C CA . GLY A 1 589 ? -99.16700 25.70300 -9.92300 1.000 30.17636 589 GLY A CA 1
ATOM 4596 C C . GLY A 1 589 ? -98.57600 27.03600 -10.34000 1.000 31.18536 589 GLY A C 1
ATOM 4597 O O . GLY A 1 589 ? -98.54300 27.98100 -9.54900 1.000 35.15407 589 GLY A O 1
ATOM 4598 N N . TYR A 1 590 ? -98.10000 27.12800 -11.59000 1.000 27.05531 590 TYR A N 1
ATOM 4599 C CA . TYR A 1 590 ? -97.63300 28.40400 -12.12400 1.000 34.06374 590 TYR A CA 1
ATOM 4600 C C . TYR A 1 590 ? -98.75300 29.43900 -12.10000 1.000 31.93116 590 TYR A C 1
ATOM 4601 O O . TYR A 1 590 ? -98.56500 30.57200 -11.64100 1.000 30.14701 590 TYR A O 1
ATOM 4610 N N . SER A 1 591 ? -99.92500 29.06400 -12.61800 1.000 33.59620 591 SER A N 1
ATOM 4611 C CA . SER A 1 591 ? -101.07500 29.95900 -12.62300 1.000 29.02242 591 SER A CA 1
ATOM 4612 C C . SER A 1 591 ? -101.41300 30.42800 -11.21100 1.000 31.59074 591 SER A C 1
ATOM 4613 O O . SER A 1 591 ? -101.64200 31.62200 -10.97800 1.000 32.95590 591 SER A O 1
ATOM 4616 N N . ASN A 1 592 ? -101.42900 29.50200 -10.24700 1.000 29.48484 592 ASN A N 1
ATOM 4617 C CA . ASN A 1 592 ? -101.72900 29.87800 -8.87100 1.000 25.45857 592 ASN A CA 1
ATOM 4618 C C . ASN A 1 592 ? -100.63400 30.76400 -8.28800 1.000 32.42577 592 ASN A C 1
ATOM 4619 O O . ASN A 1 592 ? -100.92100 31.71700 -7.55300 1.000 35.50467 592 ASN A O 1
ATOM 4624 N N . GLY A 1 593 ? -99.37300 30.45700 -8.59200 1.000 25.26977 593 GLY A N 1
ATOM 4625 C CA . GLY A 1 593 ? -98.28900 31.26500 -8.06800 1.000 28.49214 593 GLY A CA 1
ATOM 4626 C C . GLY A 1 593 ? -98.33200 32.68600 -8.59300 1.000 34.95387 593 GLY A C 1
ATOM 4627 O O . GLY A 1 593 ? -98.17300 33.64900 -7.82900 1.000 30.76993 593 GLY A O 1
ATOM 4628 N N . LEU A 1 594 ? -98.55300 32.83600 -9.90500 1.000 28.66975 594 LEU A N 1
ATOM 4629 C CA . LEU A 1 594 ? -98.68200 34.17100 -10.47600 1.000 26.76045 594 LEU A CA 1
ATOM 4630 C C . LEU A 1 594 ? -99.89600 34.89500 -9.90900 1.000 29.40512 594 LEU A C 1
ATOM 4631 O O . LEU A 1 594 ? -99.82000 36.08400 -9.59300 1.000 28.91111 594 LEU A O 1
ATOM 4636 N N . ALA A 1 595 ? -101.01500 34.18600 -9.73500 1.000 24.57490 595 ALA A N 1
ATOM 4637 C CA . ALA A 1 595 ? -102.21400 34.83300 -9.21500 1.000 27.33108 595 ALA A CA 1
ATOM 4638 C C . ALA A 1 595 ? -101.97900 35.35300 -7.80400 1.000 32.76351 595 ALA A C 1
ATOM 4639 O O . ALA A 1 595 ? -102.26400 36.52400 -7.49900 1.000 29.68001 595 ALA A O 1
ATOM 4641 N N . ALA A 1 596 ? -101.44900 34.48900 -6.93000 1.000 27.89225 596 ALA A N 1
ATOM 4642 C CA . ALA A 1 596 ? -101.13800 34.89300 -5.56400 1.000 27.67826 596 ALA A CA 1
ATOM 4643 C C . ALA A 1 596 ? -100.18300 36.07800 -5.54500 1.000 27.18233 596 ALA A C 1
ATOM 4644 O O . ALA A 1 596 ? -100.39300 37.04300 -4.80300 1.000 28.54339 596 ALA A O 1
ATOM 4646 N N . LYS A 1 597 ? -99.11900 36.01800 -6.35200 1.000 29.75354 597 LYS A N 1
ATOM 4647 C CA . LYS A 1 597 ? -98.10800 37.06800 -6.31900 1.000 25.03137 597 LYS A CA 1
ATOM 4648 C C . LYS A 1 597 ? -98.66700 38.40500 -6.82000 1.000 32.14985 597 LYS A C 1
ATOM 4649 O O . LYS A 1 597 ? -98.48000 39.44400 -6.17900 1.000 33.76477 597 LYS A O 1
ATOM 4655 N N . LEU A 1 598 ? -99.37000 38.40500 -7.95400 1.000 30.14271 598 LEU A N 1
ATOM 4656 C CA . LEU A 1 598 ? -99.94700 39.65800 -8.44600 1.000 31.53278 598 LEU A CA 1
ATOM 4657 C C . LEU A 1 598 ? -101.01900 40.20000 -7.50200 1.000 31.59408 598 LEU A C 1
ATOM 4658 O O . LEU A 1 598 ? -101.06000 41.40100 -7.23000 1.000 31.18659 598 LEU A O 1
ATOM 4663 N N . LEU A 1 599 ? -101.92000 39.34200 -7.01300 1.000 38.61192 599 LEU A N 1
ATOM 4664 C CA . LEU A 1 599 ? -102.94700 39.83000 -6.09500 1.000 33.61032 599 LEU A CA 1
ATOM 4665 C C . LEU A 1 599 ? -102.32100 40.41300 -4.83500 1.000 32.00197 599 LEU A C 1
ATOM 4666 O O . LEU A 1 599 ? -102.75100 41.46300 -4.34000 1.000 26.36357 599 LEU A O 1
ATOM 4671 N N . GLN A 1 600 ? -101.29500 39.75200 -4.30100 1.000 26.78517 600 GLN A N 1
ATOM 4672 C CA . GLN A 1 600 ? -100.68400 40.26300 -3.08400 1.000 23.75468 600 GLN A CA 1
ATOM 4673 C C . GLN A 1 600 ? -99.96600 41.59200 -3.33400 1.000 32.01246 600 GLN A C 1
ATOM 4674 O O . GLN A 1 600 ? -100.11500 42.53500 -2.54700 1.000 35.30926 600 GLN A O 1
ATOM 4680 N N . LEU A 1 601 ? -99.20900 41.70300 -4.43600 1.000 29.01911 601 LEU A N 1
ATOM 4681 C CA . LEU A 1 601 ? -98.40600 42.90600 -4.65600 1.000 25.81439 601 LEU A CA 1
ATOM 4682 C C . LEU A 1 601 ? -99.24600 44.13800 -4.94500 1.000 30.91960 601 LEU A C 1
ATOM 4683 O O . LEU A 1 601 ? -98.76100 45.25100 -4.71500 1.000 35.53597 601 LEU A O 1
ATOM 4688 N N . LEU A 1 602 ? -100.48100 43.98400 -5.44000 1.000 26.61697 602 LEU A N 1
ATOM 4689 C CA . LEU A 1 602 ? -101.32500 45.14400 -5.71200 1.000 28.28300 602 LEU A CA 1
ATOM 4690 C C . LEU A 1 602 ? -102.42100 45.35600 -4.66900 1.000 33.12908 602 LEU A C 1
ATOM 4691 O O . LEU A 1 602 ? -103.14400 46.35800 -4.75000 1.000 32.25846 602 LEU A O 1
ATOM 4696 N N . ALA A 1 603 ? -102.55800 44.45300 -3.69700 1.000 26.14924 603 ALA A N 1
ATOM 4697 C CA . ALA A 1 603 ? -103.60900 44.56200 -2.69800 1.000 33.39366 603 ALA A CA 1
ATOM 4698 C C . ALA A 1 603 ? -103.33000 45.71400 -1.71700 1.000 31.88136 603 ALA A C 1
ATOM 4699 O O . ALA A 1 603 ? -102.19600 46.17100 -1.59400 1.000 25.76037 603 ALA A O 1
ATOM 4701 N N . PRO A 1 604 ? -104.34700 46.18400 -0.99100 1.000 30.00615 604 PRO A N 1
ATOM 4702 C CA . PRO A 1 604 ? -104.09700 47.15800 0.07900 1.000 29.87794 604 PRO A CA 1
ATOM 4703 C C . PRO A 1 604 ? -103.07500 46.65600 1.09200 1.000 33.50553 604 PRO A C 1
ATOM 4704 O O . PRO A 1 604 ? -102.98500 45.45800 1.38300 1.000 31.82652 604 PRO A O 1
ATOM 4708 N N . GLY A 1 605 ? -102.29700 47.59500 1.62300 1.000 33.42837 605 GLY A N 1
ATOM 4709 C CA . GLY A 1 605 ? -101.22000 47.31100 2.55000 1.000 32.36214 605 GLY A CA 1
ATOM 4710 C C . GLY A 1 605 ? -99.86200 47.52400 1.90100 1.000 31.92518 605 GLY A C 1
ATOM 4711 O O . GLY A 1 605 ? -99.73800 48.05400 0.80000 1.000 36.45855 605 GLY A O 1
ATOM 4712 N N . THR A 1 606 ? -98.83100 47.11000 2.61500 1.000 28.20922 606 THR A N 1
ATOM 4713 C CA . THR A 1 606 ? -97.47200 47.21200 2.10600 1.000 29.42997 606 THR A CA 1
ATOM 4714 C C . THR A 1 606 ? -96.99200 45.82100 1.74200 1.000 27.34625 606 THR A C 1
ATOM 4715 O O . THR A 1 606 ? -96.73000 45.01100 2.64100 1.000 28.26185 606 THR A O 1
ATOM 4719 N N . PRO A 1 607 ? -96.86900 45.47800 0.46800 1.000 33.69694 607 PRO A N 1
ATOM 4720 C CA . PRO A 1 607 ? -96.44300 44.11400 0.12700 1.000 25.71170 607 PRO A CA 1
ATOM 4721 C C . PRO A 1 607 ? -94.98400 43.89700 0.49800 1.000 31.47743 607 PRO A C 1
ATOM 4722 O O . PRO A 1 607 ? -94.10800 44.69800 0.15900 1.000 32.64059 607 PRO A O 1
ATOM 4726 N N . ASP A 1 608 ? -94.74000 42.81400 1.22300 1.000 22.66638 608 ASP A N 1
ATOM 4727 C CA . ASP A 1 608 ? -93.39900 42.34100 1.50400 1.000 22.29056 608 ASP A CA 1
ATOM 4728 C C . ASP A 1 608 ? -93.03000 41.24700 0.50000 1.000 29.16867 608 ASP A C 1
ATOM 4729 O O . ASP A 1 608 ? -93.87900 40.46100 0.07300 1.000 30.90664 608 ASP A O 1
ATOM 4734 N N . VAL A 1 609 ? -91.76900 41.23000 0.09800 1.000 25.14964 609 VAL A N 1
ATOM 4735 C CA . VAL A 1 609 ? -91.24600 40.28800 -0.88300 1.000 26.76074 609 VAL A CA 1
ATOM 4736 C C . VAL A 1 609 ? -90.06800 39.58400 -0.20800 1.000 27.88022 609 VAL A C 1
ATOM 4737 O O . VAL A 1 609 ? -89.03600 40.21300 0.07200 1.000 26.34627 609 VAL A O 1
ATOM 4741 N N . TYR A 1 610 ? -90.20600 38.29600 0.06100 1.000 27.77945 610 TYR A N 1
ATOM 4742 C CA . TYR A 1 610 ? -89.07700 37.56100 0.62400 1.000 29.18150 610 TYR A CA 1
ATOM 4743 C C . TYR A 1 610 ? -87.97500 37.41700 -0.41300 1.000 28.74183 610 TYR A C 1
ATOM 4744 O O . TYR A 1 610 ? -88.24500 37.26400 -1.61300 1.000 31.08706 610 TYR A O 1
ATOM 4753 N N . GLN A 1 611 ? -86.72800 37.47900 0.05300 1.000 26.06957 611 GLN A N 1
ATOM 4754 C CA . GLN A 1 611 ? -85.57500 37.35600 -0.83900 1.000 27.47426 611 GLN A CA 1
ATOM 4755 C C . GLN A 1 611 ? -85.73400 36.19400 -1.80300 1.000 32.29396 611 GLN A C 1
ATOM 4756 O O . GLN A 1 611 ? -86.08700 35.07600 -1.40900 1.000 31.14628 611 GLN A O 1
ATOM 4762 N N . GLY A 1 612 ? -85.45100 36.46300 -3.07300 1.000 33.14700 612 GLY A N 1
ATOM 4763 C CA . GLY A 1 612 ? -85.46100 35.43800 -4.08400 1.000 28.68040 612 GLY A CA 1
ATOM 4764 C C . GLY A 1 612 ? -86.82100 35.07800 -4.65500 1.000 34.24374 612 GLY A C 1
ATOM 4765 O O . GLY A 1 612 ? -86.86800 34.30700 -5.62000 1.000 31.65566 612 GLY A O 1
ATOM 4766 N N . THR A 1 613 ? -87.93400 35.58800 -4.10100 1.000 29.59260 613 THR A N 1
ATOM 4767 C CA . THR A 1 613 ? -89.24200 35.14300 -4.57900 1.000 29.63685 613 THR A CA 1
ATOM 4768 C C . THR A 1 613 ? -89.71600 35.89500 -5.81100 1.000 26.32646 613 THR A C 1
ATOM 4769 O O . THR A 1 613 ? -90.86000 35.69300 -6.22800 1.000 33.38913 613 THR A O 1
ATOM 4773 N N . GLU A 1 614 ? -88.88200 36.74500 -6.41200 1.000 27.83203 614 GLU A N 1
ATOM 4774 C CA . GLU A 1 614 ? -89.18700 37.20400 -7.76100 1.000 27.18451 614 GLU A CA 1
ATOM 4775 C C . GLU A 1 614 ? -88.98000 36.09700 -8.79000 1.000 30.62632 614 GLU A C 1
ATOM 4776 O O . GLU A 1 614 ? -89.33900 36.27900 -9.95800 1.000 29.46700 614 GLU A O 1
ATOM 4782 N N . ARG A 1 615 ? -88.42400 34.95600 -8.38700 1.000 29.24582 615 ARG A N 1
ATOM 4783 C CA . ARG A 1 615 ? -88.50100 33.71900 -9.15700 1.000 31.25102 615 ARG A CA 1
ATOM 4784 C C . ARG A 1 615 ? -89.31500 32.69200 -8.37600 1.000 31.54470 615 ARG A C 1
ATOM 4785 O O . ARG A 1 615 ? -89.79500 32.97800 -7.27600 1.000 31.24354 615 ARG A O 1
ATOM 4793 N N . TRP A 1 616 ? -89.52000 31.50900 -8.96600 1.000 28.84061 616 TRP A N 1
ATOM 4794 C CA . TRP A 1 616 ? -90.26000 30.47300 -8.25300 1.000 31.70710 616 TRP A CA 1
ATOM 4795 C C . TRP A 1 616 ? -89.50100 30.10200 -6.99000 1.000 36.07073 616 TRP A C 1
ATOM 4796 O O . TRP A 1 616 ? -88.28500 29.90100 -7.02200 1.000 39.00196 616 TRP A O 1
ATOM 4807 N N . ASP A 1 617 ? -90.21300 30.04100 -5.87300 1.000 34.53441 617 ASP A N 1
ATOM 4808 C CA . ASP A 1 617 ? -89.64700 29.62700 -4.59400 1.000 31.28074 617 ASP A CA 1
ATOM 4809 C C . ASP A 1 617 ? -90.40400 28.38800 -4.12600 1.000 33.89166 617 ASP A C 1
ATOM 4810 O O . ASP A 1 617 ? -91.51200 28.48400 -3.58300 1.000 29.06823 617 ASP A O 1
ATOM 4815 N N . ARG A 1 618 ? -89.78600 27.22800 -4.31500 1.000 32.43753 618 ARG A N 1
ATOM 4816 C CA . ARG A 1 618 ? -90.37900 25.96800 -3.90300 1.000 36.96886 618 ARG A CA 1
ATOM 4817 C C . ARG A 1 618 ? -89.67400 25.43400 -2.66000 1.000 38.41538 618 ARG A C 1
ATOM 4818 O O . ARG A 1 618 ? -89.27200 24.26800 -2.61100 1.000 40.21360 618 ARG A O 1
ATOM 4826 N N . SER A 1 619 ? -89.50700 26.28300 -1.65600 1.000 33.96425 619 SER A N 1
ATOM 4827 C CA . SER A 1 619 ? -88.83200 25.89500 -0.42900 1.000 32.06661 619 SER A CA 1
ATOM 4828 C C . SER A 1 619 ? -89.82400 25.27900 0.55300 1.000 35.96648 619 SER A C 1
ATOM 4829 O O . SER A 1 619 ? -91.03900 25.48000 0.46800 1.000 32.41385 619 SER A O 1
ATOM 4832 N N . LEU A 1 620 ? -89.27800 24.52900 1.50300 1.000 36.76360 620 LEU A N 1
ATOM 4833 C CA . LEU A 1 620 ? -90.06500 23.93900 2.57100 1.000 38.79194 620 LEU A CA 1
ATOM 4834 C C . LEU A 1 620 ? -89.80500 24.68800 3.88100 1.000 37.80043 620 LEU A C 1
ATOM 4835 O O . LEU A 1 620 ? -89.57000 25.89400 3.86500 1.000 38.76668 620 LEU A O 1
ATOM 4840 N N . VAL A 1 621 ? -89.85500 24.01300 5.01100 1.000 40.81605 621 VAL A N 1
ATOM 4841 C CA . VAL A 1 621 ? -89.76000 24.70000 6.29300 1.000 32.90620 621 VAL A CA 1
ATOM 4842 C C . VAL A 1 621 ? -88.29600 24.97300 6.63000 1.000 32.04258 621 VAL A C 1
ATOM 4843 O O . VAL A 1 621 ? -87.37700 24.27700 6.16900 1.000 35.27693 621 VAL A O 1
ATOM 4847 N N . ASP A 1 622 ? -88.08400 26.03300 7.41900 1.000 29.08277 622 ASP A N 1
ATOM 4848 C CA . ASP A 1 622 ? -86.83800 26.38400 8.09400 1.000 27.69216 622 ASP A CA 1
ATOM 4849 C C . ASP A 1 622 ? -86.04600 25.12000 8.41800 1.000 34.98143 622 ASP A C 1
ATOM 4850 O O . ASP A 1 622 ? -86.53700 24.25800 9.16200 1.000 31.53623 622 ASP A O 1
ATOM 4855 N N . PRO A 1 623 ? -84.80200 24.97900 7.92300 1.000 34.66118 623 PRO A N 1
ATOM 4856 C CA . PRO A 1 623 ? -83.94900 25.96200 7.23800 1.000 31.39225 623 PRO A CA 1
ATOM 4857 C C . PRO A 1 623 ? -84.04100 25.99700 5.71300 1.000 37.95837 623 PRO A C 1
ATOM 4858 O O . PRO A 1 623 ? -83.29000 26.75100 5.07800 1.000 34.65358 623 PRO A O 1
ATOM 4862 N N . ASP A 1 624 ? -84.95400 25.21400 5.13600 1.000 36.50833 624 ASP A N 1
ATOM 4863 C CA . ASP A 1 624 ? -84.98100 25.09900 3.68400 1.000 35.61610 624 ASP A CA 1
ATOM 4864 C C . ASP A 1 624 ? -85.38900 26.41100 3.02400 1.000 34.45674 624 ASP A C 1
ATOM 4865 O O . ASP A 1 624 ? -84.99700 26.67100 1.87900 1.000 34.92693 624 ASP A O 1
ATOM 4870 N N . ASN A 1 625 ? -86.16100 27.24500 3.72200 1.000 30.27479 625 ASN A N 1
ATOM 4871 C CA . ASN A 1 625 ? -86.56600 28.54600 3.20300 1.000 31.67729 625 ASN A CA 1
ATOM 4872 C C . ASN A 1 625 ? -85.53000 29.64200 3.46600 1.000 34.02248 625 ASN A C 1
ATOM 4873 O O . ASN A 1 625 ? -85.83500 30.82100 3.27000 1.000 38.08333 625 ASN A O 1
ATOM 4878 N N . ARG A 1 626 ? -84.32000 29.28200 3.91600 1.000 32.42873 626 ARG A N 1
ATOM 4879 C CA . ARG A 1 626 ? -83.24200 30.23900 4.15300 1.000 33.98789 626 ARG A CA 1
ATOM 4880 C C . ARG A 1 626 ? -81.99200 29.82700 3.38900 1.000 35.12004 626 ARG A C 1
ATOM 4881 O O . ARG A 1 626 ? -80.87300 30.13100 3.78900 1.000 38.31924 626 ARG A O 1
ATOM 4889 N N . ARG A 1 627 ? -82.16700 29.10400 2.29700 1.000 37.80629 627 ARG A N 1
ATOM 4890 C CA . ARG A 1 627 ? -81.04200 28.80100 1.44400 1.000 36.34114 627 ARG A CA 1
ATOM 4891 C C . ARG A 1 627 ? -80.51200 30.09700 0.82700 1.000 37.17827 627 ARG A C 1
ATOM 4892 O O . ARG A 1 627 ? -81.23000 31.10300 0.75300 1.000 38.35116 627 ARG A O 1
ATOM 4900 N N . PRO A 1 628 ? -79.24700 30.11700 0.41400 1.000 35.26590 628 PRO A N 1
ATOM 4901 C CA . PRO A 1 628 ? -78.69400 31.34800 -0.17500 1.000 37.25210 628 PRO A CA 1
ATOM 4902 C C . PRO A 1 628 ? -79.33300 31.66500 -1.52400 1.000 38.41716 628 PRO A C 1
ATOM 4903 O O . PRO A 1 628 ? -79.70300 30.77300 -2.29000 1.000 41.84641 628 PRO A O 1
ATOM 4907 N N . VAL A 1 629 ? -79.50200 32.95900 -1.78800 1.000 34.54240 629 VAL A N 1
ATOM 4908 C CA . VAL A 1 629 ? -80.25800 33.44500 -2.93600 1.000 34.76574 629 VAL A CA 1
ATOM 4909 C C . VAL A 1 629 ? -79.29500 33.82600 -4.04800 1.000 37.04472 629 VAL A C 1
ATOM 4910 O O . VAL A 1 629 ? -78.28800 34.50400 -3.80400 1.000 37.85051 629 VAL A O 1
ATOM 4914 N N . ASP A 1 630 ? -79.60300 33.40300 -5.27500 1.000 35.07157 630 ASP A N 1
ATOM 4915 C CA . ASP A 1 630 ? -78.78000 33.74500 -6.44100 1.000 37.69668 630 ASP A CA 1
ATOM 4916 C C . ASP A 1 630 ? -79.27600 35.05200 -7.05900 1.000 41.55657 630 ASP A C 1
ATOM 4917 O O . ASP A 1 630 ? -80.01600 35.07400 -8.05300 1.000 40.32977 630 ASP A O 1
ATOM 4922 N N . PHE A 1 631 ? -78.85400 36.16600 -6.44200 1.000 39.29377 631 PHE A N 1
ATOM 4923 C CA . PHE A 1 631 ? -79.24800 37.48200 -6.94000 1.000 38.34191 631 PHE A CA 1
ATOM 4924 C C . PHE A 1 631 ? -78.69900 37.71900 -8.33300 1.000 38.43386 631 PHE A C 1
ATOM 4925 O O . PHE A 1 631 ? -79.36000 38.34300 -9.17100 1.000 41.47871 631 PHE A O 1
ATOM 4933 N N . ALA A 1 632 ? -77.51000 37.19300 -8.60300 1.000 39.23988 632 ALA A N 1
ATOM 4934 C CA . ALA A 1 632 ? -76.89600 37.35100 -9.90900 1.000 37.49319 632 ALA A CA 1
ATOM 4935 C C . ALA A 1 632 ? -77.77700 36.75900 -11.00500 1.000 42.36179 632 ALA A C 1
ATOM 4936 O O . ALA A 1 632 ? -78.02500 37.39500 -12.03400 1.000 45.99085 632 ALA A O 1
ATOM 4938 N N . ALA A 1 633 ? -78.26600 35.54100 -10.80300 1.000 39.30529 633 ALA A N 1
ATOM 4939 C CA . ALA A 1 633 ? -79.14800 34.95600 -11.80100 1.000 39.73570 633 ALA A CA 1
ATOM 4940 C C . ALA A 1 633 ? -80.40400 35.79900 -11.98400 1.000 46.00116 633 ALA A C 1
ATOM 4941 O O . ALA A 1 633 ? -80.84900 36.02300 -13.11500 1.000 51.57180 633 ALA A O 1
ATOM 4943 N N . ALA A 1 634 ? -80.99500 36.26600 -10.88200 1.000 39.49873 634 ALA A N 1
ATOM 4944 C CA . ALA A 1 634 ? -82.20600 37.07500 -10.97100 1.000 38.25527 634 ALA A CA 1
ATOM 4945 C C . ALA A 1 634 ? -81.93300 38.38800 -11.69500 1.000 38.49651 634 ALA A C 1
ATOM 4946 O O . ALA A 1 634 ? -82.73400 38.82200 -12.53300 1.000 37.72815 634 ALA A O 1
ATOM 4948 N N . SER A 1 635 ? -80.80000 39.03100 -11.39000 1.000 35.68700 635 SER A N 1
ATOM 4949 C CA . SER A 1 635 ? -80.44000 40.26800 -12.08000 1.000 35.16542 635 SER A CA 1
ATOM 4950 C C . SER A 1 635 ? -80.34700 40.05100 -13.59000 1.000 36.45468 635 SER A C 1
ATOM 4951 O O . SER A 1 635 ? -80.83300 40.87300 -14.37800 1.000 42.17710 635 SER A O 1
ATOM 4954 N N . GLU A 1 636 ? -79.76400 38.92700 -14.01200 1.000 30.89214 636 GLU A N 1
ATOM 4955 C CA . GLU A 1 636 ? -79.62600 38.66500 -15.43600 1.000 37.01210 636 GLU A CA 1
ATOM 4956 C C . GLU A 1 636 ? -80.99200 38.45400 -16.08700 1.000 40.53307 636 GLU A C 1
ATOM 4957 O O . GLU A 1 636 ? -81.25700 38.98300 -17.17600 1.000 44.61073 636 GLU A O 1
ATOM 4963 N N . LEU A 1 637 ? -81.87500 37.70700 -15.42000 1.000 32.84801 637 LEU A N 1
ATOM 4964 C CA . LEU A 1 637 ? -83.24600 37.53100 -15.89200 1.000 36.02514 637 LEU A CA 1
ATOM 4965 C C . LEU A 1 637 ? -83.95200 38.87900 -16.06500 1.000 36.57136 637 LEU A C 1
ATOM 4966 O O . LEU A 1 637 ? -84.56500 39.15100 -17.10400 1.000 36.12564 637 LEU A O 1
ATOM 4971 N N . LEU A 1 638 ? -83.87500 39.73700 -15.04700 1.000 29.80170 638 LEU A N 1
ATOM 4972 C CA . LEU A 1 638 ? -84.52400 41.04200 -15.13100 1.000 32.53324 638 LEU A CA 1
ATOM 4973 C C . LEU A 1 638 ? -83.94100 41.86100 -16.27500 1.000 33.53483 638 LEU A C 1
ATOM 4974 O O . LEU A 1 638 ? -84.66500 42.53800 -17.01600 1.000 32.37591 638 LEU A O 1
ATOM 4979 N N . ASP A 1 639 ? -82.63100 41.77400 -16.44900 1.000 32.35624 639 ASP A N 1
ATOM 4980 C CA . ASP A 1 639 ? -81.95500 42.47900 -17.52300 1.000 31.61829 639 ASP A CA 1
ATOM 4981 C C . ASP A 1 639 ? -82.48800 42.03700 -18.88900 1.000 33.48750 639 ASP A C 1
ATOM 4982 O O . ASP A 1 639 ? -82.70900 42.86900 -19.77600 1.000 35.43258 639 ASP A O 1
ATOM 4987 N N . ARG A 1 640 ? -82.74900 40.73500 -19.06100 1.000 31.36371 640 ARG A N 1
ATOM 4988 C CA . ARG A 1 640 ? -83.33600 40.26100 -20.31200 1.000 36.85709 640 ARG A CA 1
ATOM 4989 C C . ARG A 1 640 ? -84.77000 40.74100 -20.47400 1.000 36.01464 640 ARG A C 1
ATOM 4990 O O . ARG A 1 640 ? -85.19400 41.07300 -21.58700 1.000 32.06939 640 ARG A O 1
ATOM 4998 N N . LEU A 1 641 ? -85.54400 40.74500 -19.39000 1.000 30.09285 641 LEU A N 1
ATOM 4999 C CA . LEU A 1 641 ? -86.90900 41.25100 -19.47100 1.000 30.61909 641 LEU A CA 1
ATOM 5000 C C . LEU A 1 641 ? -86.92000 42.72100 -19.87000 1.000 34.13642 641 LEU A C 1
ATOM 5001 O O . LEU A 1 641 ? -87.66300 43.12900 -20.76800 1.000 37.96299 641 LEU A O 1
ATOM 5006 N N . ASP A 1 642 ? -86.08500 43.53000 -19.22300 1.000 33.27533 642 ASP A N 1
ATOM 5007 C CA . ASP A 1 642 ? -85.99700 44.93700 -19.58100 1.000 29.32004 642 ASP A CA 1
ATOM 5008 C C . ASP A 1 642 ? -85.43800 45.12900 -20.98600 1.000 33.46175 642 ASP A C 1
ATOM 5009 O O . ASP A 1 642 ? -85.67900 46.17200 -21.60100 1.000 32.93338 642 ASP A O 1
ATOM 5014 N N . GLY A 1 643 ? -84.71900 44.13900 -21.50900 1.000 29.66164 643 GLY A N 1
ATOM 5015 C CA . GLY A 1 643 ? -84.31000 44.09400 -22.88700 1.000 30.94837 643 GLY A CA 1
ATOM 5016 C C . GLY A 1 643 ? -85.39600 43.71300 -23.87000 1.000 34.93540 643 GLY A C 1
ATOM 5017 O O . GLY A 1 643 ? -85.13100 43.62300 -25.07200 1.000 34.53707 643 GLY A O 1
ATOM 5018 N N . GLY A 1 644 ? -86.62200 43.49300 -23.39900 1.000 34.49343 644 GLY A N 1
ATOM 5019 C CA . GLY A 1 644 ? -87.75000 43.32100 -24.28200 1.000 35.10545 644 GLY A CA 1
ATOM 5020 C C . GLY A 1 644 ? -88.18200 41.89400 -24.46100 1.000 39.18986 644 GLY A C 1
ATOM 5021 O O . GLY A 1 644 ? -89.15900 41.64200 -25.17400 1.000 38.00778 644 GLY A O 1
ATOM 5022 N N . TRP A 1 645 ? -87.47600 40.96300 -23.84700 1.000 35.56493 645 TRP A N 1
ATOM 5023 C CA . TRP A 1 645 ? -87.79800 39.55700 -23.97900 1.000 37.74400 645 TRP A CA 1
ATOM 5024 C C . TRP A 1 645 ? -89.11500 39.27900 -23.28400 1.000 39.26689 645 TRP A C 1
ATOM 5025 O O . TRP A 1 645 ? -89.30000 39.66000 -22.12500 1.000 37.98159 645 TRP A O 1
ATOM 5036 N N . ARG A 1 646 ? -90.04100 38.63200 -23.98800 1.000 37.31680 646 ARG A N 1
ATOM 5037 C CA . ARG A 1 646 ? -91.28600 38.27300 -23.32700 1.000 42.46980 646 ARG A CA 1
ATOM 5038 C C . ARG A 1 646 ? -91.32000 36.77200 -23.13000 1.000 35.35360 646 ARG A C 1
ATOM 5039 O O . ARG A 1 646 ? -91.40100 36.01900 -24.10900 1.000 41.05203 646 ARG A O 1
ATOM 5047 N N . PRO A 1 647 ? -91.20700 36.30200 -21.90200 1.000 38.75420 647 PRO A N 1
ATOM 5048 C CA . PRO A 1 647 ? -90.89200 34.89900 -21.66900 1.000 36.51070 647 PRO A CA 1
ATOM 5049 C C . PRO A 1 647 ? -92.13200 34.03100 -21.75700 1.000 36.22896 647 PRO A C 1
ATOM 5050 O O . PRO A 1 647 ? -93.26500 34.51100 -21.58500 1.000 37.51936 647 PRO A O 1
ATOM 5054 N N . PRO A 1 648 ? -91.96100 32.74200 -21.99800 1.000 34.44875 648 PRO A N 1
ATOM 5055 C CA . PRO A 1 648 ? -93.05800 31.80000 -21.78000 1.000 36.22793 648 PRO A CA 1
ATOM 5056 C C . PRO A 1 648 ? -93.20100 31.55600 -20.28500 1.000 34.46048 648 PRO A C 1
ATOM 5057 O O . PRO A 1 648 ? -92.39600 32.02100 -19.47600 1.000 34.65919 648 PRO A O 1
ATOM 5061 N N . VAL A 1 649 ? -94.26200 30.85300 -19.91300 1.000 34.29726 649 VAL A N 1
ATOM 5062 C CA . VAL A 1 649 ? -94.47000 30.48400 -18.51500 1.000 35.12586 649 VAL A CA 1
ATOM 5063 C C . VAL A 1 649 ? -93.70500 29.18300 -18.31500 1.000 36.34741 649 VAL A C 1
ATOM 5064 O O . VAL A 1 649 ? -94.10100 28.13800 -18.84100 1.000 38.86996 649 VAL A O 1
ATOM 5068 N N . ASP A 1 650 ? -92.57400 29.24400 -17.61300 1.000 31.57753 650 ASP A N 1
ATOM 5069 C CA . ASP A 1 650 ? -91.73300 28.05400 -17.55500 1.000 37.01701 650 ASP A CA 1
ATOM 5070 C C . ASP A 1 650 ? -90.92400 28.05100 -16.26600 1.000 30.98360 650 ASP A C 1
ATOM 5071 O O . ASP A 1 650 ? -91.10000 28.89900 -15.38800 1.000 34.65576 650 ASP A O 1
ATOM 5076 N N . GLU A 1 651 ? -90.01400 27.08700 -16.18400 1.000 28.95238 651 GLU A N 1
ATOM 5077 C CA . GLU A 1 651 ? -89.26000 26.79300 -14.98300 1.000 32.81916 651 GLU A CA 1
ATOM 5078 C C . GLU A 1 651 ? -88.19300 27.83800 -14.69200 1.000 35.81988 651 GLU A C 1
ATOM 5079 O O . GLU A 1 651 ? -87.67800 27.85300 -13.57200 1.000 34.55397 651 GLU A O 1
ATOM 5085 N N . THR A 1 652 ? -87.86100 28.71900 -15.64800 1.000 31.09029 652 THR A N 1
ATOM 5086 C CA . THR A 1 652 ? -86.90600 29.78700 -15.35400 1.000 32.79213 652 THR A CA 1
ATOM 5087 C C . THR A 1 652 ? -87.45300 30.79400 -14.34900 1.000 36.26190 652 THR A C 1
ATOM 5088 O O . THR A 1 652 ? -86.65900 31.51100 -13.72600 1.000 37.34237 652 THR A O 1
ATOM 5092 N N . GLY A 1 653 ? -88.78200 30.87800 -14.19500 1.000 32.07460 653 GLY A N 1
ATOM 5093 C CA . GLY A 1 653 ? -89.40000 31.90600 -13.37000 1.000 28.65645 653 GLY A CA 1
ATOM 5094 C C . GLY A 1 653 ? -89.41400 33.30200 -13.97200 1.000 36.38497 653 GLY A C 1
ATOM 5095 O O . GLY A 1 653 ? -89.84300 34.25100 -13.30200 1.000 32.95096 653 GLY A O 1
ATOM 5096 N N . ALA A 1 654 ? -88.96500 33.45400 -15.22300 1.000 34.08610 654 ALA A N 1
ATOM 5097 C CA . ALA A 1 654 ? -88.91100 34.77200 -15.83700 1.000 29.58930 654 ALA A CA 1
ATOM 5098 C C . ALA A 1 654 ? -90.27600 35.45000 -15.84100 1.000 32.01792 654 ALA A C 1
ATOM 5099 O O . ALA A 1 654 ? -90.36300 36.66200 -15.62600 1.000 33.22374 654 ALA A O 1
ATOM 5101 N N . VAL A 1 655 ? -91.35500 34.69700 -16.09300 1.000 28.50915 655 VAL A N 1
ATOM 5102 C CA . VAL A 1 655 ? -92.68100 35.31600 -16.07700 1.000 31.67595 655 VAL A CA 1
ATOM 5103 C C . VAL A 1 655 ? -93.01200 35.84800 -14.68700 1.000 35.97735 655 VAL A C 1
ATOM 5104 O O . VAL A 1 655 ? -93.71900 36.85800 -14.54500 1.000 39.70856 655 VAL A O 1
ATOM 5108 N N . LYS A 1 656 ? -92.50200 35.20200 -13.63800 1.000 31.21729 656 LYS A N 1
ATOM 5109 C CA . LYS A 1 656 ? -92.75100 35.72700 -12.29900 1.000 31.01990 656 LYS A CA 1
ATOM 5110 C C . LYS A 1 656 ? -91.90600 36.97300 -12.02400 1.000 29.19567 656 LYS A C 1
ATOM 5111 O O . LYS A 1 656 ? -92.37200 37.90600 -11.36600 1.000 28.46581 656 LYS A O 1
ATOM 5117 N N . THR A 1 657 ? -90.66500 37.01900 -12.52300 1.000 29.08573 657 THR A N 1
ATOM 5118 C CA . THR A 1 657 ? -89.87500 38.23800 -12.37400 1.000 31.56261 657 THR A CA 1
ATOM 5119 C C . THR A 1 657 ? -90.51900 39.40100 -13.12100 1.000 32.94767 657 THR A C 1
ATOM 5120 O O . THR A 1 657 ? -90.50200 40.54900 -12.64100 1.000 25.37211 657 THR A O 1
ATOM 5124 N N . LEU A 1 658 ? -91.13300 39.11000 -14.27100 1.000 30.85681 658 LEU A N 1
ATOM 5125 C CA . LEU A 1 658 ? -91.87100 40.12700 -15.00700 1.000 30.16031 658 LEU A CA 1
ATOM 5126 C C . LEU A 1 658 ? -93.02600 40.66800 -14.16600 1.000 30.08509 658 LEU A C 1
ATOM 5127 O O . LEU A 1 658 ? -93.15300 41.88000 -13.96700 1.000 33.40832 658 LEU A O 1
ATOM 5132 N N . VAL A 1 659 ? -93.84900 39.77300 -13.61300 1.000 33.74023 659 VAL A N 1
ATOM 5133 C CA . VAL A 1 659 ? -94.96700 40.20400 -12.78100 1.000 27.99800 659 VAL A CA 1
ATOM 5134 C C . VAL A 1 659 ? -94.47800 41.00600 -11.57800 1.000 28.76725 659 VAL A C 1
ATOM 5135 O O . VAL A 1 659 ? -94.95400 42.11900 -11.31900 1.000 25.30289 659 VAL A O 1
ATOM 5139 N N . VAL A 1 660 ? -93.52200 40.45800 -10.82500 1.000 27.22931 660 VAL A N 1
ATOM 5140 C CA . VAL A 1 660 ? -93.04200 41.13800 -9.61900 1.000 25.27666 660 VAL A CA 1
ATOM 5141 C C . VAL A 1 660 ? -92.44800 42.50600 -9.95900 1.000 29.39433 660 VAL A C 1
ATOM 5142 O O . VAL A 1 660 ? -92.77100 43.51900 -9.32400 1.000 31.80981 660 VAL A O 1
ATOM 5146 N N . SER A 1 661 ? -91.56500 42.56300 -10.95700 1.000 29.19042 661 SER A N 1
ATOM 5147 C CA . SER A 1 661 ? -90.89400 43.83000 -11.22900 1.000 25.08572 661 SER A CA 1
ATOM 5148 C C . SER A 1 661 ? -91.87600 44.89000 -11.72000 1.000 27.07126 661 SER A C 1
ATOM 5149 O O . SER A 1 661 ? -91.82500 46.04600 -11.27300 1.000 29.21048 661 SER A O 1
ATOM 5152 N N . ARG A 1 662 ? -92.78400 44.51800 -12.62800 1.000 26.30701 662 ARG A N 1
ATOM 5153 C CA . ARG A 1 662 ? -93.72500 45.50000 -13.15600 1.000 31.82138 662 ARG A CA 1
ATOM 5154 C C . ARG A 1 662 ? -94.68500 45.97700 -12.07400 1.000 32.96833 662 ARG A C 1
ATOM 5155 O O . ARG A 1 662 ? -95.01400 47.16800 -12.01200 1.000 35.40644 662 ARG A O 1
ATOM 5163 N N . ALA A 1 663 ? -95.09600 45.07600 -11.17600 1.000 33.72106 663 ALA A N 1
ATOM 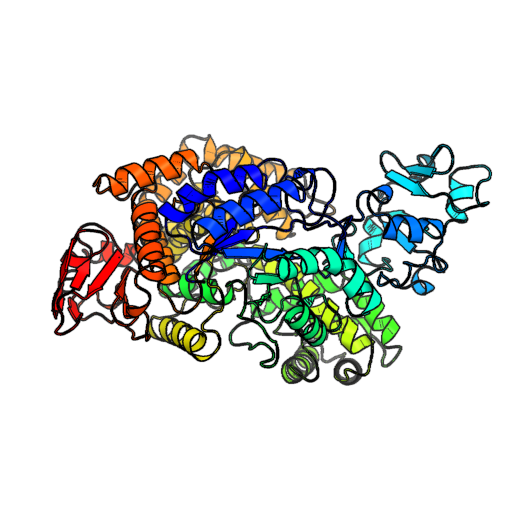5164 C CA . ALA A 1 663 ? -96.00900 45.45300 -10.09900 1.000 28.45569 663 ALA A CA 1
ATOM 5165 C C . ALA A 1 663 ? -95.31700 46.32100 -9.04300 1.000 33.31582 663 ALA A C 1
ATOM 5166 O O . ALA A 1 663 ? -95.87900 47.32300 -8.58900 1.000 29.60306 663 ALA A O 1
ATOM 5168 N N . LEU A 1 664 ? -94.10300 45.94800 -8.62300 1.000 30.44970 664 LEU A N 1
ATOM 5169 C CA . LEU A 1 664 ? -93.37700 46.75000 -7.63900 1.000 26.33996 664 LEU A CA 1
ATOM 5170 C C . LEU A 1 664 ? -93.09500 48.15500 -8.16500 1.000 35.51231 664 LEU A C 1
ATOM 5171 O O . LEU A 1 664 ? -93.33200 49.15300 -7.46800 1.000 29.42172 664 LEU A O 1
ATOM 5176 N N . ARG A 1 665 ? -92.59000 48.24700 -9.40500 1.000 25.71238 665 ARG A N 1
ATOM 5177 C CA . ARG A 1 665 ? -92.27000 49.54400 -9.98600 1.000 27.72153 665 ARG A CA 1
ATOM 5178 C C . ARG A 1 665 ? -93.50600 50.42300 -10.07100 1.000 34.76536 665 ARG A C 1
ATOM 5179 O O . ARG A 1 665 ? -93.45400 51.62400 -9.76300 1.000 32.54494 665 ARG A O 1
ATOM 5187 N N . LEU A 1 666 ? -94.62000 49.83900 -10.51400 1.000 31.10375 666 LEU A N 1
ATOM 5188 C CA . LEU A 1 666 ? -95.87900 50.57100 -10.58400 1.000 34.33840 666 LEU A CA 1
ATOM 5189 C C . LEU A 1 666 ? -96.27300 51.15100 -9.22000 1.000 32.77228 666 LEU A C 1
ATOM 5190 O O . LEU A 1 666 ? -96.57500 52.34300 -9.10400 1.000 37.96049 666 LEU A O 1
ATOM 5195 N N . ARG A 1 667 ? -96.27400 50.32500 -8.16900 1.000 30.98691 667 ARG A N 1
ATOM 5196 C CA . ARG A 1 667 ? -96.65800 50.83100 -6.85200 1.000 33.63652 667 ARG A CA 1
ATOM 5197 C C . ARG A 1 667 ? -95.67800 51.91100 -6.40100 1.000 32.23695 667 ARG A C 1
ATOM 5198 O O . ARG A 1 667 ? -96.07100 52.89300 -5.76000 1.000 38.99508 667 ARG A O 1
ATOM 5206 N N . ARG A 1 668 ? -94.39500 51.75100 -6.72900 1.000 30.05215 668 ARG A N 1
ATOM 5207 C CA . ARG A 1 668 ? -93.38900 52.67400 -6.22000 1.000 35.36992 668 ARG A CA 1
ATOM 5208 C C . ARG A 1 668 ? -93.36500 53.98700 -7.00000 1.000 35.71274 668 ARG A C 1
ATOM 5209 O O . ARG A 1 668 ? -93.27800 55.06400 -6.41300 1.000 33.29294 668 ARG A O 1
ATOM 5217 N N . ASP A 1 669 ? -93.44500 53.92000 -8.31800 1.000 33.86366 669 ASP A N 1
ATOM 5218 C CA . ASP A 1 669 ? -93.20700 55.07600 -9.16300 1.000 33.25501 669 ASP A CA 1
ATOM 5219 C C . ASP A 1 669 ? -94.47700 55.76000 -9.63600 1.000 38.10832 669 ASP A C 1
ATOM 5220 O O . ASP A 1 669 ? -94.40200 56.90500 -10.08100 1.000 37.37128 669 ASP A O 1
ATOM 5225 N N . ARG A 1 670 ? -95.63600 55.10500 -9.55300 1.000 38.46570 670 ARG A N 1
ATOM 5226 C CA . ARG A 1 670 ? -96.91600 55.72200 -9.92100 1.000 37.79630 670 ARG A CA 1
ATOM 5227 C C . ARG A 1 670 ? -97.93300 55.52700 -8.80900 1.000 38.68156 670 ARG A C 1
ATOM 5228 O O . ARG A 1 670 ? -99.00500 54.95100 -9.01500 1.000 38.86174 670 ARG A O 1
ATOM 5236 N N . PRO A 1 671 ? -97.62700 56.01800 -7.60900 1.000 37.31958 671 PRO A N 1
ATOM 5237 C CA . PRO A 1 671 ? -98.53200 55.79900 -6.47500 1.000 33.44289 671 PRO A CA 1
ATOM 5238 C C . PRO A 1 671 ? -99.88700 56.43900 -6.66000 1.000 38.45601 671 PRO A C 1
ATOM 5239 O O . PRO A 1 671 ? -100.85600 55.98700 -6.03600 1.000 44.00645 671 PRO A O 1
ATOM 5243 N N . GLU A 1 672 ? -99.99400 57.45600 -7.52000 1.000 36.02345 672 GLU A N 1
ATOM 5244 C CA . GLU A 1 672 ? -101.28600 58.07300 -7.81700 1.000 31.03353 672 GLU A CA 1
ATOM 5245 C C . GLU A 1 672 ? -102.29300 57.09100 -8.42700 1.000 37.97670 672 GLU A C 1
ATOM 5246 O O . GLU A 1 672 ? -103.49100 57.39900 -8.46500 1.000 43.77007 672 GLU A O 1
ATOM 5252 N N . LEU A 1 673 ? -101.85000 55.91400 -8.89100 1.000 34.68848 673 LEU A N 1
ATOM 5253 C CA . LEU A 1 673 ? -102.77000 54.90500 -9.40200 1.000 35.16478 673 LEU A CA 1
ATOM 5254 C C . LEU A 1 673 ? -103.44100 54.07800 -8.2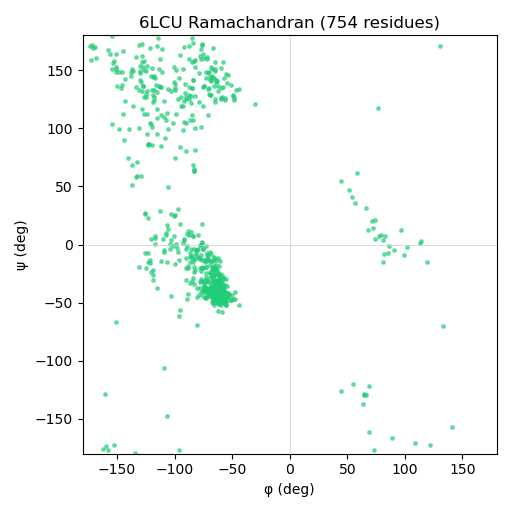9900 1.000 42.92234 673 LEU A C 1
ATOM 5255 O O . LEU A 1 673 ? -104.31000 53.25400 -8.60700 1.000 39.04981 673 LEU A O 1
ATOM 5260 N N . PHE A 1 674 ? -103.07500 54.27100 -7.03400 1.000 38.71064 674 PHE A N 1
ATOM 5261 C CA . PHE A 1 674 ? -103.52900 53.42600 -5.92900 1.000 37.27695 674 PHE A CA 1
ATOM 5262 C C . PHE A 1 674 ? -104.29500 54.29300 -4.93300 1.000 41.57230 674 PHE A C 1
ATOM 5263 O O . PHE A 1 674 ? -103.72300 54.80300 -3.97500 1.000 50.03174 674 PHE A O 1
ATOM 5271 N N . THR A 1 675 ? -105.59300 54.48500 -5.17100 1.000 38.18886 675 THR A N 1
ATOM 5272 C CA . THR A 1 675 ? -106.39000 55.39100 -4.35800 1.000 41.29500 675 THR A CA 1
ATOM 5273 C C . THR A 1 675 ? -107.64300 54.75900 -3.76800 1.000 47.55102 675 THR A C 1
ATOM 5274 O O . THR A 1 675 ? -108.30900 55.40600 -2.95300 1.000 51.88230 675 THR A O 1
ATOM 5278 N N . ALA A 1 676 ? -107.98600 53.53600 -4.15000 1.000 44.40584 676 ALA A N 1
ATOM 5279 C CA . ALA A 1 676 ? -109.24900 52.92800 -3.76100 1.000 41.72515 676 ALA A CA 1
ATOM 5280 C C . ALA A 1 676 ? -109.10100 51.42100 -3.87800 1.000 40.76892 676 ALA A C 1
ATOM 5281 O O . ALA A 1 676 ? -108.02100 50.91100 -4.18900 1.000 38.99615 676 ALA A O 1
ATOM 5283 N N . TYR A 1 677 ? -110.20200 50.70800 -3.61700 1.000 41.19578 677 TYR A N 1
ATOM 5284 C CA . TYR A 1 677 ? -110.27800 49.25700 -3.80800 1.000 35.26335 677 TYR A CA 1
ATOM 5285 C C . TYR A 1 677 ? -111.68700 48.91300 -4.28400 1.000 37.28680 677 TYR A C 1
ATOM 5286 O O . TYR A 1 677 ? -112.64400 49.04500 -3.52200 1.000 44.40530 677 TYR A O 1
ATOM 5295 N N . HIS A 1 678 ? -111.81500 48.46200 -5.53600 1.000 36.18098 678 HIS A N 1
ATOM 5296 C CA . HIS A 1 678 ? -113.08500 47.98800 -6.09200 1.000 37.86404 678 HIS A CA 1
ATOM 5297 C C . HIS A 1 678 ? -112.92700 46.58500 -6.67000 1.000 40.73974 678 HIS A C 1
ATOM 5298 O O . HIS A 1 678 ? -112.04100 46.35800 -7.51400 1.000 43.24428 678 HIS A O 1
ATOM 5305 N N . PRO A 1 679 ? -113.76300 45.63200 -6.26800 1.000 38.90832 679 PRO A N 1
ATOM 5306 C CA . PRO A 1 679 ? -113.76900 44.32100 -6.92700 1.000 35.26133 679 PRO A CA 1
ATOM 5307 C C . PRO A 1 679 ? -114.02300 44.44100 -8.42400 1.000 37.95446 679 PRO A C 1
ATOM 5308 O O . PRO A 1 679 ? -114.78800 45.29000 -8.88100 1.000 41.42785 679 PRO A O 1
ATOM 5312 N N . VAL A 1 680 ? -113.35500 43.58400 -9.18900 1.000 37.74266 680 VAL A N 1
ATOM 5313 C CA . VAL A 1 680 ? -113.57000 43.45900 -10.62000 1.000 37.75023 680 VAL A CA 1
ATOM 5314 C C . VAL A 1 680 ? -114.11300 42.06100 -10.84600 1.000 41.40612 680 VAL A C 1
ATOM 5315 O O . VAL A 1 680 ? -113.44500 41.07400 -10.52700 1.000 43.24078 680 VAL A O 1
ATOM 5319 N N . THR A 1 681 ? -115.33900 41.97300 -11.33800 1.000 42.38919 681 THR A N 1
ATOM 5320 C CA . THR A 1 681 ? -115.98500 40.68700 -11.56000 1.000 43.28602 681 THR A CA 1
ATOM 5321 C C . THR A 1 681 ? -116.27900 40.51100 -13.04500 1.000 44.26351 681 THR A C 1
ATOM 5322 O O . THR A 1 681 ? -116.55800 41.48200 -13.76000 1.000 48.28236 681 THR A O 1
ATOM 5326 N N . ALA A 1 682 ? -116.17600 39.27500 -13.50700 1.000 41.20126 682 ALA A N 1
ATOM 5327 C CA . ALA A 1 682 ? -116.38900 38.94500 -14.90200 1.000 40.44783 682 ALA A CA 1
ATOM 5328 C C . ALA A 1 682 ? -117.85400 38.55700 -15.15500 1.000 43.73234 682 ALA A C 1
ATOM 5329 O O . ALA A 1 682 ? -118.65600 38.39700 -14.23200 1.000 43.97507 682 ALA A O 1
ATOM 5331 N N . ARG A 1 683 ? -118.19500 38.43500 -16.43900 1.000 41.33350 683 ARG A N 1
ATOM 5332 C CA . ARG A 1 683 ? -119.50300 38.02200 -16.93000 1.000 39.22018 683 ARG A CA 1
ATOM 5333 C C . ARG A 1 683 ? -119.30300 36.86400 -17.90000 1.000 47.33770 683 ARG A C 1
ATOM 5334 O O . ARG A 1 683 ? -118.40800 36.91200 -18.75000 1.000 46.21643 683 ARG A O 1
ATOM 5342 N N . GLY A 1 684 ? -120.13600 35.83800 -17.80200 1.000 45.17525 684 GLY A N 1
ATOM 5343 C CA . GLY A 1 684 ? -120.09600 34.76500 -18.77500 1.000 38.42686 684 GLY A CA 1
ATOM 5344 C C . GLY A 1 684 ? -119.84400 33.41000 -18.14400 1.000 49.98010 684 GLY A C 1
ATOM 5345 O O . GLY A 1 684 ? -119.81800 33.24700 -16.91900 1.000 55.76525 684 GLY A O 1
ATOM 5346 N N . ALA A 1 685 ? -119.63500 32.42300 -19.02300 1.000 53.69600 685 ALA A N 1
ATOM 5347 C CA . ALA A 1 685 ? -119.60500 31.01700 -18.62300 1.000 46.23146 685 ALA A CA 1
ATOM 5348 C C . ALA A 1 685 ? -118.56300 30.74800 -17.54400 1.000 46.82597 685 ALA A C 1
ATOM 5349 O O . ALA A 1 685 ? -118.83800 30.05300 -16.56200 1.000 54.81615 685 ALA A O 1
ATOM 5351 N N . GLN A 1 686 ? -117.35100 31.27500 -17.71700 1.000 50.18237 686 GLN A N 1
ATOM 5352 C CA . GLN A 1 686 ? -116.23600 31.01200 -16.81200 1.000 43.59822 686 GLN A CA 1
ATOM 5353 C C . GLN A 1 686 ? -115.95800 32.17400 -15.87000 1.000 38.63296 686 GLN A C 1
ATOM 5354 O O . GLN A 1 686 ? -114.82500 32.32100 -15.39700 1.000 42.12175 686 GLN A O 1
ATOM 5360 N N . ALA A 1 687 ? -116.97000 32.99100 -15.57000 1.000 40.81481 687 ALA A N 1
ATOM 5361 C CA . ALA A 1 687 ? -116.72800 34.22800 -14.82800 1.000 42.68466 687 ALA A CA 1
ATOM 5362 C C . ALA A 1 687 ? -116.08600 33.96600 -13.47100 1.000 36.61275 687 ALA A C 1
ATOM 5363 O O . ALA A 1 687 ? -115.28600 34.77600 -12.99100 1.000 42.73437 687 ALA A O 1
ATOM 5365 N N . GLU A 1 688 ? -116.44300 32.85400 -12.82700 1.000 35.39684 688 GLU A N 1
ATOM 5366 C CA . GLU A 1 688 ? -115.94600 32.55600 -11.48400 1.000 33.08767 688 GLU A CA 1
ATOM 5367 C C . GLU A 1 688 ? -114.45100 32.32300 -11.48400 1.000 36.69007 688 GLU A C 1
ATOM 5368 O O . GLU A 1 688 ? -113.82300 32.40000 -10.42300 1.000 38.48635 688 GLU A O 1
ATOM 5374 N N . HIS A 1 689 ? -113.86300 32.03800 -12.64700 1.000 37.86340 689 HIS A N 1
ATOM 5375 C CA . HIS A 1 689 ? -112.43000 31.80500 -12.68100 1.000 36.51777 689 HIS A CA 1
ATOM 5376 C C . HIS A 1 689 ? -111.63000 33.09500 -12.71100 1.000 39.11442 689 HIS A C 1
ATOM 5377 O O . HIS A 1 689 ? -110.40100 33.04100 -12.58700 1.000 35.19451 689 HIS A O 1
ATOM 5384 N N . LEU A 1 690 ? -112.28700 34.24500 -12.84900 1.000 35.92269 690 LEU A N 1
ATOM 5385 C CA . LEU A 1 690 ? -111.60600 35.52700 -12.80900 1.000 34.03823 690 LEU A CA 1
ATOM 5386 C C . LEU A 1 690 ? -111.71600 36.12100 -11.40800 1.000 33.56766 690 LEU A C 1
ATOM 5387 O O . LEU A 1 690 ? -112.81500 36.26100 -10.86800 1.000 40.88619 690 LEU A O 1
ATOM 5392 N N . ILE A 1 691 ? -110.57300 36.44600 -10.81300 1.000 31.85727 691 ILE A N 1
ATOM 5393 C CA . ILE A 1 691 ? -110.50800 37.14600 -9.53400 1.000 33.68202 691 ILE A CA 1
ATOM 5394 C C . ILE A 1 691 ? -109.64600 38.39200 -9.74100 1.000 36.48442 691 ILE A C 1
ATOM 5395 O O . ILE A 1 691 ? -108.53800 38.31000 -10.28600 1.000 34.71197 691 ILE A O 1
ATOM 5400 N N . GLY A 1 692 ? -110.17000 39.55100 -9.37200 1.000 35.12983 692 GLY A N 1
ATOM 5401 C CA . GLY A 1 692 ? -109.41800 40.76200 -9.64500 1.000 31.98236 692 GLY A CA 1
ATOM 5402 C C . GLY A 1 692 ? -110.00300 41.96600 -8.94200 1.000 37.43298 692 GLY A C 1
ATOM 5403 O O . GLY A 1 692 ? -111.10900 41.92900 -8.39200 1.000 36.41993 692 GLY A O 1
ATOM 5404 N N . PHE A 1 693 ? -109.24200 43.05500 -8.98600 1.000 33.21945 693 PHE A N 1
ATOM 5405 C CA . PHE A 1 693 ? -109.66700 44.28500 -8.34000 1.000 34.13685 693 PHE A CA 1
ATOM 5406 C C . PHE A 1 693 ? -108.97300 45.47100 -8.99300 1.000 34.88253 693 PHE A C 1
ATOM 5407 O O . PHE A 1 693 ? -107.96800 45.33600 -9.69700 1.000 33.68301 693 PHE A O 1
ATOM 5415 N N . ASP A 1 694 ? -109.53100 46.64100 -8.72500 1.000 36.12009 694 ASP A N 1
ATOM 5416 C CA . ASP A 1 694 ? -109.10100 47.91300 -9.28300 1.000 36.81883 694 ASP A CA 1
ATOM 5417 C C . ASP A 1 694 ? -108.67700 48.80000 -8.11500 1.000 35.10033 694 ASP A C 1
ATOM 5418 O O . ASP A 1 694 ? -109.46000 49.02000 -7.18000 1.000 37.11405 694 ASP A O 1
ATOM 5423 N N . ARG A 1 695 ? -107.43200 49.27600 -8.14800 1.000 29.55407 695 ARG A N 1
ATOM 5424 C CA . ARG A 1 695 ? -106.92100 50.14900 -7.09600 1.000 30.47482 695 ARG A CA 1
ATOM 5425 C C . ARG A 1 695 ? -107.09600 51.63000 -7.42300 1.000 32.45926 695 ARG A C 1
ATOM 5426 O O . ARG A 1 695 ? -106.71700 52.47900 -6.61200 1.000 34.48155 695 ARG A O 1
ATOM 5434 N N . GLY A 1 696 ? -107.70000 51.95700 -8.56600 1.000 33.87992 696 GLY A N 1
ATOM 5435 C CA . GLY A 1 696 ? -107.84400 53.33400 -8.99900 1.000 30.38636 696 GLY A CA 1
ATOM 5436 C C . GLY A 1 696 ? -107.46100 53.52400 -10.45200 1.000 35.37846 696 GLY A C 1
ATOM 5437 O O . GLY A 1 696 ? -108.32300 53.75100 -11.29500 1.000 49.28645 696 GLY A O 1
ATOM 5438 N N . GLY A 1 697 ? -106.17700 53.41900 -10.76700 1.000 38.27214 697 GLY A N 1
ATOM 5439 C CA . GLY A 1 697 ? -105.76200 53.46900 -12.15400 1.000 37.56678 697 GLY A CA 1
ATOM 5440 C C . GLY A 1 697 ? -105.04000 52.21700 -12.59700 1.000 36.06386 697 GLY A C 1
ATOM 5441 O O . GLY A 1 697 ? -104.52500 52.14100 -13.71500 1.000 42.65508 697 GLY A O 1
ATOM 5442 N N . ALA A 1 698 ? -104.98600 51.23300 -11.71000 1.000 35.28405 698 ALA A N 1
ATOM 5443 C CA . ALA A 1 698 ? -104.32300 49.95600 -11.94900 1.000 33.54064 698 ALA A CA 1
ATOM 5444 C C . ALA A 1 698 ? -105.27500 48.83400 -11.55400 1.000 38.42681 698 ALA A C 1
ATOM 5445 O O . ALA A 1 698 ? -105.90200 48.90600 -10.49200 1.000 34.50185 698 ALA A O 1
ATOM 5447 N N . ILE A 1 699 ? -105.40400 47.82700 -12.42300 1.000 37.86537 699 ILE A N 1
ATOM 5448 C CA . ILE A 1 699 ? -106.27400 46.67200 -12.20900 1.000 30.95682 699 ILE A CA 1
ATOM 5449 C C . ILE A 1 699 ? -105.41800 45.41600 -12.16300 1.000 35.50211 699 ILE A C 1
ATOM 5450 O O . ILE A 1 699 ? -104.60900 45.17500 -13.07400 1.000 34.22504 699 ILE A O 1
ATOM 5455 N N . ALA A 1 700 ? -105.58000 44.63300 -11.09100 1.000 29.93648 700 ALA A N 1
ATOM 5456 C CA . ALA A 1 700 ? -104.99800 43.30200 -10.99500 1.000 30.84556 700 ALA A CA 1
ATOM 5457 C C . ALA A 1 700 ? -106.02400 42.26900 -11.45400 1.000 36.51276 700 ALA A C 1
ATOM 5458 O O . ALA A 1 700 ? -107.16100 42.26200 -10.97700 1.000 34.71717 700 ALA A O 1
ATOM 5460 N N . LEU A 1 701 ? -105.63700 41.41600 -12.39800 1.000 30.91641 701 LEU A N 1
ATOM 5461 C CA . LEU A 1 701 ? -106.53400 40.38800 -12.90600 1.000 32.91938 701 LEU A CA 1
ATOM 5462 C C . LEU A 1 701 ? -105.82600 39.04600 -12.84000 1.000 38.39656 701 LEU A C 1
ATOM 5463 O O . LEU A 1 701 ? -104.67300 38.93500 -13.27400 1.000 33.74784 701 LEU A O 1
ATOM 5468 N N . ALA A 1 702 ? -106.50800 38.03100 -12.30200 1.000 29.34042 702 ALA A N 1
ATOM 5469 C CA . ALA A 1 702 ? -105.87000 36.73500 -12.12200 1.000 31.56556 702 ALA A CA 1
ATOM 5470 C C . ALA A 1 702 ? -106.88300 35.61800 -12.33700 1.000 33.54635 702 ALA A C 1
ATOM 5471 O O . ALA A 1 702 ? -108.09800 35.83300 -12.37300 1.000 40.76123 702 ALA A O 1
ATOM 5473 N N . THR A 1 703 ? -106.34800 34.41600 -12.47400 1.000 31.06000 703 THR A N 1
ATOM 5474 C CA . THR A 1 703 ? -107.10600 33.18800 -12.63000 1.000 29.89800 703 THR A CA 1
ATOM 5475 C C . THR A 1 703 ? -107.18000 32.45200 -11.29800 1.000 33.32641 703 THR A C 1
ATOM 5476 O O . THR A 1 703 ? -106.19300 32.39100 -10.55900 1.000 30.64893 703 THR A O 1
ATOM 5480 N N . ARG A 1 704 ? -108.35200 31.90400 -10.98300 1.000 33.01141 704 ARG A N 1
ATOM 5481 C CA . ARG A 1 704 ? -108.46800 30.93500 -9.90200 1.000 33.48710 704 ARG A CA 1
ATOM 5482 C C . ARG A 1 704 ? -109.10000 29.66600 -10.44500 1.000 40.29059 704 ARG A C 1
ATOM 5483 O O . ARG A 1 704 ? -109.89000 29.70000 -11.39900 1.000 34.74464 704 ARG A O 1
ATOM 5491 N N . LEU A 1 705 ? -108.71000 28.54800 -9.83900 1.000 38.32020 705 LEU A N 1
ATOM 5492 C CA . LEU A 1 705 ? -109.12100 27.20900 -10.23400 1.000 32.22326 705 LEU A CA 1
ATOM 5493 C C . LEU A 1 705 ? -108.72300 26.92700 -11.68300 1.000 36.51251 705 LEU A C 1
ATOM 5494 O O . LEU A 1 705 ? -109.58600 26.65200 -12.53700 1.000 35.89556 705 LEU A O 1
ATOM 5499 N N . PRO A 1 706 ? -107.42200 26.94700 -11.98800 1.000 33.64650 706 PRO A N 1
ATOM 5500 C CA . PRO A 1 706 ? -107.00200 26.77500 -13.38800 1.000 35.54001 706 PRO A CA 1
ATOM 5501 C C . PRO A 1 706 ? -107.30400 25.39700 -13.96900 1.000 40.46000 706 PRO A C 1
ATOM 5502 O O . PRO A 1 706 ? -107.55200 25.29900 -15.18100 1.000 41.28401 706 PRO A O 1
ATOM 5506 N N . LEU A 1 707 ? -107.28400 24.32500 -13.16000 1.000 39.95244 707 LEU A N 1
ATOM 5507 C CA . LEU A 1 707 ? -107.58800 23.00600 -13.71600 1.000 39.67426 707 LEU A CA 1
ATOM 5508 C C . LEU A 1 707 ? -109.04200 22.92200 -14.14900 1.000 35.61925 707 LEU A C 1
ATOM 5509 O O . LEU A 1 707 ? -109.34700 22.32800 -15.19000 1.000 41.39748 707 LEU A O 1
ATOM 5514 N N . GLY A 1 708 ? -109.95200 23.52000 -13.37000 1.000 33.10651 708 GLY A N 1
ATOM 5515 C CA . GLY A 1 708 ? -111.34800 23.56100 -13.77800 1.000 33.62686 708 GLY A CA 1
ATOM 5516 C C . GLY A 1 708 ? -111.56400 24.38000 -15.04000 1.000 38.53535 708 GLY A C 1
ATOM 5517 O O . GLY A 1 708 ? -112.32000 23.97900 -15.93100 1.000 45.45443 708 GLY A O 1
ATOM 5518 N N . LEU A 1 709 ? -110.90000 25.53500 -15.13100 1.000 38.11769 709 LEU A N 1
ATOM 5519 C CA . LEU A 1 709 ? -110.96900 26.35600 -16.33500 1.000 39.16986 709 LEU A CA 1
ATOM 5520 C C . LEU A 1 709 ? -110.51700 25.56700 -17.55500 1.000 41.58681 709 LEU A C 1
ATOM 5521 O O . LEU A 1 709 ? -111.19600 25.55400 -18.58900 1.000 45.13873 709 LEU A O 1
ATOM 5526 N N . ALA A 1 710 ? -109.36400 24.89900 -17.44400 1.000 40.16605 710 ALA A N 1
ATOM 5527 C CA . ALA A 1 710 ? -108.84500 24.09600 -18.54600 1.000 35.78127 710 ALA A CA 1
ATOM 5528 C C . ALA A 1 710 ? -109.83800 23.02000 -18.94300 1.000 41.63294 710 ALA A C 1
ATOM 5529 O O . ALA A 1 710 ? -110.17300 22.87000 -20.12600 1.000 50.01704 710 ALA A O 1
ATOM 5531 N N . ALA A 1 711 ? -110.34200 22.27700 -17.95600 1.000 42.92687 711 ALA A N 1
ATOM 5532 C CA . ALA A 1 711 ? -111.29800 21.21000 -18.22800 1.000 44.83803 711 ALA A CA 1
ATOM 5533 C C . ALA A 1 711 ? -112.56500 21.72900 -18.88800 1.000 47.39864 711 ALA A C 1
ATOM 5534 O O . ALA A 1 711 ? -113.22700 20.98900 -19.62400 1.000 54.17187 711 ALA A O 1
ATOM 5536 N N . ALA A 1 712 ? -112.93500 22.98000 -18.61900 1.000 48.16608 712 ALA A N 1
ATOM 5537 C CA . ALA A 1 712 ? -114.09300 23.60200 -19.24600 1.000 45.79645 712 ALA A CA 1
ATOM 5538 C C . ALA A 1 712 ? -113.81600 24.09900 -20.65600 1.000 42.04666 712 ALA A C 1
ATOM 5539 O O . ALA A 1 712 ? -114.73300 24.60300 -21.30400 1.000 42.10588 712 ALA A O 1
ATOM 5541 N N . GLY A 1 713 ? -112.59000 23.99700 -21.14700 1.000 41.84829 713 GLY A N 1
ATOM 5542 C CA . GLY A 1 713 ? -112.28000 24.48700 -22.47100 1.000 39.10249 713 GLY A CA 1
ATOM 5543 C C . GLY A 1 713 ? -111.67900 25.87400 -22.53500 1.000 47.75914 713 GLY A C 1
ATOM 5544 O O . GLY A 1 713 ? -111.59100 26.43700 -23.63600 1.000 52.47455 713 GLY A O 1
ATOM 5545 N N . GLY A 1 714 ? -111.25100 26.43800 -21.40200 1.000 40.10281 714 GLY A N 1
ATOM 5546 C CA . GLY A 1 714 ? -110.74300 27.79500 -21.38200 1.000 37.34566 714 GLY A CA 1
ATOM 5547 C C . GLY A 1 714 ? -111.84100 28.81600 -21.14500 1.000 43.53903 714 GLY A C 1
ATOM 5548 O O . GLY A 1 714 ? -112.98200 28.50300 -20.78200 1.000 46.52660 714 GLY A O 1
ATOM 5549 N N . TRP A 1 715 ? -111.48300 30.07400 -21.40600 1.000 40.26528 715 TRP A N 1
ATOM 5550 C CA . TRP A 1 715 ? -112.32600 31.20600 -21.02100 1.000 41.65288 715 TRP A CA 1
ATOM 5551 C C . TRP A 1 715 ? -113.62200 31.31300 -21.83800 1.000 42.02534 715 TRP A C 1
ATOM 5552 O O . TRP A 1 715 ? -114.63800 31.79700 -21.32100 1.000 43.62291 715 TRP A O 1
ATOM 5563 N N . GLY A 1 716 ? -113.62000 30.89200 -23.09400 1.000 38.31083 716 GLY A N 1
ATOM 5564 C CA . GLY A 1 716 ? -114.84100 30.98100 -23.87100 1.000 36.13787 716 GLY A CA 1
ATOM 5565 C C . GLY A 1 716 ? -115.26200 32.41700 -24.12200 1.000 43.27623 716 GLY A C 1
ATOM 5566 O O . GLY A 1 716 ? -114.47900 33.25200 -24.58200 1.000 45.23818 716 GLY A O 1
ATOM 5567 N N . ASP A 1 717 ? -116.52500 32.70400 -23.82100 1.000 50.41742 717 ASP A N 1
ATOM 5568 C CA . ASP A 1 717 ? -117.14900 34.00700 -24.03900 1.000 59.53709 717 ASP A CA 1
ATOM 5569 C C . ASP A 1 717 ? -116.87800 35.01100 -22.92600 1.000 49.40880 717 ASP A C 1
ATOM 5570 O O . ASP A 1 717 ? -117.33400 36.15700 -23.03300 1.000 54.46436 717 ASP A O 1
ATOM 5575 N N . THR A 1 718 ? -116.19600 34.60000 -21.85900 1.000 44.21663 718 THR A N 1
ATOM 5576 C CA . THR A 1 718 ? -116.12800 35.37900 -20.62400 1.000 47.05975 718 THR A CA 1
ATOM 5577 C C . THR A 1 718 ? -115.51900 36.75900 -20.85800 1.000 43.77822 718 THR A C 1
ATOM 5578 O O . THR A 1 718 ? -114.50500 36.88400 -21.55500 1.000 41.07257 718 THR A O 1
ATOM 5582 N N . VAL A 1 719 ? -116.14500 37.80100 -20.28000 1.000 41.77269 719 VAL A N 1
ATOM 5583 C CA . VAL A 1 719 ? -115.64500 39.17400 -20.37900 1.000 44.98592 719 VAL A CA 1
ATOM 5584 C C . VAL A 1 719 ? -115.52200 39.78800 -18.99200 1.000 45.08592 719 VAL A C 1
ATOM 5585 O O . VAL A 1 719 ? -116.22600 39.40300 -18.05400 1.000 46.76826 719 VAL A O 1
ATOM 5589 N N . VAL A 1 720 ? -114.59800 40.74200 -18.86700 1.000 40.38780 720 VAL A N 1
ATOM 5590 C CA . VAL A 1 720 ? -114.57600 41.69400 -17.76200 1.000 46.05398 720 VAL A CA 1
ATOM 5591 C C . VAL A 1 720 ? -114.85700 43.07500 -18.33100 1.000 45.62761 720 VAL A C 1
ATOM 5592 O O . VAL A 1 720 ? -114.32900 43.43900 -19.38800 1.000 42.63242 720 VAL A O 1
ATOM 5596 N N . ASP A 1 721 ? -115.70400 43.83400 -17.63700 1.000 55.92258 721 ASP A N 1
ATOM 5597 C CA . ASP A 1 721 ? -115.89200 45.25400 -17.93300 1.000 60.82575 721 ASP A CA 1
ATOM 5598 C C . ASP A 1 721 ? -114.81100 46.03200 -17.18900 1.000 60.93964 721 ASP A C 1
ATOM 5599 O O . ASP A 1 721 ? -114.78500 46.05700 -15.94900 1.000 55.78511 721 ASP A O 1
ATOM 5604 N N . VAL A 1 722 ? -113.87500 46.61500 -17.94200 1.000 64.44449 722 VAL A N 1
ATOM 5605 C CA . VAL A 1 722 ? -112.73500 47.29700 -17.33500 1.000 65.01106 722 VAL A CA 1
ATOM 5606 C C . VAL A 1 722 ? -112.96900 48.78700 -17.21300 1.000 70.01354 722 VAL A C 1
ATOM 5607 O O . VAL A 1 722 ? -112.21700 49.47000 -16.49400 1.000 72.79147 722 VAL A O 1
ATOM 5611 N N . GLY A 1 723 ? -113.99000 49.31100 -17.87700 1.000 59.81358 723 GLY A N 1
ATOM 5612 C CA . GLY A 1 723 ? -114.34500 50.70600 -17.76900 1.000 61.96054 723 GLY A CA 1
ATOM 5613 C C . GLY A 1 723 ? -114.52700 51.32700 -19.13200 1.000 77.55249 723 GLY A C 1
ATOM 5614 O O . GLY A 1 723 ? -114.25100 50.72600 -20.16800 1.000 82.03607 723 GLY A O 1
ATOM 5615 N N . GLU A 1 724 ? -115.03900 52.55600 -19.10400 1.000 83.20697 724 GLU A N 1
ATOM 5616 C CA . GLU A 1 724 ? -115.12900 53.40400 -20.28400 1.000 90.32830 724 GLU A CA 1
ATOM 5617 C C . GLU A 1 724 ? -113.76800 53.94200 -20.69800 1.000 77.91813 724 GLU A C 1
ATOM 5618 O O . GLU A 1 724 ? -113.65600 54.62300 -21.72000 1.000 82.90286 724 GLU A O 1
ATOM 5624 N N . ARG A 1 725 ? -112.74100 53.59800 -19.93600 1.000 69.20459 725 ARG A N 1
ATOM 5625 C CA . ARG A 1 725 ? -111.36200 54.01900 -20.09600 1.000 60.57221 725 ARG A CA 1
ATOM 5626 C C . ARG A 1 725 ? -110.57300 53.02400 -20.93600 1.000 57.83060 725 ARG A C 1
ATOM 5627 O O . ARG A 1 725 ? -110.84000 51.82100 -20.91600 1.000 63.29879 725 ARG A O 1
ATOM 5635 N N . SER A 1 726 ? -109.56000 53.51800 -21.63300 1.000 54.78118 726 SER A N 1
ATOM 5636 C CA . SER A 1 726 ? -108.60500 52.61900 -22.25500 1.000 51.26922 726 SER A CA 1
ATOM 5637 C C . SER A 1 726 ? -107.49500 52.29400 -21.25800 1.000 49.74766 726 SER A C 1
ATOM 5638 O O . SER A 1 726 ? -107.01700 53.17700 -20.53900 1.000 49.44655 726 SER A O 1
ATOM 5641 N N . LEU A 1 727 ? -107.12600 51.00900 -21.18500 1.000 41.85806 727 LEU A N 1
ATOM 5642 C CA . LEU A 1 727 ? -106.06300 50.53500 -20.30900 1.000 41.86968 727 LEU A CA 1
ATOM 5643 C C . LEU A 1 727 ? -105.06700 49.70900 -21.10900 1.000 40.53202 727 LEU A C 1
ATOM 5644 O O . LEU A 1 727 ? -105.38200 49.15700 -22.16600 1.000 42.28712 727 LEU A O 1
ATOM 5649 N N . ARG A 1 728 ? -103.85200 49.61600 -20.57700 1.000 36.10223 728 ARG A N 1
ATOM 5650 C CA . ARG A 1 728 ? -102.78700 48.87000 -21.22300 1.000 34.77841 728 ARG A CA 1
ATOM 5651 C C . ARG A 1 728 ? -102.20100 47.88000 -20.22900 1.000 37.55903 728 ARG A C 1
ATOM 5652 O O . ARG A 1 728 ? -101.98800 48.21900 -19.06300 1.000 34.07767 728 ARG A O 1
ATOM 5660 N N . ASP A 1 729 ? -101.96800 46.64800 -20.69000 1.000 36.44121 729 ASP A N 1
ATOM 5661 C CA . ASP A 1 729 ? -101.37100 45.60600 -19.86100 1.000 31.92991 729 ASP A CA 1
ATOM 5662 C C . ASP A 1 729 ? -99.87400 45.85500 -19.70800 1.000 36.89887 729 ASP A C 1
ATOM 5663 O O . ASP A 1 729 ? -99.12800 45.85600 -20.69100 1.000 37.89734 729 ASP A O 1
ATOM 5668 N N . GLU A 1 730 ? -99.44500 46.04600 -18.46300 1.000 34.48305 730 GLU A N 1
ATOM 5669 C CA . GLU A 1 730 ? -98.03700 46.24200 -18.14400 1.000 27.65181 730 GLU A CA 1
ATOM 5670 C C . GLU A 1 730 ? -97.17200 45.03600 -18.53200 1.000 34.56752 730 GLU A C 1
ATOM 5671 O O . GLU A 1 730 ? -95.97000 45.18600 -18.79600 1.000 35.96762 730 GLU A O 1
ATOM 5677 N N . LEU A 1 731 ? -97.75300 43.83900 -18.58500 1.000 33.79499 731 LEU A N 1
ATOM 5678 C CA . LEU A 1 731 ? -96.96200 42.63800 -18.83000 1.000 36.56110 731 LEU A CA 1
ATOM 5679 C C . LEU A 1 731 ? -96.82600 42.30300 -20.30800 1.000 41.24261 731 LEU A C 1
ATOM 5680 O O . LEU A 1 731 ? -95.90700 41.56800 -20.68000 1.000 46.68093 731 LEU A O 1
ATOM 5685 N N . THR A 1 732 ? -97.70800 42.82000 -21.15700 1.000 35.92790 732 THR A N 1
ATOM 5686 C CA . THR A 1 732 ? -97.68400 42.48000 -22.57100 1.000 35.58491 732 THR A CA 1
ATOM 5687 C C . THR A 1 732 ? -97.74100 43.67500 -23.50200 1.000 38.25417 732 THR A C 1
ATOM 5688 O O . THR A 1 732 ? -97.38100 43.52700 -24.67300 1.000 45.71745 732 THR A O 1
ATOM 5692 N N . GLY A 1 733 ? -98.18800 44.84000 -23.04000 1.000 38.38668 733 GLY A N 1
ATOM 5693 C CA . GLY A 1 733 ? -98.49500 45.94600 -23.91800 1.000 29.16117 733 GLY A CA 1
ATOM 5694 C C . GLY A 1 733 ? -99.88300 45.92200 -24.51700 1.000 35.20461 733 GLY A C 1
ATOM 5695 O O . GLY A 1 733 ? -100.27600 46.90300 -25.15600 1.000 45.39113 733 GLY A O 1
ATOM 5696 N N . ARG A 1 734 ? -100.64400 44.84500 -24.31500 1.000 41.99505 734 ARG A N 1
ATOM 5697 C CA . ARG A 1 734 ? -101.97200 44.71400 -24.90400 1.000 40.53961 734 ARG A CA 1
ATOM 5698 C C . ARG A 1 734 ? -102.95500 45.71100 -24.28500 1.000 39.26733 734 ARG A C 1
ATOM 5699 O O . ARG A 1 734 ? -102.93900 45.96000 -23.07600 1.000 41.18852 734 ARG A O 1
ATOM 5707 N N . GLU A 1 735 ? -103.81800 46.28700 -25.11900 1.000 40.80534 735 GLU A N 1
ATOM 5708 C CA . GLU A 1 735 ? -104.77600 47.28700 -24.66500 1.000 45.86656 735 GLU A CA 1
ATOM 5709 C C . GLU A 1 735 ? -106.15900 46.67400 -24.47500 1.000 41.23608 735 GLU A C 1
ATOM 5710 O O . GLU A 1 735 ? -106.51200 45.68300 -25.11200 1.000 44.47174 735 GLU A O 1
ATOM 5716 N N . ALA A 1 736 ? -106.94300 47.26800 -23.58100 1.000 40.78916 736 ALA A N 1
ATOM 5717 C CA . ALA A 1 736 ? -108.29100 46.79200 -23.31000 1.000 41.60693 736 ALA A CA 1
ATOM 5718 C C . ALA A 1 736 ? -109.20400 47.98200 -23.05300 1.000 45.65478 736 ALA A C 1
ATOM 5719 O O . ALA A 1 736 ? -108.78300 48.95900 -22.42800 1.000 57.06083 736 ALA A O 1
ATOM 5721 N N . ARG A 1 737 ? -110.44600 47.90100 -23.53000 1.000 47.25034 737 ARG A N 1
ATOM 5722 C CA . ARG A 1 737 ? -111.44500 48.92900 -23.24300 1.000 58.19448 737 ARG A CA 1
ATOM 5723 C C . ARG A 1 737 ? -112.83100 48.30300 -23.14200 1.000 63.78763 737 ARG A C 1
ATOM 5724 O O . ARG A 1 737 ? -113.23000 47.49100 -23.99300 1.000 60.35442 737 ARG A O 1
ATOM 5732 N N . GLY A 1 738 ? -113.56200 48.70700 -22.10100 1.000 64.44309 738 GLY A N 1
ATOM 5733 C CA . GLY A 1 738 ? -114.92400 48.27200 -21.89700 1.000 59.71925 738 GLY A CA 1
ATOM 5734 C C . GLY A 1 738 ? -115.03800 46.80700 -21.54800 1.000 58.17174 738 GLY A C 1
ATOM 5735 O O . GLY A 1 738 ? -114.47500 46.35600 -20.54400 1.000 55.60842 738 GLY A O 1
ATOM 5736 N N . ALA A 1 739 ? -115.77600 46.06400 -22.37200 1.000 54.83274 739 ALA A N 1
ATOM 5737 C CA . ALA A 1 739 ? -115.98900 44.63000 -22.19100 1.000 60.08291 739 ALA A CA 1
ATOM 5738 C C . ALA A 1 739 ? -114.87600 43.91400 -22.93800 1.000 58.35849 739 ALA A C 1
ATOM 5739 O O . ALA A 1 739 ? -114.88000 43.85000 -24.17000 1.000 57.55450 739 ALA A O 1
ATOM 5741 N N . ALA A 1 740 ? -113.91100 43.39200 -22.19200 1.000 51.76422 740 ALA A N 1
ATOM 5742 C CA . ALA A 1 740 ? -112.73400 42.74500 -22.75000 1.000 44.55968 740 ALA A CA 1
ATOM 5743 C C . ALA A 1 740 ? -112.85700 41.23900 -22.56500 1.000 47.08213 740 ALA A C 1
ATOM 5744 O O . ALA A 1 740 ? -113.21400 40.77900 -21.47400 1.000 45.27575 740 ALA A O 1
ATOM 5746 N N . ARG A 1 741 ? -112.57500 40.47700 -23.62600 1.000 44.42404 741 ARG A N 1
ATOM 5747 C CA . ARG A 1 741 ? -112.58200 39.02200 -23.51600 1.000 41.69335 741 ARG A CA 1
ATOM 5748 C C . ARG A 1 741 ? -111.41100 38.56000 -22.66400 1.000 42.12985 741 ARG A C 1
ATOM 5749 O O . ARG A 1 741 ? -110.26600 38.96400 -22.89400 1.000 42.17046 741 ARG A O 1
ATOM 5757 N N . VAL A 1 742 ? -111.69900 37.72300 -21.66200 1.000 41.25343 742 VAL A N 1
ATOM 5758 C CA . VAL A 1 742 ? -110.63100 37.24700 -20.78600 1.000 41.55028 742 VAL A CA 1
ATOM 5759 C C . VAL A 1 742 ? -109.66800 36.34700 -21.55700 1.000 45.04744 742 VAL A C 1
ATOM 5760 O O . VAL A 1 742 ? -108.46600 36.30500 -21.25300 1.000 44.27749 742 VAL A O 1
ATOM 5764 N N . ALA A 1 743 ? -110.16000 35.64500 -22.58700 1.000 42.57954 743 ALA A N 1
ATOM 5765 C CA . ALA A 1 743 ? -109.27700 34.85100 -23.43700 1.000 40.63523 743 ALA A CA 1
ATOM 5766 C C . ALA A 1 743 ? -108.21400 35.70900 -24.12400 1.000 45.21306 743 ALA A C 1
ATOM 5767 O O . ALA A 1 743 ? -107.10800 35.22100 -24.39500 1.000 39.83733 743 ALA A O 1
ATOM 5769 N N . GLU A 1 744 ? -108.53000 36.97500 -24.43300 1.000 44.50117 744 GLU A N 1
ATOM 5770 C CA . GLU A 1 744 ? -107.52600 37.88200 -24.98700 1.000 40.41235 744 GLU A CA 1
ATOM 5771 C C . GLU A 1 744 ? -106.63400 38.46700 -23.89900 1.000 40.23187 744 GLU A C 1
ATOM 5772 O O . GLU A 1 744 ? -105.41200 38.53200 -24.06800 1.000 43.09589 744 GLU A O 1
ATOM 5778 N N . LEU A 1 745 ? -107.22700 38.91800 -22.78400 1.000 35.92941 745 LEU A N 1
ATOM 5779 C CA . LEU A 1 745 ? -106.43100 39.47200 -21.69000 1.000 37.11844 745 LEU A CA 1
ATOM 5780 C C . LEU A 1 745 ? -105.41400 38.45700 -21.19400 1.000 39.19167 745 LEU A C 1
ATOM 5781 O O . LEU A 1 745 ? -104.25500 38.79900 -20.92300 1.000 35.99294 745 LEU A O 1
ATOM 5786 N N . PHE A 1 746 ? -105.82100 37.19400 -21.09500 1.000 33.79299 746 PHE A N 1
ATOM 5787 C CA . PHE A 1 746 ? -104.93000 36.14600 -20.62600 1.000 35.86216 746 PHE A CA 1
ATOM 5788 C C . PHE A 1 746 ? -104.36400 35.31700 -21.77600 1.000 38.78331 746 PHE A C 1
ATOM 5789 O O . PHE A 1 746 ? -103.97100 34.16400 -21.57000 1.000 38.13580 746 PHE A O 1
ATOM 5797 N N . ALA A 1 747 ? -104.30300 35.88800 -22.98400 1.000 35.25883 747 ALA A N 1
ATOM 5798 C CA . ALA A 1 747 ? -103.80300 35.13700 -24.13300 1.000 36.23983 747 ALA A CA 1
ATOM 5799 C C . ALA A 1 747 ? -102.36800 34.66200 -23.92700 1.000 35.42691 747 ALA A C 1
ATOM 5800 O O . ALA A 1 747 ? -102.00000 33.58600 -24.40700 1.000 43.06985 747 ALA A O 1
ATOM 5802 N N . ASP A 1 748 ? -101.55200 35.42900 -23.21000 1.000 31.18311 748 ASP A N 1
ATOM 5803 C CA . ASP A 1 748 ? -100.16600 35.06100 -22.95000 1.000 35.53398 748 ASP A CA 1
ATOM 5804 C C . ASP A 1 748 ? -99.93600 34.53300 -21.54700 1.000 36.42215 748 ASP A C 1
ATOM 5805 O O . ASP A 1 748 ? -99.22100 33.55300 -21.38100 1.000 34.95778 748 ASP A O 1
ATOM 5810 N N . TYR A 1 749 ? -100.50300 35.17300 -20.53500 1.000 34.38580 749 TYR A N 1
ATOM 5811 C CA . TYR A 1 749 ? -100.26500 34.81300 -19.15100 1.000 32.83154 749 TYR A CA 1
ATOM 5812 C C . TYR A 1 749 ? -101.59300 34.66300 -18.42900 1.000 34.83842 749 TYR A C 1
ATOM 5813 O O . TYR A 1 749 ? -102.58300 35.28900 -18.82100 1.000 34.21805 749 TYR A O 1
ATOM 5822 N N . PRO A 1 750 ? -101.64800 33.84100 -17.36100 1.000 34.84485 750 PRO A N 1
ATOM 5823 C CA . PRO A 1 750 ? -102.91300 33.67300 -16.61700 1.000 36.89870 750 PRO A CA 1
ATOM 5824 C C . PRO A 1 750 ? -103.22800 34.85500 -15.70300 1.000 31.52280 750 PRO A C 1
ATOM 5825 O O . PRO A 1 750 ? -104.07300 34.77200 -14.80500 1.000 34.11770 750 PRO A O 1
ATOM 5829 N N . VAL A 1 751 ? -102.56800 35.97800 -15.97100 1.000 31.27863 751 VAL A N 1
ATOM 5830 C CA . VAL A 1 751 ? -102.52600 37.13300 -15.08300 1.000 32.36434 751 VAL A CA 1
ATOM 5831 C C . VAL A 1 751 ? -102.34600 38.36900 -15.96300 1.000 31.70016 751 VAL A C 1
ATOM 5832 O O . VAL A 1 751 ? -101.76500 38.29000 -17.04700 1.000 35.59093 751 VAL A O 1
ATOM 5836 N N . ALA A 1 752 ? -102.89900 39.50700 -15.53800 1.000 30.53618 752 ALA A N 1
ATOM 5837 C CA . ALA A 1 752 ? -102.70500 40.74800 -16.29300 1.000 31.44356 752 ALA A CA 1
ATOM 5838 C C . ALA A 1 752 ? -102.70300 41.94200 -15.35000 1.000 30.45608 752 ALA A C 1
ATOM 5839 O O . ALA A 1 752 ? -103.40800 41.95200 -14.33600 1.000 31.10722 752 ALA A O 1
ATOM 5841 N N . LEU A 1 753 ? -101.93000 42.97200 -15.70700 1.000 33.42937 753 LEU A N 1
ATOM 5842 C CA . LEU A 1 753 ? -101.79900 44.18300 -14.88600 1.000 29.21265 753 LEU A CA 1
ATOM 5843 C C . LEU A 1 753 ? -102.18700 45.37900 -15.75500 1.000 39.60771 753 LEU A C 1
ATOM 5844 O O . LEU A 1 753 ? -101.35400 45.90600 -16.50300 1.000 39.87524 753 LEU A O 1
ATOM 5849 N N . LEU A 1 754 ? -103.45000 45.80700 -15.66500 1.000 33.07135 754 LEU A N 1
ATOM 5850 C CA . LEU A 1 754 ? -103.96000 46.85700 -16.54100 1.000 35.25913 754 LEU A CA 1
ATOM 5851 C C . LEU A 1 754 ? -103.75200 48.21900 -15.89000 1.000 37.30083 754 LEU A C 1
ATOM 5852 O O . LEU A 1 754 ? -104.09600 48.41700 -14.71900 1.000 33.69910 754 LEU A O 1
ATOM 5857 N N . VAL A 1 755 ? -103.17500 49.14600 -16.65200 1.000 33.85021 755 VAL A N 1
ATOM 5858 C CA . VAL A 1 755 ? -102.89600 50.50200 -16.20100 1.000 35.70408 755 VAL A CA 1
ATOM 5859 C C . VAL A 1 755 ? -103.64800 51.46200 -17.10600 1.000 32.22989 755 VAL A C 1
ATOM 5860 O O . VAL A 1 755 ? -103.61900 51.31400 -18.33300 1.000 36.35179 755 VAL A O 1
ATOM 5864 N N . GLU A 1 756 ? -104.33700 52.42700 -16.50900 1.000 33.74176 756 GLU A N 1
ATOM 5865 C CA . GLU A 1 756 ? -105.14000 53.32100 -17.32800 1.000 43.28517 756 GLU A CA 1
ATOM 5866 C C . GLU A 1 756 ? -104.25600 54.29400 -18.11700 1.000 43.94049 756 GLU A C 1
ATOM 5867 O O . GLU A 1 756 ? -103.17000 54.69600 -17.69500 1.000 41.74468 756 GLU A O 1
ATOM 5873 N N . THR A 1 757 ? -104.74900 54.65800 -19.28300 1.000 50.93367 757 THR A N 1
ATOM 5874 C CA . THR A 1 757 ? -103.99800 55.32100 -20.31600 1.000 48.30341 757 THR A CA 1
ATOM 5875 C C . THR A 1 757 ? -104.48800 56.77100 -20.55200 1.000 62.32801 757 THR A C 1
ATOM 5876 O O . THR A 1 757 ? -105.63400 57.05300 -20.94500 1.000 67.27826 757 THR A O 1
#

Secondary structure (DSSP, 8-state):
---EEEE--SSSS-HHHHHHHHHHHHHHT--EEEEPP-EEESTT-SS--SEEEEEEE-TTTTHHHHHHHHHHHHHTTT-EEEEEE--SEEE-SSGGG-HHHHHHHHHGGGSTTGGGB-B-TTTTTTSEEEEEE-SSTTGGGG-EEETTEEEETTEEEEPPTT---SSHHHHHTTSSEEEEEGGGHHHH--B-EETTEEEEEEB-TTSHHHHHHHHHHHHHHHHTTS-SEEEES-GGGSS-HHHHHHHHHHHTTT--EEE-----TT----TTS--SEESSHHHHHHHHHHTS-GGGHHHHHHHHHHHHSS---HHHHHHHHHHHHHHTTTHHHHHHHHHHH-SSSS-HHHHHHHHHHH-SSS--BTTBTHHHHHHHHHHHHHH-GGGHHHHHHHHHHHT-TTSHHHHHHHTTHHHHHIIIIITTGGGG--TTTTSSSTT--TT-----HHHHHHHHHHHHHH-TT-EE-S--TT-SS-HHHHHHHHGGGG-HHHHHHHHHHHHTT---S-HHHHHHHHHHHHHH-S--HHHHHHHHHHHHHHH-SS--SSS--HHHHHHHHHHHHHHHH-HHHHHHHHHHHHHHHHHHHHHHHHHHHHHHHSSSEEEEETTTTS-----STTGGGPPP-HHHHHHHHHHHHTT----SSTT-HHHHHHHHHHHHHHHH-GGGEEEEEEE-EESTTGGGEEEEEEESEEEEEES-HHHHHHTTSSTT-EEEEEEEEEEETTT--EEEEEEEHHHHTSS-SEEEEEE-